Protein AF-A0A378JGL3-F1 (afdb_monomer_lite)

Foldseek 3Di:
DACQVLLLVLLVCLLVDPVDDLVLNLLLLLLLQQQAPPDDCSLQSNLVSNVVSCVSSVVRPPLNDDDPPDDCCSSDVNHPNQDCPDPPGDHSQRSQLSSLLSSLLSLLLPDDLVLLLCLLPDDQLRNLVSQQVRGDRVPHGSCPGHPDDSVDPSRHHPVSSLLSLLSSLQSNLLVLLPDPVLCLDLLNLALQLLCLCLVQDLVSVLVSSLSSVVSSVDDSVPDHSNSSSVSDPGNVSRDPSSNVSSVVSLLVSLVLLLQLLLVLLPDVVNCVPPPLNLDLVLLCLCLVQDLVSVLVSSLSSNVSRDCVSSSSHDSNSSSNSRPGSVSHDPSSNVSSVVSSVVSVLVVLVVVVVVLLVVLVVPDDLVNLLVCLVLLLDQQLLVSLCCCQPPPNVRRPDPPPPPSSVSLNVDDPVVSRVVSLVSSQVSLQSNLLSCCLPVNFPDLVLLQQCLPDDFQVSNLVSVCVRDDPCNSSSVSHTDRVCSLVSNLSNLLSVLLCQQVPPGHDPVSLVLLLVLLPDPDPVVNQCSSCVVSVHPTRVSDDPVSSVVSSLSSLLNSLQNLCQLLDLLHSLLCPVVSVLLSPADSVLSNVCSVDSVLSNQQLQDLDPVSVCVNRPPDDCVVSSVSNVQLVLLLLALFSLSSNLLSNAPPHDGDDPQLSVQLNVLLLVCLPPQLVDLQSVLVSQVSNCVSVVDDDCSSCVSCQHDPSGGPPPDNPSSVSRSQLSQLLSVLSVQLPDPDHLADNLLSSLLSSDDAPHHQDPVLVNQLSVLLLPDPFPVSSLVPDFSDPDDDDPRSVVSSVSSPVSCDRLNSLVRLLVVVQVCLLPDALVVLVVLLVVVVVVLVVLVVVCVVLVVVCVVCVVVLPVDPDCLVVCPPDDPVVLVVVLVVLVVLLVVLVVLLVVLVVSLSVLSSSQHDQDPDDDPPPVSNVSNVVSNVSSVVSNVSSVVSNVSSVSSSVVSVVVSVSSVCVVPQPLDDPDDPAKDKDKDFPQVLLDPPDPPPDPPDDDDDDDGDDFAKKWQAFDACVNVCSRRNDHPPRIWMKIKGWDWDWFWDQPDDDPVDTPIDTDTDIFIWMKIWAADPDDDAWDDDPNDTGDDTGTMIGTDQTDDPPPTDDPLRSLVRLLVRLLVNVLVRQSNCLVVVHGQDLVAATEMERAHQVSSLSNLLSCVLLVHQNSSYHYPHPPHDSVVQDDPRHGDCPHPNNVRPVVVSVVCVVVSVVSVVSVCVVVCVVVCVVCVVVVVVVVVVVVVVVVCVVVVVVVVVVVVVVVVVVVVVVVVVPPPPDDDD

Structure (mmCIF, N/CA/C/O backbone):
data_AF-A0A378JGL3-F1
#
_entry.id   AF-A0A378JGL3-F1
#
loop_
_atom_site.group_PDB
_atom_site.id
_atom_site.type_symbol
_atom_site.label_atom_id
_atom_site.label_alt_id
_atom_site.label_comp_id
_atom_site.label_asym_id
_atom_site.label_entity_id
_atom_site.label_seq_id
_atom_site.pdbx_PDB_ins_code
_atom_site.Cartn_x
_atom_site.Cartn_y
_atom_site.Cartn_z
_atom_site.occupancy
_atom_site.B_iso_or_equiv
_atom_site.auth_seq_id
_atom_site.auth_comp_id
_atom_site.auth_asym_id
_atom_site.auth_atom_id
_atom_site.pdbx_PDB_model_num
ATOM 1 N N . MET A 1 1 ? -80.691 3.631 70.188 1.00 72.06 1 MET A N 1
ATOM 2 C CA . MET A 1 1 ? -80.209 2.293 69.802 1.00 72.06 1 MET A CA 1
ATOM 3 C C . MET A 1 1 ? -79.025 2.011 70.699 1.00 72.06 1 MET A C 1
ATOM 5 O O . MET A 1 1 ? -78.270 2.959 70.906 1.00 72.06 1 MET A O 1
ATOM 9 N N . PRO A 1 2 ? -78.926 0.799 71.261 1.00 85.00 2 PRO A N 1
ATOM 10 C CA . PRO A 1 2 ? -77.784 0.412 72.081 1.00 85.00 2 PRO A CA 1
ATOM 11 C C . PRO A 1 2 ? -76.480 0.475 71.275 1.00 85.00 2 PRO A C 1
ATOM 13 O O . PRO A 1 2 ? -76.494 0.478 70.044 1.00 85.00 2 PRO A O 1
ATOM 16 N N . LYS A 1 3 ? -75.361 0.571 71.989 1.00 89.75 3 LYS A N 1
ATOM 17 C CA . LYS A 1 3 ? -74.005 0.804 71.477 1.00 89.75 3 LYS A CA 1
ATOM 18 C C . LYS A 1 3 ? -73.190 -0.477 71.299 1.00 89.75 3 LYS A C 1
ATOM 20 O O . LYS A 1 3 ? -71.973 -0.414 71.183 1.00 89.75 3 LYS A O 1
ATOM 25 N N . ASN A 1 4 ? -73.841 -1.637 71.273 1.00 91.06 4 ASN A N 1
ATOM 26 C CA . ASN A 1 4 ? -73.172 -2.934 71.207 1.00 91.06 4 ASN A CA 1
ATOM 27 C C . ASN A 1 4 ? -72.336 -3.088 69.923 1.00 91.06 4 ASN A C 1
ATOM 29 O O . ASN A 1 4 ? -71.170 -3.455 70.003 1.00 91.06 4 ASN A O 1
ATOM 33 N N . THR A 1 5 ? -72.889 -2.746 68.756 1.00 89.50 5 THR A N 1
ATOM 34 C CA . THR A 1 5 ? -72.138 -2.738 67.482 1.00 89.50 5 THR A CA 1
ATOM 35 C C . THR A 1 5 ? -70.975 -1.739 67.486 1.00 89.50 5 THR A C 1
ATOM 37 O O . THR A 1 5 ? -69.864 -2.108 67.120 1.00 89.50 5 THR A O 1
ATOM 40 N N . ASP A 1 6 ? -71.197 -0.515 67.975 1.00 89.88 6 ASP A N 1
ATOM 41 C CA . ASP A 1 6 ? -70.139 0.503 68.076 1.00 89.88 6 ASP A CA 1
ATOM 42 C C . ASP A 1 6 ? -68.992 0.021 68.987 1.00 89.88 6 ASP A C 1
ATOM 44 O O . ASP A 1 6 ? -67.820 0.248 68.699 1.00 89.88 6 ASP A O 1
ATOM 48 N N . LEU A 1 7 ? -69.318 -0.690 70.074 1.00 92.12 7 LEU A N 1
ATOM 49 C CA . LEU A 1 7 ? -68.333 -1.287 70.971 1.00 92.12 7 LEU A CA 1
ATOM 50 C C . LEU A 1 7 ? -67.582 -2.453 70.309 1.00 92.12 7 LEU A C 1
ATOM 52 O O . LEU A 1 7 ? -66.370 -2.555 70.475 1.00 92.12 7 LEU A O 1
ATOM 56 N N . TYR A 1 8 ? -68.271 -3.315 69.557 1.00 91.81 8 TYR A N 1
ATOM 57 C CA . TYR A 1 8 ? -67.641 -4.392 68.785 1.00 91.81 8 TYR A CA 1
ATOM 58 C C . TYR A 1 8 ? -66.602 -3.840 67.799 1.00 91.81 8 TYR A C 1
ATOM 60 O O . TYR A 1 8 ? -65.446 -4.272 67.806 1.00 91.81 8 TYR A O 1
ATOM 68 N N . ASP A 1 9 ? -66.992 -2.846 66.998 1.00 90.56 9 ASP A N 1
ATOM 69 C CA . ASP A 1 9 ? -66.101 -2.202 66.031 1.00 90.56 9 ASP A CA 1
ATOM 70 C C . ASP A 1 9 ? -64.932 -1.511 66.752 1.00 90.56 9 ASP A C 1
ATOM 72 O O . ASP A 1 9 ? -63.772 -1.697 66.372 1.00 90.56 9 ASP A O 1
ATOM 76 N N . ALA A 1 10 ? -65.207 -0.815 67.863 1.00 92.06 10 ALA A N 1
ATOM 77 C CA . ALA A 1 10 ? -64.179 -0.197 68.693 1.00 92.06 10 ALA A CA 1
ATOM 78 C C . ALA A 1 10 ? -63.172 -1.217 69.244 1.00 92.06 10 ALA A C 1
ATOM 80 O O . ALA A 1 10 ? -61.977 -0.943 69.220 1.00 92.06 10 ALA A O 1
ATOM 81 N N . MET A 1 11 ? -63.598 -2.406 69.694 1.00 92.62 11 MET A N 1
ATOM 82 C CA . MET A 1 11 ? -62.677 -3.454 70.165 1.00 92.62 11 MET A CA 1
ATOM 83 C C . MET A 1 11 ? -61.724 -3.927 69.059 1.00 92.62 11 MET A C 1
ATOM 85 O O . MET A 1 11 ? -60.536 -4.133 69.315 1.00 92.62 11 MET A O 1
ATOM 89 N N . ILE A 1 12 ? -62.217 -4.063 67.826 1.00 89.25 12 ILE A N 1
ATOM 90 C CA . ILE A 1 12 ? -61.400 -4.458 66.669 1.00 89.25 12 ILE A CA 1
ATOM 91 C C . ILE A 1 12 ? -60.425 -3.338 66.276 1.00 89.25 12 ILE A C 1
ATOM 93 O O . ILE A 1 12 ? -59.258 -3.594 65.954 1.00 89.25 12 ILE A O 1
ATOM 97 N N . GLU A 1 13 ? -60.878 -2.085 66.304 1.00 89.38 13 GLU A N 1
ATOM 98 C CA . GLU A 1 13 ? -60.049 -0.919 65.991 1.00 89.38 13 GLU A CA 1
ATOM 99 C C . GLU A 1 13 ? -59.036 -0.590 67.098 1.00 89.38 13 GLU A C 1
ATOM 101 O O . GLU A 1 13 ? -57.944 -0.088 66.805 1.00 89.38 13 GLU A O 1
ATOM 106 N N . LEU A 1 14 ? -59.334 -0.953 68.351 1.00 89.94 14 LEU A N 1
ATOM 107 C CA . LEU A 1 14 ? -58.521 -0.682 69.539 1.00 89.94 14 LEU A CA 1
ATOM 108 C C . LEU A 1 14 ? -57.069 -1.109 69.372 1.00 89.94 14 LEU A C 1
ATOM 110 O O . LEU A 1 14 ? -56.143 -0.371 69.712 1.00 89.94 14 LEU A O 1
ATOM 114 N N . ARG A 1 15 ? -56.851 -2.281 68.777 1.00 84.19 15 ARG A N 1
ATOM 115 C CA . ARG A 1 15 ? -55.511 -2.805 68.508 1.00 84.19 15 ARG A CA 1
ATOM 116 C C . ARG A 1 15 ? -54.694 -1.880 67.603 1.00 84.19 15 ARG A C 1
ATOM 118 O O . ARG A 1 15 ? -53.497 -1.703 67.829 1.00 84.19 15 ARG A O 1
ATOM 125 N N . LYS A 1 16 ? -55.330 -1.290 66.586 1.00 80.50 16 LYS A N 1
ATOM 126 C CA . LYS A 1 16 ? -54.684 -0.454 65.559 1.00 80.50 16 LYS A CA 1
ATOM 127 C C . LYS A 1 16 ? -54.487 0.998 66.000 1.00 80.50 16 LYS A C 1
ATOM 129 O O . LYS A 1 16 ? -53.633 1.679 65.434 1.00 80.50 16 LYS A O 1
ATOM 134 N N . ASN A 1 17 ? -55.241 1.462 66.996 1.00 83.31 17 ASN A N 1
ATOM 135 C CA . ASN A 1 17 ? -55.166 2.834 67.485 1.00 83.31 17 ASN A CA 1
ATOM 136 C C . ASN A 1 17 ? -53.801 3.099 68.160 1.00 83.31 17 ASN A C 1
ATOM 138 O O . ASN A 1 17 ? -53.429 2.421 69.116 1.00 83.31 17 ASN A O 1
ATOM 142 N N . LYS A 1 18 ? -53.018 4.050 67.634 1.00 82.44 18 LYS A N 1
ATOM 143 C CA . LYS A 1 18 ? -51.669 4.377 68.139 1.00 82.44 18 LYS A CA 1
ATOM 144 C C . LYS A 1 18 ? -51.685 5.406 69.274 1.00 82.44 18 LYS A C 1
ATOM 146 O O . LYS A 1 18 ? -50.668 5.543 69.952 1.00 82.44 18 LYS A O 1
ATOM 151 N N . ASP A 1 19 ? -52.802 6.101 69.467 1.00 85.31 19 ASP A N 1
ATOM 152 C CA . ASP A 1 19 ? -52.947 7.181 70.444 1.00 85.31 19 ASP A CA 1
ATOM 153 C C . ASP A 1 19 ? -53.250 6.641 71.852 1.00 85.31 19 ASP A C 1
ATOM 155 O O . ASP A 1 19 ? -52.886 7.256 72.853 1.00 85.31 19 ASP A O 1
ATOM 159 N N . ILE A 1 20 ? -53.803 5.427 71.934 1.00 89.38 20 ILE A N 1
ATOM 160 C CA . ILE A 1 20 ? -54.009 4.693 73.186 1.00 89.38 20 ILE A CA 1
ATOM 161 C C . ILE A 1 20 ? -52.768 3.841 73.469 1.00 89.38 20 ILE A C 1
ATOM 163 O O . ILE A 1 20 ? -52.310 3.075 72.614 1.00 89.38 20 ILE A O 1
ATOM 167 N N . ASN A 1 21 ? -52.210 3.939 74.677 1.00 89.75 21 ASN A N 1
ATOM 168 C CA . ASN A 1 21 ? -51.061 3.113 75.034 1.00 89.75 21 ASN A CA 1
ATOM 169 C C . ASN A 1 21 ? -51.464 1.637 75.219 1.00 89.75 21 ASN A C 1
ATOM 171 O O . ASN A 1 21 ? -52.589 1.308 75.584 1.00 89.75 21 ASN A O 1
ATOM 175 N N . GLU A 1 22 ? -50.518 0.731 74.979 1.00 87.00 22 GLU A N 1
ATOM 176 C CA . GLU A 1 22 ? -50.771 -0.715 74.976 1.00 87.00 22 GLU A CA 1
ATOM 177 C C . GLU A 1 22 ? -51.324 -1.247 76.306 1.00 87.00 22 GLU A C 1
ATOM 179 O O . GLU A 1 22 ? -52.120 -2.185 76.323 1.00 87.00 22 GLU A O 1
ATOM 184 N N . LYS A 1 23 ? -50.910 -0.645 77.428 1.00 89.50 23 LYS A N 1
ATOM 185 C CA . LYS A 1 23 ? -51.352 -1.060 78.758 1.00 89.50 23 LYS A CA 1
ATOM 186 C C . LYS A 1 23 ? -52.833 -0.754 78.961 1.00 89.50 23 LYS A C 1
ATOM 188 O O . LYS A 1 23 ? -53.545 -1.623 79.446 1.00 89.50 23 LYS A O 1
ATOM 193 N N . ASP A 1 24 ? -53.294 0.417 78.543 1.00 91.50 24 ASP A N 1
ATOM 194 C CA . ASP A 1 24 ? -54.691 0.817 78.714 1.00 91.50 24 ASP A CA 1
ATOM 195 C C . ASP A 1 24 ? -55.624 -0.010 77.819 1.00 91.50 24 ASP A C 1
ATOM 197 O O . ASP A 1 24 ? -56.702 -0.408 78.257 1.00 91.50 24 ASP A O 1
ATOM 201 N N . LYS A 1 25 ? -55.176 -0.372 76.605 1.00 92.12 25 LYS A N 1
ATOM 202 C CA . LYS A 1 25 ? -55.893 -1.329 75.741 1.00 92.12 25 LYS A CA 1
ATOM 203 C C . LYS A 1 25 ? -56.053 -2.690 76.414 1.00 92.12 25 LYS A C 1
ATOM 205 O O . LYS A 1 25 ? -57.136 -3.267 76.401 1.00 92.12 25 LYS A O 1
ATOM 210 N N . ILE A 1 26 ? -54.957 -3.209 76.979 1.00 91.94 26 ILE A N 1
ATOM 211 C CA . ILE A 1 26 ? -54.941 -4.489 77.694 1.00 91.94 26 ILE A CA 1
ATOM 212 C C . ILE A 1 26 ? -55.878 -4.429 78.897 1.00 91.94 26 ILE A C 1
ATOM 214 O O . ILE A 1 26 ? -56.721 -5.309 79.034 1.00 91.94 26 ILE A O 1
ATOM 218 N N . ASP A 1 27 ? -55.753 -3.396 79.731 1.00 92.69 27 ASP A N 1
ATOM 219 C CA . ASP A 1 27 ? -56.528 -3.265 80.962 1.00 92.69 27 ASP A CA 1
ATOM 220 C C . ASP A 1 27 ? -58.038 -3.148 80.647 1.00 92.69 27 ASP A C 1
ATOM 222 O O . ASP A 1 27 ? -58.847 -3.784 81.320 1.00 92.69 27 ASP A O 1
ATOM 226 N N . ALA A 1 28 ? -58.423 -2.427 79.584 1.00 94.25 28 ALA A N 1
ATOM 227 C CA . ALA A 1 28 ? -59.821 -2.301 79.156 1.00 94.25 28 ALA A CA 1
ATOM 228 C C . ALA A 1 28 ? -60.428 -3.624 78.656 1.00 94.25 28 ALA A C 1
ATOM 230 O O . ALA A 1 28 ? -61.564 -3.954 79.000 1.00 94.25 28 ALA A O 1
ATOM 231 N N . LEU A 1 29 ? -59.676 -4.407 77.875 1.00 94.81 29 LEU A N 1
ATOM 232 C CA . LEU A 1 29 ? -60.115 -5.733 77.427 1.00 94.81 29 LEU A CA 1
ATOM 233 C C . LEU A 1 29 ? -60.146 -6.740 78.587 1.00 94.81 29 LEU A C 1
ATOM 235 O O . LEU A 1 29 ? -61.085 -7.526 78.699 1.00 94.81 29 LEU A O 1
ATOM 239 N N . ASP A 1 30 ? -59.157 -6.695 79.482 1.00 94.62 30 ASP A N 1
ATOM 240 C CA . ASP A 1 30 ? -59.085 -7.562 80.661 1.00 94.62 30 ASP A CA 1
ATOM 241 C C . ASP A 1 30 ? -60.254 -7.309 81.629 1.00 94.62 30 ASP A C 1
ATOM 243 O O . ASP A 1 30 ? -60.751 -8.252 82.252 1.00 94.62 30 ASP A O 1
ATOM 247 N N . ALA A 1 31 ? -60.728 -6.062 81.734 1.00 94.81 31 ALA A N 1
ATOM 248 C CA . ALA A 1 31 ? -61.905 -5.712 82.525 1.00 94.81 31 ALA A CA 1
ATOM 249 C C . ALA A 1 31 ? -63.179 -6.381 81.987 1.00 94.81 31 ALA A C 1
ATOM 251 O O . ALA A 1 31 ? -63.913 -6.983 82.767 1.00 94.81 31 ALA A O 1
ATOM 252 N N . ILE A 1 32 ? -63.397 -6.358 80.666 1.00 94.94 32 ILE A N 1
ATOM 253 C CA . ILE A 1 32 ? -64.533 -7.035 80.010 1.00 94.94 32 ILE A CA 1
ATOM 254 C C . ILE A 1 32 ? -64.471 -8.549 80.234 1.00 94.94 32 ILE A C 1
ATOM 256 O O . ILE A 1 32 ? -65.474 -9.196 80.542 1.00 94.94 32 ILE A O 1
ATOM 260 N N . LEU A 1 33 ? -63.276 -9.125 80.103 1.00 93.94 33 LEU A N 1
ATOM 261 C CA . LEU A 1 33 ? -63.066 -10.555 80.311 1.00 93.94 33 LEU A CA 1
ATOM 262 C C . LEU A 1 33 ? -63.257 -10.973 81.766 1.00 93.94 33 LEU A C 1
ATOM 264 O O . LEU A 1 33 ? -63.601 -12.115 82.027 1.00 93.94 33 LEU A O 1
ATOM 268 N N . SER A 1 34 ? -63.065 -10.079 82.731 1.00 92.38 34 SER A N 1
ATOM 269 C CA . SER A 1 34 ? -63.181 -10.427 84.151 1.00 92.38 34 SER A CA 1
ATOM 270 C C . SER A 1 34 ? -64.627 -10.585 84.644 1.00 92.38 34 SER A C 1
ATOM 272 O O . SER A 1 34 ? -64.815 -11.041 85.772 1.00 92.38 34 SER A O 1
ATOM 274 N N . VAL A 1 35 ? -65.626 -10.225 83.831 1.00 92.69 35 VAL A N 1
ATOM 275 C CA . VAL A 1 35 ? -67.057 -10.283 84.175 1.00 92.69 35 VAL A CA 1
ATOM 276 C C . VAL A 1 35 ? -67.605 -11.705 84.005 1.00 92.69 35 VAL A C 1
ATOM 278 O O . VAL A 1 35 ? -67.460 -12.300 82.939 1.00 92.69 35 VAL A O 1
ATOM 281 N N . ASP A 1 36 ? -68.268 -12.255 85.028 1.00 90.25 36 ASP A N 1
ATOM 282 C CA . ASP A 1 36 ? -68.989 -13.532 84.912 1.00 90.25 36 ASP A CA 1
ATOM 283 C C . ASP A 1 36 ? -70.431 -13.294 84.459 1.00 90.25 36 ASP A C 1
ATOM 285 O O . ASP A 1 36 ? -71.271 -12.821 85.223 1.00 90.25 36 ASP A O 1
ATOM 289 N N . LEU A 1 37 ? -70.730 -13.641 83.206 1.00 89.25 37 LEU A N 1
ATOM 290 C CA . LEU A 1 37 ? -72.056 -13.439 82.621 1.00 89.25 37 LEU A CA 1
ATOM 291 C C . LEU A 1 37 ? -73.150 -14.327 83.247 1.00 89.25 37 LEU A C 1
ATOM 293 O O . LEU A 1 37 ? -74.331 -14.051 83.038 1.00 89.25 37 LEU A O 1
ATOM 297 N N . ASN A 1 38 ? -72.795 -15.348 84.038 1.00 85.75 38 ASN A N 1
ATOM 298 C CA . ASN A 1 38 ? -73.751 -16.279 84.651 1.00 85.75 38 ASN A CA 1
ATOM 299 C C . ASN A 1 38 ? -74.197 -15.889 86.072 1.00 85.75 38 ASN A C 1
ATOM 301 O O . ASN A 1 38 ? -75.055 -16.573 86.639 1.00 85.75 38 ASN A O 1
ATOM 305 N N . GLU A 1 39 ? -73.615 -14.846 86.669 1.00 85.88 39 GLU A N 1
ATOM 306 C CA . GLU A 1 39 ? -73.981 -14.380 88.011 1.00 85.88 39 GLU A CA 1
ATOM 307 C C . GLU A 1 39 ? -75.171 -13.401 87.989 1.00 85.88 39 GLU A C 1
ATOM 309 O O . GLU A 1 39 ? -75.372 -12.634 87.046 1.00 85.88 39 GLU A O 1
ATOM 314 N N . ASP A 1 40 ? -75.978 -13.410 89.056 1.00 77.25 40 ASP A N 1
ATOM 315 C CA . ASP A 1 40 ? -77.084 -12.461 89.219 1.00 77.25 40 ASP A CA 1
ATOM 316 C C . ASP A 1 40 ? -76.536 -11.023 89.305 1.00 77.25 40 ASP A C 1
ATOM 318 O O . ASP A 1 40 ? -75.867 -10.669 90.274 1.00 77.25 40 ASP A O 1
ATOM 322 N N . GLY A 1 41 ? -76.871 -10.177 88.325 1.00 82.88 41 GLY A N 1
ATOM 323 C CA . GLY A 1 41 ? -76.391 -8.789 88.242 1.00 82.88 41 GLY A CA 1
ATOM 324 C C . GLY A 1 41 ? -75.313 -8.542 87.181 1.00 82.88 41 GLY A C 1
ATOM 325 O O . GLY A 1 41 ? -74.958 -7.385 86.960 1.00 82.88 41 GLY A O 1
ATOM 326 N N . SER A 1 42 ? -74.878 -9.584 86.466 1.00 84.38 42 SER A N 1
ATOM 327 C CA . SER A 1 42 ? -73.825 -9.530 85.440 1.00 84.38 42 SER A CA 1
ATOM 328 C C . SER A 1 42 ? -74.043 -8.478 84.344 1.00 84.38 42 SER A C 1
ATOM 330 O O . SER A 1 42 ? -73.085 -7.875 83.863 1.00 84.38 42 SER A O 1
ATOM 332 N N . ASP A 1 43 ? -75.298 -8.182 83.988 1.00 87.94 43 ASP A N 1
ATOM 333 C CA . ASP A 1 43 ? -75.631 -7.120 83.035 1.00 87.94 43 ASP A CA 1
ATOM 334 C C . ASP A 1 43 ? -75.119 -5.738 83.484 1.00 87.94 43 ASP A C 1
ATOM 336 O O . ASP A 1 43 ? -74.761 -4.897 82.657 1.00 87.94 43 ASP A O 1
ATOM 340 N N . VAL A 1 44 ? -75.163 -5.459 84.790 1.00 88.94 44 VAL A N 1
ATOM 341 C CA . VAL A 1 44 ? -74.695 -4.191 85.370 1.00 88.94 44 VAL A CA 1
ATOM 342 C C . VAL A 1 44 ? -73.172 -4.183 85.395 1.00 88.94 44 VAL A C 1
ATOM 344 O O . VAL A 1 44 ? -72.573 -3.230 84.900 1.00 88.94 44 VAL A O 1
ATOM 347 N N . ASP A 1 45 ? -72.563 -5.276 85.854 1.00 91.94 45 ASP A N 1
ATOM 348 C CA . ASP A 1 45 ? -71.108 -5.427 85.949 1.00 91.94 45 ASP A CA 1
ATOM 349 C C . ASP A 1 45 ? -70.425 -5.330 84.573 1.00 91.94 45 ASP A C 1
ATOM 351 O O . ASP A 1 45 ? -69.373 -4.705 84.441 1.00 91.94 45 ASP A O 1
ATOM 355 N N . PHE A 1 46 ? -71.046 -5.870 83.516 1.00 93.88 46 PHE A N 1
ATOM 356 C CA . PHE A 1 46 ? -70.536 -5.761 82.145 1.00 93.88 46 PHE A CA 1
ATOM 357 C C . PHE A 1 46 ? -70.509 -4.312 81.648 1.00 93.88 46 PHE A C 1
ATOM 359 O O . PHE A 1 46 ? -69.517 -3.858 81.075 1.00 93.88 46 PHE A O 1
ATOM 366 N N . ARG A 1 47 ? -71.582 -3.550 81.898 1.00 93.81 47 ARG A N 1
ATOM 367 C CA . ARG A 1 47 ? -71.618 -2.118 81.563 1.00 93.81 47 ARG A CA 1
ATOM 368 C C . ARG A 1 47 ? -70.602 -1.337 82.383 1.00 93.81 47 ARG A C 1
ATOM 370 O O . ARG A 1 47 ? -69.925 -0.470 81.836 1.00 93.81 47 ARG A O 1
ATOM 377 N N . GLU A 1 48 ? -70.478 -1.657 83.668 1.00 93.69 48 GLU A N 1
ATOM 378 C CA . GLU A 1 48 ? -69.526 -1.011 84.565 1.00 93.69 48 GLU A CA 1
ATOM 379 C C . GLU A 1 48 ? -68.077 -1.250 84.113 1.00 93.69 48 GLU A C 1
ATOM 381 O O . GLU A 1 48 ? -67.286 -0.308 84.099 1.00 93.69 48 GLU A O 1
ATOM 386 N N . ALA A 1 49 ? -67.737 -2.455 83.642 1.00 94.00 49 ALA A N 1
ATOM 387 C CA . ALA A 1 49 ? -66.416 -2.764 83.092 1.00 94.00 49 ALA A CA 1
ATOM 388 C C . ALA A 1 49 ? -66.042 -1.864 81.898 1.00 94.00 49 ALA A C 1
ATOM 390 O O . ALA A 1 49 ? -64.907 -1.401 81.809 1.00 94.00 49 ALA A O 1
ATOM 391 N N . ILE A 1 50 ? -66.995 -1.544 81.017 1.00 94.44 50 ILE A N 1
ATOM 392 C CA . ILE A 1 50 ? -66.781 -0.587 79.917 1.00 94.44 50 ILE A CA 1
ATOM 393 C C . ILE A 1 50 ? -66.650 0.842 80.452 1.00 94.44 50 ILE A C 1
ATOM 395 O O . ILE A 1 50 ? -65.714 1.563 80.105 1.00 94.44 50 ILE A O 1
ATOM 399 N N . VAL A 1 51 ? -67.563 1.260 81.330 1.00 92.62 51 VAL A N 1
ATOM 400 C CA . VAL A 1 51 ? -67.612 2.631 81.867 1.00 92.62 51 VAL A CA 1
ATOM 401 C C . VAL A 1 51 ? -66.366 2.970 82.689 1.00 92.62 51 VAL A C 1
ATOM 403 O O . VAL A 1 51 ? -65.853 4.084 82.582 1.00 92.62 51 VAL A O 1
ATOM 406 N N . ASN A 1 52 ? -65.832 2.017 83.453 1.00 94.31 52 ASN A N 1
ATOM 407 C CA . ASN A 1 52 ? -64.610 2.187 84.243 1.00 94.31 52 ASN A CA 1
ATOM 408 C C . ASN A 1 52 ? -63.366 2.438 83.378 1.00 94.31 52 ASN A C 1
ATOM 410 O O . ASN A 1 52 ? -62.392 3.011 83.860 1.00 94.31 52 ASN A O 1
ATOM 414 N N . HIS A 1 53 ? -63.422 2.077 82.095 1.00 94.50 53 HIS A N 1
ATOM 415 C CA . HIS A 1 53 ? -62.377 2.327 81.106 1.00 94.50 53 HIS A CA 1
ATOM 416 C C . HIS A 1 53 ? -62.791 3.391 80.078 1.00 94.50 53 HIS A C 1
ATOM 418 O O . HIS A 1 53 ? -62.337 3.371 78.936 1.00 94.50 53 HIS A O 1
ATOM 424 N N . LYS A 1 54 ? -63.642 4.351 80.471 1.00 90.19 54 LYS A N 1
ATOM 425 C CA . LYS A 1 54 ? -64.151 5.411 79.586 1.00 90.19 54 LYS A CA 1
ATOM 426 C C . LYS A 1 54 ? -63.066 6.156 78.807 1.00 90.19 54 LYS A C 1
ATOM 428 O O . LYS A 1 54 ? -63.290 6.440 77.639 1.00 90.19 54 LYS A O 1
ATOM 433 N N . GLU A 1 55 ? -61.921 6.433 79.429 1.00 88.88 55 GLU A N 1
ATOM 434 C CA . GLU A 1 55 ? -60.788 7.134 78.796 1.00 88.88 55 GLU A CA 1
ATOM 435 C C . GLU A 1 55 ? -60.241 6.387 77.564 1.00 88.88 55 GLU A C 1
ATOM 437 O O . GLU A 1 55 ? -59.720 7.006 76.648 1.00 88.88 55 GLU A O 1
ATOM 442 N N . VAL A 1 56 ? -60.394 5.059 77.502 1.00 92.62 56 VAL A N 1
ATOM 443 C CA . VAL A 1 56 ? -60.019 4.245 76.332 1.00 92.62 56 VAL A CA 1
ATOM 444 C C . VAL A 1 56 ? -61.109 4.297 75.267 1.00 92.62 56 VAL A C 1
ATOM 446 O O . VAL A 1 56 ? -60.832 4.445 74.080 1.00 92.62 56 VAL A O 1
ATOM 449 N N . TRP A 1 57 ? -62.365 4.160 75.690 1.00 92.69 57 TRP A N 1
ATOM 450 C CA . TRP A 1 57 ? -63.500 4.023 74.781 1.00 92.69 57 TRP A CA 1
ATOM 451 C C . TRP A 1 57 ? -63.990 5.358 74.202 1.00 92.69 57 TRP A C 1
ATOM 453 O O . TRP A 1 57 ? -64.672 5.356 73.182 1.00 92.69 57 TRP A O 1
ATOM 463 N N . GLU A 1 58 ? -63.660 6.501 74.813 1.00 90.44 58 GLU A N 1
ATOM 464 C CA . GLU A 1 58 ? -64.037 7.829 74.302 1.00 90.44 58 GLU A CA 1
ATOM 465 C C . GLU A 1 58 ? -63.255 8.269 73.058 1.00 90.44 58 GLU A C 1
ATOM 467 O O . GLU A 1 58 ? -63.720 9.148 72.332 1.00 90.44 58 GLU A O 1
ATOM 472 N N . GLU A 1 59 ? -62.129 7.609 72.776 1.00 89.12 59 GLU A N 1
ATOM 473 C CA . GLU A 1 59 ? -61.350 7.768 71.542 1.00 89.12 59 GLU A CA 1
ATOM 474 C C . GLU A 1 59 ? -62.072 7.197 70.306 1.00 89.12 59 GLU A C 1
ATOM 476 O O . GLU A 1 59 ? -61.718 7.523 69.172 1.00 89.12 59 GLU A O 1
ATOM 481 N N . PHE A 1 60 ? -63.108 6.371 70.503 1.00 90.56 60 PHE A N 1
ATOM 482 C CA . PHE A 1 60 ? -63.954 5.847 69.430 1.00 90.56 60 PHE A CA 1
ATOM 483 C C . PHE A 1 60 ? -65.229 6.684 69.342 1.00 90.56 60 PHE A C 1
ATOM 485 O O . PHE A 1 60 ? -66.008 6.794 70.297 1.00 90.56 60 PHE A O 1
ATOM 492 N N . GLU A 1 61 ? -65.412 7.334 68.190 1.00 78.25 61 GLU A N 1
ATOM 493 C CA . GLU A 1 61 ? -66.457 8.333 67.993 1.00 78.25 61 GLU A CA 1
ATOM 494 C C . GLU A 1 61 ? -67.849 7.771 68.342 1.00 78.25 61 GLU A C 1
ATOM 496 O O . GLU A 1 61 ? -68.215 6.665 67.966 1.00 78.25 61 GLU A O 1
ATOM 501 N N . ASP A 1 62 ? -68.632 8.552 69.093 1.00 81.06 62 ASP A N 1
ATOM 502 C CA . ASP A 1 62 ? -70.009 8.249 69.514 1.00 81.06 62 ASP A CA 1
ATOM 503 C C . ASP A 1 62 ? -70.213 7.116 70.540 1.00 81.06 62 ASP A C 1
ATOM 505 O O . ASP A 1 62 ? -71.349 6.965 71.004 1.00 81.06 62 ASP A O 1
ATOM 509 N N . LEU A 1 63 ? -69.178 6.376 70.959 1.00 87.44 63 LEU A N 1
ATOM 510 C CA . LEU A 1 63 ? -69.333 5.254 71.899 1.00 87.44 63 LEU A CA 1
ATOM 511 C C . LEU A 1 63 ? -69.664 5.718 73.331 1.00 87.44 63 LEU A C 1
ATOM 513 O O . LEU A 1 63 ? -70.653 5.279 73.917 1.00 87.44 63 LEU A O 1
ATOM 517 N N . MET A 1 64 ? -68.893 6.669 73.872 1.00 89.56 64 MET A N 1
ATOM 518 C CA . MET A 1 64 ? -69.033 7.155 75.260 1.00 89.56 64 MET A CA 1
ATOM 519 C C . MET A 1 64 ? -69.788 8.494 75.404 1.00 89.56 64 MET A C 1
ATOM 521 O O . MET A 1 64 ? -69.716 9.145 76.455 1.00 89.56 64 MET A O 1
ATOM 525 N N . LYS A 1 65 ? -70.517 8.937 74.367 1.00 83.94 65 LYS A N 1
ATOM 526 C CA . LYS A 1 65 ? -71.300 10.190 74.398 1.00 83.94 65 LYS A CA 1
ATOM 527 C C . LYS A 1 65 ? -72.608 10.005 75.183 1.00 83.94 65 LYS A C 1
ATOM 529 O O . LYS A 1 65 ? -73.469 9.227 74.783 1.00 83.94 65 LYS A O 1
ATOM 534 N N . ASP A 1 66 ? -72.767 10.763 76.271 1.00 77.44 66 ASP A N 1
ATOM 535 C CA . ASP A 1 66 ? -73.961 10.733 77.132 1.00 77.44 66 ASP A CA 1
ATOM 536 C C . ASP A 1 66 ? -75.112 11.584 76.547 1.00 77.44 66 ASP A C 1
ATOM 538 O O . ASP A 1 66 ? -74.917 12.778 76.270 1.00 77.44 66 ASP A O 1
ATOM 542 N N . PRO A 1 67 ? -76.320 11.027 76.352 1.00 78.31 67 PRO A N 1
ATOM 543 C CA . PRO A 1 67 ? -77.489 11.804 75.975 1.00 78.31 67 PRO A CA 1
ATOM 544 C C . PRO A 1 67 ? -77.917 12.779 77.084 1.00 78.31 67 PRO A C 1
ATOM 546 O O . PRO A 1 67 ? -78.272 12.390 78.193 1.00 78.31 67 PRO A O 1
ATOM 549 N N . TRP A 1 68 ? -78.013 14.072 76.757 1.00 70.19 68 TRP A N 1
ATOM 550 C CA . TRP A 1 68 ? -78.375 15.140 77.710 1.00 70.19 68 TRP A CA 1
ATOM 551 C C . TRP A 1 68 ? -79.769 15.001 78.362 1.00 70.19 68 TRP A C 1
ATOM 553 O O . TRP A 1 68 ? -80.108 15.785 79.250 1.00 70.19 68 TRP A O 1
ATOM 563 N N . TRP A 1 69 ? -80.594 14.045 77.919 1.00 68.88 69 TRP A N 1
ATOM 564 C CA . TRP A 1 69 ? -81.966 13.825 78.385 1.00 68.88 69 TRP A CA 1
ATOM 565 C C . TRP A 1 69 ? -82.139 12.616 79.325 1.00 68.88 69 TRP A C 1
ATOM 567 O O . TRP A 1 69 ? -83.269 12.357 79.743 1.00 68.88 69 TRP A O 1
ATOM 577 N N . THR A 1 70 ? -81.073 11.892 79.691 1.00 69.19 70 THR A N 1
ATOM 578 C CA . THR A 1 70 ? -81.167 10.656 80.498 1.00 69.19 70 THR A CA 1
ATOM 579 C C . THR A 1 70 ? -80.187 10.623 81.673 1.00 69.19 70 THR A C 1
ATOM 581 O O . THR A 1 70 ? -78.982 10.566 81.470 1.00 69.19 70 THR A O 1
ATOM 584 N N . SER A 1 71 ? -80.681 10.581 82.917 1.00 71.56 71 SER A N 1
ATOM 585 C CA . SER A 1 71 ? -79.853 10.242 84.088 1.00 71.56 71 SER A CA 1
ATOM 586 C C . SER A 1 71 ? -79.763 8.722 84.248 1.00 71.56 71 SER A C 1
ATOM 588 O O . SER A 1 71 ? -80.808 8.074 84.290 1.00 71.56 71 SER A O 1
ATOM 590 N N . GLY A 1 72 ? -78.554 8.167 84.375 1.00 80.06 72 GLY A N 1
ATOM 591 C CA . GLY A 1 72 ? -78.338 6.714 84.487 1.00 80.06 72 GLY A CA 1
ATOM 592 C C . GLY A 1 72 ? -78.256 5.979 83.142 1.00 80.06 72 GLY A C 1
ATOM 593 O O . GLY A 1 72 ? -78.469 4.772 83.096 1.00 80.06 72 GLY A O 1
ATOM 594 N N . TYR A 1 73 ? -77.956 6.687 82.041 1.00 86.81 73 TYR A N 1
ATOM 595 C CA . TYR A 1 73 ? -77.851 6.104 80.695 1.00 86.81 73 TYR A CA 1
ATOM 596 C C . TYR A 1 73 ? -76.905 4.898 80.641 1.00 86.81 73 TYR A C 1
ATOM 598 O O . TYR A 1 73 ? -77.298 3.837 80.159 1.00 86.81 73 TYR A O 1
ATOM 606 N N . PHE A 1 74 ? -75.705 5.039 81.210 1.00 87.50 74 PHE A N 1
ATOM 607 C CA . PHE A 1 74 ? -74.664 4.008 81.214 1.00 87.50 74 PHE A CA 1
ATOM 608 C C . PHE A 1 74 ? -75.018 2.740 82.014 1.00 87.50 74 PHE A C 1
ATOM 610 O O . PHE A 1 74 ? -74.412 1.699 81.795 1.00 87.50 74 PHE A O 1
ATOM 617 N N . GLU A 1 75 ? -76.020 2.789 82.893 1.00 85.31 75 GLU A N 1
ATOM 618 C CA . GLU A 1 75 ? -76.519 1.617 83.634 1.00 85.31 75 GLU A CA 1
ATOM 619 C C . GLU A 1 75 ? -77.673 0.915 82.892 1.00 85.31 75 GLU A C 1
ATOM 621 O O . GLU A 1 75 ? -78.134 -0.155 83.291 1.00 85.31 75 GLU A O 1
ATOM 626 N N . SER A 1 76 ? -78.170 1.516 81.806 1.00 86.62 76 SER A N 1
ATOM 627 C CA . SER A 1 76 ? -79.400 1.100 81.133 1.00 86.62 76 SER A CA 1
ATOM 628 C C . SER A 1 76 ? -79.158 0.229 79.895 1.00 86.62 76 SER A C 1
ATOM 630 O O . SER A 1 76 ? -78.097 0.261 79.265 1.00 86.62 76 SER A O 1
ATOM 632 N N . LYS A 1 77 ? -80.206 -0.498 79.480 1.00 86.00 77 LYS A N 1
ATOM 633 C CA . LYS A 1 77 ? -80.233 -1.240 78.205 1.00 86.00 77 LYS A CA 1
ATOM 634 C C . LYS A 1 77 ? -80.153 -0.326 76.970 1.00 86.00 77 LYS A C 1
ATOM 636 O O . LYS A 1 77 ? -79.852 -0.820 75.890 1.00 86.00 77 LYS A O 1
ATOM 641 N N . ASP A 1 78 ? -80.389 0.983 77.122 1.00 85.44 78 ASP A N 1
ATOM 642 C CA . ASP A 1 78 ? -80.253 1.957 76.032 1.00 85.44 78 ASP A CA 1
ATOM 643 C C . ASP A 1 78 ? -78.783 2.281 75.715 1.00 85.44 78 ASP A C 1
ATOM 645 O O . ASP A 1 78 ? -78.503 2.691 74.589 1.00 85.44 78 ASP A O 1
ATOM 649 N N . PHE A 1 79 ? -77.862 2.082 76.673 1.00 88.94 79 PHE A N 1
ATOM 650 C CA . PHE A 1 79 ? -76.417 2.173 76.445 1.00 88.94 79 PHE A CA 1
ATOM 651 C C . PHE A 1 79 ? -75.872 0.869 75.868 1.00 88.94 79 PHE A C 1
ATOM 653 O O . PHE A 1 79 ? -75.404 0.863 74.738 1.00 88.94 79 PHE A O 1
ATOM 660 N N . LEU A 1 80 ? -75.978 -0.238 76.602 1.00 89.88 80 LEU A N 1
ATOM 661 C CA . LEU A 1 80 ? -75.582 -1.566 76.128 1.00 89.88 80 LEU A CA 1
ATOM 662 C C . LEU A 1 80 ? -76.670 -2.578 76.493 1.00 89.88 80 LEU A C 1
ATOM 664 O O . LEU A 1 80 ? -77.096 -2.649 77.652 1.00 89.88 80 LEU A O 1
ATOM 668 N N . ASN A 1 81 ? -77.143 -3.349 75.519 1.00 88.00 81 ASN A N 1
ATOM 669 C CA . ASN A 1 81 ? -78.231 -4.307 75.705 1.00 88.00 81 ASN A CA 1
ATOM 670 C C . ASN A 1 81 ? -77.679 -5.736 75.874 1.00 88.00 81 ASN A C 1
ATOM 672 O O . ASN A 1 81 ? -76.951 -6.185 74.994 1.00 88.00 81 ASN A O 1
ATOM 676 N N . PRO A 1 82 ? -78.008 -6.465 76.956 1.00 85.19 82 PRO A N 1
ATOM 677 C CA . PRO A 1 82 ? -77.534 -7.834 77.172 1.00 85.19 82 PRO A CA 1
ATOM 678 C C . PRO A 1 82 ? -78.128 -8.844 76.185 1.00 85.19 82 PRO A C 1
ATOM 680 O O . PRO A 1 82 ? -77.529 -9.886 75.933 1.00 85.19 82 PRO A O 1
ATOM 683 N N . GLU A 1 83 ? -79.300 -8.543 75.616 1.00 79.12 83 GLU A N 1
ATOM 684 C CA . GLU A 1 83 ? -80.051 -9.445 74.743 1.00 79.12 83 GLU A CA 1
ATOM 685 C C . GLU A 1 83 ? -79.955 -9.033 73.264 1.00 79.12 83 GLU A C 1
ATOM 687 O O . GLU A 1 83 ? -79.996 -7.847 72.925 1.00 79.12 83 GLU A O 1
ATOM 692 N N . VAL A 1 84 ? -79.916 -10.027 72.368 1.00 69.88 84 VAL A N 1
ATOM 693 C CA . VAL A 1 84 ? -79.983 -9.832 70.909 1.00 69.88 84 VAL A CA 1
ATOM 694 C C . VAL A 1 84 ? -81.433 -9.566 70.498 1.00 69.88 84 VAL A C 1
ATOM 696 O O . VAL A 1 84 ? -82.182 -10.492 70.190 1.00 69.88 84 VAL A O 1
ATOM 699 N N . ASP A 1 85 ? -81.858 -8.303 70.496 1.00 58.28 85 ASP A N 1
ATOM 700 C CA . ASP A 1 85 ? -83.246 -7.956 70.133 1.00 58.28 85 ASP A CA 1
ATOM 701 C C . ASP A 1 85 ? -83.446 -7.850 68.600 1.00 58.28 85 ASP A C 1
ATOM 703 O O . ASP A 1 85 ? -84.564 -7.877 68.082 1.00 58.28 85 ASP A O 1
ATOM 707 N N . THR A 1 86 ? -82.356 -7.788 67.817 1.00 57.72 86 THR A N 1
ATOM 708 C CA . THR A 1 86 ? -82.404 -7.824 66.345 1.00 57.72 86 THR A CA 1
ATOM 709 C C . THR A 1 86 ? -81.241 -8.620 65.753 1.00 57.72 86 THR A C 1
ATOM 711 O O . THR A 1 86 ? -80.170 -8.692 66.334 1.00 57.72 86 THR A O 1
ATOM 714 N N . LYS A 1 87 ? -81.417 -9.165 64.540 1.00 57.75 87 LYS A N 1
ATOM 715 C CA . LYS A 1 87 ? -80.388 -9.898 63.763 1.00 57.75 87 LYS A CA 1
ATOM 716 C C . LYS A 1 87 ? -79.099 -9.086 63.474 1.00 57.75 87 LYS A C 1
ATOM 718 O O . LYS A 1 87 ? -78.197 -9.601 62.823 1.00 57.75 87 LYS A O 1
ATOM 723 N N . TYR A 1 88 ? -79.038 -7.819 63.870 1.00 57.59 88 TYR A N 1
ATOM 724 C CA . TYR A 1 88 ? -77.998 -6.868 63.482 1.00 57.59 88 TYR A CA 1
ATOM 725 C C . TYR A 1 88 ? -77.223 -6.300 64.674 1.00 57.59 88 TYR A C 1
ATOM 727 O O . TYR A 1 88 ? -76.597 -5.261 64.510 1.00 57.59 88 TYR A O 1
ATOM 735 N N . ASP A 1 89 ? -77.289 -6.930 65.849 1.00 77.94 89 ASP A N 1
ATOM 736 C CA . ASP A 1 89 ? -76.601 -6.435 67.043 1.00 77.94 89 ASP A CA 1
ATOM 737 C C . ASP A 1 89 ? -75.968 -7.576 67.850 1.00 77.94 89 ASP A C 1
ATOM 739 O O . ASP A 1 89 ? -76.429 -8.715 67.752 1.00 77.94 89 ASP A O 1
ATOM 743 N N . TYR A 1 90 ? -74.922 -7.267 68.620 1.00 87.88 90 TYR A N 1
ATOM 744 C CA . TYR A 1 90 ? -74.104 -8.254 69.340 1.00 87.88 90 TYR A CA 1
ATOM 745 C C . TYR A 1 90 ? -74.553 -8.433 70.793 1.00 87.88 90 TYR A C 1
ATOM 747 O O . TYR A 1 90 ? -74.834 -7.449 71.476 1.00 87.88 90 TYR A O 1
ATOM 755 N N . SER A 1 91 ? -74.579 -9.666 71.299 1.00 90.38 91 SER A N 1
ATOM 756 C CA . SER A 1 91 ? -74.837 -9.953 72.719 1.00 90.38 91 SER A CA 1
ATOM 757 C C . SER A 1 91 ? -73.630 -9.633 73.612 1.00 90.38 91 SER A C 1
ATOM 759 O O . SER A 1 91 ? -72.510 -9.460 73.129 1.00 90.38 91 SER A O 1
ATOM 761 N N . PHE A 1 92 ? -73.820 -9.604 74.937 1.00 92.44 92 PHE A N 1
ATOM 762 C CA . PHE A 1 92 ? -72.688 -9.482 75.872 1.00 92.44 92 PHE A CA 1
ATOM 763 C C . PHE A 1 92 ? -71.725 -10.670 75.775 1.00 92.44 92 PHE A C 1
ATOM 765 O O . PHE A 1 92 ? -70.520 -10.480 75.908 1.00 92.44 92 PHE A O 1
ATOM 772 N N . GLU A 1 93 ? -72.232 -11.865 75.468 1.00 90.56 93 GLU A N 1
ATOM 773 C CA . GLU A 1 93 ? -71.408 -13.050 75.214 1.00 90.56 93 GLU A CA 1
ATOM 774 C C . GLU A 1 93 ? -70.537 -12.858 73.962 1.00 90.56 93 GLU A C 1
ATOM 776 O O . GLU A 1 93 ? -69.326 -13.055 74.015 1.00 90.56 93 GLU A O 1
ATOM 781 N N . GLU A 1 94 ? -71.112 -12.386 72.852 1.00 91.19 94 GLU A N 1
ATOM 782 C CA . GLU A 1 94 ? -70.373 -12.135 71.604 1.00 91.19 94 GLU A CA 1
ATOM 783 C C . GLU A 1 94 ? -69.342 -11.005 71.762 1.00 91.19 94 GLU A C 1
ATOM 785 O O . GLU A 1 94 ? -68.234 -11.077 71.221 1.00 91.19 94 GLU A O 1
ATOM 790 N N . LEU A 1 95 ? -69.664 -9.974 72.548 1.00 93.00 95 LEU A N 1
ATOM 791 C CA . LEU A 1 95 ? -68.729 -8.902 72.895 1.00 93.00 95 LEU A CA 1
ATOM 792 C C . LEU A 1 95 ? -67.604 -9.401 73.812 1.00 93.00 95 LEU A C 1
ATOM 794 O O . LEU A 1 95 ? -66.449 -9.033 73.605 1.00 93.00 95 LEU A O 1
ATOM 798 N N . GLN A 1 96 ? -67.899 -10.278 74.777 1.00 92.94 96 GLN A N 1
ATOM 799 C CA . GLN A 1 96 ? -66.880 -10.910 75.618 1.00 92.94 96 GLN A CA 1
ATOM 800 C C . GLN A 1 96 ? -65.959 -11.829 74.799 1.00 92.94 96 GLN A C 1
ATOM 802 O O . GLN A 1 96 ? -64.740 -11.795 74.974 1.00 92.94 96 GLN A O 1
ATOM 807 N N . GLN A 1 97 ? -66.511 -12.591 73.851 1.00 93.69 97 GLN A N 1
ATOM 808 C CA . GLN A 1 97 ? -65.739 -13.412 72.910 1.00 93.69 97 GLN A CA 1
ATOM 809 C C . GLN A 1 97 ? -64.838 -12.558 72.009 1.00 93.69 97 GLN A C 1
ATOM 811 O O . GLN A 1 97 ? -63.675 -12.900 71.780 1.00 93.69 97 GLN A O 1
ATOM 816 N N . THR A 1 98 ? -65.344 -11.418 71.537 1.00 94.50 98 THR A N 1
ATOM 817 C CA . THR A 1 98 ? -64.570 -10.457 70.735 1.00 94.50 98 THR A CA 1
ATOM 818 C C . THR A 1 98 ? -63.438 -9.845 71.558 1.00 94.50 98 THR A C 1
ATOM 820 O O . THR A 1 98 ? -62.293 -9.805 71.103 1.00 94.50 98 THR A O 1
ATOM 823 N N . ALA A 1 99 ? -63.718 -9.449 72.803 1.00 93.50 99 ALA A N 1
ATOM 824 C CA . ALA A 1 99 ? -62.698 -8.958 73.721 1.00 93.50 99 ALA A CA 1
ATOM 825 C C . ALA A 1 99 ? -61.605 -10.010 73.962 1.00 93.50 99 ALA A C 1
ATOM 827 O O . ALA A 1 99 ? -60.422 -9.671 73.991 1.00 93.50 99 ALA A O 1
ATOM 828 N N . ALA A 1 100 ? -61.976 -11.291 74.070 1.00 93.75 100 ALA A N 1
ATOM 829 C CA . ALA A 1 100 ? -61.026 -12.386 74.250 1.00 93.75 100 ALA A CA 1
ATOM 830 C C . ALA A 1 100 ? -60.133 -12.547 73.019 1.00 93.75 100 ALA A C 1
ATOM 832 O O . ALA A 1 100 ? -58.910 -12.630 73.144 1.00 93.75 100 ALA A O 1
ATOM 833 N N . GLU A 1 101 ? -60.730 -12.558 71.827 1.00 94.69 101 GLU A N 1
ATOM 834 C CA . GLU A 1 101 ? -60.010 -12.647 70.560 1.00 94.69 101 GLU A CA 1
ATOM 835 C C . GLU A 1 101 ? -58.985 -11.515 70.410 1.00 94.69 101 GLU A C 1
ATOM 837 O O . GLU A 1 101 ? -57.797 -11.774 70.178 1.00 94.69 101 GLU A O 1
ATOM 842 N N . GLU A 1 102 ? -59.422 -10.266 70.587 1.00 93.19 102 GLU A N 1
ATOM 843 C CA . GLU A 1 102 ? -58.559 -9.093 70.448 1.00 93.19 102 GLU A CA 1
ATOM 844 C C . GLU A 1 102 ? -57.499 -9.025 71.548 1.00 93.19 102 GLU A C 1
ATOM 846 O O . GLU A 1 102 ? -56.340 -8.704 71.270 1.00 93.19 102 GLU A O 1
ATOM 851 N N . ARG A 1 103 ? -57.822 -9.452 72.773 1.00 92.19 103 ARG A N 1
ATOM 852 C CA . ARG A 1 103 ? -56.848 -9.529 73.864 1.00 92.19 103 ARG A CA 1
ATOM 853 C C . ARG A 1 103 ? -55.735 -10.530 73.582 1.00 92.19 103 ARG A C 1
ATOM 855 O O . ARG A 1 103 ? -54.567 -10.249 73.888 1.00 92.19 103 ARG A O 1
ATOM 862 N N . VAL A 1 104 ? -56.073 -11.688 73.008 1.00 93.38 104 VAL A N 1
ATOM 863 C CA . VAL A 1 104 ? -55.071 -12.667 72.574 1.00 93.38 104 VAL A CA 1
ATOM 864 C C . VAL A 1 104 ? -54.213 -12.073 71.465 1.00 93.38 104 VAL A C 1
ATOM 866 O O . VAL A 1 104 ? -52.990 -12.088 71.600 1.00 93.38 104 VAL A O 1
ATOM 869 N N . LYS A 1 105 ? -54.825 -11.517 70.410 1.00 92.00 105 LYS A N 1
ATOM 870 C CA . LYS A 1 105 ? -54.117 -10.903 69.272 1.00 92.00 105 LYS A CA 1
ATOM 871 C C . LYS A 1 105 ? -53.139 -9.812 69.716 1.00 92.00 105 LYS A C 1
ATOM 873 O O . LYS A 1 105 ? -51.984 -9.841 69.298 1.00 92.00 105 LYS A O 1
ATOM 878 N N . LEU A 1 106 ? -53.568 -8.910 70.599 1.00 89.12 106 LEU A N 1
ATOM 879 C CA . LEU A 1 106 ? -52.732 -7.857 71.185 1.00 89.12 106 LEU A CA 1
ATOM 880 C C . LEU A 1 106 ? -51.535 -8.457 71.946 1.00 89.12 106 LEU A C 1
ATOM 882 O O . LEU A 1 106 ? -50.387 -8.054 71.767 1.00 89.12 106 LEU A O 1
ATOM 886 N N . GLY A 1 107 ? -51.778 -9.522 72.717 1.00 87.75 107 GLY A N 1
ATOM 887 C CA . GLY A 1 107 ? -50.739 -10.248 73.447 1.00 87.75 107 GLY A CA 1
ATOM 888 C C . GLY A 1 107 ? -49.688 -10.937 72.566 1.00 87.75 107 GLY A C 1
ATOM 889 O O . GLY A 1 107 ? -48.570 -11.159 73.033 1.00 87.75 107 GLY A O 1
ATOM 890 N N . LEU A 1 108 ? -49.994 -11.256 71.301 1.00 90.19 108 LEU A N 1
ATOM 891 C CA . LEU A 1 108 ? -49.062 -11.956 70.406 1.00 90.19 108 LEU A CA 1
ATOM 892 C C . LEU A 1 108 ? -47.847 -11.108 70.012 1.00 90.19 108 LEU A C 1
ATOM 894 O O . LEU A 1 108 ? -46.781 -11.663 69.749 1.00 90.19 108 LEU A O 1
ATOM 898 N N . ALA A 1 109 ? -47.953 -9.778 69.990 1.00 83.31 109 ALA A N 1
ATOM 899 C CA . ALA A 1 109 ? -46.837 -8.915 69.595 1.00 83.31 109 ALA A CA 1
ATOM 900 C C . ALA A 1 109 ? -45.586 -9.139 70.476 1.00 83.31 109 ALA A C 1
ATOM 902 O O . ALA A 1 109 ? -44.449 -9.168 69.983 1.00 83.31 109 ALA A O 1
ATOM 903 N N . GLY A 1 110 ? -45.801 -9.374 71.775 1.00 81.12 110 GLY A N 1
ATOM 904 C CA . GLY A 1 110 ? -44.752 -9.554 72.779 1.00 81.12 110 GLY A CA 1
ATOM 905 C C . GLY A 1 110 ? -44.172 -10.966 72.895 1.00 81.12 110 GLY A C 1
ATOM 906 O O . GLY A 1 110 ? -43.208 -11.142 73.636 1.00 81.12 110 GLY A O 1
ATOM 907 N N . VAL A 1 111 ? -44.711 -11.973 72.195 1.00 88.75 111 VAL A N 1
ATOM 908 C CA . VAL A 1 111 ? -44.253 -13.365 72.368 1.00 88.75 111 VAL A CA 1
ATOM 909 C C . VAL A 1 111 ? -43.108 -13.743 71.422 1.00 88.75 111 VAL A C 1
ATOM 911 O O . VAL A 1 111 ? -42.897 -13.132 70.368 1.00 88.75 111 VAL A O 1
ATOM 914 N N . GLU A 1 112 ? -42.347 -14.766 71.812 1.00 90.31 112 GLU A N 1
ATOM 915 C CA . GLU A 1 112 ? -41.254 -15.325 71.009 1.00 90.31 112 GLU A CA 1
ATOM 916 C C . GLU A 1 112 ? -41.778 -16.120 69.794 1.00 90.31 112 GLU A C 1
ATOM 918 O O . GLU A 1 112 ? -42.858 -16.716 69.879 1.00 90.31 112 GLU A O 1
ATOM 923 N N . PRO A 1 113 ? -41.020 -16.200 68.679 1.00 91.06 113 PRO A N 1
ATOM 924 C CA . PRO A 1 113 ? -41.419 -16.939 67.475 1.00 91.06 113 PRO A CA 1
ATOM 925 C C . PRO A 1 113 ? -41.868 -18.387 67.729 1.00 91.06 113 PRO A C 1
ATOM 927 O O . PRO A 1 113 ? -42.850 -18.830 67.137 1.00 91.06 113 PRO A O 1
ATOM 930 N N . ASP A 1 114 ? -41.225 -19.100 68.659 1.00 89.50 114 ASP A N 1
ATOM 931 C CA . ASP A 1 114 ? -41.588 -20.480 69.017 1.00 89.50 114 ASP A CA 1
ATOM 932 C C . ASP A 1 114 ? -43.015 -20.588 69.582 1.00 89.50 114 ASP A C 1
ATOM 934 O O . ASP A 1 114 ? -43.704 -21.589 69.367 1.00 89.50 114 ASP A O 1
ATOM 938 N N . VAL A 1 115 ? -43.486 -19.553 70.286 1.00 91.19 115 VAL A N 1
ATOM 939 C CA . VAL A 1 115 ? -44.854 -19.486 70.823 1.00 91.19 115 VAL A CA 1
ATOM 940 C C . VAL A 1 115 ? -45.854 -19.291 69.685 1.00 91.19 115 VAL A C 1
ATOM 942 O O . VAL A 1 115 ? -46.863 -19.993 69.645 1.00 91.19 115 VAL A O 1
ATOM 945 N N . LEU A 1 116 ? -45.550 -18.412 68.723 1.00 93.94 116 LEU A N 1
ATOM 946 C CA . LEU A 1 116 ? -46.381 -18.191 67.530 1.00 93.94 116 LEU A CA 1
ATOM 947 C C . LEU A 1 116 ? -46.510 -19.476 66.701 1.00 93.94 116 LEU A C 1
ATOM 949 O O . LEU A 1 116 ? -47.610 -19.858 66.310 1.00 93.94 116 LEU A O 1
ATOM 953 N N . ILE A 1 117 ? -45.402 -20.193 66.499 1.00 92.50 117 ILE A N 1
ATOM 954 C CA . ILE A 1 117 ? -45.378 -21.475 65.779 1.00 92.50 117 ILE A CA 1
ATOM 955 C C . ILE A 1 117 ? -46.195 -22.541 66.525 1.00 92.50 117 ILE A C 1
ATOM 957 O O . ILE A 1 117 ? -46.951 -23.288 65.903 1.00 92.50 117 ILE A O 1
ATOM 961 N N . THR A 1 118 ? -46.114 -22.580 67.860 1.00 92.75 118 THR A N 1
ATOM 962 C CA . THR A 1 118 ? -46.914 -23.513 68.673 1.00 92.75 118 THR A CA 1
ATOM 963 C C . THR A 1 118 ? -48.419 -23.234 68.543 1.00 92.75 118 THR A C 1
ATOM 965 O O . THR A 1 118 ? -49.206 -24.172 68.420 1.00 92.75 118 THR A O 1
ATOM 968 N N . ILE A 1 119 ? -48.830 -21.958 68.505 1.00 93.62 119 ILE A N 1
ATOM 969 C CA . ILE A 1 119 ? -50.232 -21.552 68.277 1.00 93.62 119 ILE A CA 1
ATOM 970 C C . ILE A 1 119 ? -50.731 -22.052 66.915 1.00 93.62 119 ILE A C 1
ATOM 972 O O . ILE A 1 119 ? -51.835 -22.584 66.814 1.00 93.62 119 ILE A O 1
ATOM 976 N N . LEU A 1 120 ? -49.907 -21.930 65.872 1.00 92.38 120 LEU A N 1
ATOM 977 C CA . LEU A 1 120 ? -50.246 -22.387 64.520 1.00 92.38 120 LEU A CA 1
ATOM 978 C C . LEU A 1 120 ? -50.392 -23.912 64.432 1.00 92.38 120 LEU A C 1
ATOM 980 O O . LEU A 1 120 ? -51.209 -24.406 63.656 1.00 92.38 120 LEU A O 1
ATOM 984 N N . LYS A 1 121 ? -49.625 -24.651 65.241 1.00 92.81 121 LYS A N 1
ATOM 985 C CA . LYS A 1 121 ? -49.578 -26.118 65.236 1.00 92.81 121 LYS A CA 1
ATOM 986 C C . LYS A 1 121 ? -50.800 -26.774 65.866 1.00 92.81 121 LYS A C 1
ATOM 988 O O . LYS A 1 121 ? -51.257 -27.810 65.387 1.00 92.81 121 LYS A O 1
ATOM 993 N N . ASN A 1 122 ? -51.283 -26.206 66.960 1.00 92.38 122 ASN A N 1
ATOM 994 C CA . ASN A 1 122 ? -52.315 -26.826 67.778 1.00 92.38 122 ASN A CA 1
ATOM 995 C C . ASN A 1 122 ? -53.676 -26.843 67.061 1.00 92.38 122 ASN A C 1
ATOM 997 O O . ASN A 1 122 ? -54.067 -25.865 66.415 1.00 92.38 122 ASN A O 1
ATOM 1001 N N . ASN A 1 123 ? -54.439 -27.934 67.202 1.00 90.38 123 ASN A N 1
ATOM 1002 C CA . ASN A 1 123 ? -55.861 -27.930 66.823 1.00 90.38 123 ASN A CA 1
ATOM 1003 C C . ASN A 1 123 ? -56.671 -27.007 67.756 1.00 90.38 123 ASN A C 1
ATOM 1005 O O . ASN A 1 123 ? -56.133 -26.509 68.738 1.00 90.38 123 ASN A O 1
ATOM 1009 N N . ASP A 1 124 ? -57.947 -26.748 67.470 1.00 91.75 124 ASP A N 1
ATOM 1010 C CA . ASP A 1 124 ? -58.720 -25.723 68.193 1.00 91.75 124 ASP A CA 1
ATOM 1011 C C . ASP A 1 124 ? -58.738 -25.935 69.719 1.00 91.75 124 ASP A C 1
ATOM 1013 O O . ASP A 1 124 ? -58.448 -25.014 70.483 1.00 91.75 124 ASP A O 1
ATOM 1017 N N . LYS A 1 125 ? -58.963 -27.175 70.166 1.00 91.00 125 LYS A N 1
ATOM 1018 C CA . LYS A 1 125 ? -58.956 -27.555 71.587 1.00 91.00 125 LYS A CA 1
ATOM 1019 C C . LYS A 1 125 ? -57.580 -27.377 72.232 1.00 91.00 125 LYS A C 1
ATOM 1021 O O . LYS A 1 125 ? -57.455 -26.775 73.298 1.00 91.00 125 LYS A O 1
ATOM 1026 N N . GLU A 1 126 ? -56.535 -27.886 71.584 1.00 92.88 126 GLU A N 1
ATOM 1027 C CA . GLU A 1 126 ? -55.150 -27.728 72.046 1.00 92.88 126 GLU A CA 1
ATOM 1028 C C . GLU A 1 126 ? -54.730 -26.255 72.065 1.00 92.88 126 GLU A C 1
ATOM 1030 O O . GLU A 1 126 ? -53.983 -25.832 72.944 1.00 92.88 126 GLU A O 1
ATOM 1035 N N . CYS A 1 127 ? -55.224 -25.460 71.114 1.00 92.62 127 CYS A N 1
ATOM 1036 C CA . CYS A 1 127 ? -54.910 -24.048 70.978 1.00 92.62 127 CYS A CA 1
ATOM 1037 C C . CYS A 1 127 ? -55.546 -23.246 72.111 1.00 92.62 127 CYS A C 1
ATOM 1039 O O . CYS A 1 127 ? -54.837 -22.466 72.740 1.00 92.62 127 CYS A O 1
ATOM 1041 N N . ARG A 1 128 ? -56.824 -23.490 72.444 1.00 93.88 128 ARG A N 1
ATOM 1042 C CA . ARG A 1 128 ? -57.458 -22.912 73.643 1.00 93.88 128 ARG A CA 1
ATOM 1043 C C . ARG A 1 128 ? -56.649 -23.263 74.888 1.00 93.88 128 ARG A C 1
ATOM 1045 O O . ARG A 1 128 ? -56.171 -22.367 75.576 1.00 93.88 128 ARG A O 1
ATOM 1052 N N . ALA A 1 129 ? -56.397 -24.552 75.129 1.00 92.38 129 ALA A N 1
ATOM 1053 C CA . ALA A 1 129 ? -55.633 -25.004 76.295 1.00 92.38 129 ALA A CA 1
ATOM 1054 C C . ALA A 1 129 ? -54.223 -24.385 76.370 1.00 92.38 129 ALA A C 1
ATOM 1056 O O . ALA A 1 129 ? -53.734 -24.072 77.454 1.00 92.38 129 ALA A O 1
ATOM 1057 N N . TYR A 1 130 ? -53.568 -24.178 75.228 1.00 93.75 130 TYR A N 1
ATOM 1058 C CA . TYR A 1 130 ? -52.263 -23.530 75.172 1.00 93.75 130 TYR A CA 1
ATOM 1059 C C . TYR A 1 130 ? -52.351 -22.033 75.484 1.00 93.75 130 TYR A C 1
ATOM 1061 O O . TYR A 1 130 ? -51.617 -21.553 76.351 1.00 93.75 130 TYR A O 1
ATOM 1069 N N . LEU A 1 131 ? -53.270 -21.309 74.833 1.00 92.25 131 LEU A N 1
ATOM 1070 C CA . LEU A 1 131 ? -53.490 -19.874 75.033 1.00 92.25 131 LEU A CA 1
ATOM 1071 C C . LEU A 1 131 ? -53.861 -19.550 76.483 1.00 92.25 131 LEU A C 1
ATOM 1073 O O . LEU A 1 131 ? -53.327 -18.581 77.025 1.00 92.25 131 LEU A O 1
ATOM 1077 N N . ALA A 1 132 ? -54.648 -20.414 77.137 1.00 90.00 132 ALA A N 1
ATOM 1078 C CA . ALA A 1 132 ? -54.964 -20.322 78.564 1.00 90.00 132 ALA A CA 1
ATOM 1079 C C . ALA A 1 132 ? -53.720 -20.134 79.438 1.00 90.00 132 ALA A C 1
ATOM 1081 O O . ALA A 1 132 ? -53.758 -19.381 80.398 1.00 90.00 132 ALA A O 1
ATOM 1082 N N . THR A 1 133 ? -52.606 -20.791 79.099 1.00 88.62 133 THR A N 1
ATOM 1083 C CA . THR A 1 133 ? -51.361 -20.725 79.886 1.00 88.62 133 THR A CA 1
ATOM 1084 C C . THR A 1 133 ? -50.415 -19.600 79.465 1.00 88.62 133 THR A C 1
ATOM 1086 O O . THR A 1 133 ? -49.430 -19.335 80.157 1.00 88.62 133 THR A O 1
ATOM 1089 N N . LYS A 1 134 ? -50.649 -18.979 78.303 1.00 88.31 134 LYS A N 1
ATOM 1090 C CA . LYS A 1 134 ? -49.716 -18.028 77.676 1.00 88.31 134 LYS A CA 1
ATOM 1091 C C . LYS A 1 134 ? -50.176 -16.584 77.756 1.00 88.31 134 LYS A C 1
ATOM 1093 O O . LYS A 1 134 ? -49.324 -15.702 77.819 1.00 88.31 134 LYS A O 1
ATOM 1098 N N . ILE A 1 135 ? -51.483 -16.348 77.776 1.00 87.25 135 ILE A N 1
ATOM 1099 C CA . ILE A 1 135 ? -52.058 -15.008 77.846 1.00 87.25 135 ILE A CA 1
ATOM 1100 C C . ILE A 1 135 ? -52.432 -14.707 79.298 1.00 87.25 135 ILE A C 1
ATOM 1102 O O . ILE A 1 135 ? -53.128 -15.486 79.948 1.00 87.25 135 ILE A O 1
ATOM 1106 N N . GLN A 1 136 ? -51.921 -13.591 79.814 1.00 86.88 136 GLN A N 1
ATOM 1107 C CA . GLN A 1 136 ? -52.296 -13.054 81.123 1.00 86.88 136 GLN A CA 1
ATOM 1108 C C . GLN A 1 136 ? -53.518 -12.149 80.961 1.00 86.88 136 GLN A C 1
ATOM 1110 O O . GLN A 1 136 ? -53.587 -11.427 79.973 1.00 86.88 136 GLN A O 1
ATOM 1115 N N . VAL A 1 137 ? -54.433 -12.178 81.923 1.00 85.00 137 VAL A N 1
ATOM 1116 C CA . VAL A 1 137 ? -55.605 -11.299 82.023 1.00 85.00 137 VAL A CA 1
ATOM 1117 C C . VAL A 1 137 ? -55.576 -10.701 83.431 1.00 85.00 137 VAL A C 1
ATOM 1119 O O . VAL A 1 137 ? -55.857 -11.381 84.421 1.00 85.00 137 VAL A O 1
ATOM 1122 N N . GLY A 1 138 ? -55.106 -9.459 83.554 1.00 82.69 138 GLY A N 1
ATOM 1123 C CA . GLY A 1 138 ? -54.771 -8.842 84.838 1.00 82.69 138 GLY A CA 1
ATOM 1124 C C . GLY A 1 138 ? -53.713 -9.635 85.622 1.00 82.69 138 GLY A C 1
ATOM 1125 O O . GLY A 1 138 ? -52.581 -9.817 85.174 1.00 82.69 138 GLY A O 1
ATOM 1126 N N . THR A 1 139 ? -54.068 -10.099 86.826 1.00 81.94 139 THR A N 1
ATOM 1127 C CA . THR A 1 139 ? -53.218 -10.959 87.680 1.00 81.94 139 THR A CA 1
ATOM 1128 C C . THR A 1 139 ? -53.473 -12.457 87.491 1.00 81.94 139 THR A C 1
ATOM 1130 O O . THR A 1 139 ? -52.857 -13.277 88.176 1.00 81.94 139 THR A O 1
ATOM 1133 N N . LYS A 1 140 ? -54.393 -12.811 86.591 1.00 85.81 140 LYS A N 1
ATOM 1134 C CA . LYS A 1 140 ? -54.833 -14.173 86.294 1.00 85.81 140 LYS A CA 1
ATOM 1135 C C . LYS A 1 140 ? -54.351 -14.611 84.911 1.00 85.81 140 LYS A C 1
ATOM 1137 O O . LYS A 1 140 ? -53.844 -13.811 84.128 1.00 85.81 140 LYS A O 1
ATOM 1142 N N . THR A 1 141 ? -54.524 -15.889 84.589 1.00 88.00 141 THR A N 1
ATOM 1143 C CA . THR A 1 141 ? -54.343 -16.379 83.219 1.00 88.00 141 THR A CA 1
ATOM 1144 C C . THR A 1 141 ? -55.668 -16.372 82.464 1.00 88.00 141 THR A C 1
ATOM 1146 O O . THR A 1 141 ? -56.732 -16.376 83.079 1.00 88.00 141 THR A O 1
ATOM 1149 N N . LEU A 1 142 ? -55.625 -16.410 81.129 1.00 88.19 142 LEU A N 1
ATOM 1150 C CA . LEU A 1 142 ? -56.833 -16.570 80.312 1.00 88.19 142 LEU A CA 1
ATOM 1151 C C . LEU A 1 142 ? -57.623 -17.838 80.704 1.00 88.19 142 LEU A C 1
ATOM 1153 O O . LEU A 1 142 ? -58.838 -17.869 80.568 1.00 88.19 142 LEU A O 1
ATOM 1157 N N . GLY A 1 143 ? -56.949 -18.857 81.252 1.00 88.12 143 GLY A N 1
ATOM 1158 C CA . GLY A 1 143 ? -57.595 -20.064 81.770 1.00 88.12 143 GLY A CA 1
ATOM 1159 C C . GLY A 1 143 ? -58.436 -19.881 83.038 1.00 88.12 143 GLY A C 1
ATOM 1160 O O . GLY A 1 143 ? -59.214 -20.773 83.367 1.00 88.12 143 GLY A O 1
ATOM 1161 N N . ASP A 1 144 ? -58.277 -18.757 83.740 1.00 89.19 144 ASP A N 1
ATOM 1162 C CA . ASP A 1 144 ? -58.984 -18.429 84.985 1.00 89.19 144 ASP A CA 1
ATOM 1163 C C . ASP A 1 144 ? -60.104 -17.387 84.769 1.00 89.19 144 ASP A C 1
ATOM 1165 O O . ASP A 1 144 ? -60.658 -16.850 85.737 1.00 89.19 144 ASP A O 1
ATOM 1169 N N . VAL A 1 145 ? -60.386 -17.055 83.506 1.00 90.62 145 VAL A N 1
ATOM 1170 C CA . VAL A 1 145 ? -61.463 -16.148 83.092 1.00 90.62 145 VAL A CA 1
ATOM 1171 C C . VAL A 1 145 ? -62.823 -16.842 83.273 1.00 90.62 145 VAL A C 1
ATOM 1173 O O . VAL A 1 145 ? -62.930 -18.038 82.982 1.00 90.62 145 VAL A O 1
ATOM 1176 N N . PRO A 1 146 ? -63.864 -16.144 83.767 1.00 87.81 146 PRO A N 1
ATOM 1177 C CA . PRO A 1 146 ? -65.210 -16.706 83.867 1.00 87.81 146 PRO A CA 1
ATOM 1178 C C . PRO A 1 146 ? -65.701 -17.322 82.549 1.00 87.81 146 PRO A C 1
ATOM 1180 O O . PRO A 1 146 ? -65.427 -16.809 81.470 1.00 87.81 146 PRO A O 1
ATOM 1183 N N . GLY A 1 147 ? -66.384 -18.467 82.628 1.00 84.62 147 GLY A N 1
ATOM 1184 C CA . GLY A 1 147 ? -66.845 -19.208 81.444 1.00 84.62 147 GLY A CA 1
ATOM 1185 C C . GLY A 1 147 ? -65.758 -19.984 80.681 1.00 84.62 147 GLY A C 1
ATOM 1186 O O . GLY A 1 147 ? -66.081 -20.732 79.759 1.00 84.62 147 GLY A O 1
ATOM 1187 N N . TRP A 1 148 ? -64.477 -19.883 81.062 1.00 89.81 148 TRP A N 1
ATOM 1188 C CA . TRP A 1 148 ? -63.397 -20.552 80.337 1.00 89.81 148 TRP A CA 1
ATOM 1189 C C . TRP A 1 148 ? -63.448 -22.083 80.442 1.00 89.81 148 TRP A C 1
ATOM 1191 O O . TRP A 1 148 ? -63.288 -22.674 81.514 1.00 89.81 148 TRP A O 1
ATOM 1201 N N . ASN A 1 149 ? -63.551 -22.750 79.292 1.00 86.81 149 ASN A N 1
ATOM 1202 C CA . ASN A 1 149 ? -63.352 -24.188 79.168 1.00 86.81 149 ASN A CA 1
ATOM 1203 C C . ASN A 1 149 ? -62.744 -24.517 77.787 1.00 86.81 149 ASN A C 1
ATOM 1205 O O . ASN A 1 149 ? -63.286 -24.132 76.757 1.00 86.81 149 ASN A O 1
ATOM 1209 N N . PRO A 1 150 ? -61.619 -25.255 77.709 1.00 86.94 150 PRO A N 1
ATOM 1210 C CA . PRO A 1 150 ? -60.996 -25.577 76.423 1.00 86.94 150 PRO A CA 1
ATOM 1211 C C . PRO A 1 150 ? -61.855 -26.483 75.516 1.00 86.94 150 PRO A C 1
ATOM 1213 O O . PRO A 1 150 ? -61.530 -26.632 74.336 1.00 86.94 150 PRO A O 1
ATOM 1216 N N . GLU A 1 151 ? -62.912 -27.106 76.051 1.00 87.81 151 GLU A N 1
ATOM 1217 C CA . GLU A 1 151 ? -63.832 -27.982 75.313 1.00 87.81 151 GLU A CA 1
ATOM 1218 C C . GLU A 1 151 ? -65.026 -27.256 74.667 1.00 87.81 151 GLU A C 1
ATOM 1220 O O . GLU A 1 151 ? -65.682 -27.861 73.819 1.00 87.81 151 GLU A O 1
ATOM 1225 N N . ASN A 1 152 ? -65.336 -26.012 75.055 1.00 87.06 152 ASN A N 1
ATOM 1226 C CA . ASN A 1 152 ? -66.458 -25.234 74.509 1.00 87.06 152 ASN A CA 1
ATOM 1227 C C . ASN A 1 152 ? -65.969 -23.959 73.791 1.00 87.06 152 ASN A C 1
ATOM 1229 O O . ASN A 1 152 ? -64.767 -23.754 73.606 1.00 87.06 152 ASN A O 1
ATOM 1233 N N . GLU A 1 153 ? -66.912 -23.154 73.300 1.00 90.56 153 GLU A N 1
ATOM 1234 C CA . GLU A 1 153 ? -66.641 -21.952 72.497 1.00 90.56 153 GLU A CA 1
ATOM 1235 C C . GLU A 1 153 ? -67.041 -20.655 73.211 1.00 90.56 153 GLU A C 1
ATOM 1237 O O . GLU A 1 153 ? -66.996 -19.594 72.601 1.00 90.56 153 GLU A O 1
ATOM 1242 N N . ASP A 1 154 ? -67.366 -20.742 74.502 1.00 88.56 154 ASP A N 1
ATOM 1243 C CA . ASP A 1 154 ? -68.002 -19.676 75.282 1.00 88.56 154 ASP A CA 1
ATOM 1244 C C . ASP A 1 154 ? -67.124 -18.412 75.369 1.00 88.56 154 ASP A C 1
ATOM 1246 O O . ASP A 1 154 ? -67.650 -17.305 75.359 1.00 88.56 154 ASP A O 1
ATOM 1250 N N . VAL A 1 155 ? -65.788 -18.563 75.387 1.00 90.81 155 VAL A N 1
ATOM 1251 C CA . VAL A 1 155 ? -64.826 -17.437 75.453 1.00 90.81 155 VAL A CA 1
ATOM 1252 C C . VAL A 1 155 ? -64.024 -17.254 74.159 1.00 90.81 155 VAL A C 1
ATOM 1254 O O . VAL A 1 155 ? -63.802 -16.133 73.721 1.00 90.81 155 VAL A O 1
ATOM 1257 N N . LEU A 1 156 ? -63.565 -18.336 73.522 1.00 94.00 156 LEU A N 1
ATOM 1258 C CA . LEU A 1 156 ? -62.856 -18.271 72.237 1.00 94.00 156 LEU A CA 1
ATOM 1259 C C . LEU A 1 156 ? -63.503 -19.215 71.229 1.00 94.00 156 LEU A C 1
ATOM 1261 O O . LEU A 1 156 ? -63.325 -20.436 71.291 1.00 94.00 156 LEU A O 1
ATOM 1265 N N . THR A 1 157 ? -64.192 -18.649 70.247 1.00 94.62 157 THR A N 1
ATOM 1266 C CA . THR A 1 157 ? -64.832 -19.417 69.175 1.00 94.62 157 THR A CA 1
ATOM 1267 C C . THR A 1 157 ? -63.809 -20.020 68.215 1.00 94.62 157 THR A C 1
ATOM 1269 O O . THR A 1 157 ? -62.646 -19.606 68.145 1.00 94.62 157 THR A O 1
ATOM 1272 N N . SER A 1 158 ? -64.215 -21.027 67.445 1.00 91.62 158 SER A N 1
ATOM 1273 C CA . SER A 1 158 ? -63.336 -21.594 66.415 1.00 91.62 158 SER A CA 1
ATOM 1274 C C . SER A 1 158 ? -63.012 -20.595 65.296 1.00 91.62 158 SER A C 1
ATOM 1276 O O . SER A 1 158 ? -61.964 -20.713 64.661 1.00 91.62 158 SER A O 1
ATOM 1278 N N . GLU A 1 159 ? -63.859 -19.589 65.060 1.00 91.25 159 GLU A N 1
ATOM 1279 C CA . GLU A 1 159 ? -63.543 -18.490 64.138 1.00 91.25 159 GLU A CA 1
ATOM 1280 C C . GLU A 1 159 ? -62.484 -17.549 64.730 1.00 91.25 159 GLU A C 1
ATOM 1282 O O . GLU A 1 159 ? -61.491 -17.259 64.058 1.00 91.25 159 GLU A O 1
ATOM 1287 N N . ALA A 1 160 ? -62.606 -17.197 66.015 1.00 92.62 160 ALA A N 1
ATOM 1288 C CA . ALA A 1 160 ? -61.603 -16.407 66.725 1.00 92.62 160 ALA A CA 1
ATOM 1289 C C . ALA A 1 160 ? -60.216 -17.064 66.673 1.00 92.62 160 ALA A C 1
ATOM 1291 O O . ALA A 1 160 ? -59.212 -16.406 66.405 1.00 92.62 160 ALA A O 1
ATOM 1292 N N . LEU A 1 161 ? -60.136 -18.390 66.832 1.00 93.69 161 LEU A N 1
ATOM 1293 C CA . LEU A 1 161 ? -58.870 -19.122 66.719 1.00 93.69 161 LEU A CA 1
ATOM 1294 C C . LEU A 1 161 ? -58.252 -19.055 65.314 1.00 93.69 161 LEU A C 1
ATOM 1296 O O . LEU A 1 161 ? -57.025 -19.002 65.198 1.00 93.69 161 LEU A O 1
ATOM 1300 N N . LYS A 1 162 ? -59.053 -19.031 64.240 1.00 92.31 162 LYS A N 1
ATOM 1301 C CA . LYS A 1 162 ? -58.533 -18.834 62.872 1.00 92.31 162 LYS A CA 1
ATOM 1302 C C . LYS A 1 162 ? -57.960 -17.431 62.700 1.00 92.31 162 LYS A C 1
ATOM 1304 O O . LYS A 1 162 ? -56.882 -17.283 62.119 1.00 92.31 162 LYS A O 1
ATOM 1309 N N . ASN A 1 163 ? -58.640 -16.421 63.233 1.00 91.81 163 ASN A N 1
ATOM 1310 C CA . ASN A 1 163 ? -58.180 -15.037 63.191 1.00 91.81 163 ASN A CA 1
ATOM 1311 C C . ASN A 1 163 ? -56.912 -14.838 64.037 1.00 91.81 163 ASN A C 1
ATOM 1313 O O . ASN A 1 163 ? -55.964 -14.202 63.583 1.00 91.81 163 ASN A O 1
ATOM 1317 N N . ILE A 1 164 ? -56.840 -15.453 65.222 1.00 93.81 164 ILE A N 1
ATOM 1318 C CA . ILE A 1 164 ? -55.644 -15.485 66.080 1.00 93.81 164 ILE A CA 1
ATOM 1319 C C . ILE A 1 164 ? -54.476 -16.163 65.357 1.00 93.81 164 ILE A C 1
ATOM 1321 O O . ILE A 1 164 ? -53.361 -15.647 65.373 1.00 93.81 164 ILE A O 1
ATOM 1325 N N . LYS A 1 165 ? -54.706 -17.300 64.687 1.00 94.12 165 LYS A N 1
ATOM 1326 C CA . LYS A 1 165 ? -53.672 -17.974 63.885 1.00 94.12 165 LYS A CA 1
ATOM 1327 C C . LYS A 1 165 ? -53.195 -17.094 62.732 1.00 94.12 165 LYS A C 1
ATOM 1329 O O . LYS A 1 165 ? -51.997 -16.999 62.502 1.00 94.12 165 LYS A O 1
ATOM 1334 N N . THR A 1 166 ? -54.107 -16.415 62.046 1.00 94.06 166 THR A N 1
ATOM 1335 C CA . THR A 1 166 ? -53.769 -15.459 60.981 1.00 94.06 166 THR A CA 1
ATOM 1336 C C . THR A 1 166 ? -52.895 -14.321 61.510 1.00 94.06 166 THR A C 1
ATOM 1338 O O . THR A 1 166 ? -51.840 -14.034 60.943 1.00 94.06 166 THR A O 1
ATOM 1341 N N . GLU A 1 167 ? -53.265 -13.741 62.652 1.00 92.88 167 GLU A N 1
ATOM 1342 C CA . GLU A 1 167 ? -52.463 -12.715 63.321 1.00 92.88 167 GLU A CA 1
ATOM 1343 C C . GLU A 1 167 ? -51.091 -13.252 63.756 1.00 92.88 167 GLU A C 1
ATOM 1345 O O . GLU A 1 167 ? -50.079 -12.585 63.559 1.00 92.88 167 GLU A O 1
ATOM 1350 N N . ALA A 1 168 ? -51.014 -14.487 64.262 1.00 93.44 168 ALA A N 1
ATOM 1351 C CA . ALA A 1 168 ? -49.747 -15.113 64.631 1.00 93.44 168 ALA A CA 1
ATOM 1352 C C . ALA A 1 168 ? -48.780 -15.220 63.438 1.00 93.44 168 ALA A C 1
ATOM 1354 O O . ALA A 1 168 ? -47.577 -15.009 63.612 1.00 93.44 168 ALA A O 1
ATOM 1355 N N . VAL A 1 169 ? -49.285 -15.488 62.224 1.00 94.56 169 VAL A N 1
ATOM 1356 C CA . VAL A 1 169 ? -48.466 -15.456 60.999 1.00 94.56 169 VAL A CA 1
ATOM 1357 C C . VAL A 1 169 ? -47.993 -14.037 60.686 1.00 94.56 169 VAL A C 1
ATOM 1359 O O . VAL A 1 169 ? -46.813 -13.854 60.390 1.00 94.56 169 VAL A O 1
ATOM 1362 N N . ASN A 1 170 ? -48.865 -13.029 60.785 1.00 93.75 170 ASN A N 1
ATOM 1363 C CA . ASN A 1 170 ? -48.488 -11.629 60.551 1.00 93.75 170 ASN A CA 1
ATOM 1364 C C . ASN A 1 170 ? -47.401 -11.151 61.520 1.00 93.75 170 ASN A C 1
ATOM 1366 O O . ASN A 1 170 ? -46.398 -10.577 61.091 1.00 93.75 170 ASN A O 1
ATOM 1370 N N . VAL A 1 171 ? -47.549 -11.444 62.814 1.00 92.75 171 VAL A N 1
ATOM 1371 C CA . VAL A 1 171 ? -46.548 -11.103 63.833 1.00 92.75 171 VAL A CA 1
ATOM 1372 C C . VAL A 1 171 ? -45.232 -11.840 63.573 1.00 92.75 171 VAL A C 1
ATOM 1374 O O . VAL A 1 171 ? -44.160 -11.241 63.682 1.00 92.75 171 VAL A O 1
ATOM 1377 N N . LEU A 1 172 ? -45.284 -13.119 63.181 1.00 94.06 172 LEU A N 1
ATOM 1378 C CA . LEU A 1 172 ? -44.089 -13.890 62.832 1.00 94.06 172 LEU A CA 1
ATOM 1379 C C . LEU A 1 172 ? -43.357 -13.274 61.632 1.00 94.06 172 LEU A C 1
ATOM 1381 O O . LEU A 1 172 ? -42.148 -13.055 61.704 1.00 94.06 172 LEU A O 1
ATOM 1385 N N . LEU A 1 173 ? -44.078 -12.960 60.551 1.00 94.38 173 LEU A N 1
ATOM 1386 C CA . LEU A 1 173 ? -43.508 -12.316 59.366 1.00 94.38 173 LEU A CA 1
ATOM 1387 C C . LEU A 1 173 ? -42.907 -10.952 59.702 1.00 94.38 173 LEU A C 1
ATOM 1389 O O . LEU A 1 173 ? -41.768 -10.692 59.322 1.00 94.38 173 LEU A O 1
ATOM 1393 N N . SER A 1 174 ? -43.612 -10.118 60.469 1.00 93.19 174 SER A N 1
ATOM 1394 C CA . SER A 1 174 ? -43.106 -8.802 60.868 1.00 93.19 174 SER A CA 1
ATOM 1395 C C . SER A 1 174 ? -41.820 -8.901 61.700 1.00 93.19 174 SER A C 1
ATOM 1397 O O . SER A 1 174 ? -40.854 -8.169 61.462 1.00 93.19 174 SER A O 1
ATOM 1399 N N . LYS A 1 175 ? -41.742 -9.872 62.626 1.00 92.12 175 LYS A N 1
ATOM 1400 C CA . LYS A 1 175 ? -40.514 -10.149 63.395 1.00 92.12 175 LYS A CA 1
ATOM 1401 C C . LYS A 1 175 ? -39.358 -10.591 62.496 1.00 92.12 175 LYS A C 1
ATOM 1403 O O . LYS A 1 175 ? -38.221 -10.181 62.732 1.00 92.12 175 LYS A O 1
ATOM 1408 N N . ILE A 1 176 ? -39.629 -11.395 61.465 1.00 93.19 176 ILE A N 1
ATOM 1409 C CA . ILE A 1 176 ? -38.607 -11.814 60.496 1.00 93.19 176 ILE A CA 1
ATOM 1410 C C . ILE A 1 176 ? -38.120 -10.616 59.675 1.00 93.19 176 ILE A C 1
ATOM 1412 O O . ILE A 1 176 ? -36.911 -10.404 59.592 1.00 93.19 176 ILE A O 1
ATOM 1416 N N . LEU A 1 177 ? -39.034 -9.824 59.107 1.00 92.94 177 LEU A N 1
ATOM 1417 C CA . LEU A 1 177 ? -38.709 -8.662 58.271 1.00 92.94 177 LEU A CA 1
ATOM 1418 C C . LEU A 1 177 ? -37.943 -7.579 59.043 1.00 92.94 177 LEU A C 1
ATOM 1420 O O . LEU A 1 177 ? -37.046 -6.942 58.498 1.00 92.94 177 LEU A O 1
ATOM 1424 N N . SER A 1 178 ? -38.211 -7.436 60.341 1.00 90.44 178 SER A N 1
ATOM 1425 C CA . SER A 1 178 ? -37.481 -6.509 61.219 1.00 90.44 178 SER A CA 1
ATOM 1426 C C . SER A 1 178 ? -36.065 -6.990 61.585 1.00 90.44 178 SER A C 1
ATOM 1428 O O . SER A 1 178 ? -35.262 -6.231 62.136 1.00 90.44 178 SER A O 1
ATOM 1430 N N . ASN A 1 179 ? -35.721 -8.253 61.312 1.00 90.06 179 ASN A N 1
ATOM 1431 C CA . ASN A 1 179 ? -34.437 -8.829 61.695 1.00 90.06 179 ASN A CA 1
ATOM 1432 C C . ASN A 1 179 ? -33.363 -8.584 60.625 1.00 90.06 179 ASN A C 1
ATOM 1434 O O . ASN A 1 179 ? -33.239 -9.325 59.648 1.00 90.06 179 ASN A O 1
ATOM 1438 N N . LYS A 1 180 ? -32.498 -7.594 60.871 1.00 87.50 180 LYS A N 1
ATOM 1439 C CA . LYS A 1 180 ? -31.402 -7.211 59.961 1.00 87.50 180 LYS A CA 1
ATOM 1440 C C . LYS A 1 180 ? -30.462 -8.362 59.588 1.00 87.50 180 LYS A C 1
ATOM 1442 O O . LYS A 1 180 ? -29.951 -8.389 58.472 1.00 87.50 180 LYS A O 1
ATOM 1447 N N . THR A 1 181 ? -30.220 -9.314 60.490 1.00 87.06 181 THR A N 1
ATOM 1448 C CA . THR A 1 181 ? -29.342 -10.461 60.210 1.00 87.06 181 THR A CA 1
ATOM 1449 C C . THR A 1 181 ? -29.986 -11.436 59.229 1.00 87.06 181 THR A C 1
ATOM 1451 O O . THR A 1 181 ? -29.293 -11.968 58.365 1.00 87.06 181 THR A O 1
ATOM 1454 N N . ILE A 1 182 ? -31.301 -11.653 59.329 1.00 89.00 182 ILE A N 1
ATOM 1455 C CA . ILE A 1 182 ? -32.039 -12.472 58.359 1.00 89.00 182 ILE A CA 1
ATOM 1456 C C . ILE A 1 182 ? -32.139 -11.724 57.029 1.00 89.00 182 ILE A C 1
ATOM 1458 O O . ILE A 1 182 ? -31.849 -12.311 55.990 1.00 89.00 182 ILE A O 1
ATOM 1462 N N . MET A 1 183 ? -32.461 -10.427 57.059 1.00 88.94 183 MET A N 1
ATOM 1463 C CA . MET A 1 183 ? -32.574 -9.618 55.841 1.00 88.94 183 MET A CA 1
ATOM 1464 C C . MET A 1 183 ? -31.254 -9.531 55.070 1.00 88.94 183 MET A C 1
ATOM 1466 O O . MET A 1 183 ? -31.276 -9.478 53.849 1.00 88.94 183 MET A O 1
ATOM 1470 N N . ALA A 1 184 ? -30.099 -9.608 55.736 1.00 84.31 184 ALA A N 1
ATOM 1471 C CA . ALA A 1 184 ? -28.793 -9.635 55.076 1.00 84.31 184 ALA A CA 1
ATOM 1472 C C . ALA A 1 184 ? -28.470 -10.950 54.330 1.00 84.31 184 ALA A C 1
ATOM 1474 O O . ALA A 1 184 ? -27.456 -11.013 53.629 1.00 84.31 184 ALA A O 1
ATOM 1475 N N . LYS A 1 185 ? -29.275 -12.015 54.475 1.00 85.25 185 LYS A N 1
ATOM 1476 C CA . LYS A 1 185 ? -29.044 -13.282 53.761 1.00 85.25 185 LYS A CA 1
ATOM 1477 C C . LYS A 1 185 ? -29.241 -13.094 52.248 1.00 85.25 185 LYS A C 1
ATOM 1479 O O . LYS A 1 185 ? -30.168 -12.391 51.857 1.00 85.25 185 LYS A O 1
ATOM 1484 N N . PRO A 1 186 ? -28.450 -13.762 51.381 1.00 82.00 186 PRO A N 1
ATOM 1485 C CA . PRO A 1 186 ? -28.557 -13.606 49.924 1.00 82.00 186 PRO A CA 1
ATOM 1486 C C . PRO A 1 186 ? -29.957 -13.887 49.365 1.00 82.00 186 PRO A C 1
ATOM 1488 O O . PRO A 1 186 ? -30.415 -13.187 48.468 1.00 82.00 186 PRO A O 1
ATOM 1491 N N . GLU A 1 187 ? -30.649 -14.881 49.926 1.00 82.94 187 GLU A N 1
ATOM 1492 C CA . GLU A 1 187 ? -32.024 -15.244 49.558 1.00 82.94 187 GLU A CA 1
ATOM 1493 C C . GLU A 1 187 ? -33.027 -14.113 49.837 1.00 82.94 187 GLU A C 1
ATOM 1495 O O . GLU A 1 187 ? -34.022 -14.002 49.136 1.00 82.94 187 GLU A O 1
ATOM 1500 N N . MET A 1 188 ? -32.746 -13.259 50.828 1.00 88.88 188 MET A N 1
ATOM 1501 C CA . MET A 1 188 ? -33.575 -12.116 51.233 1.00 88.88 188 MET A CA 1
ATOM 1502 C C . MET A 1 188 ? -33.208 -10.818 50.506 1.00 88.88 188 MET A C 1
ATOM 1504 O O . MET A 1 188 ? -33.816 -9.782 50.751 1.00 88.88 188 MET A O 1
ATOM 1508 N N . GLN A 1 189 ? -32.218 -10.857 49.611 1.00 88.38 189 GLN A N 1
ATOM 1509 C CA . GLN A 1 189 ? -31.843 -9.725 48.762 1.00 88.38 189 GLN A CA 1
ATOM 1510 C C . GLN A 1 189 ? -32.576 -9.737 47.410 1.00 88.38 189 GLN A C 1
ATOM 1512 O O . GLN A 1 189 ? -32.252 -8.924 46.544 1.00 88.38 189 GLN A O 1
ATOM 1517 N N . ASP A 1 190 ? -33.500 -10.679 47.190 1.00 88.81 190 ASP A N 1
ATOM 1518 C CA . ASP A 1 190 ? -34.335 -10.740 45.989 1.00 88.81 190 ASP A CA 1
ATOM 1519 C C . ASP A 1 190 ? -35.533 -9.779 46.132 1.00 88.81 190 ASP A C 1
ATOM 1521 O O . ASP A 1 190 ? -36.440 -10.052 46.928 1.00 88.81 190 ASP A O 1
ATOM 1525 N N . PRO A 1 191 ? -35.573 -8.667 45.372 1.00 88.06 191 PRO A N 1
ATOM 1526 C CA . PRO A 1 191 ? -36.656 -7.690 45.467 1.00 88.06 191 PRO A CA 1
ATOM 1527 C C . PRO A 1 191 ? -38.024 -8.290 45.107 1.00 88.06 191 PRO A C 1
ATOM 1529 O O . PRO A 1 191 ? -39.049 -7.839 45.620 1.00 88.06 191 PRO A O 1
ATOM 1532 N N . GLN A 1 192 ? -38.058 -9.360 44.298 1.00 88.19 192 GLN A N 1
ATOM 1533 C CA . GLN A 1 192 ? -39.304 -10.011 43.893 1.00 88.19 192 GLN A CA 1
ATOM 1534 C C . GLN A 1 192 ? -40.083 -10.568 45.092 1.00 88.19 192 GLN A C 1
ATOM 1536 O O . GLN A 1 192 ? -41.310 -10.595 45.053 1.00 88.19 192 GLN A O 1
ATOM 1541 N N . ILE A 1 193 ? -39.400 -10.977 46.168 1.00 90.62 193 ILE A N 1
ATOM 1542 C CA . ILE A 1 193 ? -40.046 -11.485 47.388 1.00 90.62 193 ILE A CA 1
ATOM 1543 C C . ILE A 1 193 ? -40.936 -10.401 48.009 1.00 90.62 193 ILE A C 1
ATOM 1545 O O . ILE A 1 193 ? -42.089 -10.660 48.348 1.00 90.62 193 ILE A O 1
ATOM 1549 N N . PHE A 1 194 ? -40.424 -9.178 48.123 1.00 92.88 194 PHE A N 1
ATOM 1550 C CA . PHE A 1 194 ? -41.147 -8.064 48.739 1.00 92.88 194 PHE A CA 1
ATOM 1551 C C . PHE A 1 194 ? -42.241 -7.519 47.815 1.00 92.88 194 PHE A C 1
ATOM 1553 O O . PHE A 1 194 ? -43.351 -7.240 48.264 1.00 92.88 194 PHE A O 1
ATOM 1560 N N . GLN A 1 195 ? -41.974 -7.476 46.509 1.00 88.94 195 GLN A N 1
ATOM 1561 C CA . GLN A 1 195 ? -42.976 -7.122 45.500 1.00 88.94 195 GLN A CA 1
ATOM 1562 C C . GLN A 1 195 ? -44.137 -8.127 45.465 1.00 88.94 195 GLN A C 1
ATOM 1564 O O . GLN A 1 195 ? -45.297 -7.744 45.334 1.00 88.94 195 GLN A O 1
ATOM 1569 N N . ASP A 1 196 ? -43.854 -9.426 45.602 1.00 91.19 196 ASP A N 1
ATOM 1570 C CA . ASP A 1 196 ? -44.887 -10.463 45.625 1.00 91.19 196 ASP A CA 1
ATOM 1571 C C . ASP A 1 196 ? -45.742 -10.393 46.905 1.00 91.19 196 ASP A C 1
ATOM 1573 O O . ASP A 1 196 ? -46.953 -10.617 46.814 1.00 91.19 196 ASP A O 1
ATOM 1577 N N . LEU A 1 197 ? -45.173 -9.992 48.053 1.00 91.75 197 LEU A N 1
ATOM 1578 C CA . LEU A 1 197 ? -45.947 -9.660 49.261 1.00 91.75 197 LEU A CA 1
ATOM 1579 C C . LEU A 1 197 ? -46.890 -8.464 49.050 1.00 91.75 197 LEU A C 1
ATOM 1581 O O . LEU A 1 197 ? -48.017 -8.481 49.536 1.00 91.75 197 LEU A O 1
ATOM 1585 N N . GLN A 1 198 ? -46.463 -7.449 48.299 1.00 89.75 198 GLN A N 1
ATOM 1586 C CA . GLN A 1 198 ? -47.264 -6.249 48.004 1.00 89.75 198 GLN A CA 1
ATOM 1587 C C . GLN A 1 198 ? -48.263 -6.441 46.860 1.00 89.75 198 GLN A C 1
ATOM 1589 O O . GLN A 1 198 ? -49.149 -5.618 46.651 1.00 89.75 198 GLN A O 1
ATOM 1594 N N . SER A 1 199 ? -48.140 -7.528 46.098 1.00 87.38 199 SER A N 1
ATOM 1595 C CA . SER A 1 199 ? -48.825 -7.693 44.810 1.00 87.38 199 SER A CA 1
ATOM 1596 C C . SER A 1 199 ? -50.357 -7.756 44.875 1.00 87.38 199 SER A C 1
ATOM 1598 O O . SER A 1 199 ? -51.015 -7.772 43.833 1.00 87.38 199 SER A O 1
ATOM 1600 N N . GLY A 1 200 ? -50.942 -7.895 46.070 1.00 85.94 200 GLY A N 1
ATOM 1601 C CA . GLY A 1 200 ? -52.375 -8.143 46.262 1.00 85.94 200 GLY A CA 1
ATOM 1602 C C . GLY A 1 200 ? -52.853 -9.500 45.720 1.00 85.94 200 GLY A C 1
ATOM 1603 O O . GLY A 1 200 ? -54.054 -9.774 45.710 1.00 85.94 200 GLY A O 1
ATOM 1604 N N . ASN A 1 201 ? -51.934 -10.358 45.263 1.00 91.44 201 ASN A N 1
ATOM 1605 C CA . ASN A 1 201 ? -52.212 -11.674 44.702 1.00 91.44 201 ASN A CA 1
ATOM 1606 C C . ASN A 1 201 ? -51.919 -12.754 45.753 1.00 91.44 201 ASN A C 1
ATOM 1608 O O . ASN A 1 201 ? -50.763 -13.038 46.054 1.00 91.44 201 ASN A O 1
ATOM 1612 N N . LEU A 1 202 ? -52.968 -13.378 46.294 1.00 91.31 202 LEU A N 1
ATOM 1613 C CA . LEU A 1 202 ? -52.851 -14.330 47.403 1.00 91.31 202 LEU A CA 1
ATOM 1614 C C . LEU A 1 202 ? -51.850 -15.483 47.146 1.00 91.31 202 LEU A C 1
ATOM 1616 O O . LEU A 1 202 ? -51.020 -15.724 48.020 1.00 91.31 202 LEU A O 1
ATOM 1620 N N . PRO A 1 203 ? -51.859 -16.184 45.991 1.00 92.69 203 PRO A N 1
ATOM 1621 C CA . PRO A 1 203 ? -50.812 -17.156 45.663 1.00 92.69 203 PRO A CA 1
ATOM 1622 C C . PRO A 1 203 ? -49.383 -16.608 45.765 1.00 92.69 203 PRO A C 1
ATOM 1624 O O . PRO A 1 203 ? -48.522 -17.260 46.349 1.00 92.69 203 PRO A O 1
ATOM 1627 N N . LYS A 1 204 ? -49.134 -15.403 45.240 1.00 93.12 204 LYS A N 1
ATOM 1628 C CA . LYS A 1 204 ? -47.813 -14.761 45.306 1.00 93.12 204 LYS A CA 1
ATOM 1629 C C . LYS A 1 204 ? -47.425 -14.382 46.732 1.00 93.12 204 LYS A C 1
ATOM 1631 O O . LYS A 1 204 ? -46.304 -14.657 47.144 1.00 93.12 204 LYS A O 1
ATOM 1636 N N . ILE A 1 205 ? -48.371 -13.836 47.496 1.00 93.56 205 ILE A N 1
ATOM 1637 C CA . ILE A 1 205 ? -48.187 -13.503 48.914 1.00 93.56 205 ILE A CA 1
ATOM 1638 C C . ILE A 1 205 ? -47.789 -14.751 49.703 1.00 93.56 205 ILE A C 1
ATOM 1640 O O . ILE A 1 205 ? -46.823 -14.717 50.462 1.00 93.56 205 ILE A O 1
ATOM 1644 N N . LYS A 1 206 ? -48.490 -15.874 49.495 1.00 93.94 206 LYS A N 1
ATOM 1645 C CA . LYS A 1 206 ? -48.174 -17.144 50.163 1.00 93.94 206 LYS A CA 1
ATOM 1646 C C . LYS A 1 206 ? -46.780 -17.645 49.815 1.00 93.94 206 LYS A C 1
ATOM 1648 O O . LYS A 1 206 ? -46.039 -18.014 50.718 1.00 93.94 206 LYS A O 1
ATOM 1653 N N . GLU A 1 207 ? -46.405 -17.628 48.539 1.00 94.00 207 GLU A N 1
ATOM 1654 C CA . GLU A 1 207 ? -45.065 -18.044 48.111 1.00 94.00 207 GLU A CA 1
ATOM 1655 C C . GLU A 1 207 ? -43.964 -17.131 48.667 1.00 94.00 207 GLU A C 1
ATOM 1657 O O . GLU A 1 207 ? -42.922 -17.611 49.115 1.00 94.00 207 GLU A O 1
ATOM 1662 N N . ALA A 1 208 ? -44.192 -15.819 48.707 1.00 93.25 208 ALA A N 1
ATOM 1663 C CA . ALA A 1 208 ? -43.250 -14.878 49.299 1.00 93.25 208 ALA A CA 1
ATOM 1664 C C . ALA A 1 208 ? -43.114 -15.083 50.817 1.00 93.25 208 ALA A C 1
ATOM 1666 O O . ALA A 1 208 ? -42.001 -15.238 51.321 1.00 93.25 208 ALA A O 1
ATOM 1667 N N . ALA A 1 209 ? -44.232 -15.191 51.541 1.00 93.69 209 ALA A N 1
ATOM 1668 C CA . ALA A 1 209 ? -44.248 -15.498 52.971 1.00 93.69 209 ALA A CA 1
ATOM 1669 C C . ALA A 1 209 ? -43.553 -16.837 53.273 1.00 93.69 209 ALA A C 1
ATOM 1671 O O . ALA A 1 209 ? -42.758 -16.932 54.209 1.00 93.69 209 ALA A O 1
ATOM 1672 N N . LYS A 1 210 ? -43.772 -17.856 52.435 1.00 93.88 210 LYS A N 1
ATOM 1673 C CA . LYS A 1 210 ? -43.116 -19.166 52.527 1.00 93.88 210 LYS A CA 1
A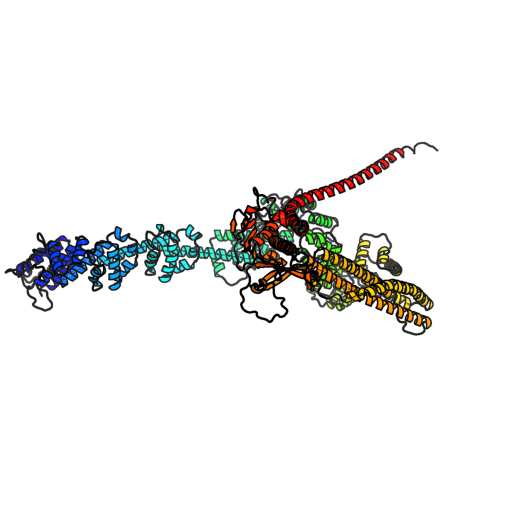TOM 1674 C C . LYS A 1 210 ? -41.596 -19.039 52.448 1.00 93.88 210 LYS A C 1
ATOM 1676 O O . LYS A 1 210 ? -40.893 -19.596 53.296 1.00 93.88 210 LYS A O 1
ATOM 1681 N N . LYS A 1 211 ? -41.094 -18.288 51.460 1.00 92.75 211 LYS A N 1
ATOM 1682 C CA . LYS A 1 211 ? -39.659 -18.007 51.295 1.00 92.75 211 LYS A CA 1
ATOM 1683 C C . LYS A 1 211 ? -39.089 -17.272 52.506 1.00 92.75 211 LYS A C 1
ATOM 1685 O O . LYS A 1 211 ? -38.050 -17.686 53.008 1.00 92.75 211 LYS A O 1
ATOM 1690 N N . ILE A 1 212 ? -39.790 -16.260 53.017 1.00 93.75 212 ILE A N 1
ATOM 1691 C CA . ILE A 1 212 ? -39.369 -15.478 54.191 1.00 93.75 212 ILE A CA 1
ATOM 1692 C C . ILE A 1 212 ? -39.257 -16.367 55.436 1.00 93.75 212 ILE A C 1
ATOM 1694 O O . ILE A 1 212 ? -38.248 -16.327 56.140 1.00 93.75 212 ILE A O 1
ATOM 1698 N N . ILE A 1 213 ? -40.256 -17.220 55.683 1.00 92.50 213 ILE A N 1
ATOM 1699 C CA . ILE A 1 213 ? -40.257 -18.150 56.822 1.00 92.50 213 ILE A CA 1
ATOM 1700 C C . ILE A 1 213 ? -39.167 -19.213 56.661 1.00 92.50 213 ILE A C 1
ATOM 1702 O O . ILE A 1 213 ? -38.484 -19.546 57.622 1.00 92.50 213 ILE A O 1
ATOM 1706 N N . THR A 1 214 ? -38.947 -19.735 55.453 1.00 91.44 214 THR A N 1
ATOM 1707 C CA . THR A 1 214 ? -37.848 -20.688 55.215 1.00 91.44 214 THR A CA 1
ATOM 1708 C C . THR A 1 214 ? -36.485 -20.034 55.444 1.00 91.44 214 THR A C 1
ATOM 1710 O O . THR A 1 214 ? -35.624 -20.616 56.102 1.00 91.44 214 THR A O 1
ATOM 1713 N N . ALA A 1 215 ? -36.298 -18.804 54.959 1.00 88.88 215 ALA A N 1
ATOM 1714 C CA . ALA A 1 215 ? -35.050 -18.064 55.097 1.00 88.88 215 ALA A CA 1
ATOM 1715 C C . ALA A 1 215 ? -34.748 -17.665 56.549 1.00 88.88 215 ALA A C 1
ATOM 1717 O O . ALA A 1 215 ? -33.579 -17.479 56.900 1.00 88.88 215 ALA A O 1
ATOM 1718 N N . SER A 1 216 ? -35.754 -17.556 57.426 1.00 89.38 216 SER A N 1
ATOM 1719 C CA . SER A 1 216 ? -35.514 -17.285 58.848 1.00 89.38 216 SER A CA 1
ATOM 1720 C C . SER A 1 216 ? -34.766 -18.435 59.530 1.00 89.38 216 SER A C 1
ATOM 1722 O O . SER A 1 216 ? -33.872 -18.185 60.340 1.00 89.38 216 SER A O 1
ATOM 1724 N N . GLY A 1 217 ? -35.054 -19.680 59.133 1.00 86.94 217 GLY A N 1
ATOM 1725 C CA . GLY A 1 217 ? -34.492 -20.888 59.734 1.00 86.94 217 GLY A CA 1
ATOM 1726 C C . GLY A 1 217 ? -35.084 -21.235 61.103 1.00 86.94 217 GLY A C 1
ATOM 1727 O O . GLY A 1 217 ? -34.435 -21.947 61.867 1.00 86.94 217 GLY A O 1
ATOM 1728 N N . TYR A 1 218 ? -36.274 -20.721 61.435 1.00 89.56 218 TYR A N 1
ATOM 1729 C CA . TYR A 1 218 ? -36.974 -21.101 62.665 1.00 89.56 218 TYR A CA 1
ATOM 1730 C C . TYR A 1 218 ? -37.360 -22.588 62.675 1.00 89.56 218 TYR A C 1
ATOM 1732 O O . TYR A 1 218 ? -37.677 -23.166 61.634 1.00 89.56 218 TYR A O 1
ATOM 1740 N N . ASP A 1 219 ? -37.363 -23.204 63.862 1.00 89.12 219 ASP A N 1
ATOM 1741 C CA . ASP A 1 219 ? -37.878 -24.562 64.049 1.00 89.12 219 ASP A CA 1
ATOM 1742 C C . ASP A 1 219 ? -39.408 -24.546 63.967 1.00 89.12 219 ASP A C 1
ATOM 1744 O O . ASP A 1 219 ? -40.092 -24.027 64.846 1.00 89.12 219 ASP A O 1
ATOM 1748 N N . LEU A 1 220 ? -39.952 -25.131 62.899 1.00 90.00 220 LEU A N 1
ATOM 1749 C CA . LEU A 1 220 ? -41.393 -25.164 62.647 1.00 90.00 220 LEU A CA 1
ATOM 1750 C C . LEU A 1 220 ? -42.128 -26.239 63.471 1.00 90.00 220 LEU A C 1
ATOM 1752 O O . LEU A 1 220 ? -43.325 -26.445 63.286 1.00 90.00 220 LEU A O 1
ATOM 1756 N N . GLN A 1 221 ? -41.438 -26.953 64.369 1.00 89.62 221 GLN A N 1
ATOM 1757 C CA . GLN A 1 221 ? -42.018 -27.916 65.316 1.00 89.62 221 GLN A CA 1
ATOM 1758 C C . GLN A 1 221 ? -42.885 -29.017 64.672 1.00 89.62 221 GLN A C 1
ATOM 1760 O O . GLN A 1 221 ? -43.833 -29.527 65.286 1.00 89.62 221 GLN A O 1
ATOM 1765 N N . GLY A 1 222 ? -42.550 -29.406 63.439 1.00 84.19 222 GLY A N 1
ATOM 1766 C CA . GLY A 1 222 ? -43.270 -30.407 62.646 1.00 84.19 222 GLY A CA 1
ATOM 1767 C C . GLY A 1 222 ? -44.300 -29.842 61.662 1.00 84.19 222 GLY A C 1
ATOM 1768 O O . GLY A 1 222 ? -44.856 -30.626 60.898 1.00 84.19 222 GLY A O 1
ATOM 1769 N N . LEU A 1 223 ? -44.532 -28.525 61.643 1.00 89.50 223 LEU A N 1
ATOM 1770 C CA . LEU A 1 223 ? -45.285 -27.854 60.580 1.00 89.50 223 LEU A CA 1
ATOM 1771 C C . LEU A 1 223 ? -44.437 -27.683 59.320 1.00 89.50 223 LEU A C 1
ATOM 1773 O O . LEU A 1 223 ? -43.217 -27.512 59.379 1.00 89.50 223 LEU A O 1
ATOM 1777 N N . THR A 1 224 ? -45.099 -27.661 58.168 1.00 91.19 224 THR A N 1
ATOM 1778 C CA . THR A 1 224 ? -44.515 -27.153 56.928 1.00 91.19 224 THR A CA 1
ATOM 1779 C C . THR A 1 224 ? -44.764 -25.650 56.801 1.00 91.19 224 THR A C 1
ATOM 1781 O O . THR A 1 224 ? -45.672 -25.087 57.412 1.00 91.19 224 THR A O 1
ATOM 1784 N N . THR A 1 225 ? -43.978 -24.969 55.969 1.00 89.81 225 THR A N 1
ATOM 1785 C CA . THR A 1 225 ? -44.246 -23.560 55.653 1.00 89.81 225 THR A CA 1
ATOM 1786 C C . THR A 1 225 ? -45.575 -23.364 54.924 1.00 89.81 225 THR A C 1
ATOM 1788 O O . THR A 1 225 ? -46.201 -22.322 55.101 1.00 89.81 225 THR A O 1
ATOM 1791 N N . ASP A 1 226 ? -46.043 -24.373 54.179 1.00 90.56 226 ASP A N 1
ATOM 1792 C CA . ASP A 1 226 ? -47.373 -24.380 53.564 1.00 90.56 226 ASP A CA 1
ATOM 1793 C C . ASP A 1 226 ? -48.484 -24.394 54.620 1.00 90.56 226 ASP A C 1
ATOM 1795 O O . ASP A 1 226 ? -49.460 -23.658 54.487 1.00 90.56 226 ASP A O 1
ATOM 1799 N N . ASP A 1 227 ? -48.320 -25.165 55.699 1.00 90.12 227 ASP A N 1
ATOM 1800 C CA . ASP A 1 227 ? -49.281 -25.190 56.810 1.00 90.12 227 ASP A CA 1
ATOM 1801 C C . ASP A 1 227 ? -49.427 -23.804 57.453 1.00 90.12 227 ASP A C 1
ATOM 1803 O O . ASP A 1 227 ? -50.539 -23.385 57.772 1.00 90.12 227 ASP A O 1
ATOM 1807 N N . ILE A 1 228 ? -48.321 -23.060 57.564 1.00 91.31 228 ILE A N 1
ATOM 1808 C CA . ILE A 1 228 ? -48.296 -21.707 58.133 1.00 91.31 228 ILE A CA 1
ATOM 1809 C C . ILE A 1 228 ? -48.990 -20.703 57.206 1.00 91.31 228 ILE A C 1
ATOM 1811 O O . ILE A 1 228 ? -49.941 -20.037 57.610 1.00 91.31 228 ILE A O 1
ATOM 1815 N N . VAL A 1 229 ? -48.569 -20.600 55.941 1.00 92.44 229 VAL A N 1
ATOM 1816 C CA . VAL A 1 229 ? -49.129 -19.592 55.016 1.00 92.44 229 VAL A CA 1
ATOM 1817 C C . VAL A 1 229 ? -50.572 -19.899 54.607 1.00 92.44 229 VAL A C 1
ATOM 1819 O O . VAL A 1 229 ? -51.276 -19.028 54.098 1.00 92.44 229 VAL A O 1
ATOM 1822 N N . ASN A 1 230 ? -51.055 -21.122 54.848 1.00 91.75 230 ASN A N 1
ATOM 1823 C CA . ASN A 1 230 ? -52.455 -21.484 54.656 1.00 91.75 230 ASN A CA 1
ATOM 1824 C C . ASN A 1 230 ? -53.418 -20.854 55.667 1.00 91.75 230 ASN A C 1
ATOM 1826 O O . ASN A 1 230 ? -54.632 -20.955 55.442 1.00 91.75 230 ASN A O 1
ATOM 1830 N N . ALA A 1 231 ? -52.909 -20.177 56.702 1.00 89.50 231 ALA A N 1
ATOM 1831 C CA . ALA A 1 231 ? -53.699 -19.268 57.526 1.00 89.50 231 ALA A CA 1
ATOM 1832 C C . ALA A 1 231 ? -54.299 -18.131 56.682 1.00 89.50 231 ALA A C 1
ATOM 1834 O O . ALA A 1 231 ? -55.477 -17.828 56.833 1.00 89.50 231 ALA A O 1
ATOM 1835 N N . PHE A 1 232 ? -53.557 -17.606 55.699 1.00 92.25 232 PHE A N 1
ATOM 1836 C CA . PHE A 1 232 ? -54.081 -16.620 54.756 1.00 92.25 232 PHE A CA 1
ATOM 1837 C C . PHE A 1 232 ? -55.102 -17.266 53.801 1.00 92.25 232 PHE A C 1
ATOM 1839 O O . PHE A 1 232 ? -54.788 -18.182 53.027 1.00 92.25 232 PHE A O 1
ATOM 1846 N N . LYS A 1 233 ? -56.348 -16.799 53.843 1.00 90.38 233 LYS A N 1
ATOM 1847 C CA . LYS A 1 233 ? -57.468 -17.208 52.980 1.00 90.38 233 LYS A CA 1
ATOM 1848 C C . LYS A 1 233 ? -57.821 -16.152 51.938 1.00 90.38 233 LYS A C 1
ATOM 1850 O O . LYS A 1 233 ? -58.308 -16.514 50.868 1.00 90.38 233 LYS A O 1
ATOM 1855 N N . LYS A 1 234 ? -57.547 -14.884 52.224 1.00 91.00 234 LYS A N 1
ATOM 1856 C CA . LYS A 1 234 ? -57.761 -13.724 51.352 1.00 91.00 234 LYS A CA 1
ATOM 1857 C C . LYS A 1 234 ? -56.565 -12.771 51.455 1.00 91.00 234 LYS A C 1
ATOM 1859 O O . LYS A 1 234 ? -55.706 -12.934 52.316 1.00 91.00 234 LYS A O 1
ATOM 1864 N N . LYS A 1 235 ? -56.456 -11.812 50.534 1.00 86.62 235 LYS A N 1
ATOM 1865 C CA . LYS A 1 235 ? -55.300 -10.895 50.492 1.00 86.62 235 LYS A CA 1
ATOM 1866 C C . LYS A 1 235 ? -55.277 -9.941 51.694 1.00 86.62 235 LYS A C 1
ATOM 1868 O O . LYS A 1 235 ? -54.204 -9.554 52.129 1.00 86.62 235 LYS A O 1
ATOM 1873 N N . GLU A 1 236 ? -56.451 -9.616 52.234 1.00 88.06 236 GLU A N 1
ATOM 1874 C CA . GLU A 1 236 ? -56.647 -8.733 53.388 1.00 88.06 236 GLU A CA 1
ATOM 1875 C C . GLU A 1 236 ? -56.167 -9.363 54.704 1.00 88.06 236 GLU A C 1
ATOM 1877 O O . GLU A 1 236 ? -56.080 -8.673 55.712 1.00 88.06 236 GLU A O 1
ATOM 1882 N N . ASP A 1 237 ? -55.855 -10.663 54.703 1.00 89.94 237 ASP A N 1
ATOM 1883 C CA . ASP A 1 237 ? -55.313 -11.344 55.877 1.00 89.94 237 ASP A CA 1
ATOM 1884 C C . ASP A 1 237 ? -53.841 -10.979 56.135 1.00 89.94 237 ASP A C 1
ATOM 1886 O O . ASP A 1 237 ? -53.345 -11.212 57.236 1.00 89.94 237 ASP A O 1
ATOM 1890 N N . LEU A 1 238 ? -53.135 -10.420 55.142 1.00 92.06 238 LEU A N 1
ATOM 1891 C CA . LEU A 1 238 ? -51.777 -9.908 55.312 1.00 92.06 238 LEU A CA 1
ATOM 1892 C C . LEU A 1 238 ? -51.826 -8.539 56.003 1.00 92.06 238 LEU A C 1
ATOM 1894 O O . LEU A 1 238 ? -52.438 -7.602 55.496 1.00 92.06 238 LEU A O 1
ATOM 1898 N N . GLY A 1 239 ? -51.167 -8.417 57.153 1.00 87.50 239 GLY A N 1
ATOM 1899 C CA . GLY A 1 239 ? -51.188 -7.190 57.949 1.00 87.50 239 GLY A CA 1
ATOM 1900 C C . GLY A 1 239 ? -50.470 -6.014 57.274 1.00 87.50 239 GLY A C 1
ATOM 1901 O O . GLY A 1 239 ? -49.388 -6.182 56.715 1.00 87.50 239 GLY A O 1
ATOM 1902 N N . GLU A 1 240 ? -51.026 -4.806 57.404 1.00 86.44 240 GLU A N 1
ATOM 1903 C CA . GLU A 1 240 ? -50.473 -3.560 56.834 1.00 86.44 240 GLU A CA 1
ATOM 1904 C C . GLU A 1 240 ? -49.013 -3.310 57.241 1.00 86.44 240 GLU A C 1
ATOM 1906 O O . GLU A 1 240 ? -48.191 -2.982 56.395 1.00 86.44 240 GLU A O 1
ATOM 1911 N N . ASN A 1 241 ? -48.645 -3.580 58.499 1.00 86.06 241 ASN A N 1
ATOM 1912 C CA . ASN A 1 241 ? -47.260 -3.459 58.976 1.00 86.06 241 ASN A CA 1
ATOM 1913 C C . ASN A 1 241 ? -46.282 -4.350 58.176 1.00 86.06 241 ASN A C 1
ATOM 1915 O O . ASN A 1 241 ? -45.175 -3.936 57.843 1.00 86.06 241 ASN A O 1
ATOM 1919 N N . VAL A 1 242 ? -46.696 -5.568 57.805 1.00 92.06 242 VAL A N 1
ATOM 1920 C CA . VAL A 1 242 ? -45.870 -6.469 56.981 1.00 92.06 242 VAL A CA 1
ATOM 1921 C C . VAL A 1 242 ? -45.677 -5.889 55.574 1.00 92.06 242 VAL A C 1
ATOM 1923 O O . VAL A 1 242 ? -44.590 -6.007 55.008 1.00 92.06 242 VAL A O 1
ATOM 1926 N N . ILE A 1 243 ? -46.708 -5.238 55.024 1.00 91.00 243 ILE A N 1
ATOM 1927 C CA . ILE A 1 243 ? -46.660 -4.572 53.715 1.00 91.00 243 ILE A CA 1
ATOM 1928 C C . ILE A 1 243 ? -45.719 -3.360 53.768 1.00 91.00 243 ILE A C 1
ATOM 1930 O O . ILE A 1 243 ? -44.801 -3.284 52.952 1.00 91.00 243 ILE A O 1
ATOM 1934 N N . GLU A 1 244 ? -45.880 -2.473 54.755 1.00 90.00 244 GLU A N 1
ATOM 1935 C CA . GLU A 1 244 ? -45.029 -1.287 54.954 1.00 90.00 244 GLU A CA 1
ATOM 1936 C C . GLU A 1 244 ? -43.546 -1.668 55.106 1.00 90.00 244 GLU A C 1
ATOM 1938 O O . GLU A 1 244 ? -42.677 -1.103 54.440 1.00 90.00 244 GLU A O 1
ATOM 1943 N N . GLN A 1 245 ? -43.244 -2.689 55.917 1.00 91.62 245 GLN A N 1
ATOM 1944 C CA . GLN A 1 245 ? -41.876 -3.193 56.085 1.00 91.62 245 GLN A CA 1
ATOM 1945 C C . GLN A 1 245 ? -41.305 -3.762 54.783 1.00 91.62 245 GLN A C 1
ATOM 1947 O O . GLN A 1 245 ? -40.142 -3.523 54.450 1.00 91.62 245 GLN A O 1
ATOM 1952 N N . ALA A 1 246 ? -42.112 -4.505 54.022 1.00 91.06 246 ALA A N 1
ATOM 1953 C CA . ALA A 1 246 ? -41.697 -5.005 52.717 1.00 91.06 246 ALA A CA 1
ATOM 1954 C C . ALA A 1 246 ? -41.413 -3.852 51.735 1.00 91.06 246 ALA A C 1
ATOM 1956 O O . ALA A 1 246 ? -40.498 -3.957 50.918 1.00 91.06 246 ALA A O 1
ATOM 1957 N N . GLU A 1 247 ? -42.167 -2.747 51.798 1.00 89.88 247 GLU A N 1
ATOM 1958 C CA . GLU A 1 247 ? -41.963 -1.583 50.921 1.00 89.88 247 GLU A CA 1
ATOM 1959 C C . GLU A 1 247 ? -40.643 -0.886 51.222 1.00 89.88 247 GLU A C 1
ATOM 1961 O O . GLU A 1 247 ? -39.883 -0.567 50.304 1.00 89.88 247 GLU A O 1
ATOM 1966 N N . GLU A 1 248 ? -40.346 -0.689 52.503 1.00 90.31 248 GLU A N 1
ATOM 1967 C CA . GLU A 1 248 ? -39.101 -0.070 52.945 1.00 90.31 248 GLU A CA 1
ATOM 1968 C C . GLU A 1 248 ? -37.879 -0.914 52.544 1.00 90.31 248 GLU A C 1
ATOM 1970 O O . GLU A 1 248 ? -36.907 -0.388 51.993 1.00 90.31 248 GLU A O 1
ATOM 1975 N N . LEU A 1 249 ? -37.963 -2.240 52.704 1.00 90.12 249 LEU A N 1
ATOM 1976 C CA . LEU A 1 249 ? -36.909 -3.172 52.290 1.00 90.12 249 LEU A CA 1
ATOM 1977 C C . LEU A 1 249 ? -36.708 -3.200 50.769 1.00 90.12 249 LEU A C 1
ATOM 1979 O O . LEU A 1 249 ? -35.567 -3.184 50.298 1.00 90.12 249 LEU A O 1
ATOM 1983 N N . ASN A 1 250 ? -37.790 -3.194 49.984 1.00 90.06 250 ASN A N 1
ATOM 1984 C CA . ASN A 1 250 ? -37.699 -3.147 48.522 1.00 90.06 250 ASN A CA 1
ATOM 1985 C C . ASN A 1 250 ? -37.031 -1.842 48.045 1.00 90.06 250 ASN A C 1
ATOM 1987 O O . ASN A 1 250 ? -36.146 -1.877 47.187 1.00 90.06 250 ASN A O 1
ATOM 1991 N N . LYS A 1 251 ? -37.374 -0.697 48.658 1.00 89.44 251 LYS A N 1
ATOM 1992 C CA . LYS A 1 251 ? -36.725 0.600 48.385 1.00 89.44 251 LYS A CA 1
ATOM 1993 C C . LYS A 1 251 ? -35.233 0.583 48.725 1.00 89.44 251 LYS A C 1
ATOM 1995 O O . LYS A 1 251 ? -34.429 1.141 47.977 1.00 89.44 251 LYS A O 1
ATOM 2000 N N . GLU A 1 252 ? -34.835 -0.073 49.816 1.00 89.62 252 GLU A N 1
ATOM 2001 C CA . GLU A 1 252 ? -33.419 -0.220 50.172 1.00 89.62 252 GLU A CA 1
ATOM 2002 C C . GLU A 1 252 ? -32.647 -1.032 49.116 1.00 89.62 252 GLU A C 1
ATOM 2004 O O . GLU A 1 252 ? -31.544 -0.644 48.723 1.00 89.62 252 GLU A O 1
ATOM 2009 N N . ILE A 1 253 ? -33.227 -2.129 48.613 1.00 90.19 253 ILE A N 1
ATOM 2010 C CA . ILE A 1 253 ? -32.619 -2.946 47.550 1.00 90.19 253 ILE A CA 1
ATOM 2011 C C . ILE A 1 253 ? -32.503 -2.148 46.249 1.00 90.19 253 ILE A C 1
ATOM 2013 O O . ILE A 1 253 ? -31.438 -2.156 45.625 1.00 90.19 253 ILE A O 1
ATOM 2017 N N . LEU A 1 254 ? -33.550 -1.412 45.867 1.00 90.75 254 LEU A N 1
ATOM 2018 C CA . LEU A 1 254 ? -33.533 -0.561 44.677 1.00 90.75 254 LEU A CA 1
ATOM 2019 C C . LEU A 1 254 ? -32.452 0.524 44.759 1.00 90.75 254 LEU A C 1
ATOM 2021 O O . LEU A 1 254 ? -31.740 0.779 43.784 1.00 90.75 254 LEU A O 1
ATOM 2025 N N . LYS A 1 255 ? -32.268 1.130 45.936 1.00 92.00 255 LYS A N 1
ATOM 2026 C CA . LYS A 1 255 ? -31.186 2.092 46.163 1.00 92.00 255 LYS A CA 1
ATOM 2027 C C . LYS A 1 255 ? -29.812 1.451 45.953 1.00 92.00 255 LYS A C 1
ATOM 2029 O O . LYS A 1 255 ? -29.002 1.983 45.199 1.00 92.00 255 LYS A O 1
ATOM 2034 N N . LYS A 1 256 ? -29.566 0.278 46.548 1.00 90.69 256 LYS A N 1
ATOM 2035 C CA . LYS A 1 256 ? -28.306 -0.464 46.360 1.00 90.69 256 LYS A CA 1
ATOM 2036 C C . LYS A 1 256 ? -28.070 -0.822 44.891 1.00 90.69 256 LYS A C 1
ATOM 2038 O O . LYS A 1 256 ? -26.944 -0.717 44.413 1.00 90.69 256 LYS A O 1
ATOM 2043 N N . ALA A 1 257 ? -29.114 -1.223 44.163 1.00 91.56 257 ALA A N 1
ATOM 2044 C CA . ALA A 1 257 ? -29.028 -1.525 42.735 1.00 91.56 257 ALA A CA 1
ATOM 2045 C C . ALA A 1 257 ? -28.591 -0.296 41.915 1.00 91.56 257 ALA A C 1
ATOM 2047 O O . ALA A 1 257 ? -27.659 -0.398 41.113 1.00 91.56 257 ALA A O 1
ATOM 2048 N N . ASN A 1 258 ? -29.197 0.870 42.166 1.00 93.50 258 ASN A N 1
ATOM 2049 C CA . ASN A 1 258 ? -28.810 2.139 41.541 1.00 93.50 258 ASN A CA 1
ATOM 2050 C C . ASN A 1 258 ? -27.359 2.538 41.871 1.00 93.50 258 ASN A C 1
ATOM 2052 O O . ASN A 1 258 ? -26.597 2.864 40.959 1.00 93.50 258 ASN A O 1
ATOM 2056 N N . ASP A 1 259 ? -26.936 2.425 43.136 1.00 92.56 259 ASP A N 1
ATOM 2057 C CA . ASP A 1 259 ? -25.561 2.730 43.564 1.00 92.56 259 ASP A CA 1
ATOM 2058 C C . ASP A 1 259 ? -24.520 1.872 42.822 1.00 92.56 259 ASP A C 1
ATOM 2060 O O . ASP A 1 259 ? -23.446 2.354 42.445 1.00 92.56 259 ASP A O 1
ATOM 2064 N N . VAL A 1 260 ? -24.827 0.589 42.585 1.00 92.25 260 VAL A N 1
ATOM 2065 C CA . VAL A 1 260 ? -23.947 -0.317 41.830 1.00 92.25 260 VAL A CA 1
ATOM 2066 C C . VAL A 1 260 ? -23.809 0.140 40.378 1.00 92.25 260 VAL A C 1
ATOM 2068 O O . VAL A 1 260 ? -22.684 0.207 39.873 1.00 92.25 260 VAL A O 1
ATOM 2071 N N . LEU A 1 261 ? -24.917 0.478 39.707 1.00 92.38 261 LEU A N 1
ATOM 2072 C CA . LEU A 1 261 ? -24.877 0.974 38.327 1.00 92.38 261 LEU A CA 1
ATOM 2073 C C . LEU A 1 261 ? -24.093 2.288 38.231 1.00 92.38 261 LEU A C 1
ATOM 2075 O O . LEU A 1 261 ? -23.199 2.406 37.389 1.00 92.38 261 LEU A O 1
ATOM 2079 N N . LEU A 1 262 ? -24.358 3.237 39.132 1.00 92.19 262 LEU A N 1
ATOM 2080 C CA . LEU A 1 262 ? -23.677 4.531 39.169 1.00 92.19 262 LEU A CA 1
ATOM 2081 C C . LEU A 1 262 ? -22.166 4.374 39.366 1.00 92.19 262 LEU A C 1
ATOM 2083 O O . LEU A 1 262 ? -21.373 5.039 38.691 1.00 92.19 262 LEU A O 1
ATOM 2087 N N . LYS A 1 263 ? -21.751 3.458 40.249 1.00 90.31 263 LYS A N 1
ATOM 2088 C CA . LYS A 1 263 ? -20.337 3.166 40.503 1.00 90.31 263 LYS A CA 1
ATOM 2089 C C . LYS A 1 263 ? -19.628 2.650 39.253 1.00 90.31 263 LYS A C 1
ATOM 2091 O O . LYS A 1 263 ? -18.526 3.105 38.959 1.00 90.31 263 LYS A O 1
ATOM 2096 N N . VAL A 1 264 ? -20.250 1.735 38.505 1.00 89.25 264 VAL A N 1
ATOM 2097 C CA . VAL A 1 264 ? -19.672 1.211 37.255 1.00 89.25 264 VAL A CA 1
ATOM 2098 C C . VAL A 1 264 ? -19.602 2.301 36.182 1.00 89.25 264 VAL A C 1
ATOM 2100 O O . VAL A 1 264 ? -18.566 2.449 35.539 1.00 89.25 264 VAL A O 1
ATOM 2103 N N . LEU A 1 265 ? -20.660 3.103 36.017 1.00 88.94 265 LEU A N 1
ATOM 2104 C CA . LEU A 1 265 ? -20.697 4.209 35.048 1.00 88.94 265 LEU A CA 1
ATOM 2105 C C . LEU A 1 265 ? -19.692 5.329 35.370 1.00 88.94 265 LEU A C 1
ATOM 2107 O O . LEU A 1 265 ? -19.251 6.060 34.474 1.00 88.94 265 LEU A O 1
ATOM 2111 N N . SER A 1 266 ? -19.306 5.459 36.639 1.00 88.56 266 SER A N 1
ATOM 2112 C CA . SER A 1 266 ? -18.343 6.454 37.119 1.00 88.56 266 SER A CA 1
ATOM 2113 C C . SER A 1 266 ? -16.885 5.974 37.102 1.00 88.56 266 SER A C 1
ATOM 2115 O O . SER A 1 266 ? -15.987 6.788 37.292 1.00 88.56 266 SER A O 1
ATOM 2117 N N . ASP A 1 267 ? -16.614 4.692 36.840 1.00 86.19 267 ASP A N 1
ATOM 2118 C CA . ASP A 1 267 ? -15.249 4.151 36.778 1.00 86.19 267 ASP A CA 1
ATOM 2119 C C . ASP A 1 267 ? -14.640 4.320 35.374 1.00 86.19 267 ASP A C 1
ATOM 2121 O O . ASP A 1 267 ? -14.836 3.498 34.475 1.00 86.19 267 ASP A O 1
ATOM 2125 N N . ASP A 1 268 ? -13.851 5.380 35.183 1.00 78.88 268 ASP A N 1
ATOM 2126 C CA . ASP A 1 268 ? -13.207 5.698 33.898 1.00 78.88 268 ASP A CA 1
ATOM 2127 C C . ASP A 1 268 ? -12.309 4.571 33.352 1.00 78.88 268 ASP A C 1
ATOM 2129 O O . ASP A 1 268 ? -12.168 4.410 32.136 1.00 78.88 268 ASP A O 1
ATOM 2133 N N . ASN A 1 269 ? -11.717 3.747 34.221 1.00 80.31 269 ASN A N 1
ATOM 2134 C CA . ASN A 1 269 ? -10.815 2.676 33.802 1.00 80.31 269 ASN A CA 1
ATOM 2135 C C . ASN A 1 269 ? -11.592 1.466 33.257 1.00 80.31 269 ASN A C 1
ATOM 2137 O O . ASN A 1 269 ? -11.232 0.889 32.222 1.00 80.31 269 ASN A O 1
ATOM 2141 N N . LEU A 1 270 ? -12.702 1.099 33.906 1.00 80.62 270 LEU A N 1
ATOM 2142 C CA . LEU A 1 270 ? -13.640 0.114 33.355 1.00 80.62 270 LEU A CA 1
ATOM 2143 C C . LEU A 1 270 ? -14.194 0.590 32.008 1.00 80.62 270 LEU A C 1
ATOM 2145 O O . LEU A 1 270 ? -14.231 -0.189 31.049 1.00 80.62 270 LEU A O 1
ATOM 2149 N N . MET A 1 271 ? -14.523 1.879 31.906 1.00 73.94 271 MET A N 1
ATOM 2150 C CA . MET A 1 271 ? -15.029 2.491 30.679 1.00 73.94 271 MET A CA 1
ATOM 2151 C C . MET A 1 271 ? -14.012 2.443 29.533 1.00 73.94 271 MET A C 1
ATOM 2153 O O . MET A 1 271 ? -14.378 2.147 28.395 1.00 73.94 271 MET A O 1
ATOM 2157 N N . ALA A 1 272 ? -12.726 2.680 29.788 1.00 69.50 272 ALA A N 1
ATOM 2158 C CA . ALA A 1 272 ? -11.701 2.622 28.744 1.00 69.50 272 ALA A CA 1
ATOM 2159 C C . ALA A 1 272 ? -11.453 1.191 28.215 1.00 69.50 272 ALA A C 1
ATOM 2161 O O . ALA A 1 272 ? -11.139 0.992 27.034 1.00 69.50 272 ALA A O 1
ATOM 2162 N N . THR A 1 273 ? -11.599 0.178 29.075 1.00 71.62 273 THR A N 1
ATOM 2163 C CA . THR A 1 273 ? -11.083 -1.177 28.815 1.00 71.62 273 THR A CA 1
ATOM 2164 C C . THR A 1 273 ? -12.138 -2.208 28.413 1.00 71.62 273 THR A C 1
ATOM 2166 O O . THR A 1 273 ? -11.785 -3.223 27.806 1.00 71.62 273 THR A O 1
ATOM 2169 N N . LYS A 1 274 ? -13.426 -1.993 28.711 1.00 78.31 274 LYS A N 1
ATOM 2170 C CA . LYS A 1 274 ? -14.479 -2.998 28.482 1.00 78.31 274 LYS A CA 1
ATOM 2171 C C . LYS A 1 274 ? -15.264 -2.749 27.184 1.00 78.31 274 LYS A C 1
ATOM 2173 O O . LYS A 1 274 ? -15.933 -1.727 27.074 1.00 78.31 274 LYS A O 1
ATOM 2178 N N . PRO A 1 275 ? -15.262 -3.693 26.215 1.00 71.69 275 PRO A N 1
ATOM 2179 C CA . PRO A 1 275 ? -15.963 -3.528 24.935 1.00 71.69 275 PRO A CA 1
ATOM 2180 C C . PRO A 1 275 ? -17.472 -3.308 25.081 1.00 71.69 275 PRO A C 1
ATOM 2182 O O . PRO A 1 275 ? -18.043 -2.522 24.336 1.00 71.69 275 PRO A O 1
ATOM 2185 N N . GLY A 1 276 ? -18.101 -3.961 26.066 1.00 66.88 276 GLY A N 1
ATOM 2186 C CA . GLY A 1 276 ? -19.540 -3.849 26.320 1.00 66.88 276 GLY A CA 1
ATOM 2187 C C . GLY A 1 276 ? -20.006 -2.445 26.720 1.00 66.88 276 GLY A C 1
ATOM 2188 O O . GLY A 1 276 ? -21.182 -2.162 26.574 1.00 66.88 276 GLY A O 1
ATOM 2189 N N . LEU A 1 277 ? -19.096 -1.564 27.160 1.00 78.81 277 LEU A N 1
ATOM 2190 C CA . LEU A 1 277 ? -19.379 -0.172 27.544 1.00 78.81 277 LEU A CA 1
ATOM 2191 C C . LEU A 1 277 ? -19.037 0.836 26.428 1.00 78.81 277 LEU A C 1
ATOM 2193 O O . LEU A 1 277 ? -19.065 2.049 26.641 1.00 78.81 277 LEU A O 1
ATOM 2197 N N . LYS A 1 278 ? -18.668 0.366 25.232 1.00 78.19 278 LYS A N 1
ATOM 2198 C CA . LYS A 1 278 ? -18.321 1.247 24.103 1.00 78.19 278 LYS A CA 1
ATOM 2199 C C . LYS A 1 278 ? -19.503 1.565 23.189 1.00 78.19 278 LYS A C 1
ATOM 2201 O O . LYS A 1 278 ? -19.387 2.482 22.387 1.00 78.19 278 LYS A O 1
ATOM 2206 N N . ASP A 1 279 ? -20.611 0.836 23.307 1.00 81.94 279 ASP A N 1
ATOM 2207 C CA . ASP A 1 279 ? -21.803 1.032 22.478 1.00 81.94 279 ASP A CA 1
ATOM 2208 C C . ASP A 1 279 ? -22.671 2.186 23.026 1.00 81.94 279 ASP A C 1
ATOM 2210 O O . ASP A 1 279 ? -23.196 2.061 24.136 1.00 81.94 279 ASP A O 1
ATOM 2214 N N . PRO A 1 280 ? -22.870 3.294 22.279 1.00 84.06 280 PRO A N 1
ATOM 2215 C CA . PRO A 1 280 ? -23.757 4.384 22.686 1.00 84.06 280 PRO A CA 1
ATOM 2216 C C . PRO A 1 280 ? -25.197 3.929 22.956 1.00 84.06 280 PRO A C 1
ATOM 2218 O O . PRO A 1 280 ? -25.889 4.530 23.780 1.00 84.06 280 PRO A O 1
ATOM 2221 N N . LYS A 1 281 ? -25.644 2.857 22.286 1.00 85.62 281 LYS A N 1
ATOM 2222 C CA . LYS A 1 281 ? -26.995 2.311 22.424 1.00 85.62 281 LYS A CA 1
ATOM 2223 C C . LYS A 1 281 ? -27.258 1.732 23.809 1.00 85.62 281 LYS A C 1
ATOM 2225 O O . LYS A 1 281 ? -28.394 1.761 24.261 1.00 85.62 281 LYS A O 1
ATOM 2230 N N . LEU A 1 282 ? -26.221 1.266 24.507 1.00 89.06 282 LEU A N 1
ATOM 2231 C CA . LEU A 1 282 ? -26.345 0.800 25.889 1.00 89.06 282 LEU A CA 1
ATOM 2232 C C . LEU A 1 282 ? -26.902 1.901 26.802 1.00 89.06 282 LEU A C 1
ATOM 2234 O O . LEU A 1 282 ? -27.800 1.648 27.600 1.00 89.06 282 LEU A O 1
ATOM 2238 N N . TYR A 1 283 ? -26.366 3.115 26.676 1.00 90.31 283 TYR A N 1
ATOM 2239 C CA . TYR A 1 283 ? -26.762 4.262 27.495 1.00 90.31 283 TYR A CA 1
ATOM 2240 C C . TYR A 1 283 ? -28.134 4.798 27.089 1.00 90.31 283 TYR A C 1
ATOM 2242 O O . TYR A 1 283 ? -28.913 5.218 27.934 1.00 90.31 283 TYR A O 1
ATOM 2250 N N . GLU A 1 284 ? -28.458 4.725 25.797 1.00 87.81 284 GLU A N 1
ATOM 2251 C CA . GLU A 1 284 ? -29.799 5.038 25.305 1.00 87.81 284 GLU A CA 1
ATOM 2252 C C . GLU A 1 284 ? -30.855 4.060 25.825 1.00 87.81 284 GLU A C 1
ATOM 2254 O O . GLU A 1 284 ? -31.919 4.490 26.255 1.00 87.81 284 GLU A O 1
ATOM 2259 N N . ASP A 1 285 ? -30.556 2.759 25.827 1.00 89.81 285 ASP A N 1
ATOM 2260 C CA . ASP A 1 285 ? -31.445 1.732 26.371 1.00 89.81 285 ASP A CA 1
ATOM 2261 C C . ASP A 1 285 ? -31.657 1.940 27.883 1.00 89.81 285 ASP A C 1
ATOM 2263 O O . ASP A 1 285 ? -32.783 1.781 28.363 1.00 89.81 285 ASP A O 1
ATOM 2267 N N . LEU A 1 286 ? -30.619 2.370 28.614 1.00 89.31 286 LEU A N 1
ATOM 2268 C CA . LEU A 1 286 ? -30.711 2.717 30.037 1.00 89.31 286 LEU A CA 1
ATOM 2269 C C . LEU A 1 286 ? -31.576 3.970 30.289 1.00 89.31 286 LEU A C 1
ATOM 2271 O O . LEU A 1 286 ? -32.324 3.991 31.256 1.00 89.31 286 LEU A O 1
ATOM 2275 N N . ASN A 1 287 ? -31.556 4.961 29.391 1.00 86.19 287 ASN A N 1
ATOM 2276 C CA . ASN A 1 287 ? -32.357 6.195 29.496 1.00 86.19 287 ASN A CA 1
ATOM 2277 C C . ASN A 1 287 ? -33.700 6.136 28.751 1.00 86.19 287 ASN A C 1
ATOM 2279 O O . ASN A 1 287 ? -34.379 7.146 28.581 1.00 86.19 287 ASN A O 1
ATOM 2283 N N . SER A 1 288 ? -34.102 4.961 28.271 1.00 85.31 288 SER A N 1
ATOM 2284 C CA . SER A 1 288 ? -35.245 4.840 27.360 1.00 85.31 288 SER A CA 1
ATOM 2285 C C . SER A 1 288 ? -36.620 4.959 28.027 1.00 85.31 288 SER A C 1
ATOM 2287 O O . SER A 1 288 ? -37.621 5.058 27.317 1.00 85.31 288 SER A O 1
ATOM 2289 N N . GLY A 1 289 ? -36.692 4.864 29.360 1.00 82.00 289 GLY A N 1
ATOM 2290 C CA . GLY A 1 289 ? -37.946 4.709 30.111 1.00 82.00 289 GLY A CA 1
ATOM 2291 C C . GLY A 1 289 ? -38.645 3.354 29.902 1.00 82.00 289 GLY A C 1
ATOM 2292 O O . GLY A 1 289 ? -39.652 3.068 30.544 1.00 82.00 289 GLY A O 1
ATOM 2293 N N . ASP A 1 290 ? -38.118 2.493 29.025 1.00 88.50 290 ASP A N 1
ATOM 2294 C CA . ASP A 1 290 ? -38.637 1.154 28.759 1.00 88.50 290 ASP A CA 1
ATOM 2295 C C . ASP A 1 290 ? -37.971 0.151 29.702 1.00 88.50 290 ASP A C 1
ATOM 2297 O O . ASP A 1 290 ? -36.770 -0.118 29.611 1.00 88.50 290 ASP A O 1
ATOM 2301 N N . LYS A 1 291 ? -38.776 -0.452 30.580 1.00 87.94 291 LYS A N 1
ATOM 2302 C CA . LYS A 1 291 ? -38.342 -1.467 31.546 1.00 87.94 291 LYS A CA 1
ATOM 2303 C C . LYS A 1 291 ? -37.443 -2.543 30.932 1.00 87.94 291 LYS A C 1
ATOM 2305 O O . LYS A 1 291 ? -36.421 -2.889 31.515 1.00 87.94 291 LYS A O 1
ATOM 2310 N N . VAL A 1 292 ? -37.806 -3.105 29.777 1.00 87.25 292 VAL A N 1
ATOM 2311 C CA . VAL A 1 292 ? -37.071 -4.233 29.179 1.00 87.25 292 VAL A CA 1
ATOM 2312 C C . VAL A 1 292 ? -35.694 -3.777 28.707 1.00 87.25 292 VAL A C 1
ATOM 2314 O O . VAL A 1 292 ? -34.702 -4.494 28.876 1.00 87.25 292 VAL A O 1
ATOM 2317 N N . LYS A 1 293 ? -35.618 -2.573 28.136 1.00 90.69 293 LYS A N 1
ATOM 2318 C CA . LYS A 1 293 ? -34.354 -1.969 27.701 1.00 90.69 293 LYS A CA 1
ATOM 2319 C C . LYS A 1 293 ? -33.475 -1.596 28.892 1.00 90.69 293 LYS A C 1
ATOM 2321 O O . LYS A 1 293 ? -32.298 -1.960 28.889 1.00 90.69 293 LYS A O 1
ATOM 2326 N N . ILE A 1 294 ? -34.057 -1.001 29.933 1.00 90.12 294 ILE A N 1
ATOM 2327 C CA . ILE A 1 294 ? -33.370 -0.679 31.190 1.00 90.12 294 ILE A CA 1
ATOM 2328 C C . ILE A 1 294 ? -32.793 -1.948 31.810 1.00 90.12 294 ILE A C 1
ATOM 2330 O O . ILE A 1 294 ? -31.597 -2.010 32.069 1.00 90.12 294 ILE A O 1
ATOM 2334 N N . GLN A 1 295 ? -33.595 -3.002 31.967 1.00 90.38 295 GLN A N 1
ATOM 2335 C CA . GLN A 1 295 ? -33.149 -4.274 32.539 1.00 90.38 295 GLN A CA 1
ATOM 2336 C C . GLN A 1 295 ? -32.017 -4.917 31.729 1.00 90.38 295 GLN A C 1
ATOM 2338 O O . GLN A 1 295 ? -31.053 -5.442 32.294 1.00 90.38 295 GLN A O 1
ATOM 2343 N N . ARG A 1 296 ? -32.095 -4.856 30.395 1.00 90.69 296 ARG A N 1
ATOM 2344 C CA . ARG A 1 296 ? -31.035 -5.359 29.516 1.00 90.69 296 ARG A CA 1
ATOM 2345 C C . ARG A 1 296 ? -29.739 -4.565 29.685 1.00 90.69 296 ARG A C 1
ATOM 2347 O O . ARG A 1 296 ? -28.676 -5.177 29.798 1.00 90.69 296 ARG A O 1
ATOM 2354 N N . ALA A 1 297 ? -29.821 -3.237 29.701 1.00 90.38 297 ALA A N 1
ATOM 2355 C CA . ALA A 1 297 ? -28.666 -2.365 29.874 1.00 90.38 297 ALA A CA 1
ATOM 2356 C C . ALA A 1 297 ? -28.054 -2.510 31.277 1.00 90.38 297 ALA A C 1
ATOM 2358 O O . ALA A 1 297 ? -26.847 -2.723 31.411 1.00 90.38 297 ALA A O 1
ATOM 2359 N N . ALA A 1 298 ? -28.893 -2.513 32.314 1.00 91.69 298 ALA A N 1
ATOM 2360 C CA . ALA A 1 298 ? -28.508 -2.729 33.703 1.00 91.69 298 ALA A CA 1
ATOM 2361 C C . ALA A 1 298 ? -27.798 -4.073 33.895 1.00 91.69 298 ALA A C 1
ATOM 2363 O O . ALA A 1 298 ? -26.786 -4.117 34.588 1.00 91.69 298 ALA A O 1
ATOM 2364 N N . ARG A 1 299 ? -28.246 -5.152 33.233 1.00 93.75 299 ARG A N 1
ATOM 2365 C CA . ARG A 1 299 ? -27.556 -6.454 33.282 1.00 93.75 299 ARG A CA 1
ATOM 2366 C C . ARG A 1 299 ? -26.125 -6.358 32.756 1.00 93.75 299 ARG A C 1
ATOM 2368 O O . ARG A 1 299 ? -25.201 -6.792 33.436 1.00 93.75 299 ARG A O 1
ATOM 2375 N N . ILE A 1 300 ? -25.941 -5.757 31.577 1.00 90.38 300 ILE A N 1
ATOM 2376 C CA . ILE A 1 300 ? -24.616 -5.594 30.953 1.00 90.38 300 ILE A CA 1
ATOM 2377 C C . ILE A 1 300 ? -23.682 -4.793 31.870 1.00 90.38 300 ILE A C 1
ATOM 2379 O O . ILE A 1 300 ? -22.512 -5.143 32.016 1.00 90.38 300 ILE A O 1
ATOM 2383 N N . ILE A 1 301 ? -24.194 -3.739 32.508 1.00 90.00 301 ILE A N 1
ATOM 2384 C CA . ILE A 1 301 ? -23.424 -2.889 33.424 1.00 90.00 301 ILE A CA 1
ATOM 2385 C C . ILE A 1 301 ? -23.111 -3.640 34.732 1.00 90.00 301 ILE A C 1
ATOM 2387 O O . ILE A 1 301 ? -21.962 -3.663 35.176 1.00 90.00 301 ILE A O 1
ATOM 2391 N N . ALA A 1 302 ? -24.096 -4.312 35.330 1.00 90.25 302 ALA A N 1
ATOM 2392 C CA . ALA A 1 302 ? -23.955 -5.044 36.589 1.00 90.25 302 ALA A CA 1
ATOM 2393 C C . ALA A 1 302 ? -23.009 -6.256 36.483 1.00 90.25 302 ALA A C 1
ATOM 2395 O O . ALA A 1 302 ? -22.268 -6.548 37.427 1.00 90.25 302 ALA A O 1
ATOM 2396 N N . ASP A 1 303 ? -22.963 -6.929 35.328 1.00 89.81 303 ASP A N 1
ATOM 2397 C CA . ASP A 1 303 ? -22.018 -8.024 35.062 1.00 89.81 303 ASP A CA 1
ATOM 2398 C C . ASP A 1 303 ? -20.552 -7.577 35.172 1.00 89.81 303 ASP A C 1
ATOM 2400 O O . ASP A 1 303 ? -19.677 -8.374 35.525 1.00 89.81 303 ASP A O 1
ATOM 2404 N N . LEU A 1 304 ? -20.276 -6.293 34.927 1.00 87.62 304 LEU A N 1
ATOM 2405 C CA . LEU A 1 304 ? -18.934 -5.717 34.987 1.00 87.62 304 LEU A CA 1
ATOM 2406 C C . LEU A 1 304 ? -18.523 -5.289 36.401 1.00 87.62 304 LEU A C 1
ATOM 2408 O O . LEU A 1 304 ? -17.324 -5.146 36.661 1.00 87.62 304 LEU A O 1
ATOM 2412 N N . ALA A 1 305 ? -19.477 -5.143 37.324 1.00 85.81 305 ALA A N 1
ATOM 2413 C CA . ALA A 1 305 ? -19.182 -4.912 38.733 1.00 85.81 305 ALA A CA 1
ATOM 2414 C C . ALA A 1 305 ? -18.527 -6.159 39.343 1.00 85.81 305 ALA A C 1
ATOM 2416 O O . ALA A 1 305 ? -19.011 -7.282 39.166 1.00 85.81 305 ALA A O 1
ATOM 2417 N N . LYS A 1 306 ? -17.441 -5.984 40.107 1.00 83.44 306 LYS A N 1
ATOM 2418 C CA . LYS A 1 306 ? -16.823 -7.096 40.846 1.00 83.44 306 LYS A CA 1
ATOM 2419 C C . LYS A 1 306 ? -17.787 -7.591 41.932 1.00 83.44 306 LYS A C 1
ATOM 2421 O O . LYS A 1 306 ? -18.531 -6.777 42.472 1.00 83.44 306 LYS A O 1
ATOM 2426 N N . PRO A 1 307 ? -17.736 -8.872 42.345 1.00 78.94 307 PRO A N 1
ATOM 2427 C CA . PRO A 1 307 ? -18.630 -9.398 43.381 1.00 78.94 307 PRO A CA 1
ATOM 2428 C C . PRO A 1 307 ? -18.669 -8.564 44.673 1.00 78.94 307 PRO A C 1
ATOM 2430 O O . PRO A 1 307 ? -19.739 -8.366 45.234 1.00 78.94 307 PRO A O 1
ATOM 2433 N N . GLY A 1 308 ? -17.528 -8.014 45.111 1.00 78.38 308 GLY A N 1
ATOM 2434 C CA . GLY A 1 308 ? -17.462 -7.141 46.292 1.00 78.38 308 GLY A CA 1
ATOM 2435 C C . GLY A 1 308 ? -18.082 -5.750 46.099 1.00 78.38 308 GLY A C 1
ATOM 2436 O O . GLY A 1 308 ? -18.486 -5.127 47.073 1.00 78.38 308 GLY A O 1
ATOM 2437 N N . ASP A 1 309 ? -18.200 -5.275 44.858 1.00 82.06 309 ASP A N 1
ATOM 2438 C CA . ASP A 1 309 ? -18.776 -3.967 44.531 1.00 82.06 309 ASP A CA 1
ATOM 2439 C C . ASP A 1 309 ? -20.304 -4.007 44.400 1.00 82.06 309 ASP A C 1
ATOM 2441 O O . ASP A 1 309 ? -20.932 -2.955 44.417 1.00 82.06 309 ASP A O 1
ATOM 2445 N N . ARG A 1 310 ? -20.906 -5.203 44.321 1.00 85.62 310 ARG A N 1
ATOM 2446 C CA . ARG A 1 310 ? -22.359 -5.406 44.162 1.00 85.62 310 ARG A CA 1
ATOM 2447 C C . ARG A 1 310 ? -23.153 -5.270 45.465 1.00 85.62 310 ARG A C 1
ATOM 2449 O O . ARG A 1 310 ? -24.341 -5.558 45.486 1.00 85.62 310 ARG A O 1
ATOM 2456 N N . GLN A 1 311 ? -22.498 -4.890 46.563 1.00 84.62 311 GLN A N 1
ATOM 2457 C CA . GLN A 1 311 ? -23.120 -4.697 47.881 1.00 84.62 311 GLN A CA 1
ATOM 2458 C C . GLN A 1 311 ? -23.947 -5.905 48.377 1.00 84.62 311 GLN A C 1
ATOM 2460 O O . GLN A 1 311 ? -24.949 -5.745 49.067 1.00 84.62 311 GLN A O 1
ATOM 2465 N N . GLY A 1 312 ? -23.530 -7.128 48.025 1.00 80.19 312 GLY A N 1
ATOM 2466 C CA . GLY A 1 312 ? -24.238 -8.364 48.385 1.00 80.19 312 GLY A CA 1
ATOM 2467 C C . GLY A 1 312 ? -25.378 -8.757 47.438 1.00 80.19 312 GLY A C 1
ATOM 2468 O O . GLY A 1 312 ? -25.931 -9.843 47.595 1.00 80.19 312 GLY A O 1
ATOM 2469 N N . LEU A 1 313 ? -25.689 -7.936 46.430 1.00 86.44 313 LEU A N 1
ATOM 2470 C CA . LEU A 1 313 ? -26.671 -8.254 45.398 1.00 86.44 313 LEU A CA 1
ATOM 2471 C C . LEU A 1 313 ? -26.081 -9.173 44.320 1.00 86.44 313 LEU A C 1
ATOM 2473 O O . LEU A 1 313 ? -24.916 -9.064 43.919 1.00 86.44 313 LEU A O 1
ATOM 2477 N N . THR A 1 314 ? -26.918 -10.066 43.798 1.00 89.12 314 THR A N 1
ATOM 2478 C CA . THR A 1 314 ? -26.628 -10.754 42.536 1.00 89.12 314 THR A CA 1
ATOM 2479 C C . THR A 1 314 ? -26.962 -9.838 41.351 1.00 89.12 314 THR A C 1
ATOM 2481 O O . THR A 1 314 ? -27.649 -8.830 41.506 1.00 89.12 314 THR A O 1
ATOM 2484 N N . VAL A 1 315 ? -26.492 -10.183 40.149 1.00 88.75 315 VAL A N 1
ATOM 2485 C CA . VAL A 1 315 ? -26.849 -9.435 38.927 1.00 88.75 315 VAL A CA 1
ATOM 2486 C C . VAL A 1 315 ? -28.355 -9.486 38.684 1.00 88.75 315 VAL A C 1
ATOM 2488 O O . VAL A 1 315 ? -28.946 -8.471 38.335 1.00 88.75 315 VAL A O 1
ATOM 2491 N N . ASP A 1 316 ? -28.986 -10.633 38.927 1.00 88.44 316 ASP A N 1
ATOM 2492 C CA . ASP A 1 316 ? -30.431 -10.776 38.766 1.00 88.44 316 ASP A CA 1
ATOM 2493 C C . ASP A 1 316 ? -31.198 -9.938 39.791 1.00 88.44 316 ASP A C 1
ATOM 2495 O O . ASP A 1 316 ? -32.182 -9.306 39.424 1.00 88.44 316 ASP A O 1
ATOM 2499 N N . ASN A 1 317 ? -30.707 -9.825 41.031 1.00 88.50 317 ASN A N 1
ATOM 2500 C CA . ASN A 1 317 ? -31.321 -8.954 42.038 1.00 88.50 317 ASN A CA 1
ATOM 2501 C C . ASN A 1 317 ? -31.249 -7.478 41.616 1.00 88.50 317 ASN A C 1
ATOM 2503 O O . ASN A 1 317 ? -32.223 -6.751 41.777 1.00 88.50 317 ASN A O 1
ATOM 2507 N N . ILE A 1 318 ? -30.118 -7.043 41.046 1.00 89.50 318 ILE A N 1
ATOM 2508 C CA . ILE A 1 318 ? -29.956 -5.675 40.527 1.00 89.50 318 ILE A CA 1
ATOM 2509 C C . ILE A 1 318 ? -30.943 -5.427 39.384 1.00 89.50 318 ILE A C 1
ATOM 2511 O O . ILE A 1 318 ? -31.631 -4.416 39.376 1.00 89.50 318 ILE A O 1
ATOM 2515 N N . VAL A 1 319 ? -31.041 -6.353 38.429 1.00 89.75 319 VAL A N 1
ATOM 2516 C CA . VAL A 1 319 ? -31.923 -6.213 37.260 1.00 89.75 319 VAL A CA 1
ATOM 2517 C C . VAL A 1 319 ? -33.399 -6.224 37.665 1.00 89.75 319 VAL A C 1
ATOM 2519 O O . VAL A 1 319 ? -34.176 -5.406 37.176 1.00 89.75 319 VAL A O 1
ATOM 2522 N N . ASN A 1 320 ? -33.787 -7.122 38.570 1.00 87.25 320 ASN A N 1
ATOM 2523 C CA . ASN A 1 320 ? -35.174 -7.289 39.003 1.00 87.25 320 ASN A CA 1
ATOM 2524 C C . ASN A 1 320 ? -35.651 -6.180 39.952 1.00 87.25 320 ASN A C 1
ATOM 2526 O O . ASN A 1 320 ? -36.855 -6.052 40.164 1.00 87.25 320 ASN A O 1
ATOM 2530 N N . ALA A 1 321 ? -34.739 -5.369 40.498 1.00 86.88 321 ALA A N 1
ATOM 2531 C CA . ALA A 1 321 ? -35.110 -4.193 41.278 1.00 86.88 321 ALA A CA 1
ATOM 2532 C C . ALA A 1 321 ? -35.834 -3.139 40.420 1.00 86.88 321 ALA A C 1
ATOM 2534 O O . ALA A 1 321 ? -36.703 -2.447 40.933 1.00 86.88 321 ALA A O 1
ATOM 2535 N N . PHE A 1 322 ? -35.524 -3.054 39.119 1.00 88.19 322 PHE A N 1
ATOM 2536 C CA . PHE A 1 322 ? -36.147 -2.113 38.184 1.00 88.19 322 PHE A CA 1
ATOM 2537 C C . PHE A 1 322 ? -37.440 -2.701 37.608 1.00 88.19 322 PHE A C 1
ATOM 2539 O O . PHE A 1 322 ? -37.443 -3.454 36.624 1.00 88.19 322 PHE A O 1
ATOM 2546 N N . THR A 1 323 ? -38.553 -2.391 38.257 1.00 79.69 323 THR A N 1
ATOM 2547 C CA . THR A 1 323 ? -39.898 -2.844 37.902 1.00 79.69 323 THR A CA 1
ATOM 2548 C C . THR A 1 323 ? -40.634 -1.908 36.962 1.00 79.69 323 THR A C 1
ATOM 2550 O O . THR A 1 323 ? -41.431 -2.395 36.152 1.00 79.69 323 THR A O 1
ATOM 2553 N N . GLU A 1 324 ? -40.316 -0.623 37.026 1.00 77.75 324 GLU A N 1
ATOM 2554 C CA . GLU A 1 324 ? -40.861 0.471 36.237 1.00 77.75 324 GLU A CA 1
ATOM 2555 C C . GLU A 1 324 ? -39.716 1.322 35.671 1.00 77.75 324 GLU A C 1
ATOM 2557 O O . GLU A 1 324 ? -38.562 1.204 36.084 1.00 77.75 324 GLU A O 1
ATOM 2562 N N . GLY A 1 325 ? -40.014 2.168 34.682 1.00 69.00 325 GLY A N 1
ATOM 2563 C CA . GLY A 1 325 ? -39.002 3.050 34.094 1.00 69.00 325 GLY A CA 1
ATOM 2564 C C . GLY A 1 325 ? -38.469 4.101 35.076 1.00 69.00 325 GLY A C 1
ATOM 2565 O O . GLY A 1 325 ? -37.317 4.507 34.962 1.00 69.00 325 GLY A O 1
ATOM 2566 N N . GLU A 1 326 ? -39.288 4.503 36.052 1.00 81.38 326 GLU A N 1
ATOM 2567 C CA . GLU A 1 326 ? -38.984 5.547 37.044 1.00 81.38 326 GLU A CA 1
ATOM 2568 C C . GLU A 1 326 ? -38.117 5.048 38.215 1.00 81.38 326 GLU A C 1
ATOM 2570 O O . GLU A 1 326 ? -37.609 5.851 38.993 1.00 81.38 326 GLU A O 1
ATOM 2575 N N . ASP A 1 327 ? -37.887 3.734 38.317 1.00 85.56 327 ASP A N 1
ATOM 2576 C CA . ASP A 1 327 ? -37.048 3.127 39.362 1.00 85.56 327 ASP A CA 1
ATOM 2577 C C . ASP A 1 327 ? -35.553 3.484 39.213 1.00 85.56 327 ASP A C 1
ATOM 2579 O O . ASP A 1 327 ? -34.748 3.302 40.136 1.00 85.56 327 ASP A O 1
ATOM 2583 N N . LEU A 1 328 ? -35.154 3.970 38.034 1.00 87.88 328 LEU A N 1
ATOM 2584 C CA . LEU A 1 328 ? -33.789 4.390 37.753 1.00 87.88 328 LEU A CA 1
ATOM 2585 C C . LEU A 1 328 ? -33.536 5.798 38.312 1.00 87.88 328 LEU A C 1
ATOM 2587 O O . LEU A 1 328 ? -34.229 6.755 37.974 1.00 87.88 328 LEU A O 1
ATOM 2591 N N . ALA A 1 329 ? -32.514 5.940 39.154 1.00 89.69 329 ALA A N 1
ATOM 2592 C CA . ALA A 1 329 ? -32.185 7.220 39.772 1.00 89.69 329 ALA A CA 1
ATOM 2593 C C . ALA A 1 329 ? -31.700 8.250 38.736 1.00 89.69 329 ALA A C 1
ATOM 2595 O O . ALA A 1 329 ? -30.920 7.920 37.841 1.00 89.69 329 ALA A O 1
ATOM 2596 N N . VAL A 1 330 ? -32.072 9.522 38.928 1.00 87.25 330 VAL A N 1
ATOM 2597 C CA . VAL A 1 330 ? -31.668 10.645 38.054 1.00 87.25 330 VAL A CA 1
ATOM 2598 C C . VAL A 1 330 ? -30.143 10.732 37.890 1.00 87.25 330 VAL A C 1
ATOM 2600 O O . VAL A 1 330 ? -29.635 10.977 36.803 1.00 87.25 330 VAL A O 1
ATOM 2603 N N . GLU A 1 331 ? -29.381 10.445 38.947 1.00 89.38 331 GLU A N 1
ATOM 2604 C CA . GLU A 1 331 ? -27.913 10.438 38.884 1.00 89.38 331 GLU A CA 1
ATOM 2605 C C . GLU A 1 331 ? -27.368 9.379 37.909 1.00 89.38 331 GLU A C 1
ATOM 2607 O O . GLU A 1 331 ? -26.364 9.607 37.230 1.00 89.38 331 GLU A O 1
ATOM 2612 N N . VAL A 1 332 ? -28.032 8.221 37.812 1.00 90.19 332 VAL A N 1
ATOM 2613 C CA . VAL A 1 332 ? -27.670 7.158 36.864 1.00 90.19 332 VAL A CA 1
ATOM 2614 C C . VAL A 1 332 ? -27.996 7.600 35.440 1.00 90.19 332 VAL A C 1
ATOM 2616 O O . VAL A 1 332 ? -27.167 7.397 34.549 1.00 90.19 332 VAL A O 1
ATOM 2619 N N . THR A 1 333 ? -29.151 8.240 35.225 1.00 88.19 333 THR A N 1
ATOM 2620 C CA . THR A 1 333 ? -29.556 8.718 33.896 1.00 88.19 333 THR A CA 1
ATOM 2621 C C . THR A 1 333 ? -28.672 9.855 33.392 1.00 88.19 333 THR A C 1
ATOM 2623 O O . THR A 1 333 ? -28.199 9.800 32.255 1.00 88.19 333 THR A O 1
ATOM 2626 N N . ASP A 1 334 ? -28.355 10.828 34.250 1.00 88.19 334 ASP A N 1
ATOM 2627 C CA . ASP A 1 334 ? -27.461 11.945 33.928 1.00 88.19 334 ASP A CA 1
ATOM 2628 C C . ASP A 1 334 ? -26.068 11.430 33.557 1.00 88.19 334 ASP A C 1
ATOM 2630 O O . ASP A 1 334 ? -25.464 11.848 32.562 1.00 88.19 334 ASP A O 1
ATOM 2634 N N . LYS A 1 335 ? -25.562 10.458 34.329 1.00 88.50 335 LYS A N 1
ATOM 2635 C CA . LYS A 1 335 ? -24.264 9.854 34.038 1.00 88.50 335 LYS A CA 1
ATOM 2636 C C . LYS A 1 335 ? -24.295 9.061 32.735 1.00 88.50 335 LYS A C 1
ATOM 2638 O O . LYS A 1 335 ? -23.326 9.111 31.979 1.00 88.50 335 LYS A O 1
ATOM 2643 N N . ALA A 1 336 ? -25.380 8.349 32.440 1.00 87.38 336 ALA A N 1
ATOM 2644 C CA . ALA A 1 336 ? -25.535 7.634 31.178 1.00 87.38 336 ALA A CA 1
ATOM 2645 C C . ALA A 1 336 ? -25.535 8.586 29.967 1.00 87.38 336 ALA A C 1
ATOM 2647 O O . ALA A 1 336 ? -24.849 8.301 28.983 1.00 87.38 336 ALA A O 1
ATOM 2648 N N . ASP A 1 337 ? -26.196 9.744 30.054 1.00 85.81 337 ASP A N 1
ATOM 2649 C CA . ASP A 1 337 ? -26.191 10.760 28.991 1.00 85.81 337 ASP A CA 1
ATOM 2650 C C . ASP A 1 337 ? -24.809 11.389 28.785 1.00 85.81 337 ASP A C 1
ATOM 2652 O O . ASP A 1 337 ? -24.349 11.527 27.645 1.00 85.81 337 ASP A O 1
ATOM 2656 N N . GLU A 1 338 ? -24.096 11.703 29.872 1.00 85.62 338 GLU A N 1
ATOM 2657 C CA . GLU A 1 338 ? -22.710 12.181 29.804 1.00 85.62 338 GLU A CA 1
ATOM 2658 C C . GLU A 1 338 ? -21.828 11.178 29.041 1.00 85.62 338 GLU A C 1
ATOM 2660 O O . GLU A 1 338 ? -21.068 11.548 28.139 1.00 85.62 338 GLU A O 1
ATOM 2665 N N . ARG A 1 339 ? -21.964 9.884 29.358 1.00 84.62 339 ARG A N 1
ATOM 2666 C CA . ARG A 1 339 ? -21.201 8.810 28.708 1.00 84.62 339 ARG A CA 1
ATOM 2667 C C . ARG A 1 339 ? -21.620 8.591 27.261 1.00 84.62 339 ARG A C 1
ATOM 2669 O O . ARG A 1 339 ? -20.746 8.401 26.413 1.00 84.62 339 ARG A O 1
ATOM 2676 N N . LYS A 1 340 ? -22.916 8.672 26.946 1.00 85.69 340 LYS A N 1
ATOM 2677 C CA . LYS A 1 340 ? -23.422 8.622 25.568 1.00 85.69 340 LYS A CA 1
ATOM 2678 C C . LYS A 1 340 ? -22.770 9.710 24.720 1.00 85.69 340 LYS A C 1
ATOM 2680 O O . LYS A 1 340 ? -22.242 9.410 23.649 1.00 85.69 340 LYS A O 1
ATOM 2685 N N . LYS A 1 341 ? -22.753 10.950 25.219 1.00 81.12 3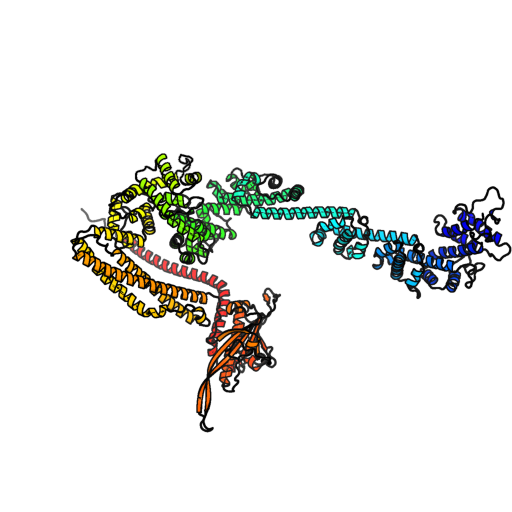41 LYS A N 1
ATOM 2686 C CA . LYS A 1 341 ? -22.132 12.089 24.535 1.00 81.12 341 LYS A CA 1
ATOM 2687 C C . LYS A 1 341 ? -20.636 11.861 24.307 1.00 81.12 341 LYS A C 1
ATOM 2689 O O . LYS A 1 341 ? -20.186 11.948 23.170 1.00 81.12 341 LYS A O 1
ATOM 2694 N N . GLN A 1 342 ? -19.895 11.458 25.345 1.00 80.38 342 GLN A N 1
ATOM 2695 C CA . GLN A 1 342 ? -18.463 11.145 25.230 1.00 80.38 342 GLN A CA 1
ATOM 2696 C C . GLN A 1 342 ? -18.175 10.092 24.145 1.00 80.38 342 GLN A C 1
ATOM 2698 O O . GLN A 1 342 ? -17.246 10.261 23.357 1.00 80.38 342 GLN A O 1
ATOM 2703 N N . ARG A 1 343 ? -18.976 9.020 24.059 1.00 82.50 343 ARG A N 1
ATOM 2704 C CA . ARG A 1 343 ? -18.788 7.968 23.041 1.00 82.50 343 ARG A CA 1
ATOM 2705 C C . ARG A 1 343 ? -19.139 8.413 21.635 1.00 82.50 343 ARG A C 1
ATOM 2707 O O . ARG A 1 343 ? -18.452 8.029 20.693 1.00 82.50 343 ARG A O 1
ATOM 2714 N N . LEU A 1 344 ? -20.194 9.206 21.483 1.00 76.12 344 LEU A N 1
ATOM 2715 C CA . LEU A 1 344 ? -20.540 9.778 20.188 1.00 76.12 344 LEU A CA 1
ATOM 2716 C C . LEU A 1 344 ? -19.438 10.719 19.685 1.00 76.12 344 LEU A C 1
ATOM 2718 O O . LEU A 1 344 ? -19.107 10.657 18.502 1.00 76.12 344 LEU A O 1
ATOM 2722 N N . ASP A 1 345 ? -18.826 11.509 20.571 1.00 73.00 345 ASP A N 1
ATOM 2723 C CA . ASP A 1 345 ? -17.689 12.371 20.231 1.00 73.00 345 ASP A CA 1
ATOM 2724 C C . ASP A 1 345 ? -16.460 11.543 19.804 1.00 73.00 345 ASP A C 1
ATOM 2726 O O . ASP A 1 345 ? -15.831 11.848 18.792 1.00 73.00 345 ASP A O 1
ATOM 2730 N N . GLU A 1 346 ? -16.134 10.461 20.524 1.00 75.75 346 GLU A N 1
ATOM 2731 C CA . GLU A 1 346 ? -15.036 9.544 20.166 1.00 75.75 346 GLU A CA 1
ATOM 2732 C C . GLU A 1 346 ? -15.257 8.850 18.813 1.00 75.75 346 GLU A C 1
ATOM 2734 O O . GLU A 1 346 ? -14.327 8.741 18.011 1.00 75.75 346 GLU A O 1
ATOM 2739 N N . LEU A 1 347 ? -16.479 8.377 18.544 1.00 74.44 347 LEU A N 1
ATOM 2740 C CA . LEU A 1 347 ? -16.834 7.750 17.267 1.00 74.44 347 LEU A CA 1
ATOM 2741 C C . LEU A 1 347 ? -16.769 8.755 16.115 1.00 74.44 347 LEU A C 1
ATOM 2743 O O . LEU A 1 347 ? -16.259 8.420 15.048 1.00 74.44 347 LEU A O 1
ATOM 2747 N N . CYS A 1 348 ? -17.241 9.982 16.342 1.00 71.19 348 CYS A N 1
ATOM 2748 C CA . CYS A 1 348 ? -17.150 11.063 15.368 1.00 71.19 348 CYS A CA 1
ATOM 2749 C C . CYS A 1 348 ? -15.687 11.407 15.053 1.00 71.19 348 CYS A C 1
ATOM 2751 O O . CYS A 1 348 ? -15.331 11.546 13.886 1.00 71.19 348 CYS A O 1
ATOM 2753 N N . GLU A 1 349 ? -14.818 11.495 16.068 1.00 73.12 349 GLU A N 1
ATOM 2754 C CA . GLU A 1 349 ? -13.383 11.727 15.866 1.00 73.12 349 GLU A CA 1
ATOM 2755 C C . GLU A 1 349 ? -12.730 10.578 15.079 1.00 73.12 349 GLU A C 1
ATOM 2757 O O . GLU A 1 349 ? -11.954 10.820 14.153 1.00 73.12 349 GLU A O 1
ATOM 2762 N N . ALA A 1 350 ? -13.044 9.325 15.422 1.00 74.88 350 ALA A N 1
ATOM 2763 C CA . ALA A 1 350 ? -12.493 8.155 14.743 1.00 74.88 350 ALA A CA 1
ATOM 2764 C C . ALA A 1 350 ? -12.917 8.086 13.268 1.00 74.88 350 ALA A C 1
ATOM 2766 O O . ALA A 1 350 ? -12.077 7.846 12.397 1.00 74.88 350 ALA A O 1
ATOM 2767 N N . GLU A 1 351 ? -14.197 8.329 12.983 1.00 69.38 351 GLU A N 1
ATOM 2768 C CA . GLU A 1 351 ? -14.721 8.346 11.618 1.00 69.38 351 GLU A CA 1
ATOM 2769 C C . GLU A 1 351 ? -14.138 9.512 10.813 1.00 69.38 351 GLU A C 1
ATOM 2771 O O . GLU A 1 351 ? -13.692 9.317 9.683 1.00 69.38 351 GLU A O 1
ATOM 2776 N N . PHE A 1 352 ? -14.005 10.695 11.417 1.00 70.06 352 PHE A N 1
ATOM 2777 C CA . PHE A 1 352 ? -13.341 11.826 10.775 1.00 70.06 352 PHE A CA 1
ATOM 2778 C C . PHE A 1 352 ? -11.882 11.518 10.417 1.00 70.06 352 PHE A C 1
ATOM 2780 O O . PHE A 1 352 ? -11.452 11.748 9.288 1.00 70.06 352 PHE A O 1
ATOM 2787 N N . ARG A 1 353 ? -11.112 10.930 11.344 1.00 74.19 353 ARG A N 1
ATOM 2788 C CA . ARG A 1 353 ? -9.727 10.508 11.073 1.00 74.19 353 ARG A CA 1
ATOM 2789 C C . ARG A 1 353 ? -9.657 9.471 9.950 1.00 74.19 353 ARG A C 1
ATOM 2791 O O . ARG A 1 353 ? -8.723 9.515 9.152 1.00 74.19 353 ARG A O 1
ATOM 2798 N N . ARG A 1 354 ? -10.638 8.566 9.857 1.00 74.88 354 ARG A N 1
ATOM 2799 C CA . ARG A 1 354 ? -10.752 7.594 8.758 1.00 74.88 354 ARG A CA 1
ATOM 2800 C C . ARG A 1 354 ? -11.001 8.290 7.419 1.00 74.88 354 ARG A C 1
ATOM 2802 O O . ARG A 1 354 ? -10.330 7.967 6.441 1.00 74.88 354 ARG A O 1
ATOM 2809 N N . GLN A 1 355 ? -11.934 9.240 7.373 1.00 69.44 355 GLN A N 1
ATOM 2810 C CA . GLN A 1 355 ? -12.240 10.008 6.163 1.00 69.44 355 GLN A CA 1
ATOM 2811 C C . GLN A 1 355 ? -11.052 10.869 5.722 1.00 69.44 355 GLN A C 1
ATOM 2813 O O . GLN A 1 355 ? -10.709 10.869 4.543 1.00 69.44 355 GLN A O 1
ATOM 2818 N N . LEU A 1 356 ? -10.353 11.510 6.662 1.00 70.00 356 LEU A N 1
ATOM 2819 C CA . LEU A 1 356 ? -9.111 12.232 6.385 1.00 70.00 356 LEU A CA 1
ATOM 2820 C C . LEU A 1 356 ? -8.019 11.327 5.817 1.00 70.00 356 LEU A C 1
ATOM 2822 O O . LEU A 1 356 ? -7.368 11.700 4.849 1.00 70.00 356 LEU A O 1
ATOM 2826 N N . GLN A 1 357 ? -7.818 10.132 6.379 1.00 74.69 357 GLN A N 1
ATOM 2827 C CA . GLN A 1 357 ? -6.844 9.179 5.840 1.00 74.69 357 GLN A CA 1
ATOM 2828 C C . GLN A 1 357 ? -7.203 8.733 4.420 1.00 74.69 357 GLN A C 1
ATOM 2830 O O . GLN A 1 357 ? -6.322 8.632 3.565 1.00 74.69 357 GLN A O 1
ATOM 2835 N N . LEU A 1 358 ? -8.488 8.480 4.156 1.00 69.94 358 LEU A N 1
ATOM 2836 C CA . LEU A 1 358 ? -8.958 8.146 2.815 1.00 69.94 358 LEU A CA 1
ATOM 2837 C C . LEU A 1 358 ? -8.681 9.303 1.850 1.00 69.94 358 LEU A C 1
ATOM 2839 O O . LEU A 1 358 ? -8.082 9.089 0.797 1.00 69.94 358 LEU A O 1
ATOM 2843 N N . PHE A 1 359 ? -9.023 10.526 2.251 1.00 71.56 359 PHE A N 1
ATOM 2844 C CA . PHE A 1 359 ? -8.729 11.735 1.496 1.00 71.56 359 PHE A CA 1
ATOM 2845 C C . PHE A 1 359 ? -7.226 11.870 1.192 1.00 71.56 359 PHE A C 1
ATOM 2847 O O . PHE A 1 359 ? -6.847 11.910 0.020 1.00 71.56 359 PHE A O 1
ATOM 2854 N N . GLU A 1 360 ? -6.366 11.836 2.217 1.00 73.62 360 GLU A N 1
ATOM 2855 C CA . GLU A 1 360 ? -4.904 11.924 2.083 1.00 73.62 360 GLU A CA 1
ATOM 2856 C C . GLU A 1 360 ? -4.360 10.869 1.101 1.00 73.62 360 GLU A C 1
ATOM 2858 O O . GLU A 1 360 ? -3.467 11.167 0.306 1.00 73.62 360 GLU A O 1
ATOM 2863 N N . SER A 1 361 ? -4.924 9.654 1.100 1.00 74.69 361 SER A N 1
ATOM 2864 C CA . SER A 1 361 ? -4.507 8.568 0.200 1.00 74.69 361 SER A CA 1
ATOM 2865 C C . SER A 1 361 ? -4.890 8.778 -1.271 1.00 74.69 361 SER A C 1
ATOM 2867 O O . SER A 1 361 ? -4.227 8.242 -2.157 1.00 74.69 361 SER A O 1
ATOM 2869 N N . THR A 1 362 ? -5.941 9.558 -1.538 1.00 71.00 362 THR A N 1
ATOM 2870 C CA . THR A 1 362 ? -6.429 9.847 -2.900 1.00 71.00 362 THR A CA 1
ATOM 2871 C C . THR A 1 362 ? -5.891 11.151 -3.480 1.00 71.00 362 THR A C 1
ATOM 2873 O O . THR A 1 362 ? -5.954 11.353 -4.693 1.00 71.00 362 THR A O 1
ATOM 2876 N N . LEU A 1 363 ? -5.353 12.027 -2.630 1.00 76.50 363 LEU A N 1
ATOM 2877 C CA . LEU A 1 363 ? -4.824 13.320 -3.032 1.00 76.50 363 LEU A CA 1
ATOM 2878 C C . LEU A 1 363 ? -3.581 13.145 -3.912 1.00 76.50 363 LEU A C 1
ATOM 2880 O O . LEU A 1 363 ? -2.661 12.418 -3.532 1.00 76.50 363 LEU A O 1
ATOM 2884 N N . LYS A 1 364 ? -3.530 13.819 -5.065 1.00 82.75 364 LYS A N 1
ATOM 2885 C CA . LYS A 1 364 ? -2.327 13.889 -5.906 1.00 82.75 364 LYS A CA 1
ATOM 2886 C C . LYS A 1 364 ? -1.467 15.083 -5.514 1.00 82.75 364 LYS A C 1
ATOM 2888 O O . LYS A 1 364 ? -1.975 16.096 -5.034 1.00 82.75 364 LYS A O 1
ATOM 2893 N N . ASP A 1 365 ? -0.165 14.974 -5.749 1.00 83.25 365 ASP A N 1
ATOM 2894 C CA . ASP A 1 365 ? 0.773 16.039 -5.398 1.00 83.25 365 ASP A CA 1
ATOM 2895 C C . ASP A 1 365 ? 0.517 17.309 -6.232 1.00 83.25 365 ASP A C 1
ATOM 2897 O O . ASP A 1 365 ? 0.650 18.410 -5.702 1.00 83.25 365 ASP A O 1
ATOM 2901 N N . GLU A 1 366 ? 0.058 17.197 -7.489 1.00 80.50 366 GLU A N 1
ATOM 2902 C CA . GLU A 1 366 ? -0.303 18.373 -8.299 1.00 80.50 366 GLU A CA 1
ATOM 2903 C C . GLU A 1 366 ? -1.496 19.150 -7.728 1.00 80.50 366 GLU A C 1
ATOM 2905 O O . GLU A 1 366 ? -1.489 20.382 -7.744 1.00 80.50 366 GLU A O 1
ATOM 2910 N N . ASP A 1 367 ? -2.497 18.441 -7.198 1.00 80.31 367 ASP A N 1
ATOM 2911 C CA . ASP A 1 367 ? -3.684 19.056 -6.599 1.00 80.31 367 ASP A CA 1
ATOM 2912 C C . ASP A 1 367 ? -3.320 19.792 -5.305 1.00 80.31 367 ASP A C 1
ATOM 2914 O O . ASP A 1 367 ? -3.817 20.890 -5.051 1.00 80.31 367 ASP A O 1
ATOM 2918 N N . LEU A 1 368 ? -2.423 19.203 -4.505 1.00 83.69 368 LEU A N 1
ATOM 2919 C CA . LEU A 1 368 ? -1.918 19.782 -3.262 1.00 83.69 368 LEU A CA 1
ATOM 2920 C C . LEU A 1 368 ? -1.073 21.038 -3.525 1.00 83.69 368 LEU A C 1
ATOM 2922 O O . LEU A 1 368 ? -1.232 22.035 -2.821 1.00 83.69 368 LEU A O 1
ATOM 2926 N N . LEU A 1 369 ? -0.233 21.030 -4.567 1.00 85.25 369 LEU A N 1
ATOM 2927 C CA . LEU A 1 369 ? 0.581 22.188 -4.959 1.00 85.25 369 LEU A CA 1
ATOM 2928 C C . LEU A 1 369 ? -0.255 23.423 -5.343 1.00 85.25 369 LEU A C 1
ATOM 2930 O O . LEU A 1 369 ? 0.249 24.538 -5.272 1.00 85.25 369 LEU A O 1
ATOM 2934 N N . GLY A 1 370 ? -1.532 23.251 -5.701 1.00 83.12 370 GLY A N 1
ATOM 2935 C CA . GLY A 1 370 ? -2.477 24.346 -5.951 1.00 83.12 370 GLY A CA 1
ATOM 2936 C C . GLY A 1 370 ? -3.229 24.860 -4.712 1.00 83.12 370 GLY A C 1
ATOM 2937 O O . GLY A 1 370 ? -4.241 25.544 -4.874 1.00 83.12 370 GLY A O 1
ATOM 2938 N N . LYS A 1 371 ? -2.820 24.485 -3.488 1.00 84.12 371 LYS A N 1
ATOM 2939 C CA . LYS A 1 371 ? -3.528 24.790 -2.221 1.00 84.12 371 LYS A CA 1
ATOM 2940 C C . LYS A 1 371 ? -2.706 25.596 -1.215 1.00 84.12 371 LYS A C 1
ATOM 2942 O O . LYS A 1 371 ? -2.949 25.499 -0.015 1.00 84.12 371 LYS A O 1
ATOM 2947 N N . THR A 1 372 ? -1.768 26.405 -1.696 1.00 85.38 372 THR A N 1
ATOM 2948 C CA . THR A 1 372 ? -0.870 27.219 -0.863 1.00 85.38 372 THR A CA 1
ATOM 2949 C C . THR A 1 372 ? -1.626 28.057 0.172 1.00 85.38 372 THR A C 1
ATOM 2951 O O . THR A 1 372 ? -1.319 27.948 1.353 1.00 85.38 372 THR A O 1
ATOM 2954 N N . ASP A 1 373 ? -2.675 28.784 -0.230 1.00 85.00 373 ASP A N 1
ATOM 2955 C CA . ASP A 1 373 ? -3.440 29.674 0.663 1.00 85.00 373 ASP A CA 1
ATOM 2956 C C . ASP A 1 373 ? -4.105 28.941 1.841 1.00 85.00 373 ASP A C 1
ATOM 2958 O O . ASP A 1 373 ? -4.162 29.464 2.950 1.00 85.00 373 ASP A O 1
ATOM 2962 N N . LEU A 1 374 ? -4.595 27.715 1.615 1.00 85.38 374 LEU A N 1
ATOM 2963 C CA . LEU A 1 374 ? -5.209 26.895 2.664 1.00 85.38 374 LEU A CA 1
ATOM 2964 C C . LEU A 1 374 ? -4.150 26.379 3.646 1.00 85.38 374 LEU A C 1
ATOM 2966 O O . LEU A 1 374 ? -4.373 26.358 4.850 1.00 85.38 374 LEU A O 1
ATOM 2970 N N . LEU A 1 375 ? -3.001 25.937 3.134 1.00 87.38 375 LEU A N 1
ATOM 2971 C CA . LEU A 1 375 ? -1.943 25.320 3.938 1.00 87.38 375 LEU A CA 1
ATOM 2972 C C . LEU A 1 375 ? -1.108 26.344 4.715 1.00 87.38 375 LEU A C 1
ATOM 2974 O O . LEU A 1 375 ? -0.609 26.027 5.793 1.00 87.38 375 LEU A O 1
ATOM 2978 N N . ASN A 1 376 ? -0.978 27.560 4.187 1.00 87.56 376 ASN A N 1
ATOM 2979 C CA . ASN A 1 376 ? -0.195 28.648 4.770 1.00 87.56 376 ASN A CA 1
ATOM 2980 C C . ASN A 1 376 ? -0.969 29.446 5.840 1.00 87.56 376 ASN A C 1
ATOM 2982 O O . ASN A 1 376 ? -0.580 30.557 6.177 1.00 87.56 376 ASN A O 1
ATOM 2986 N N . GLN A 1 377 ? -2.083 28.924 6.361 1.00 87.81 377 GLN A N 1
ATOM 2987 C CA . GLN A 1 377 ? -2.811 29.575 7.451 1.00 87.81 377 GLN A CA 1
ATOM 2988 C C . GLN A 1 377 ? -2.054 29.451 8.784 1.00 87.81 377 GLN A C 1
ATOM 2990 O O . GLN A 1 377 ? -1.657 28.352 9.166 1.00 87.81 377 GLN A O 1
ATOM 2995 N N . GLU A 1 378 ? -1.916 30.562 9.514 1.00 85.25 378 GLU A N 1
ATOM 2996 C CA . GLU A 1 378 ? -1.227 30.624 10.818 1.00 85.25 378 GLU A CA 1
ATOM 2997 C C . GLU A 1 378 ? -1.944 29.813 11.916 1.00 85.25 378 GLU A C 1
ATOM 2999 O O . GLU A 1 378 ? -1.301 29.172 12.742 1.00 85.25 378 GLU A O 1
ATOM 3004 N N . ASP A 1 379 ? -3.283 29.818 11.930 1.00 82.50 379 ASP A N 1
ATOM 3005 C CA . ASP A 1 379 ? -4.077 29.147 12.965 1.00 82.50 379 ASP A CA 1
ATOM 3006 C C . ASP A 1 379 ? -4.697 27.844 12.443 1.00 82.50 379 ASP A C 1
ATOM 3008 O O . ASP A 1 379 ? -5.644 27.849 11.647 1.00 82.50 379 ASP A O 1
ATOM 3012 N N . SER A 1 380 ? -4.214 26.712 12.959 1.00 82.81 380 SER A N 1
ATOM 3013 C CA . SER A 1 380 ? -4.668 25.379 12.562 1.00 82.81 380 SER A CA 1
ATOM 3014 C C . SER A 1 380 ? -6.156 25.110 12.807 1.00 82.81 380 SER A C 1
ATOM 3016 O O . SER A 1 380 ? -6.731 24.211 12.183 1.00 82.81 380 SER A O 1
ATOM 3018 N N . LYS A 1 381 ? -6.823 25.881 13.679 1.00 78.25 381 LYS A N 1
ATOM 3019 C CA . LYS A 1 381 ? -8.277 25.763 13.866 1.00 78.25 381 LYS A CA 1
ATOM 3020 C C . LYS A 1 381 ? -9.053 26.382 12.705 1.00 78.25 381 LYS A C 1
ATOM 3022 O O . LYS A 1 381 ? -10.103 25.855 12.337 1.00 78.25 381 LYS A O 1
ATOM 3027 N N . ASN A 1 382 ? -8.527 27.457 12.114 1.00 80.44 382 ASN A N 1
ATOM 3028 C CA . ASN A 1 382 ? -9.081 28.060 10.906 1.00 80.44 382 ASN A CA 1
ATOM 3029 C C . ASN A 1 382 ? -8.821 27.142 9.713 1.00 80.44 382 ASN A C 1
ATOM 3031 O O . ASN A 1 382 ? -9.757 26.882 8.966 1.00 80.44 382 ASN A O 1
ATOM 3035 N N . PHE A 1 383 ? -7.639 26.518 9.642 1.00 86.44 383 PHE A N 1
ATOM 3036 C CA . PHE A 1 383 ? -7.337 25.513 8.619 1.00 86.44 383 PHE A CA 1
ATOM 3037 C C . PHE A 1 383 ? -8.350 24.366 8.657 1.00 86.44 383 PHE A C 1
ATOM 3039 O O . PHE A 1 383 ? -8.955 24.035 7.639 1.00 86.44 383 PHE A O 1
ATOM 3046 N N . LEU A 1 384 ? -8.586 23.780 9.838 1.00 81.44 384 LEU A N 1
ATOM 3047 C CA . LEU A 1 384 ? -9.538 22.679 9.984 1.00 81.44 384 LEU A CA 1
ATOM 3048 C C . LEU A 1 384 ? -10.967 23.122 9.657 1.00 81.44 384 LEU A C 1
ATOM 3050 O O . LEU A 1 384 ? -11.726 22.365 9.056 1.00 81.44 384 LEU A O 1
ATOM 3054 N N . ARG A 1 385 ? -11.340 24.344 10.050 1.00 78.62 385 ARG A N 1
ATOM 3055 C CA . ARG A 1 385 ? -12.645 24.918 9.732 1.00 78.62 385 ARG A CA 1
ATOM 3056 C C . ARG A 1 385 ? -12.809 25.079 8.225 1.00 78.62 385 ARG A C 1
ATOM 3058 O O . ARG A 1 385 ? -13.815 24.627 7.698 1.00 78.62 385 ARG A O 1
ATOM 3065 N N . ASP A 1 386 ? -11.848 25.681 7.542 1.00 78.38 386 ASP A N 1
ATOM 3066 C CA . ASP A 1 386 ? -11.923 26.009 6.118 1.00 78.38 386 ASP A CA 1
ATOM 3067 C C . ASP A 1 386 ? -11.772 24.748 5.244 1.00 78.38 386 ASP A C 1
ATOM 3069 O O . ASP A 1 386 ? -12.413 24.635 4.201 1.00 78.38 386 ASP A O 1
ATOM 3073 N N . LEU A 1 387 ? -11.042 23.731 5.725 1.00 76.88 387 LEU A N 1
ATOM 3074 C CA . LEU A 1 387 ? -11.019 22.376 5.157 1.00 76.88 387 LEU A CA 1
ATOM 3075 C C . LEU A 1 387 ? -12.406 21.702 5.169 1.00 76.88 387 LEU A C 1
ATOM 3077 O O . LEU A 1 387 ? -12.644 20.796 4.374 1.00 76.88 387 LEU A O 1
ATOM 3081 N N . VAL A 1 388 ? -13.305 22.118 6.070 1.00 72.06 388 VAL A N 1
ATOM 3082 C CA . VAL A 1 388 ? -14.596 21.458 6.336 1.00 72.06 388 VAL A CA 1
ATOM 3083 C C . VAL A 1 388 ? -15.815 22.295 5.905 1.00 72.06 388 VAL A C 1
ATOM 3085 O O . VAL A 1 388 ? -16.822 21.706 5.501 1.00 72.06 388 VAL A O 1
ATOM 3088 N N . ASN A 1 389 ? -15.761 23.633 5.998 1.00 65.62 389 ASN A N 1
ATOM 3089 C CA . ASN A 1 389 ? -16.939 24.519 5.960 1.00 65.62 389 ASN A CA 1
ATOM 3090 C C . ASN A 1 389 ? -17.242 25.243 4.651 1.00 65.62 389 ASN A C 1
ATOM 3092 O O . ASN A 1 389 ? -18.385 25.652 4.470 1.00 65.62 389 ASN A O 1
ATOM 3096 N N . GLU A 1 390 ? -16.291 25.431 3.747 1.00 49.94 390 GLU A N 1
ATOM 3097 C CA . GLU A 1 390 ? -16.536 26.244 2.552 1.00 49.94 390 GLU A CA 1
ATOM 3098 C C . GLU A 1 390 ? -15.930 25.567 1.346 1.00 49.94 390 GLU A C 1
ATOM 3100 O O . GLU A 1 390 ? -14.714 25.622 1.209 1.00 49.94 390 GLU A O 1
ATOM 3105 N N . ASP A 1 391 ? -16.764 24.939 0.504 1.00 52.44 391 ASP A N 1
ATOM 3106 C CA . ASP A 1 391 ? -16.447 24.537 -0.877 1.00 52.44 391 ASP A CA 1
ATOM 3107 C C . ASP A 1 391 ? -15.004 24.057 -1.098 1.00 52.44 391 ASP A C 1
ATOM 3109 O O . ASP A 1 391 ? -14.393 24.298 -2.144 1.00 52.44 391 ASP A O 1
ATOM 3113 N N . THR A 1 392 ? -14.421 23.380 -0.106 1.00 52.59 392 THR A N 1
ATOM 3114 C CA . THR A 1 392 ? -13.013 23.050 -0.161 1.00 52.59 392 THR A CA 1
ATOM 3115 C C . THR A 1 392 ? -12.942 21.879 -1.122 1.00 52.59 392 THR A C 1
ATOM 3117 O O . THR A 1 392 ? -13.542 20.833 -0.862 1.00 52.59 392 THR A O 1
ATOM 3120 N N . PRO A 1 393 ? -12.233 21.998 -2.260 1.00 51.44 393 PRO A N 1
ATOM 3121 C CA . PRO A 1 393 ? -12.337 21.044 -3.372 1.00 51.44 393 PRO A CA 1
ATOM 3122 C C . PRO A 1 393 ? -11.785 19.637 -3.067 1.00 51.44 393 PRO A C 1
ATOM 3124 O O . PRO A 1 393 ? -11.663 18.809 -3.971 1.00 51.44 393 PRO A O 1
ATOM 3127 N N . LEU A 1 394 ? -11.447 19.383 -1.804 1.00 53.81 394 LEU A N 1
ATOM 3128 C CA . LEU A 1 394 ? -10.758 18.227 -1.260 1.00 53.81 394 LEU A CA 1
ATOM 3129 C C . LEU A 1 394 ? -11.724 17.213 -0.607 1.00 53.81 394 LEU A C 1
ATOM 3131 O O . LEU A 1 394 ? -11.468 16.017 -0.696 1.00 53.81 394 LEU A O 1
ATOM 3135 N N . LEU A 1 395 ? -12.864 17.644 -0.043 1.00 58.34 395 LEU A N 1
ATOM 3136 C CA . LEU A 1 395 ? -13.868 16.764 0.587 1.00 58.34 395 LEU A CA 1
ATOM 3137 C C . LEU A 1 395 ? -15.214 16.858 -0.159 1.00 58.34 395 LEU A C 1
ATOM 3139 O O . LEU A 1 395 ? -16.079 17.656 0.188 1.00 58.34 395 LEU A O 1
ATOM 3143 N N . LYS A 1 396 ? -15.374 16.058 -1.223 1.00 54.56 396 LYS A N 1
ATOM 3144 C CA . LYS A 1 396 ? -16.488 16.155 -2.194 1.00 54.56 396 LYS A CA 1
ATOM 3145 C C . LYS A 1 396 ? -17.782 15.396 -1.846 1.00 54.56 396 LYS A C 1
ATOM 3147 O O . LYS A 1 396 ? -18.667 15.358 -2.694 1.00 54.56 396 LYS A O 1
ATOM 3152 N N . GLU A 1 397 ? -17.932 14.785 -0.670 1.00 54.78 397 GLU A N 1
ATOM 3153 C CA . GLU A 1 397 ? -19.154 14.012 -0.368 1.00 54.78 397 GLU A CA 1
ATOM 3154 C C . GLU A 1 397 ? -20.232 14.842 0.357 1.00 54.78 397 GLU A C 1
ATOM 3156 O O . GLU A 1 397 ? -19.966 15.524 1.350 1.00 54.78 397 GLU A O 1
ATOM 3161 N N . GLU A 1 398 ? -21.457 14.783 -0.184 1.00 50.12 398 GLU A N 1
ATOM 3162 C CA . GLU A 1 398 ? -22.666 15.490 0.274 1.00 50.12 398 GLU A CA 1
ATOM 3163 C C . GLU A 1 398 ? -23.445 14.767 1.393 1.00 50.12 398 GLU A C 1
ATOM 3165 O O . GLU A 1 398 ? -24.375 15.348 1.945 1.00 50.12 398 GLU A O 1
ATOM 3170 N N . ASP A 1 399 ? -23.062 13.562 1.816 1.00 45.28 399 ASP A N 1
ATOM 3171 C CA . ASP A 1 399 ? -23.945 12.707 2.626 1.00 45.28 399 ASP A CA 1
ATOM 3172 C C . ASP A 1 399 ? -23.617 12.623 4.126 1.00 45.28 399 ASP A C 1
ATOM 3174 O O . ASP A 1 399 ? -23.771 11.554 4.685 1.00 45.28 399 ASP A O 1
ATOM 3178 N N . ASP A 1 400 ? -23.226 13.710 4.811 1.00 55.16 400 ASP A N 1
ATOM 3179 C CA . ASP A 1 400 ? -23.462 13.812 6.272 1.00 55.16 400 ASP A CA 1
ATOM 3180 C C . ASP A 1 400 ? -23.173 15.210 6.846 1.00 55.16 400 ASP A C 1
ATOM 3182 O O . ASP A 1 400 ? -22.135 15.508 7.452 1.00 55.16 400 ASP A O 1
ATOM 3186 N N . LYS A 1 401 ? -24.167 16.090 6.721 1.00 58.78 401 LYS A N 1
ATOM 3187 C CA . LYS A 1 401 ? -24.226 17.371 7.441 1.00 58.78 401 LYS A CA 1
ATOM 3188 C C . LYS A 1 401 ? -24.018 17.196 8.958 1.00 58.78 401 LYS A C 1
ATOM 3190 O O . LYS A 1 401 ? -23.403 18.049 9.594 1.00 58.78 401 LYS A O 1
ATOM 3195 N N . GLU A 1 402 ? -24.455 16.064 9.513 1.00 54.00 402 GLU A N 1
ATOM 3196 C CA . GLU A 1 402 ? -24.340 15.736 10.937 1.00 54.00 402 GLU A CA 1
ATOM 3197 C C . GLU A 1 402 ? -22.881 15.542 11.393 1.00 54.00 402 GLU A C 1
ATOM 3199 O O . GLU A 1 402 ? -22.512 16.014 12.470 1.00 54.00 402 GLU A O 1
ATOM 3204 N N . TYR A 1 403 ? -22.014 14.928 10.574 1.00 56.91 403 TYR A N 1
ATOM 3205 C CA . TYR A 1 403 ? -20.595 14.767 10.919 1.00 56.91 403 TYR A CA 1
ATOM 3206 C C . TYR A 1 403 ? -19.829 16.092 10.853 1.00 56.91 403 TYR A C 1
ATOM 3208 O O . TYR A 1 403 ? -19.008 16.358 11.732 1.00 56.91 403 TYR A O 1
ATOM 3216 N N . LYS A 1 404 ? -20.127 16.958 9.873 1.00 65.19 404 LYS A N 1
ATOM 3217 C CA . LYS A 1 404 ? -19.523 18.302 9.781 1.00 65.19 404 LYS A CA 1
ATOM 3218 C C . LYS A 1 404 ? -19.926 19.181 10.969 1.00 65.19 404 LYS A C 1
ATOM 3220 O O . LYS A 1 404 ? -19.065 19.789 11.604 1.00 65.19 404 LYS A O 1
ATOM 3225 N N . GLU A 1 405 ? -21.214 19.199 11.316 1.00 66.38 405 GLU A N 1
ATOM 3226 C CA . GLU A 1 405 ? -21.725 19.956 12.465 1.00 66.38 405 GLU A CA 1
ATOM 3227 C C . GLU A 1 405 ? -21.149 19.446 13.794 1.00 66.38 405 GLU A C 1
ATOM 3229 O O . GLU A 1 405 ? -20.724 20.250 14.625 1.00 66.38 405 GLU A O 1
ATOM 3234 N N . ARG A 1 406 ? -21.046 18.123 13.989 1.00 66.50 406 ARG A N 1
ATOM 3235 C CA . ARG A 1 406 ? -20.433 17.545 15.198 1.00 66.50 406 ARG A CA 1
ATOM 3236 C C . ARG A 1 406 ? -18.929 17.784 15.282 1.00 66.50 406 ARG A C 1
ATOM 3238 O O . ARG A 1 406 ? -18.440 18.075 16.370 1.00 66.50 406 ARG A O 1
ATOM 3245 N N . LEU A 1 407 ? -18.201 17.732 14.164 1.00 67.00 407 LEU A N 1
ATOM 3246 C CA . LEU A 1 407 ? -16.770 18.051 14.123 1.00 67.00 407 LEU A CA 1
ATOM 3247 C C . LEU A 1 407 ? -16.510 19.499 14.554 1.00 67.00 407 LEU A C 1
ATOM 3249 O O . LEU A 1 407 ? -15.629 19.769 15.369 1.00 67.00 407 LEU A O 1
ATOM 3253 N N . LEU A 1 408 ? -17.304 20.435 14.036 1.00 68.50 408 LEU A N 1
ATOM 3254 C CA . LEU A 1 408 ? -17.229 21.842 14.424 1.00 68.50 408 LEU A CA 1
ATOM 3255 C C . LEU A 1 408 ? -17.751 22.072 15.841 1.00 68.50 408 LEU A C 1
ATOM 3257 O O . LEU A 1 408 ? -17.338 23.038 16.475 1.00 68.50 408 LEU A O 1
ATOM 3261 N N . GLY A 1 409 ? -18.606 21.186 16.348 1.00 68.38 409 GLY A N 1
ATOM 3262 C CA . GLY A 1 409 ? -19.071 21.160 17.732 1.00 68.38 409 GLY A CA 1
ATOM 3263 C C . GLY A 1 409 ? -18.076 20.568 18.740 1.00 68.38 409 GLY A C 1
ATOM 3264 O O . GLY A 1 409 ? -18.339 20.647 19.941 1.00 68.38 409 GLY A O 1
ATOM 3265 N N . LEU A 1 410 ? -16.942 20.000 18.300 1.00 70.06 410 LEU A N 1
ATOM 3266 C CA . LEU A 1 410 ? -15.900 19.508 19.207 1.00 70.06 410 LEU A CA 1
ATOM 3267 C C . LEU A 1 410 ? -15.282 20.659 20.032 1.00 70.06 410 LEU A C 1
ATOM 3269 O O . LEU A 1 410 ? -15.189 21.792 19.547 1.00 70.06 410 LEU A O 1
ATOM 3273 N N . PRO A 1 411 ? -14.781 20.380 21.253 1.00 74.44 411 PRO A N 1
ATOM 3274 C CA . PRO A 1 411 ? -14.034 21.356 22.047 1.00 74.44 411 PRO A CA 1
ATOM 3275 C C . PRO A 1 411 ? -12.889 22.003 21.253 1.00 74.44 411 PRO A C 1
ATOM 3277 O O . PRO A 1 411 ? -12.215 21.328 20.471 1.00 74.44 411 PRO A O 1
ATOM 3280 N N . GLU A 1 412 ? -12.643 23.300 21.467 1.00 75.38 412 GLU A N 1
ATOM 3281 C CA . GLU A 1 412 ? -11.631 24.074 20.725 1.00 75.38 412 GLU A CA 1
ATOM 3282 C C . GLU A 1 412 ? -10.240 23.433 20.787 1.00 75.38 412 GLU A C 1
ATOM 3284 O O . GLU A 1 412 ? -9.623 23.246 19.742 1.00 75.38 412 GLU A O 1
ATOM 3289 N N . GLU A 1 413 ? -9.813 22.967 21.963 1.00 79.94 413 GLU A N 1
ATOM 3290 C CA . GLU A 1 413 ? -8.530 22.273 22.151 1.00 79.94 413 GLU A CA 1
ATOM 3291 C C . GLU A 1 413 ? -8.391 21.018 21.273 1.00 79.94 413 GLU A C 1
ATOM 3293 O O . GLU A 1 413 ? -7.325 20.746 20.718 1.00 79.94 413 GLU A O 1
ATOM 3298 N N . LYS A 1 414 ? -9.475 20.244 21.110 1.00 76.81 414 LYS A N 1
ATOM 3299 C CA . LYS A 1 414 ? -9.464 19.042 20.265 1.00 76.81 414 LYS A CA 1
ATOM 3300 C C . LYS A 1 414 ? -9.400 19.406 18.786 1.00 76.81 414 LYS A C 1
ATOM 3302 O O . LYS A 1 414 ? -8.641 18.784 18.048 1.00 76.81 414 LYS A O 1
ATOM 3307 N N . ARG A 1 415 ? -10.171 20.412 18.357 1.00 77.81 415 ARG A N 1
ATOM 3308 C CA . ARG A 1 415 ? -10.156 20.900 16.968 1.00 77.81 415 ARG A CA 1
ATOM 3309 C C . ARG A 1 415 ? -8.785 21.448 16.595 1.00 77.81 415 ARG A C 1
ATOM 3311 O O . ARG A 1 415 ? -8.274 21.095 15.541 1.00 77.81 415 ARG A O 1
ATOM 3318 N N . GLN A 1 416 ? -8.172 22.229 17.480 1.00 83.38 416 GLN A N 1
ATOM 3319 C CA . GLN A 1 416 ? -6.823 22.744 17.283 1.00 83.38 416 GLN A CA 1
ATOM 3320 C C . GLN A 1 416 ? -5.817 21.603 17.104 1.00 83.38 416 GLN A C 1
ATOM 3322 O O . GLN A 1 416 ? -5.132 21.557 16.090 1.00 83.38 416 GLN A O 1
ATOM 3327 N N . LYS A 1 417 ? -5.800 20.622 18.014 1.00 85.12 417 LYS A N 1
ATOM 3328 C CA . LYS A 1 417 ? -4.874 19.484 17.929 1.00 85.12 417 LYS A CA 1
ATOM 3329 C C . LYS A 1 417 ? -5.045 18.661 16.645 1.00 85.12 417 LYS A C 1
ATOM 3331 O O . LYS A 1 417 ? -4.065 18.246 16.034 1.00 85.12 417 LYS A O 1
ATOM 3336 N N . ILE A 1 418 ? -6.289 18.402 16.238 1.00 81.50 418 ILE A N 1
ATOM 3337 C CA . ILE A 1 418 ? -6.582 17.685 14.989 1.00 81.50 418 ILE A CA 1
ATOM 3338 C C . ILE A 1 418 ? -6.133 18.514 13.779 1.00 81.50 418 ILE A C 1
ATOM 3340 O O . ILE A 1 418 ? -5.516 17.965 12.866 1.00 81.50 418 ILE A O 1
ATOM 3344 N N . GLY A 1 419 ? -6.414 19.819 13.786 1.00 84.94 419 GLY A N 1
ATOM 3345 C CA . GLY A 1 419 ? -5.967 20.759 12.762 1.00 84.94 419 GLY A CA 1
ATOM 3346 C C . GLY A 1 419 ? -4.449 20.760 12.620 1.00 84.94 419 GLY A C 1
ATOM 3347 O O . GLY A 1 419 ? -3.960 20.536 11.519 1.00 84.94 419 GLY A O 1
ATOM 3348 N N . GLU A 1 420 ? -3.715 20.905 13.727 1.00 87.88 420 GLU A N 1
ATOM 3349 C CA . GLU A 1 420 ? -2.246 20.900 13.764 1.00 87.88 420 GLU A CA 1
ATOM 3350 C C . GLU A 1 420 ? -1.682 19.603 13.164 1.00 87.88 420 GLU A C 1
ATOM 3352 O O . GLU A 1 420 ? -0.834 19.640 12.274 1.00 87.88 420 GLU A O 1
ATOM 3357 N N . GLU A 1 421 ? -2.193 18.440 13.589 1.00 87.25 421 GLU A N 1
ATOM 3358 C CA . GLU A 1 421 ? -1.737 17.135 13.095 1.00 87.25 421 GLU A CA 1
ATOM 3359 C C . GLU A 1 421 ? -1.949 16.964 11.579 1.00 87.25 421 GLU A C 1
ATOM 3361 O O . GLU A 1 421 ? -1.111 16.362 10.901 1.00 87.25 421 GLU A O 1
ATOM 3366 N N . VAL A 1 422 ? -3.086 17.424 11.049 1.00 85.88 422 VAL A N 1
ATOM 3367 C CA . VAL A 1 422 ? -3.449 17.281 9.627 1.00 85.88 422 VAL A CA 1
ATOM 3368 C C . VAL A 1 422 ? -2.711 18.303 8.773 1.00 85.88 422 VAL A C 1
ATOM 3370 O O . VAL A 1 422 ? -2.114 17.931 7.761 1.00 85.88 422 VAL A O 1
ATOM 3373 N N . GLN A 1 423 ? -2.707 19.567 9.198 1.00 89.94 423 GLN A N 1
ATOM 3374 C CA . GLN A 1 423 ? -2.007 20.648 8.516 1.00 89.94 423 GLN A CA 1
ATOM 3375 C C . GLN A 1 423 ? -0.517 20.326 8.417 1.00 89.94 423 GLN A C 1
ATOM 3377 O O . GLN A 1 423 ? 0.039 20.392 7.328 1.00 89.94 423 GLN A O 1
ATOM 3382 N N . GLN A 1 424 ? 0.107 19.844 9.498 1.00 91.88 424 GLN A N 1
ATOM 3383 C CA . GLN A 1 424 ? 1.505 19.410 9.490 1.00 91.88 424 GLN A CA 1
ATOM 3384 C C . GLN A 1 424 ? 1.780 18.353 8.404 1.00 91.88 424 GLN A C 1
ATOM 3386 O O . GLN A 1 424 ? 2.724 18.501 7.628 1.00 91.88 424 GLN A O 1
ATOM 3391 N N . ARG A 1 425 ? 0.962 17.289 8.311 1.00 89.25 425 ARG A N 1
ATOM 3392 C CA . ARG A 1 425 ? 1.159 16.216 7.312 1.00 89.25 425 ARG A CA 1
ATOM 3393 C C . ARG A 1 425 ? 0.999 16.716 5.879 1.00 89.25 425 ARG A C 1
ATOM 3395 O O . ARG A 1 425 ? 1.781 16.335 5.007 1.00 89.25 425 ARG A O 1
ATOM 3402 N N . LEU A 1 426 ? -0.007 17.552 5.631 1.00 89.00 426 LEU A N 1
ATOM 3403 C CA . LEU A 1 426 ? -0.258 18.102 4.301 1.00 89.00 426 LEU A CA 1
ATOM 3404 C C . LEU A 1 426 ? 0.804 19.133 3.905 1.00 89.00 426 LEU A C 1
ATOM 3406 O O . LEU A 1 426 ? 1.285 19.074 2.777 1.00 89.00 426 LEU A O 1
ATOM 3410 N N . CYS A 1 427 ? 1.236 20.003 4.820 1.00 92.19 427 CYS A N 1
ATOM 3411 C CA . CYS A 1 427 ? 2.341 20.939 4.599 1.00 92.19 427 CYS A CA 1
ATOM 3412 C C . CYS A 1 427 ? 3.665 20.200 4.359 1.00 92.19 427 CYS A C 1
ATOM 3414 O O . CYS A 1 427 ? 4.408 20.564 3.450 1.00 92.19 427 CYS A O 1
ATOM 3416 N N . GLU A 1 428 ? 3.949 19.121 5.100 1.00 93.62 428 GLU A N 1
ATOM 3417 C CA . GLU A 1 428 ? 5.118 18.264 4.857 1.00 93.62 428 GLU A CA 1
ATOM 3418 C C . GLU A 1 428 ? 5.091 17.676 3.441 1.00 93.62 428 GLU A C 1
ATOM 3420 O O . GLU A 1 428 ? 6.076 17.780 2.706 1.00 93.62 428 GLU A O 1
ATOM 3425 N N . ARG A 1 429 ? 3.962 17.080 3.038 1.00 92.00 429 ARG A N 1
ATOM 3426 C CA . ARG A 1 429 ? 3.800 16.499 1.700 1.00 92.00 429 ARG A CA 1
ATOM 3427 C C . ARG A 1 429 ? 3.899 17.560 0.604 1.00 92.00 429 ARG A C 1
ATOM 3429 O O . ARG A 1 429 ? 4.585 17.334 -0.390 1.00 92.00 429 ARG A O 1
ATOM 3436 N N . TYR A 1 430 ? 3.268 18.715 0.810 1.00 92.75 430 TYR A N 1
ATOM 3437 C CA . TYR A 1 430 ? 3.339 19.859 -0.096 1.00 92.75 430 TYR A CA 1
ATOM 3438 C C . TYR A 1 430 ? 4.787 20.299 -0.286 1.00 92.75 430 TYR A C 1
ATOM 3440 O O . TYR A 1 430 ? 5.254 20.417 -1.415 1.00 92.75 430 TYR A O 1
ATOM 3448 N N . LEU A 1 431 ? 5.515 20.512 0.812 1.00 93.75 431 LEU A N 1
ATOM 3449 C CA . LEU A 1 431 ? 6.873 21.032 0.760 1.00 93.75 431 LEU A CA 1
ATOM 3450 C C . LEU A 1 431 ? 7.823 20.021 0.108 1.00 93.75 431 LEU A C 1
ATOM 3452 O O . LEU A 1 431 ? 8.634 20.414 -0.724 1.00 93.75 431 LEU A O 1
ATOM 3456 N N . LYS A 1 432 ? 7.675 18.719 0.389 1.00 93.38 432 LYS A N 1
ATOM 3457 C CA . LYS A 1 432 ? 8.415 17.658 -0.318 1.00 93.38 432 LYS A CA 1
ATOM 3458 C C . LYS A 1 432 ? 8.156 17.692 -1.826 1.00 93.38 432 LYS A C 1
ATOM 3460 O O . LYS A 1 432 ? 9.109 17.725 -2.600 1.00 93.38 432 LYS A O 1
ATOM 3465 N N . ALA A 1 433 ? 6.889 17.748 -2.243 1.00 91.19 433 ALA A N 1
ATOM 3466 C CA . ALA A 1 433 ? 6.515 17.827 -3.655 1.00 91.19 433 ALA A CA 1
ATOM 3467 C C . ALA A 1 433 ? 7.043 19.106 -4.327 1.00 91.19 433 ALA A C 1
ATOM 3469 O O . ALA A 1 433 ? 7.561 19.051 -5.443 1.00 91.19 433 ALA A O 1
ATOM 3470 N N . LYS A 1 434 ? 6.967 20.251 -3.637 1.00 91.75 434 LYS A N 1
ATOM 3471 C CA . LYS A 1 434 ? 7.455 21.541 -4.134 1.00 91.75 434 LYS A CA 1
ATOM 3472 C C . LYS A 1 434 ? 8.967 21.531 -4.321 1.00 91.75 434 LYS A C 1
ATOM 3474 O O . LYS A 1 434 ? 9.446 21.924 -5.378 1.00 91.75 434 LYS A O 1
ATOM 3479 N N . LEU A 1 435 ? 9.714 21.034 -3.337 1.00 92.94 435 LEU A N 1
ATOM 3480 C CA . LEU A 1 435 ? 11.171 20.925 -3.422 1.00 92.94 435 LEU A CA 1
ATOM 3481 C C . LEU A 1 435 ? 11.611 19.947 -4.512 1.00 92.94 435 LEU A C 1
ATOM 3483 O O . LEU A 1 435 ? 12.566 20.234 -5.228 1.00 92.94 435 LEU A O 1
ATOM 3487 N N . LEU A 1 436 ? 10.904 18.828 -4.674 1.00 90.62 436 LEU A N 1
ATOM 3488 C CA . LEU A 1 436 ? 11.190 17.862 -5.731 1.00 90.62 436 LEU A CA 1
ATOM 3489 C C . LEU A 1 436 ? 10.941 18.452 -7.129 1.00 90.62 436 LEU A C 1
ATOM 3491 O O . LEU A 1 436 ? 11.738 18.226 -8.038 1.00 90.62 436 LEU A O 1
ATOM 3495 N N . LYS A 1 437 ? 9.858 19.222 -7.300 1.00 87.69 437 LYS A N 1
ATOM 3496 C CA . LYS A 1 437 ? 9.449 19.805 -8.585 1.00 87.69 437 LYS A CA 1
ATOM 3497 C C . LYS A 1 437 ? 10.232 21.068 -8.952 1.00 87.69 437 LYS A C 1
ATOM 3499 O O . LYS A 1 437 ? 10.810 21.131 -10.034 1.00 87.69 437 LYS A O 1
ATOM 3504 N N . ASP A 1 438 ? 10.235 22.056 -8.062 1.00 88.00 438 ASP A N 1
ATOM 3505 C CA . ASP A 1 438 ? 10.733 23.409 -8.329 1.00 88.00 438 ASP A CA 1
ATOM 3506 C C . ASP A 1 438 ? 12.200 23.575 -7.891 1.00 88.00 438 ASP A C 1
ATOM 3508 O O . ASP A 1 438 ? 12.940 24.361 -8.481 1.00 88.00 438 ASP A O 1
ATOM 3512 N N . GLY A 1 439 ? 12.644 22.821 -6.879 1.00 88.56 439 GLY A N 1
ATOM 3513 C CA . GLY A 1 439 ? 13.977 22.971 -6.294 1.00 88.56 439 GLY A CA 1
ATOM 3514 C C . GLY A 1 439 ? 14.191 24.333 -5.627 1.00 88.56 439 GLY A C 1
ATOM 3515 O O . GLY A 1 439 ? 13.255 24.964 -5.139 1.00 88.56 439 GLY A O 1
ATOM 3516 N N . ILE A 1 440 ? 15.449 24.783 -5.594 1.00 90.25 440 ILE A N 1
ATOM 3517 C CA . ILE A 1 440 ? 15.844 26.128 -5.146 1.00 90.25 440 ILE A CA 1
ATOM 3518 C C . ILE A 1 440 ? 16.720 26.735 -6.236 1.00 90.25 440 ILE A C 1
ATOM 3520 O O . ILE A 1 440 ? 17.837 26.274 -6.463 1.00 90.25 440 ILE A O 1
ATOM 3524 N N . ALA A 1 441 ? 16.206 27.767 -6.907 1.00 82.44 441 ALA A N 1
ATOM 3525 C CA . ALA A 1 441 ? 16.854 28.354 -8.079 1.00 82.44 441 ALA A CA 1
ATOM 3526 C C . ALA A 1 441 ? 18.190 29.050 -7.758 1.00 82.44 441 ALA A C 1
ATOM 3528 O O . ALA A 1 441 ? 19.096 29.040 -8.586 1.00 82.44 441 ALA A O 1
ATOM 3529 N N . ASP A 1 442 ? 18.330 29.648 -6.568 1.00 86.12 442 ASP A N 1
ATOM 3530 C CA . ASP A 1 442 ? 19.572 30.294 -6.127 1.00 86.12 442 ASP A CA 1
ATOM 3531 C C . ASP A 1 442 ? 20.577 29.239 -5.612 1.00 86.12 442 ASP A C 1
ATOM 3533 O O . ASP A 1 442 ? 20.349 28.645 -4.549 1.00 86.12 442 ASP A O 1
ATOM 3537 N N . PRO A 1 443 ? 21.725 29.028 -6.292 1.00 84.00 443 PRO A N 1
ATOM 3538 C CA . PRO A 1 443 ? 22.699 28.007 -5.904 1.00 84.00 443 PRO A CA 1
ATOM 3539 C C . PRO A 1 443 ? 23.324 28.238 -4.522 1.00 84.00 443 PRO A C 1
ATOM 3541 O O . PRO A 1 443 ? 23.779 27.289 -3.878 1.00 84.00 443 PRO A O 1
ATOM 3544 N N . THR A 1 444 ? 23.371 29.490 -4.058 1.00 87.00 444 THR A N 1
ATOM 3545 C CA . THR A 1 444 ? 23.890 29.847 -2.732 1.00 87.00 444 THR A CA 1
ATOM 3546 C C . THR A 1 444 ? 22.897 29.424 -1.662 1.00 87.00 444 THR A C 1
ATOM 3548 O O . THR A 1 444 ? 23.271 28.718 -0.725 1.00 87.00 444 THR A O 1
ATOM 3551 N N . LYS A 1 445 ? 21.616 29.776 -1.837 1.00 90.06 445 LYS A N 1
ATOM 3552 C CA . LYS A 1 445 ? 20.544 29.386 -0.909 1.00 90.06 445 LYS A CA 1
ATOM 3553 C C . LYS A 1 445 ? 20.366 27.868 -0.866 1.00 90.06 445 LYS A C 1
ATOM 3555 O O . LYS A 1 445 ? 20.265 27.301 0.217 1.00 90.06 445 LYS A O 1
ATOM 3560 N N . PHE A 1 446 ? 20.429 27.199 -2.020 1.00 90.12 446 PHE A N 1
ATOM 3561 C CA . PHE A 1 446 ? 20.417 25.737 -2.114 1.00 90.12 446 PHE A CA 1
ATOM 3562 C C . PHE A 1 446 ? 21.511 25.103 -1.240 1.00 90.12 446 PHE A C 1
ATOM 3564 O O . PHE A 1 446 ? 21.225 24.268 -0.380 1.00 90.12 446 PHE A O 1
ATOM 3571 N N . LYS A 1 447 ? 22.769 25.543 -1.392 1.00 88.88 447 LYS A N 1
ATOM 3572 C CA . LYS A 1 447 ? 23.899 25.024 -0.602 1.00 88.88 447 LYS A CA 1
ATOM 3573 C C . LYS A 1 447 ? 23.773 25.332 0.886 1.00 88.88 447 LYS A C 1
ATOM 3575 O O . LYS A 1 447 ? 24.183 24.508 1.702 1.00 88.88 447 LYS A O 1
ATOM 3580 N N . ASP A 1 448 ? 23.236 26.493 1.242 1.00 90.19 448 ASP A N 1
ATOM 3581 C CA . ASP A 1 448 ? 23.003 26.869 2.635 1.00 90.19 448 ASP A CA 1
ATOM 3582 C C . ASP A 1 448 ? 21.998 25.932 3.318 1.00 90.19 448 ASP A C 1
ATOM 3584 O O . ASP A 1 448 ? 22.249 25.496 4.442 1.00 90.19 448 ASP A O 1
ATOM 3588 N N . ILE A 1 449 ? 20.915 25.555 2.628 1.00 92.12 449 ILE A N 1
ATOM 3589 C CA . ILE A 1 449 ? 19.922 24.601 3.148 1.00 92.12 449 ILE A CA 1
ATOM 3590 C C . ILE A 1 449 ? 20.561 23.224 3.368 1.00 92.12 449 ILE A C 1
ATOM 3592 O O . ILE A 1 449 ? 20.345 22.600 4.405 1.00 92.12 449 ILE A O 1
ATOM 3596 N N . LEU A 1 450 ? 21.405 22.754 2.444 1.00 92.44 450 LEU A N 1
ATOM 3597 C CA . LEU A 1 450 ? 22.097 21.463 2.584 1.00 92.44 450 LEU A CA 1
ATOM 3598 C C . LEU A 1 450 ? 23.123 21.431 3.732 1.00 92.44 450 LEU A C 1
ATOM 3600 O O . LEU A 1 450 ? 23.453 20.356 4.229 1.00 92.44 450 LEU A O 1
ATOM 3604 N N . LYS A 1 451 ? 23.646 22.591 4.149 1.00 90.00 451 LYS A N 1
ATOM 3605 C CA . LYS A 1 451 ? 24.612 22.718 5.257 1.00 90.00 451 LYS A CA 1
ATOM 3606 C C . LYS A 1 451 ? 23.956 22.872 6.630 1.00 90.00 451 LYS A C 1
ATOM 3608 O O . LYS A 1 451 ? 24.661 22.763 7.636 1.00 90.00 451 LYS A O 1
ATOM 3613 N N . ALA A 1 452 ? 22.652 23.139 6.675 1.00 91.38 452 ALA A N 1
ATOM 3614 C CA . ALA A 1 452 ? 21.903 23.305 7.913 1.00 91.38 452 ALA A CA 1
ATOM 3615 C C . ALA A 1 452 ? 21.940 22.026 8.768 1.00 91.38 452 ALA A C 1
ATOM 3617 O O . ALA A 1 452 ? 21.806 20.910 8.257 1.00 91.38 452 ALA A O 1
ATOM 3618 N N . LYS A 1 453 ? 22.146 22.187 10.081 1.00 87.94 453 LYS A N 1
ATOM 3619 C CA . LYS A 1 453 ? 22.435 21.079 11.014 1.00 87.94 453 LYS A CA 1
ATOM 3620 C C . LYS A 1 453 ? 21.251 20.641 11.867 1.00 87.94 453 LYS A C 1
ATOM 3622 O O . LYS A 1 453 ? 21.306 19.575 12.477 1.00 87.94 453 LYS A O 1
ATOM 3627 N N . ASN A 1 454 ? 20.227 21.475 11.972 1.00 89.56 454 ASN A N 1
ATOM 3628 C CA . ASN A 1 454 ? 19.076 21.269 12.846 1.00 89.56 454 ASN A CA 1
ATOM 3629 C C . ASN A 1 454 ? 17.806 21.851 12.212 1.00 89.56 454 ASN A C 1
ATOM 3631 O O . ASN A 1 454 ? 17.874 22.559 11.205 1.00 89.56 454 ASN A O 1
ATOM 3635 N N . LYS A 1 455 ? 16.654 21.558 12.828 1.00 92.62 455 LYS A N 1
ATOM 3636 C CA . LYS A 1 455 ? 15.339 22.050 12.403 1.00 92.62 455 LYS A CA 1
ATOM 3637 C C . LYS A 1 455 ? 15.329 23.570 12.195 1.00 92.62 455 LYS A C 1
ATOM 3639 O O . LYS A 1 455 ? 14.881 24.021 11.146 1.00 92.62 455 LYS A O 1
ATOM 3644 N N . THR A 1 456 ? 15.800 24.342 13.176 1.00 92.94 456 THR A N 1
ATOM 3645 C CA . THR A 1 456 ? 15.731 25.813 13.156 1.00 92.94 456 THR A CA 1
ATOM 3646 C C . THR A 1 456 ? 16.491 26.394 11.970 1.00 92.94 456 THR A C 1
ATOM 3648 O O . THR A 1 456 ? 15.939 27.190 11.219 1.00 92.94 456 THR A O 1
ATOM 3651 N N . GLU A 1 457 ? 17.722 25.930 11.744 1.00 93.56 457 GLU A N 1
ATOM 3652 C CA . GLU A 1 457 ? 18.526 26.351 10.595 1.00 93.56 457 GLU A CA 1
ATOM 3653 C C . GLU A 1 457 ? 17.858 25.968 9.265 1.00 93.56 457 GLU A C 1
ATOM 3655 O O . GLU A 1 457 ? 17.851 26.769 8.335 1.00 93.56 457 GLU A O 1
ATOM 3660 N N . VAL A 1 458 ? 17.267 24.769 9.157 1.00 92.44 458 VAL A N 1
ATOM 3661 C CA . VAL A 1 458 ? 16.559 24.351 7.934 1.00 92.44 458 VAL A CA 1
ATOM 3662 C C . VAL A 1 458 ? 15.349 25.242 7.660 1.00 92.44 458 VAL A C 1
ATOM 3664 O O . VAL A 1 458 ? 15.178 25.662 6.520 1.00 92.44 458 VAL A O 1
ATOM 3667 N N . ILE A 1 459 ? 14.550 25.576 8.678 1.00 93.44 459 ILE A N 1
ATOM 3668 C CA . ILE A 1 459 ? 13.405 26.489 8.535 1.00 93.44 459 ILE A CA 1
ATOM 3669 C C . ILE A 1 459 ? 13.867 27.861 8.045 1.00 93.44 459 ILE A C 1
ATOM 3671 O O . ILE A 1 459 ? 13.381 28.330 7.019 1.00 93.44 459 ILE A O 1
ATOM 3675 N N . GLU A 1 460 ? 14.827 28.489 8.731 1.00 93.94 460 GLU A N 1
ATOM 3676 C CA . GLU A 1 460 ? 15.321 29.825 8.365 1.00 93.94 460 GLU A CA 1
ATOM 3677 C C . GLU A 1 460 ? 15.841 29.860 6.922 1.00 93.94 460 GLU A C 1
ATOM 3679 O O . GLU A 1 460 ? 15.555 30.789 6.164 1.00 93.94 460 GLU A O 1
ATOM 3684 N N . LYS A 1 461 ? 16.587 28.825 6.516 1.00 93.75 461 LYS A N 1
ATOM 3685 C CA . LYS A 1 461 ? 17.155 28.736 5.167 1.00 93.75 461 LYS A CA 1
ATOM 3686 C C . LYS A 1 461 ? 16.114 28.401 4.098 1.00 93.75 461 LYS A C 1
ATOM 3688 O O . LYS A 1 461 ? 16.227 28.924 2.992 1.00 93.75 461 LYS A O 1
ATOM 3693 N N . LEU A 1 462 ? 15.104 27.584 4.408 1.00 92.88 462 LEU A N 1
ATOM 3694 C CA . LEU A 1 462 ? 13.988 27.313 3.498 1.00 92.88 462 LEU A CA 1
ATOM 3695 C C . LEU A 1 462 ? 13.120 28.555 3.295 1.00 92.88 462 LEU A C 1
ATOM 3697 O O . LEU A 1 462 ? 12.819 28.868 2.149 1.00 92.88 462 LEU A O 1
ATOM 3701 N N . LYS A 1 463 ? 12.798 29.306 4.358 1.00 92.69 463 LYS A N 1
ATOM 3702 C CA . LYS A 1 463 ? 12.059 30.578 4.257 1.00 92.69 463 LYS A CA 1
ATOM 3703 C C . LYS A 1 463 ? 12.797 31.597 3.396 1.00 92.69 463 LYS A C 1
ATOM 3705 O O . LYS A 1 463 ? 12.202 32.250 2.554 1.00 92.69 463 LYS A O 1
ATOM 3710 N N . ALA A 1 464 ? 14.120 31.679 3.538 1.00 88.56 464 ALA A N 1
ATOM 3711 C CA . ALA A 1 464 ? 14.932 32.535 2.678 1.00 88.56 464 ALA A CA 1
ATOM 3712 C C . ALA A 1 464 ? 14.974 32.062 1.210 1.00 88.56 464 ALA A C 1
ATOM 3714 O O . ALA A 1 464 ? 15.299 32.858 0.326 1.00 88.56 464 ALA A O 1
ATOM 3715 N N . GLY A 1 465 ? 14.736 30.771 0.953 1.00 85.88 465 GLY A N 1
ATOM 3716 C CA . GLY A 1 465 ? 14.800 30.136 -0.366 1.00 85.88 465 GLY A CA 1
ATOM 3717 C C . GLY A 1 465 ? 13.464 30.014 -1.100 1.00 85.88 465 GLY A C 1
ATOM 3718 O O . GLY A 1 465 ? 13.486 29.848 -2.318 1.00 85.88 465 GLY A O 1
ATOM 3719 N N . ILE A 1 466 ? 12.339 30.091 -0.385 1.00 87.94 466 ILE A N 1
ATOM 3720 C CA . ILE A 1 466 ? 10.981 29.918 -0.905 1.00 87.94 466 ILE A CA 1
ATOM 3721 C C . ILE A 1 466 ? 10.113 31.065 -0.377 1.00 87.94 466 ILE A C 1
ATOM 3723 O O . ILE A 1 466 ? 9.674 31.039 0.773 1.00 87.94 466 ILE A O 1
ATOM 3727 N N . ASP A 1 467 ? 9.860 32.050 -1.234 1.00 82.06 467 ASP A N 1
ATOM 3728 C CA . ASP A 1 467 ? 9.045 33.219 -0.893 1.00 82.06 467 ASP A CA 1
ATOM 3729 C C . ASP A 1 467 ? 7.567 32.822 -0.677 1.00 82.06 467 ASP A C 1
ATOM 3731 O O . ASP A 1 467 ? 7.094 31.852 -1.272 1.00 82.06 467 ASP A O 1
ATOM 3735 N N . ASP A 1 468 ? 6.835 33.558 0.170 1.00 83.00 468 ASP A N 1
ATOM 3736 C CA . ASP A 1 468 ? 5.392 33.397 0.459 1.00 83.00 468 ASP A CA 1
ATOM 3737 C C . ASP A 1 468 ? 4.956 32.039 1.066 1.00 83.00 468 ASP A C 1
ATOM 3739 O O . ASP A 1 468 ? 3.808 31.623 0.919 1.00 83.00 468 ASP A O 1
ATOM 3743 N N . HIS A 1 469 ? 5.859 31.316 1.742 1.00 88.69 469 HIS A N 1
ATOM 3744 C CA . HIS A 1 469 ? 5.583 29.990 2.336 1.00 88.69 469 HIS A CA 1
ATOM 3745 C C . HIS A 1 469 ? 5.988 29.883 3.818 1.00 88.69 469 HIS A C 1
ATOM 3747 O O . HIS A 1 469 ? 6.258 28.789 4.314 1.00 88.69 469 HIS A O 1
ATOM 3753 N N . GLU A 1 470 ? 6.096 31.009 4.525 1.00 88.69 470 GLU A N 1
ATOM 3754 C CA . GLU A 1 470 ? 6.688 31.063 5.867 1.00 88.69 470 GLU A CA 1
ATOM 3755 C C . GLU A 1 470 ? 5.951 30.179 6.884 1.00 88.69 470 GLU A C 1
ATOM 3757 O O . GLU A 1 470 ? 6.577 29.302 7.486 1.00 88.69 470 GLU A O 1
ATOM 3762 N N . ASP A 1 471 ? 4.635 30.348 7.026 1.00 89.06 471 ASP A N 1
ATOM 3763 C CA . ASP A 1 471 ? 3.827 29.557 7.958 1.00 89.06 471 ASP A CA 1
ATOM 3764 C C . ASP A 1 471 ? 3.760 28.093 7.517 1.00 89.06 471 ASP A C 1
ATOM 3766 O O . ASP A 1 471 ? 3.896 27.178 8.328 1.00 89.06 471 ASP A O 1
ATOM 3770 N N . LEU A 1 472 ? 3.625 27.832 6.216 1.00 91.62 472 LEU A N 1
ATOM 3771 C CA . LEU A 1 472 ? 3.631 26.477 5.667 1.00 91.62 472 LEU A CA 1
ATOM 3772 C C . LEU A 1 472 ? 4.914 25.726 6.042 1.00 91.62 472 LEU A C 1
ATOM 3774 O O . LEU A 1 472 ? 4.850 24.557 6.428 1.00 91.62 472 LEU A O 1
ATOM 3778 N N . ILE A 1 473 ? 6.074 26.380 5.944 1.00 93.12 473 ILE A N 1
ATOM 3779 C CA . ILE A 1 473 ? 7.369 25.795 6.311 1.00 93.12 473 ILE A CA 1
ATOM 3780 C C . ILE A 1 473 ? 7.425 25.514 7.818 1.00 93.12 473 ILE A C 1
ATOM 3782 O O . ILE A 1 473 ? 7.891 24.440 8.211 1.00 93.12 473 ILE A O 1
ATOM 3786 N N . ASP A 1 474 ? 6.913 26.416 8.658 1.00 91.56 474 ASP A N 1
ATOM 3787 C CA . ASP A 1 474 ? 6.871 26.206 10.111 1.00 91.56 474 ASP A CA 1
ATOM 3788 C C . ASP A 1 474 ? 6.021 24.988 10.497 1.00 91.56 474 ASP A C 1
ATOM 3790 O O . ASP A 1 474 ? 6.424 24.202 11.362 1.00 91.56 474 ASP A O 1
ATOM 3794 N N . HIS A 1 475 ? 4.894 24.784 9.807 1.00 91.50 475 HIS A N 1
ATOM 3795 C CA . HIS A 1 475 ? 4.036 23.612 9.983 1.00 91.50 475 HIS A CA 1
ATOM 3796 C C . HIS A 1 475 ? 4.643 22.335 9.381 1.00 91.50 475 HIS A C 1
ATOM 3798 O O . HIS A 1 475 ? 4.467 21.254 9.934 1.00 91.50 475 HIS A O 1
ATOM 3804 N N . ALA A 1 476 ? 5.358 22.415 8.257 1.00 93.19 476 ALA A N 1
ATOM 3805 C CA . ALA A 1 476 ? 5.915 21.247 7.571 1.00 93.19 476 ALA A CA 1
ATOM 3806 C C . ALA A 1 476 ? 7.125 20.638 8.301 1.00 93.19 476 ALA A C 1
ATOM 3808 O O . ALA A 1 476 ? 7.296 19.412 8.339 1.00 93.19 476 ALA A O 1
ATOM 3809 N N . VAL A 1 477 ? 8.005 21.485 8.846 1.00 93.25 477 VAL A N 1
ATOM 3810 C CA . VAL A 1 477 ? 9.327 21.062 9.320 1.00 93.25 477 VAL A CA 1
ATOM 3811 C C . VAL A 1 477 ? 9.315 20.726 10.815 1.00 93.25 477 VAL A C 1
ATOM 3813 O O . VAL A 1 477 ? 9.036 21.539 11.697 1.00 93.25 477 VAL A O 1
ATOM 3816 N N . THR A 1 478 ? 9.711 19.498 11.133 1.00 91.81 478 THR A N 1
ATOM 3817 C CA . THR A 1 478 ? 9.792 18.952 12.490 1.00 91.81 478 THR A CA 1
ATOM 3818 C C . THR A 1 478 ? 11.175 18.388 12.796 1.00 91.81 478 THR A C 1
ATOM 3820 O O . THR A 1 478 ? 11.976 18.105 11.907 1.00 91.81 478 THR A O 1
ATOM 3823 N N . GLU A 1 479 ? 11.445 18.147 14.081 1.00 87.94 479 GLU A N 1
ATOM 3824 C CA . GLU A 1 479 ? 12.693 17.519 14.545 1.00 87.94 479 GLU A CA 1
ATOM 3825 C C . GLU A 1 479 ? 12.944 16.137 13.923 1.00 87.94 479 GLU A C 1
ATOM 3827 O O . GLU A 1 479 ? 14.079 15.673 13.853 1.00 87.94 479 GLU A O 1
ATOM 3832 N N . LYS A 1 480 ? 11.882 15.458 13.472 1.00 88.75 480 LYS A N 1
ATOM 3833 C CA . LYS A 1 480 ? 11.966 14.102 12.921 1.00 88.75 480 LYS A CA 1
ATOM 3834 C C . LYS A 1 480 ? 12.185 14.076 11.408 1.00 88.75 480 LYS A C 1
ATOM 3836 O O . LYS A 1 480 ? 12.727 13.087 10.923 1.00 88.75 480 LYS A O 1
ATOM 3841 N N . ASN A 1 481 ? 11.759 15.113 10.681 1.00 92.25 481 ASN A N 1
ATOM 3842 C CA . ASN A 1 481 ? 11.693 15.101 9.215 1.00 92.25 481 ASN A CA 1
ATOM 3843 C C . ASN A 1 481 ? 12.581 16.162 8.531 1.00 92.25 481 ASN A C 1
ATOM 3845 O O . ASN A 1 481 ? 12.686 16.129 7.311 1.00 92.25 481 ASN A O 1
ATOM 3849 N N . PHE A 1 482 ? 13.245 17.073 9.261 1.00 92.12 482 PHE A N 1
ATOM 3850 C CA . PHE A 1 482 ? 13.971 18.190 8.631 1.00 92.12 482 PHE A CA 1
ATOM 3851 C C . PHE A 1 482 ? 15.029 17.741 7.602 1.00 92.12 482 PHE A C 1
ATOM 3853 O O . PHE A 1 482 ? 15.182 18.364 6.553 1.00 92.12 482 PHE A O 1
ATOM 3860 N N . ALA A 1 483 ? 15.714 16.624 7.869 1.00 92.44 483 ALA A N 1
ATOM 3861 C CA . ALA A 1 483 ? 16.696 16.037 6.957 1.00 92.44 483 ALA A CA 1
ATOM 3862 C C . ALA A 1 483 ? 16.065 15.497 5.660 1.00 92.44 483 ALA A C 1
ATOM 3864 O O . ALA A 1 483 ? 16.731 15.421 4.632 1.00 92.44 483 ALA A O 1
ATOM 3865 N N . GLU A 1 484 ? 14.780 15.139 5.679 1.00 93.88 484 GLU A N 1
ATOM 3866 C CA . GLU A 1 484 ? 14.080 14.601 4.510 1.00 93.88 484 GLU A CA 1
ATOM 3867 C C . GLU A 1 484 ? 13.881 15.675 3.435 1.00 93.88 484 GLU A C 1
ATOM 3869 O O . GLU A 1 484 ? 14.012 15.375 2.254 1.00 93.88 484 GLU A O 1
ATOM 3874 N N . PHE A 1 485 ? 13.679 16.942 3.815 1.00 94.81 485 PHE A N 1
ATOM 3875 C CA . PHE A 1 485 ? 13.620 18.052 2.853 1.00 94.81 485 PHE A CA 1
ATOM 3876 C C . PHE A 1 485 ? 14.969 18.298 2.168 1.00 94.81 485 PHE A C 1
ATOM 3878 O O . PHE A 1 485 ? 15.015 18.578 0.972 1.00 94.81 485 PHE A O 1
ATOM 3885 N N . GLN A 1 486 ? 16.080 18.123 2.894 1.00 93.94 486 GLN A N 1
ATOM 3886 C CA . GLN A 1 486 ? 17.421 18.163 2.301 1.00 93.94 486 GLN A CA 1
ATOM 3887 C C . GLN A 1 486 ? 17.616 17.002 1.309 1.00 93.94 486 GLN A C 1
ATOM 3889 O O . GLN A 1 486 ? 18.219 17.189 0.256 1.00 93.94 486 GLN A O 1
ATOM 3894 N N . VAL A 1 487 ? 17.067 15.815 1.596 1.00 94.56 487 VAL A N 1
ATOM 3895 C CA . VAL A 1 487 ? 17.080 14.671 0.667 1.00 94.56 487 VAL A CA 1
ATOM 3896 C C . VAL A 1 487 ? 16.228 14.939 -0.581 1.00 94.56 487 VAL A C 1
ATOM 3898 O O . VAL A 1 487 ? 16.679 14.621 -1.680 1.00 94.56 487 VAL A O 1
ATOM 3901 N N . GLU A 1 488 ? 15.045 15.552 -0.459 1.00 94.75 488 GLU A N 1
ATOM 3902 C CA . GLU A 1 488 ? 14.226 15.932 -1.627 1.00 94.75 488 GLU A CA 1
ATOM 3903 C C . GLU A 1 488 ? 14.937 16.950 -2.529 1.00 94.75 488 GLU A C 1
ATOM 3905 O O . GLU A 1 488 ? 14.908 16.820 -3.752 1.00 94.75 488 GLU A O 1
ATOM 3910 N N . LEU A 1 489 ? 15.668 17.905 -1.946 1.00 93.19 489 LEU A N 1
ATOM 3911 C CA . LEU A 1 489 ? 16.527 18.822 -2.702 1.00 93.19 489 LEU A CA 1
ATOM 3912 C C . LEU A 1 489 ? 17.635 18.094 -3.467 1.00 93.19 489 LEU A C 1
ATOM 3914 O O . LEU A 1 489 ? 17.928 18.443 -4.609 1.00 93.19 489 LEU A O 1
ATOM 3918 N N . VAL A 1 490 ? 18.239 17.064 -2.868 1.00 93.94 490 VAL A N 1
ATOM 3919 C CA . VAL A 1 490 ? 19.229 16.225 -3.560 1.00 93.94 490 VAL A CA 1
ATOM 3920 C C . VAL A 1 490 ? 18.579 15.449 -4.710 1.00 93.94 490 VAL A C 1
ATOM 3922 O O . VAL A 1 490 ? 19.181 15.352 -5.776 1.00 93.94 490 VAL A O 1
ATOM 3925 N N . LYS A 1 491 ? 17.351 14.936 -4.548 1.00 94.31 491 LYS A N 1
ATOM 3926 C CA . LYS A 1 491 ? 16.616 14.288 -5.651 1.00 94.31 491 LYS A CA 1
ATOM 3927 C C . LYS A 1 491 ? 16.323 15.258 -6.792 1.00 94.31 491 LYS A C 1
ATOM 3929 O O . LYS A 1 491 ? 16.583 14.914 -7.940 1.00 94.31 491 LYS A O 1
ATOM 3934 N N . ASN A 1 492 ? 15.852 16.467 -6.482 1.00 92.81 492 ASN A N 1
ATOM 3935 C CA . ASN A 1 492 ? 15.659 17.509 -7.487 1.00 92.81 492 ASN A CA 1
ATOM 3936 C C . ASN A 1 492 ? 16.973 17.814 -8.218 1.00 92.81 492 ASN A C 1
ATOM 3938 O O . ASN A 1 492 ? 17.000 17.799 -9.443 1.00 92.81 492 ASN A O 1
ATOM 3942 N N . PHE A 1 493 ? 18.079 17.987 -7.488 1.00 90.25 493 PHE A N 1
ATOM 3943 C CA . PHE A 1 493 ? 19.395 18.184 -8.094 1.00 90.25 493 PHE A CA 1
ATOM 3944 C C . PHE A 1 493 ? 19.766 17.041 -9.050 1.00 90.25 493 PHE A C 1
ATOM 3946 O O . PHE A 1 493 ? 20.161 17.309 -10.182 1.00 90.25 493 PHE A O 1
ATOM 3953 N N . ILE A 1 494 ? 19.570 15.778 -8.644 1.00 91.19 494 ILE A N 1
ATOM 3954 C CA . ILE A 1 494 ? 19.785 14.605 -9.507 1.00 91.19 494 ILE A CA 1
ATOM 3955 C C . ILE A 1 494 ? 18.933 14.706 -10.780 1.00 91.19 494 ILE A C 1
ATOM 3957 O O . ILE A 1 494 ? 19.456 14.491 -11.868 1.00 91.19 494 ILE A O 1
ATOM 3961 N N . HIS A 1 495 ? 17.652 15.077 -10.680 1.00 88.44 495 HIS A N 1
ATOM 3962 C CA . HIS A 1 495 ? 16.770 15.241 -11.847 1.00 88.44 495 HIS A CA 1
ATOM 3963 C C . HIS A 1 495 ? 17.209 16.363 -12.792 1.00 88.44 495 HIS A C 1
ATOM 3965 O O . HIS A 1 495 ? 16.917 16.293 -13.987 1.00 88.44 495 HIS A O 1
ATOM 3971 N N . GLN A 1 496 ? 17.899 17.384 -12.282 1.00 84.00 496 GLN A N 1
ATOM 3972 C CA . GLN A 1 496 ? 18.424 18.493 -13.083 1.00 84.00 496 GLN A CA 1
ATOM 3973 C C . GLN A 1 496 ? 19.797 18.198 -13.707 1.00 84.00 496 GLN A C 1
ATOM 3975 O O . GLN A 1 496 ? 20.182 18.878 -14.659 1.00 84.00 496 GLN A O 1
ATOM 3980 N N . MET A 1 497 ? 20.527 17.179 -13.234 1.00 84.25 497 MET A N 1
ATOM 3981 C CA . MET A 1 497 ? 21.817 16.801 -13.820 1.00 84.25 497 MET A CA 1
ATOM 3982 C C . MET A 1 497 ? 21.657 16.469 -15.311 1.00 84.25 497 MET A C 1
ATOM 3984 O O . MET A 1 497 ? 20.850 15.613 -15.679 1.00 84.25 497 MET A O 1
ATOM 3988 N N . GLY A 1 498 ? 22.433 17.146 -16.164 1.00 71.50 498 GLY A N 1
ATOM 3989 C CA . GLY A 1 498 ? 22.475 16.904 -17.608 1.00 71.50 498 GLY A CA 1
ATOM 3990 C C . GLY A 1 498 ? 21.301 17.451 -18.439 1.00 71.50 498 GLY A C 1
ATOM 3991 O O . GLY A 1 498 ? 21.151 17.019 -19.579 1.00 71.50 498 GLY A O 1
ATOM 3992 N N . ARG A 1 499 ? 20.465 18.367 -17.913 1.00 66.25 499 ARG A N 1
ATOM 3993 C CA . ARG A 1 499 ? 19.260 18.890 -18.608 1.00 66.25 499 ARG A CA 1
ATOM 3994 C C . ARG A 1 499 ? 19.446 20.112 -19.538 1.00 66.25 499 ARG A C 1
ATOM 3996 O O . ARG A 1 499 ? 18.462 20.538 -20.135 1.00 66.25 499 ARG A O 1
ATOM 4003 N N . GLU A 1 500 ? 20.655 20.645 -19.744 1.00 55.28 500 GLU A N 1
ATOM 4004 C CA . GLU A 1 500 ? 20.920 21.729 -20.722 1.00 55.28 500 GLU A CA 1
ATOM 4005 C C . GLU A 1 500 ? 21.909 21.306 -21.820 1.00 55.28 500 GLU A C 1
ATOM 4007 O O . GLU A 1 500 ? 22.859 20.582 -21.538 1.00 55.28 500 GLU A O 1
ATOM 4012 N N . PRO A 1 501 ? 21.781 21.838 -23.052 1.00 52.28 501 PRO A N 1
ATOM 4013 C CA . PRO A 1 501 ? 21.114 21.208 -24.201 1.00 52.28 501 PRO A CA 1
ATOM 4014 C C . PRO A 1 501 ? 21.701 19.850 -24.652 1.00 52.28 501 PRO A C 1
ATOM 4016 O O . PRO A 1 501 ? 21.131 19.208 -25.529 1.00 52.28 501 PRO A O 1
ATOM 4019 N N . ARG A 1 502 ? 22.817 19.397 -24.068 1.00 51.62 502 ARG A N 1
ATOM 4020 C CA . ARG A 1 502 ? 23.332 18.022 -24.139 1.00 51.62 502 ARG A CA 1
ATOM 4021 C C . ARG A 1 502 ? 23.965 17.675 -22.787 1.00 51.62 502 ARG A C 1
ATOM 4023 O O . ARG A 1 502 ? 24.766 18.472 -22.297 1.00 51.62 502 ARG A O 1
ATOM 4030 N N . PRO A 1 503 ? 23.668 16.504 -22.196 1.00 58.31 503 PRO A N 1
ATOM 4031 C CA . PRO A 1 503 ? 24.280 16.109 -20.934 1.00 58.31 503 PRO A CA 1
ATOM 4032 C C . PRO A 1 503 ? 25.800 16.083 -21.084 1.00 58.31 503 PRO A C 1
ATOM 4034 O O . PRO A 1 503 ? 26.326 15.449 -22.002 1.00 58.31 503 PRO A O 1
ATOM 4037 N N . SER A 1 504 ? 26.507 16.784 -20.196 1.00 65.00 504 SER A N 1
ATOM 4038 C CA . SER A 1 504 ? 27.966 16.746 -20.197 1.00 65.00 504 SER A CA 1
ATOM 4039 C C . SER A 1 504 ? 28.434 15.309 -19.935 1.00 65.00 504 SER A C 1
ATOM 4041 O O . SER A 1 504 ? 27.825 14.591 -19.136 1.00 65.00 504 SER A O 1
ATOM 4043 N N . GLU A 1 505 ? 29.517 14.862 -20.584 1.00 66.00 505 GLU A N 1
ATOM 4044 C CA . GLU A 1 505 ? 30.087 13.528 -20.314 1.00 66.00 505 GLU A CA 1
ATOM 4045 C C . GLU A 1 505 ? 30.393 13.339 -18.819 1.00 66.00 505 GLU A C 1
ATOM 4047 O O . GLU A 1 505 ? 30.192 12.254 -18.274 1.00 66.00 505 GLU A O 1
ATOM 4052 N N . GLY A 1 506 ? 30.773 14.424 -18.134 1.00 74.75 506 GLY A N 1
ATOM 4053 C CA . GLY A 1 506 ? 31.000 14.435 -16.692 1.00 74.75 506 GLY A CA 1
ATOM 4054 C C . GLY A 1 506 ? 29.745 14.149 -15.860 1.00 74.75 506 GLY A C 1
ATOM 4055 O O . GLY A 1 506 ? 29.842 13.463 -14.845 1.00 74.75 506 GLY A O 1
ATOM 4056 N N . ASP A 1 507 ? 28.560 14.613 -16.269 1.00 78.62 507 ASP A N 1
ATOM 4057 C CA . ASP A 1 507 ? 27.308 14.331 -15.549 1.00 78.62 507 ASP A CA 1
ATOM 4058 C C . ASP A 1 507 ? 26.884 12.868 -15.697 1.00 78.62 507 ASP A C 1
ATOM 4060 O O . ASP A 1 507 ? 26.454 12.245 -14.724 1.00 78.62 507 ASP A O 1
ATOM 4064 N N . LEU A 1 508 ? 27.053 12.298 -16.893 1.00 79.62 508 LEU A N 1
ATOM 4065 C CA . LEU A 1 508 ? 26.797 10.879 -17.149 1.00 79.62 508 LEU A CA 1
ATOM 4066 C C . LEU A 1 508 ? 27.743 9.987 -16.344 1.00 79.62 508 LEU A C 1
ATOM 4068 O O . LEU A 1 508 ? 27.294 9.024 -15.722 1.00 79.62 508 LEU A O 1
ATOM 4072 N N . GLU A 1 509 ? 29.034 10.323 -16.306 1.00 83.69 509 GLU A N 1
ATOM 4073 C CA . GLU A 1 509 ? 30.019 9.589 -15.511 1.00 83.69 509 GLU A CA 1
ATOM 4074 C C . GLU A 1 509 ? 29.725 9.706 -14.008 1.00 83.69 509 GLU A C 1
ATOM 4076 O O . GLU A 1 509 ? 29.719 8.701 -13.298 1.00 83.69 509 GLU A O 1
ATOM 4081 N N . ASN A 1 510 ? 29.354 10.896 -13.524 1.00 87.81 510 ASN A N 1
ATOM 4082 C CA . ASN A 1 510 ? 28.967 11.099 -12.128 1.00 87.81 510 ASN A CA 1
ATOM 4083 C C . ASN A 1 510 ? 27.713 10.303 -11.734 1.00 87.81 510 ASN A C 1
ATOM 4085 O O . ASN A 1 510 ? 27.696 9.687 -10.665 1.00 87.81 510 ASN A O 1
ATOM 4089 N N . LEU A 1 511 ? 26.674 10.285 -12.575 1.00 89.69 511 LEU A N 1
ATOM 4090 C CA . LEU A 1 511 ? 25.465 9.492 -12.330 1.00 89.69 511 LEU A CA 1
ATOM 4091 C C . LEU A 1 511 ? 25.758 7.987 -12.387 1.00 89.69 511 LEU A C 1
ATOM 4093 O O . LEU A 1 511 ? 25.246 7.224 -11.564 1.00 89.69 511 LEU A O 1
ATOM 4097 N N . LYS A 1 512 ? 26.611 7.549 -13.319 1.00 86.50 512 LYS A N 1
ATOM 4098 C CA . LYS A 1 512 ? 27.055 6.156 -13.415 1.00 86.50 512 LYS A CA 1
ATOM 4099 C C . LYS A 1 512 ? 27.802 5.721 -12.154 1.00 86.50 512 LYS A C 1
ATOM 4101 O O . LYS A 1 512 ? 27.415 4.720 -11.552 1.00 86.50 512 LYS A O 1
ATOM 4106 N N . ASP A 1 513 ? 28.806 6.489 -11.735 1.00 87.44 513 ASP A N 1
ATOM 4107 C CA . ASP A 1 513 ? 29.590 6.238 -10.523 1.00 87.44 513 ASP A CA 1
ATOM 4108 C C . ASP A 1 513 ? 28.680 6.149 -9.294 1.00 87.44 513 ASP A C 1
ATOM 4110 O O . ASP A 1 513 ? 28.696 5.159 -8.562 1.00 87.44 513 ASP A O 1
ATOM 4114 N N . LEU A 1 514 ? 27.831 7.162 -9.084 1.00 89.88 514 LEU A N 1
ATOM 4115 C CA . LEU A 1 514 ? 26.909 7.211 -7.949 1.00 89.88 514 LEU A CA 1
ATOM 4116 C C . LEU A 1 514 ? 25.922 6.034 -7.941 1.00 89.88 514 LEU A C 1
ATOM 4118 O O . LEU A 1 514 ? 25.592 5.514 -6.875 1.00 89.88 514 LEU A O 1
ATOM 4122 N N . GLY A 1 515 ? 25.464 5.589 -9.114 1.00 85.62 515 GLY A N 1
ATOM 4123 C CA . GLY A 1 515 ? 24.556 4.451 -9.256 1.00 85.62 515 GLY A CA 1
ATOM 4124 C C . GLY A 1 515 ? 25.182 3.093 -8.907 1.00 85.62 515 GLY A C 1
ATOM 4125 O O 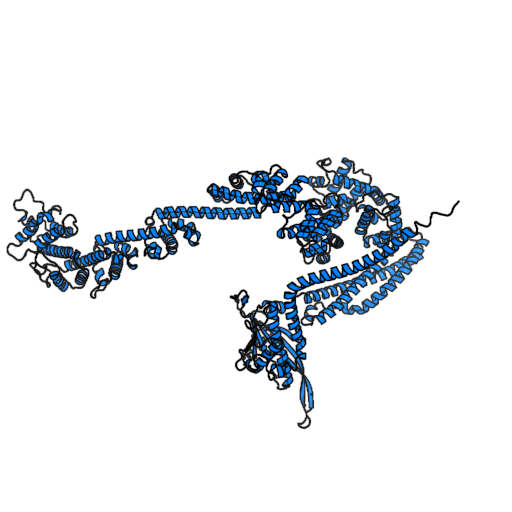. GLY A 1 515 ? 24.439 2.133 -8.659 1.00 85.62 515 GLY A O 1
ATOM 4126 N N . GLN A 1 516 ? 26.518 3.004 -8.874 1.00 83.50 516 GLN A N 1
ATOM 4127 C CA . GLN A 1 516 ? 27.281 1.789 -8.562 1.00 83.50 516 GLN A CA 1
ATOM 4128 C C . GLN A 1 516 ? 27.741 1.701 -7.101 1.00 83.50 516 GLN A C 1
ATOM 4130 O O . GLN A 1 516 ? 28.035 0.604 -6.624 1.00 83.50 516 GLN A O 1
ATOM 4135 N N . ILE A 1 517 ? 27.784 2.819 -6.374 1.00 88.44 517 ILE A N 1
ATOM 4136 C CA . ILE A 1 517 ? 28.248 2.850 -4.985 1.00 88.44 517 ILE A CA 1
ATOM 4137 C C . ILE A 1 517 ? 27.182 2.276 -4.047 1.00 88.44 517 ILE A C 1
ATOM 4139 O O . ILE A 1 517 ? 26.159 2.910 -3.806 1.00 88.44 517 ILE A O 1
ATOM 4143 N N . ASP A 1 518 ? 27.452 1.108 -3.458 1.00 82.75 518 ASP A N 1
ATOM 4144 C CA . ASP A 1 518 ? 26.555 0.444 -2.495 1.00 82.75 518 ASP A CA 1
ATOM 4145 C C . ASP A 1 518 ? 26.838 0.815 -1.022 1.00 82.75 518 ASP A C 1
ATOM 4147 O O . ASP A 1 518 ? 26.056 0.482 -0.133 1.00 82.75 518 ASP A O 1
ATOM 4151 N N . ASN A 1 519 ? 27.944 1.515 -0.742 1.00 90.12 519 ASN A N 1
ATOM 4152 C CA . ASN A 1 519 ? 28.324 1.952 0.603 1.00 90.12 519 ASN A CA 1
ATOM 4153 C C . ASN A 1 519 ? 27.880 3.399 0.880 1.00 90.12 519 ASN A C 1
ATOM 4155 O O . ASN A 1 519 ? 28.228 4.308 0.129 1.00 90.12 519 ASN A O 1
ATOM 4159 N N . LEU A 1 520 ? 27.195 3.639 2.006 1.00 91.75 520 LEU A N 1
ATOM 4160 C CA . LEU A 1 520 ? 26.711 4.975 2.376 1.00 91.75 520 LEU A CA 1
ATOM 4161 C C . LEU A 1 520 ? 27.821 6.032 2.479 1.00 91.75 520 LEU A C 1
ATOM 4163 O O . LEU A 1 520 ? 27.620 7.151 2.018 1.00 91.75 520 LEU A O 1
ATOM 4167 N N . LYS A 1 521 ? 28.979 5.718 3.075 1.00 92.12 521 LYS A N 1
ATOM 4168 C CA . LYS A 1 521 ? 30.055 6.710 3.258 1.00 92.12 521 LYS A CA 1
ATOM 4169 C C . LYS A 1 521 ? 30.655 7.126 1.926 1.00 92.12 521 LYS A C 1
ATOM 4171 O O . LYS A 1 521 ? 30.852 8.315 1.697 1.00 92.12 521 LYS A O 1
ATOM 4176 N N . ASP A 1 522 ? 30.910 6.160 1.053 1.00 92.12 522 ASP A N 1
ATOM 4177 C CA . ASP A 1 522 ? 31.449 6.436 -0.278 1.00 92.12 522 ASP A CA 1
ATOM 4178 C C . ASP A 1 522 ? 30.442 7.259 -1.096 1.00 92.12 522 ASP A C 1
ATOM 4180 O O . ASP A 1 522 ? 30.821 8.218 -1.772 1.00 92.12 522 ASP A O 1
ATOM 4184 N N . PHE A 1 523 ? 29.145 6.957 -0.948 1.00 94.62 523 PHE A N 1
ATOM 4185 C CA . PHE A 1 523 ? 28.070 7.713 -1.584 1.00 94.62 523 PHE A CA 1
ATOM 4186 C C . PHE A 1 523 ? 28.022 9.155 -1.070 1.00 94.62 523 PHE A C 1
ATOM 4188 O O . PHE A 1 523 ? 27.998 10.089 -1.866 1.00 94.62 523 PHE A O 1
ATOM 4195 N N . GLN A 1 524 ? 28.063 9.356 0.251 1.00 93.62 524 GLN A N 1
ATOM 4196 C CA . GLN A 1 524 ? 28.081 10.684 0.869 1.00 93.62 524 GLN A CA 1
ATOM 4197 C C . GLN A 1 524 ? 29.291 11.507 0.414 1.00 93.62 524 GLN A C 1
ATOM 4199 O O . GLN A 1 524 ? 29.145 12.687 0.111 1.00 93.62 524 GLN A O 1
ATOM 4204 N N . VAL A 1 525 ? 30.480 10.901 0.333 1.00 93.25 525 VAL A N 1
ATOM 4205 C CA . VAL A 1 525 ? 31.696 11.594 -0.116 1.00 93.25 525 VAL A CA 1
ATOM 4206 C C . VAL A 1 525 ? 31.560 12.046 -1.569 1.00 93.25 525 VAL A C 1
ATOM 4208 O O . VAL A 1 525 ? 31.775 13.224 -1.856 1.00 93.25 525 VAL A O 1
ATOM 4211 N N . LYS A 1 526 ? 31.168 11.147 -2.480 1.00 91.88 526 LYS A N 1
ATOM 4212 C CA . LYS A 1 526 ? 31.003 11.485 -3.902 1.00 91.88 526 LYS A CA 1
ATOM 4213 C C . LYS A 1 526 ? 29.874 12.505 -4.104 1.00 91.88 526 LYS A C 1
ATOM 4215 O O . LYS A 1 526 ? 30.043 13.462 -4.854 1.00 91.88 526 LYS A O 1
ATOM 4220 N N . MET A 1 527 ? 28.754 12.360 -3.395 1.00 92.69 527 MET A N 1
ATOM 4221 C CA . MET A 1 527 ? 27.624 13.289 -3.483 1.00 92.69 527 MET A CA 1
ATOM 4222 C C . MET A 1 527 ? 27.981 14.686 -2.946 1.00 92.69 527 MET A C 1
ATOM 4224 O O . MET A 1 527 ? 27.649 15.684 -3.579 1.00 92.69 527 MET A O 1
ATOM 4228 N N . ALA A 1 528 ? 28.717 14.782 -1.832 1.00 90.88 528 ALA A N 1
ATOM 4229 C CA . ALA A 1 528 ? 29.210 16.063 -1.316 1.00 90.88 528 ALA A CA 1
ATOM 4230 C C . ALA A 1 528 ? 30.146 16.764 -2.315 1.00 90.88 528 ALA A C 1
ATOM 4232 O O . ALA A 1 528 ? 30.024 17.970 -2.535 1.00 90.88 528 ALA A O 1
ATOM 4233 N N . GLN A 1 529 ? 31.030 16.003 -2.976 1.00 89.12 529 GLN A N 1
ATOM 4234 C CA . GLN A 1 529 ? 31.903 16.527 -4.032 1.00 89.12 529 GLN A CA 1
ATOM 4235 C C . GLN A 1 529 ? 31.100 17.114 -5.199 1.00 89.12 529 GLN A C 1
ATOM 4237 O O . GLN A 1 529 ? 31.391 18.229 -5.626 1.00 89.12 529 GLN A O 1
ATOM 4242 N N . ILE A 1 530 ? 30.075 16.401 -5.676 1.00 88.88 530 ILE A N 1
ATOM 4243 C CA . ILE A 1 530 ? 29.231 16.839 -6.799 1.00 88.88 530 ILE A CA 1
ATOM 4244 C C . ILE A 1 530 ? 28.406 18.081 -6.427 1.00 88.88 530 ILE A C 1
ATOM 4246 O O . ILE A 1 530 ? 28.330 19.030 -7.202 1.00 88.88 530 ILE A O 1
ATOM 4250 N N . LEU A 1 531 ? 27.841 18.122 -5.218 1.00 87.50 531 LEU A N 1
ATOM 4251 C CA . LEU A 1 531 ? 27.055 19.264 -4.728 1.00 87.50 531 LEU A CA 1
ATOM 4252 C C . LEU A 1 531 ? 27.926 20.478 -4.348 1.00 87.50 531 LEU A C 1
ATOM 4254 O O . LEU A 1 531 ? 27.409 21.573 -4.105 1.00 87.50 531 LEU A O 1
ATOM 4258 N N . GLY A 1 532 ? 29.250 20.307 -4.270 1.00 84.56 532 GLY A N 1
ATOM 4259 C CA . GLY A 1 532 ? 30.178 21.337 -3.807 1.00 84.56 532 GLY A CA 1
ATOM 4260 C C . GLY A 1 532 ? 29.976 21.695 -2.331 1.00 84.56 532 GLY A C 1
ATOM 4261 O O . GLY A 1 532 ? 30.040 22.874 -1.966 1.00 84.56 532 GLY A O 1
ATOM 4262 N N . THR A 1 533 ? 29.693 20.695 -1.493 1.00 85.31 533 THR A N 1
ATOM 4263 C CA . THR A 1 533 ? 29.560 20.811 -0.034 1.00 85.31 533 THR A CA 1
ATOM 4264 C C . THR A 1 533 ? 30.663 20.015 0.672 1.00 85.31 533 THR A C 1
ATOM 4266 O O . THR A 1 533 ? 31.283 19.131 0.089 1.00 85.31 533 THR A O 1
ATOM 4269 N N . GLU A 1 534 ? 30.962 20.338 1.936 1.00 83.38 534 GLU A N 1
ATOM 4270 C CA . GLU A 1 534 ? 31.994 19.604 2.689 1.00 83.38 534 GLU A CA 1
ATOM 4271 C C . GLU A 1 534 ? 31.534 18.188 3.061 1.00 83.38 534 GLU A C 1
ATOM 4273 O O . GLU A 1 534 ? 32.334 17.253 3.046 1.00 83.38 534 GLU A O 1
ATOM 4278 N N . LYS A 1 535 ? 30.255 18.042 3.434 1.00 88.00 535 LYS A N 1
ATOM 4279 C CA . LYS A 1 535 ? 29.628 16.791 3.879 1.00 88.00 535 LYS A CA 1
ATOM 4280 C C . LYS A 1 535 ? 28.127 16.808 3.598 1.00 88.00 535 LYS A C 1
ATOM 4282 O O . LYS A 1 535 ? 27.511 17.871 3.592 1.00 88.00 535 LYS A O 1
ATOM 4287 N N . VAL A 1 536 ? 27.545 15.618 3.467 1.00 90.62 536 VAL A N 1
ATOM 4288 C CA . VAL A 1 536 ? 26.091 15.381 3.374 1.00 90.62 536 VAL A CA 1
ATOM 4289 C C . VAL A 1 536 ? 25.651 14.328 4.397 1.00 90.62 536 VAL A C 1
ATOM 4291 O O . VAL A 1 536 ? 24.984 13.344 4.086 1.00 90.62 536 VAL A O 1
ATOM 4294 N N . ASP A 1 537 ? 26.046 14.535 5.658 1.00 89.38 537 ASP A N 1
ATOM 4295 C CA . ASP A 1 537 ? 25.816 13.592 6.765 1.00 89.38 537 ASP A CA 1
ATOM 4296 C C . ASP A 1 537 ? 24.320 13.364 7.073 1.00 89.38 537 ASP A C 1
ATOM 4298 O O . ASP A 1 537 ? 23.976 12.424 7.798 1.00 89.38 537 ASP A O 1
ATOM 4302 N N . PHE A 1 538 ? 23.426 14.213 6.550 1.00 91.25 538 PHE A N 1
ATOM 4303 C CA . PHE A 1 538 ? 21.973 14.078 6.680 1.00 91.25 538 PHE A CA 1
ATOM 4304 C C . PHE A 1 538 ? 21.412 12.891 5.881 1.00 91.25 538 PHE A C 1
ATOM 4306 O O . PHE A 1 538 ? 20.407 12.327 6.303 1.00 91.25 538 PHE A O 1
ATOM 4313 N N . ILE A 1 539 ? 22.085 12.452 4.807 1.00 93.62 539 ILE A N 1
ATOM 4314 C CA . ILE A 1 539 ? 21.713 11.252 4.040 1.00 93.62 539 ILE A CA 1
ATOM 4315 C C . ILE A 1 539 ? 22.016 10.012 4.885 1.00 93.62 539 ILE A C 1
ATOM 4317 O O . ILE A 1 539 ? 23.154 9.826 5.318 1.00 93.62 539 ILE A O 1
ATOM 4321 N N . LYS A 1 540 ? 21.027 9.150 5.127 1.00 93.44 540 LYS A N 1
ATOM 4322 C CA . LYS A 1 540 ? 21.173 7.920 5.925 1.00 93.44 540 LYS A CA 1
ATOM 4323 C C . LYS A 1 540 ? 20.997 6.665 5.066 1.00 93.44 540 LYS A C 1
ATOM 4325 O O . LYS A 1 540 ? 20.535 6.727 3.931 1.00 93.44 540 LYS A O 1
ATOM 4330 N N . ASP A 1 541 ? 21.297 5.497 5.642 1.00 90.06 541 ASP A N 1
ATOM 4331 C CA . ASP A 1 541 ? 21.140 4.192 4.970 1.00 90.06 541 ASP A CA 1
ATOM 4332 C C . ASP A 1 541 ? 19.713 3.964 4.443 1.00 90.06 541 ASP A C 1
ATOM 4334 O O . ASP A 1 541 ? 19.532 3.340 3.400 1.00 90.06 541 ASP A O 1
ATOM 4338 N N . LYS A 1 542 ? 18.693 4.499 5.135 1.00 92.25 542 LYS A N 1
ATOM 4339 C CA . LYS A 1 542 ? 17.287 4.408 4.704 1.00 92.25 542 LYS A CA 1
ATOM 4340 C C . LYS A 1 542 ? 17.010 5.151 3.387 1.00 92.25 542 LYS A C 1
ATOM 4342 O O . LYS A 1 542 ? 16.099 4.762 2.663 1.00 92.25 542 LYS A O 1
ATOM 4347 N N . ASP A 1 543 ? 17.785 6.192 3.083 1.00 92.31 543 ASP A N 1
ATOM 4348 C CA . ASP A 1 543 ? 17.567 7.087 1.940 1.00 92.31 543 ASP A CA 1
ATOM 4349 C C . ASP A 1 543 ? 18.308 6.593 0.686 1.00 92.31 543 ASP A C 1
ATOM 4351 O O . ASP A 1 543 ? 17.881 6.849 -0.444 1.00 92.31 543 ASP A O 1
ATOM 4355 N N . LEU A 1 544 ? 19.400 5.843 0.882 1.00 91.50 544 LEU A N 1
ATOM 4356 C CA . LEU A 1 544 ? 20.292 5.378 -0.180 1.00 91.50 544 LEU A CA 1
ATOM 4357 C C . LEU A 1 544 ? 19.563 4.605 -1.301 1.00 91.50 544 LEU A C 1
ATOM 4359 O O . LEU A 1 544 ? 19.780 4.948 -2.463 1.00 91.50 544 LEU A O 1
ATOM 4363 N N . PRO A 1 545 ? 18.659 3.636 -1.033 1.00 90.81 545 PRO A N 1
ATOM 4364 C CA . PRO A 1 545 ? 17.975 2.909 -2.105 1.00 90.81 545 PRO A CA 1
ATOM 4365 C C . PRO A 1 545 ? 17.103 3.805 -2.994 1.00 90.81 545 PRO A C 1
ATOM 4367 O O . PRO A 1 545 ? 17.037 3.586 -4.206 1.00 90.81 545 PRO A O 1
ATOM 4370 N N . ALA A 1 546 ? 16.440 4.807 -2.403 1.00 90.75 546 ALA A N 1
ATOM 4371 C CA . ALA A 1 546 ? 15.600 5.748 -3.138 1.00 90.75 546 ALA A CA 1
ATOM 4372 C C . ALA A 1 546 ? 16.461 6.682 -3.996 1.00 90.75 546 ALA A C 1
ATOM 4374 O O . ALA A 1 546 ? 16.221 6.796 -5.193 1.00 90.75 546 ALA A O 1
ATOM 4375 N N . LEU A 1 547 ? 17.520 7.262 -3.422 1.00 93.44 547 LEU A N 1
ATOM 4376 C CA . LEU A 1 547 ? 18.459 8.118 -4.153 1.00 93.44 547 LEU A CA 1
ATOM 4377 C C . LEU A 1 547 ? 19.146 7.371 -5.301 1.00 93.44 547 LEU A C 1
ATOM 4379 O O . LEU A 1 547 ? 19.182 7.863 -6.424 1.00 93.44 547 LEU A O 1
ATOM 4383 N N . GLN A 1 548 ? 19.631 6.151 -5.061 1.00 91.31 548 GLN A N 1
ATOM 4384 C CA . GLN A 1 548 ? 20.226 5.320 -6.108 1.00 91.31 548 GLN A CA 1
ATOM 4385 C C . GLN A 1 548 ? 19.229 4.977 -7.223 1.00 91.31 548 GLN A C 1
ATOM 4387 O O . GLN A 1 548 ? 19.627 4.837 -8.380 1.00 91.31 548 GLN A O 1
ATOM 4392 N N . LYS A 1 549 ? 17.940 4.800 -6.895 1.00 91.25 549 LYS A N 1
ATOM 4393 C CA . LYS A 1 549 ? 16.898 4.608 -7.908 1.00 91.25 549 LYS A CA 1
ATOM 4394 C C . LYS A 1 549 ? 16.750 5.866 -8.760 1.00 91.25 549 LYS A C 1
ATOM 4396 O O . LYS A 1 549 ? 16.807 5.734 -9.977 1.00 91.25 549 LYS A O 1
ATOM 4401 N N . GLU A 1 550 ? 16.631 7.046 -8.151 1.00 92.44 550 GLU A N 1
ATOM 4402 C CA . GLU A 1 550 ? 16.551 8.319 -8.886 1.00 92.44 550 GLU A CA 1
ATOM 4403 C C . GLU A 1 550 ? 17.780 8.545 -9.778 1.00 92.44 550 GLU A C 1
ATOM 4405 O O . GLU A 1 550 ? 17.639 8.910 -10.940 1.00 92.44 550 GLU A O 1
ATOM 4410 N N . ILE A 1 551 ? 18.980 8.220 -9.289 1.00 93.00 551 ILE A N 1
ATOM 4411 C CA . ILE A 1 551 ? 20.225 8.302 -10.068 1.00 93.00 551 ILE A CA 1
ATOM 4412 C C . ILE A 1 551 ? 20.192 7.372 -11.282 1.00 93.00 551 ILE A C 1
ATOM 4414 O O . ILE A 1 551 ? 20.492 7.801 -12.394 1.00 93.00 551 ILE A O 1
ATOM 4418 N N . ARG A 1 552 ? 19.816 6.097 -11.100 1.00 91.88 552 ARG A N 1
ATOM 4419 C CA . ARG A 1 552 ? 19.720 5.148 -12.223 1.00 91.88 552 ARG A CA 1
ATOM 4420 C C . ARG A 1 552 ? 18.638 5.555 -13.216 1.00 91.88 552 ARG A C 1
ATOM 4422 O O . ARG A 1 552 ? 18.846 5.385 -14.413 1.00 91.88 552 ARG A O 1
ATOM 4429 N N . MET A 1 553 ? 17.510 6.079 -12.732 1.00 92.69 553 MET A N 1
ATOM 4430 C CA . MET A 1 553 ? 16.445 6.617 -13.576 1.00 92.69 553 MET A CA 1
ATOM 4431 C C . MET A 1 553 ? 16.967 7.779 -14.414 1.00 92.69 553 MET A C 1
ATOM 4433 O O . MET A 1 553 ? 16.875 7.709 -15.633 1.00 92.69 553 MET A O 1
ATOM 4437 N N . GLN A 1 554 ? 17.584 8.786 -13.794 1.00 91.25 554 GLN A N 1
ATOM 4438 C CA . GLN A 1 554 ? 18.143 9.926 -14.516 1.00 91.25 554 GLN A CA 1
ATOM 4439 C C . GLN A 1 554 ? 19.224 9.493 -15.514 1.00 91.25 554 GLN A C 1
ATOM 4441 O O . GLN A 1 554 ? 19.208 9.921 -16.663 1.00 91.25 554 GLN A O 1
ATOM 4446 N N . HIS A 1 555 ? 20.139 8.604 -15.116 1.00 90.56 555 HIS A N 1
ATOM 4447 C CA . HIS A 1 555 ? 21.176 8.097 -16.015 1.00 90.56 555 HIS A CA 1
ATOM 4448 C C . HIS A 1 555 ? 20.566 7.411 -17.245 1.00 90.56 555 HIS A C 1
ATOM 4450 O O . HIS A 1 555 ? 20.956 7.695 -18.375 1.00 90.56 555 HIS A O 1
ATOM 4456 N N . PHE A 1 556 ? 19.563 6.554 -17.038 1.00 91.50 556 PHE A N 1
ATOM 4457 C CA . PHE A 1 556 ? 18.854 5.881 -18.123 1.00 91.50 556 PHE A CA 1
ATOM 4458 C C . PHE A 1 556 ? 18.115 6.869 -19.035 1.00 91.50 556 PHE A C 1
ATOM 4460 O O . PHE A 1 556 ? 18.197 6.764 -20.257 1.00 91.50 556 PHE A O 1
ATOM 4467 N N . GLN A 1 557 ? 17.446 7.859 -18.446 1.00 89.75 557 GLN A N 1
ATOM 4468 C CA . GLN A 1 557 ? 16.763 8.938 -19.151 1.00 89.75 557 GLN A CA 1
ATOM 4469 C C . GLN A 1 557 ? 17.718 9.736 -20.054 1.00 89.75 557 GLN A C 1
ATOM 4471 O O . GLN A 1 557 ? 17.422 9.935 -21.231 1.00 89.75 557 GLN A O 1
ATOM 4476 N N . LEU A 1 558 ? 18.898 10.111 -19.553 1.00 85.75 558 LEU A N 1
ATOM 4477 C CA . LEU A 1 558 ? 19.923 10.800 -20.346 1.00 85.75 558 LEU A CA 1
ATOM 4478 C C . LEU A 1 558 ? 20.548 9.899 -21.418 1.00 85.75 558 LEU A C 1
ATOM 4480 O O . LEU A 1 558 ? 20.856 10.361 -22.513 1.00 85.75 558 LEU A O 1
ATOM 4484 N N . MET A 1 559 ? 20.710 8.601 -21.147 1.00 84.31 559 MET A N 1
ATOM 4485 C CA . MET A 1 559 ? 21.150 7.646 -22.166 1.00 84.31 559 MET A CA 1
ATOM 4486 C C . MET A 1 559 ? 20.147 7.537 -23.320 1.00 84.31 559 MET A C 1
ATOM 4488 O O . MET A 1 559 ? 20.572 7.418 -24.471 1.00 84.31 559 MET A O 1
ATOM 4492 N N . ILE A 1 560 ? 18.840 7.586 -23.033 1.00 87.31 560 ILE A N 1
ATOM 4493 C CA . ILE A 1 560 ? 17.793 7.659 -24.060 1.00 87.31 560 ILE A CA 1
ATOM 4494 C C . ILE A 1 560 ? 17.900 8.978 -24.821 1.00 87.31 560 ILE A C 1
ATOM 4496 O O . ILE A 1 560 ? 17.935 8.936 -26.049 1.00 87.31 560 ILE A O 1
ATOM 4500 N N . GLU A 1 561 ? 17.995 10.113 -24.121 1.00 83.00 561 GLU A N 1
ATOM 4501 C CA . GLU A 1 561 ? 18.121 11.442 -24.739 1.00 83.00 561 GLU A CA 1
ATOM 4502 C C . GLU A 1 561 ? 19.308 11.493 -25.716 1.00 83.00 561 GLU A C 1
ATOM 4504 O O . GLU A 1 561 ? 19.152 11.905 -26.861 1.00 83.00 561 GLU A O 1
ATOM 4509 N N . ASN A 1 562 ? 20.462 10.945 -25.324 1.00 77.06 562 ASN A N 1
ATOM 4510 C CA . ASN A 1 562 ? 21.646 10.862 -26.184 1.00 77.06 562 ASN A CA 1
ATOM 4511 C C . ASN A 1 562 ? 21.509 9.860 -27.338 1.00 77.06 562 ASN A C 1
ATOM 4513 O O . ASN A 1 562 ? 22.116 10.027 -28.395 1.00 77.06 562 ASN A O 1
ATOM 4517 N N . SER A 1 563 ? 20.770 8.768 -27.141 1.00 76.81 563 SER A N 1
ATOM 4518 C CA . SER A 1 563 ? 20.728 7.662 -28.107 1.00 76.81 563 SER A CA 1
ATOM 4519 C C . SER A 1 563 ? 19.577 7.769 -29.111 1.00 76.81 563 SER A C 1
ATOM 4521 O O . SER A 1 563 ? 19.647 7.148 -30.181 1.00 76.81 563 SER A O 1
ATOM 4523 N N . SER A 1 564 ? 18.520 8.511 -28.773 1.00 83.50 564 SER A N 1
ATOM 4524 C CA . SER A 1 564 ? 17.292 8.667 -29.548 1.00 83.50 564 SER A CA 1
ATOM 4525 C C . SER A 1 564 ? 17.113 10.102 -30.034 1.00 83.50 564 SER A C 1
ATOM 4527 O O . SER A 1 564 ? 16.830 10.999 -29.251 1.00 83.50 564 SER A O 1
ATOM 4529 N N . ARG A 1 565 ? 17.068 10.290 -31.357 1.00 80.50 565 ARG A N 1
ATOM 4530 C CA . ARG A 1 565 ? 16.732 11.594 -31.961 1.00 80.50 565 ARG A CA 1
ATOM 4531 C C . ARG A 1 565 ? 15.309 12.103 -31.680 1.00 80.50 565 ARG A C 1
ATOM 4533 O O . ARG A 1 565 ? 14.981 13.217 -32.051 1.00 80.50 565 ARG A O 1
ATOM 4540 N N . LEU A 1 566 ? 14.424 11.261 -31.139 1.00 87.06 566 LEU A N 1
ATOM 4541 C CA . LEU A 1 566 ? 13.068 11.682 -30.763 1.00 87.06 566 LEU A CA 1
ATOM 4542 C C . LEU A 1 566 ? 13.029 12.281 -29.346 1.00 87.06 566 LEU A C 1
ATOM 4544 O O . LEU A 1 566 ? 12.001 12.816 -28.942 1.00 87.06 566 LEU A O 1
ATOM 4548 N N . GLY A 1 567 ? 14.134 12.206 -28.598 1.00 84.62 567 GLY A N 1
ATOM 4549 C CA . GLY A 1 567 ? 14.197 12.597 -27.194 1.00 84.62 567 GLY A CA 1
ATOM 4550 C C . GLY A 1 567 ? 13.471 11.624 -26.264 1.00 84.62 567 GLY A C 1
ATOM 4551 O O . GLY A 1 567 ? 12.790 10.690 -26.693 1.00 84.62 567 GLY A O 1
ATOM 4552 N N . ILE A 1 568 ? 13.629 11.851 -24.969 1.00 86.75 568 ILE A N 1
ATOM 4553 C CA . ILE A 1 568 ? 13.125 11.034 -23.865 1.00 86.75 568 ILE A CA 1
ATOM 4554 C C . ILE A 1 568 ? 11.600 10.909 -23.824 1.00 86.75 568 ILE A C 1
ATOM 4556 O O . ILE A 1 568 ? 11.082 9.840 -23.505 1.00 86.75 568 ILE A O 1
ATOM 4560 N N . LYS A 1 569 ? 10.866 11.979 -24.154 1.00 86.19 569 LYS A N 1
ATOM 4561 C CA . LYS A 1 569 ? 9.396 12.021 -24.045 1.00 86.19 569 LYS A CA 1
ATOM 4562 C C . LYS A 1 569 ? 8.710 11.023 -24.980 1.00 86.19 569 LYS A C 1
ATOM 4564 O O . LYS A 1 569 ? 7.661 10.495 -24.627 1.00 86.19 569 LYS A O 1
ATOM 4569 N N . ALA A 1 570 ? 9.325 10.712 -26.119 1.00 89.19 570 ALA A N 1
ATOM 4570 C CA . ALA A 1 570 ? 8.838 9.690 -27.035 1.00 89.19 570 ALA A CA 1
ATOM 4571 C C . ALA A 1 570 ? 8.975 8.261 -26.472 1.00 89.19 570 ALA A C 1
ATOM 4573 O O . ALA A 1 570 ? 8.340 7.354 -27.009 1.00 89.19 570 ALA A O 1
ATOM 4574 N N . HIS A 1 571 ? 9.787 8.067 -25.423 1.00 91.69 571 HIS A N 1
ATOM 4575 C CA . HIS A 1 571 ? 10.112 6.786 -24.776 1.00 91.69 571 HIS A CA 1
ATOM 4576 C C . HIS A 1 571 ? 9.592 6.717 -23.328 1.00 91.69 571 HIS A C 1
ATOM 4578 O O . HIS A 1 571 ? 10.293 6.280 -22.403 1.00 91.69 571 HIS A O 1
ATOM 4584 N N . SER A 1 572 ? 8.379 7.223 -23.099 1.00 91.44 572 SER A N 1
ATOM 4585 C CA . SER A 1 572 ? 7.748 7.261 -21.779 1.00 91.44 572 SER A CA 1
ATOM 4586 C C . SER A 1 572 ? 7.464 5.863 -21.227 1.00 91.44 572 SER A C 1
ATOM 4588 O O . SER A 1 572 ? 7.738 5.614 -20.051 1.00 91.44 572 SER A O 1
ATOM 4590 N N . GLU A 1 573 ? 6.992 4.935 -22.066 1.00 92.44 573 GLU A N 1
ATOM 4591 C CA . GLU A 1 573 ? 6.689 3.552 -21.673 1.00 92.44 573 GLU A CA 1
ATOM 4592 C C . GLU A 1 573 ? 7.971 2.797 -21.322 1.00 92.44 573 GLU A C 1
ATOM 4594 O O . GLU A 1 573 ? 8.035 2.105 -20.302 1.00 92.44 573 GLU A O 1
ATOM 4599 N N . LEU A 1 574 ? 9.036 2.979 -22.112 1.00 93.31 574 LEU A N 1
ATOM 4600 C CA . LEU A 1 574 ? 10.352 2.427 -21.798 1.00 93.31 574 LEU A CA 1
ATOM 4601 C C . LEU A 1 574 ? 10.878 2.930 -20.447 1.00 93.31 574 LEU A C 1
ATOM 4603 O O . LEU A 1 574 ? 11.357 2.143 -19.626 1.00 93.31 574 LEU A O 1
ATOM 4607 N N . THR A 1 575 ? 10.782 4.238 -20.209 1.00 92.62 575 THR A N 1
ATOM 4608 C CA . THR A 1 575 ? 11.248 4.871 -18.969 1.00 92.62 575 THR A CA 1
ATOM 4609 C C . THR A 1 575 ? 10.454 4.370 -17.763 1.00 92.62 575 THR A C 1
ATOM 4611 O O . THR A 1 575 ? 11.038 4.017 -16.734 1.00 92.62 575 THR A O 1
ATOM 4614 N N . GLN A 1 576 ? 9.130 4.269 -17.895 1.00 92.00 576 GLN A N 1
ATOM 4615 C CA . GLN A 1 576 ? 8.260 3.737 -16.851 1.00 92.00 576 GLN A CA 1
ATOM 4616 C C . GLN A 1 576 ? 8.579 2.268 -16.553 1.00 92.00 576 GLN A C 1
ATOM 4618 O O . GLN A 1 576 ? 8.761 1.904 -15.388 1.00 92.00 576 GLN A O 1
ATOM 4623 N N . LEU A 1 577 ? 8.709 1.432 -17.588 1.00 93.44 577 LEU A N 1
ATOM 4624 C CA . LEU A 1 577 ? 9.024 0.015 -17.437 1.00 93.44 577 LEU A CA 1
ATOM 4625 C C . LEU A 1 577 ? 10.380 -0.184 -16.753 1.00 93.44 577 LEU A C 1
ATOM 4627 O O . LEU A 1 577 ? 10.468 -0.963 -15.801 1.00 93.44 577 LEU A O 1
ATOM 4631 N N . PHE A 1 578 ? 11.412 0.566 -17.153 1.00 94.25 578 PHE A N 1
ATOM 4632 C CA . PHE A 1 578 ? 12.729 0.534 -16.513 1.00 94.25 578 PHE A CA 1
ATOM 4633 C C . PHE A 1 578 ? 12.651 0.824 -15.003 1.00 94.25 578 PHE A C 1
ATOM 4635 O O . PHE A 1 578 ? 13.257 0.109 -14.196 1.00 94.25 578 PHE A O 1
ATOM 4642 N N . GLY A 1 579 ? 11.828 1.796 -14.596 1.00 90.94 579 GLY A N 1
ATOM 4643 C CA . GLY A 1 579 ? 11.608 2.149 -13.190 1.00 90.94 579 GLY A CA 1
ATOM 4644 C C . GLY A 1 579 ? 10.964 1.053 -12.332 1.00 90.94 579 GLY A C 1
ATOM 4645 O O . GLY A 1 579 ? 11.084 1.102 -11.102 1.00 90.94 579 GLY A O 1
ATOM 4646 N N . THR A 1 580 ? 10.331 0.056 -12.959 1.00 91.94 580 THR A N 1
ATOM 4647 C CA . THR A 1 580 ? 9.735 -1.116 -12.288 1.00 91.94 580 THR A CA 1
ATOM 4648 C C . THR A 1 580 ? 10.675 -2.322 -12.191 1.00 91.94 580 THR A C 1
ATOM 4650 O O . THR A 1 580 ? 10.387 -3.263 -11.448 1.00 91.94 580 THR A O 1
ATOM 4653 N N . LEU A 1 581 ? 11.805 -2.313 -12.908 1.00 91.31 581 LEU A N 1
ATOM 4654 C CA . LEU A 1 581 ? 12.751 -3.429 -12.912 1.00 91.31 581 LEU A CA 1
ATOM 4655 C C . LEU A 1 581 ? 13.497 -3.568 -11.570 1.00 91.31 581 LEU A C 1
ATOM 4657 O O . LEU A 1 581 ? 13.756 -2.571 -10.891 1.00 91.31 581 LEU A O 1
ATOM 4661 N N . PRO A 1 582 ? 13.929 -4.789 -11.192 1.00 90.31 582 PRO A N 1
ATOM 4662 C CA . PRO A 1 582 ? 14.789 -4.985 -10.027 1.00 90.31 582 PRO A CA 1
ATOM 4663 C C . PRO A 1 582 ? 16.102 -4.180 -10.130 1.00 90.31 582 PRO A C 1
ATOM 4665 O O . PRO A 1 582 ? 16.667 -4.101 -11.225 1.00 90.31 582 PRO A O 1
ATOM 4668 N N . PRO A 1 583 ? 16.670 -3.672 -9.013 1.00 87.38 583 PRO A N 1
ATOM 4669 C CA . PRO A 1 583 ? 17.885 -2.847 -9.034 1.00 87.38 583 PRO A CA 1
ATOM 4670 C C . PRO A 1 583 ? 19.071 -3.479 -9.771 1.00 87.38 583 PRO A C 1
ATOM 4672 O O . PRO A 1 583 ? 19.772 -2.790 -10.504 1.00 87.38 583 PRO A O 1
ATOM 4675 N N . ALA A 1 584 ? 19.269 -4.795 -9.633 1.00 85.94 584 ALA A N 1
ATOM 4676 C CA . ALA A 1 584 ? 20.328 -5.518 -10.341 1.00 85.94 584 ALA A CA 1
ATOM 4677 C C . ALA A 1 584 ? 20.160 -5.450 -11.868 1.00 85.94 584 ALA A C 1
ATOM 4679 O O . ALA A 1 584 ? 21.138 -5.287 -12.591 1.00 85.94 584 ALA A O 1
ATOM 4680 N N . LYS A 1 585 ? 18.915 -5.518 -12.355 1.00 87.12 585 LYS A N 1
ATOM 4681 C CA . LYS A 1 585 ? 18.612 -5.439 -13.784 1.00 87.12 585 LYS A CA 1
ATOM 4682 C C . LYS A 1 585 ? 18.722 -4.010 -14.309 1.00 87.12 585 LYS A C 1
ATOM 4684 O O . LYS A 1 585 ? 19.236 -3.805 -15.401 1.00 87.12 585 LYS A O 1
ATOM 4689 N N . GLN A 1 586 ? 18.312 -3.023 -13.508 1.00 90.44 586 GLN A N 1
ATOM 4690 C CA . GLN A 1 586 ? 18.551 -1.612 -13.821 1.00 90.44 586 GLN A CA 1
ATOM 4691 C C . GLN A 1 586 ? 20.050 -1.330 -13.987 1.00 90.44 586 GLN A C 1
ATOM 4693 O O . GLN A 1 586 ? 20.422 -0.718 -14.982 1.00 90.44 586 GLN A O 1
ATOM 4698 N N . LYS A 1 587 ? 20.895 -1.818 -13.059 1.00 87.88 587 LYS A N 1
ATOM 4699 C CA . LYS A 1 587 ? 22.366 -1.704 -13.127 1.00 87.88 587 LYS A CA 1
ATOM 4700 C C . LYS A 1 587 ? 22.927 -2.329 -14.413 1.00 87.88 587 LYS A C 1
ATOM 4702 O O . LYS A 1 587 ? 23.634 -1.651 -15.144 1.00 87.88 587 LYS A O 1
ATOM 4707 N N . GLU A 1 588 ? 22.536 -3.564 -14.737 1.00 85.75 588 GLU A N 1
ATOM 4708 C CA . GLU A 1 588 ? 22.973 -4.257 -15.964 1.00 85.75 588 GLU A CA 1
ATOM 4709 C C . GLU A 1 588 ? 22.667 -3.456 -17.244 1.00 85.75 588 GLU A C 1
ATOM 4711 O O . GLU A 1 588 ? 23.495 -3.380 -18.150 1.00 85.75 588 GLU A O 1
ATOM 4716 N N . ILE A 1 589 ? 21.481 -2.843 -17.321 1.00 86.69 589 ILE A N 1
ATOM 4717 C CA . ILE A 1 589 ? 21.044 -2.083 -18.499 1.00 86.69 589 ILE A CA 1
ATOM 4718 C C . ILE A 1 589 ? 21.808 -0.756 -18.624 1.00 86.69 589 ILE A C 1
ATOM 4720 O O . ILE A 1 589 ? 22.251 -0.419 -19.721 1.00 86.69 589 ILE A O 1
ATOM 4724 N N . VAL A 1 590 ? 21.990 -0.007 -17.528 1.00 86.44 590 VAL A N 1
ATOM 4725 C CA . VAL A 1 590 ? 22.706 1.288 -17.567 1.00 86.44 590 VAL A CA 1
ATOM 4726 C C . VAL A 1 590 ? 24.221 1.138 -17.720 1.00 86.44 590 VAL A C 1
ATOM 4728 O O . VAL A 1 590 ? 24.897 2.083 -18.110 1.00 86.44 590 VAL A O 1
ATOM 4731 N N . GLU A 1 591 ? 24.776 -0.045 -17.454 1.00 82.56 591 GLU A N 1
ATOM 4732 C CA . GLU A 1 591 ? 26.193 -0.341 -17.695 1.00 82.56 591 GLU A CA 1
ATOM 4733 C C . GLU A 1 591 ? 26.528 -0.532 -19.178 1.00 82.56 591 GLU A C 1
ATOM 4735 O O . GLU A 1 591 ? 27.693 -0.399 -19.563 1.00 82.56 591 GLU A O 1
ATOM 4740 N N . ASN A 1 592 ? 25.532 -0.828 -20.021 1.00 78.19 592 ASN A N 1
ATOM 4741 C CA . ASN A 1 592 ? 25.752 -1.146 -21.425 1.00 78.19 592 ASN A CA 1
ATOM 4742 C C . ASN A 1 592 ? 24.824 -0.350 -22.364 1.00 78.19 592 ASN A C 1
ATOM 4744 O O . ASN A 1 592 ? 23.710 -0.793 -22.665 1.00 78.19 592 ASN A O 1
ATOM 4748 N N . PRO A 1 593 ? 25.311 0.764 -22.943 1.00 73.75 593 PRO A N 1
ATOM 4749 C CA . PRO A 1 593 ? 24.545 1.589 -23.882 1.00 73.75 593 PRO A CA 1
ATOM 4750 C C . PRO A 1 593 ? 23.973 0.820 -25.087 1.00 73.75 593 PRO A C 1
ATOM 4752 O O . PRO A 1 593 ? 22.910 1.167 -25.608 1.00 73.75 593 PRO A O 1
ATOM 4755 N N . LYS A 1 594 ? 24.623 -0.276 -25.516 1.00 74.56 594 LYS A N 1
ATOM 4756 C CA . LYS A 1 594 ? 24.140 -1.108 -26.634 1.00 74.56 594 LYS A CA 1
ATOM 4757 C C . LYS A 1 594 ? 22.825 -1.822 -26.306 1.00 74.56 594 LYS A C 1
ATOM 4759 O O . LYS A 1 594 ? 22.009 -2.032 -27.205 1.00 74.56 594 LYS A O 1
ATOM 4764 N N . ILE A 1 595 ? 22.600 -2.173 -25.037 1.00 80.81 595 ILE A N 1
ATOM 4765 C CA . ILE A 1 595 ? 21.351 -2.804 -24.587 1.00 80.81 595 ILE A CA 1
ATOM 4766 C C . ILE A 1 595 ? 20.194 -1.814 -24.733 1.00 80.81 595 ILE A C 1
ATOM 4768 O O . ILE A 1 595 ? 19.162 -2.163 -25.300 1.00 80.81 595 ILE A O 1
ATOM 4772 N N . VAL A 1 596 ? 20.385 -0.560 -24.316 1.00 83.69 596 VAL A N 1
ATOM 4773 C CA . VAL A 1 596 ? 19.350 0.483 -24.420 1.00 83.69 596 VAL A CA 1
ATOM 4774 C C . VAL A 1 596 ? 18.973 0.750 -25.870 1.00 83.69 596 VAL A C 1
ATOM 4776 O O . VAL A 1 596 ? 17.789 0.767 -26.200 1.00 83.69 596 VAL A O 1
ATOM 4779 N N . SER A 1 597 ? 19.959 0.836 -26.766 1.00 78.25 597 SER A N 1
ATOM 4780 C CA . SER A 1 597 ? 19.691 0.945 -28.204 1.00 78.25 597 SER A CA 1
ATOM 4781 C C . SER A 1 597 ? 18.905 -0.253 -28.758 1.00 78.25 597 SER A C 1
ATOM 4783 O O . SER A 1 597 ? 18.002 -0.068 -29.573 1.00 78.25 597 SER A O 1
ATOM 4785 N N . SER A 1 598 ? 19.194 -1.469 -28.287 1.00 78.06 598 SER A N 1
ATOM 4786 C CA . SER A 1 598 ? 18.491 -2.686 -28.716 1.00 78.06 598 SER A CA 1
ATOM 4787 C C . SER A 1 598 ? 17.037 -2.716 -28.227 1.00 78.06 598 SER A C 1
ATOM 4789 O O . SER A 1 598 ? 16.144 -3.115 -28.969 1.00 78.06 598 SER A O 1
ATOM 4791 N N . ILE A 1 599 ? 16.779 -2.246 -27.004 1.00 86.81 599 ILE A N 1
ATOM 4792 C CA . ILE A 1 599 ? 15.433 -2.199 -26.417 1.00 86.81 599 ILE A CA 1
ATOM 4793 C C . ILE A 1 599 ? 14.572 -1.111 -27.080 1.00 86.81 599 ILE A C 1
ATOM 4795 O O . ILE A 1 599 ? 13.418 -1.371 -27.403 1.00 86.81 599 ILE A O 1
ATOM 4799 N N . MET A 1 600 ? 15.126 0.078 -27.342 1.00 86.19 600 MET A N 1
ATOM 4800 C CA . MET A 1 600 ? 14.402 1.213 -27.951 1.00 86.19 600 MET A CA 1
ATOM 4801 C C . MET A 1 600 ? 13.952 0.990 -29.403 1.00 86.19 600 MET A C 1
ATOM 4803 O O . MET A 1 600 ? 13.126 1.741 -29.919 1.00 86.19 600 MET A O 1
ATOM 4807 N N . ASN A 1 601 ? 14.567 0.042 -30.112 1.00 78.69 601 ASN A N 1
ATOM 4808 C CA . ASN A 1 601 ? 14.338 -0.158 -31.546 1.00 78.69 601 ASN A CA 1
ATOM 4809 C C . ASN A 1 601 ? 13.742 -1.531 -31.875 1.00 78.69 601 ASN A C 1
ATOM 4811 O O . ASN A 1 601 ? 13.474 -1.803 -33.041 1.00 78.69 601 ASN A O 1
ATOM 4815 N N . SER A 1 602 ? 13.559 -2.416 -30.890 1.00 79.25 602 SER A N 1
ATOM 4816 C CA . SER A 1 602 ? 13.051 -3.762 -31.155 1.00 79.25 602 SER A CA 1
ATOM 4817 C C . SER A 1 602 ? 11.518 -3.787 -31.182 1.00 79.25 602 SER A C 1
ATOM 4819 O O . SER A 1 602 ? 10.891 -3.473 -30.166 1.00 79.25 602 SER A O 1
ATOM 4821 N N . PRO A 1 603 ? 10.891 -4.236 -32.284 1.00 76.19 603 PRO A N 1
ATOM 4822 C CA . PRO A 1 603 ? 9.457 -4.512 -32.320 1.00 76.19 603 PRO A CA 1
ATOM 4823 C C . PRO A 1 603 ? 9.110 -5.913 -31.777 1.00 76.19 603 PRO A C 1
ATOM 4825 O O . PRO A 1 603 ? 7.935 -6.255 -31.644 1.00 76.19 603 PRO A O 1
ATOM 4828 N N . GLU A 1 604 ? 10.109 -6.752 -31.480 1.00 78.75 604 GLU A N 1
ATOM 4829 C CA . GLU A 1 604 ? 9.913 -8.157 -31.123 1.00 78.75 604 GLU A CA 1
ATOM 4830 C C . GLU A 1 604 ? 9.829 -8.368 -29.608 1.00 78.75 604 GLU A C 1
ATOM 4832 O O . GLU A 1 604 ? 10.767 -8.070 -28.861 1.00 78.75 604 GLU A O 1
ATOM 4837 N N . LYS A 1 605 ? 8.716 -8.963 -29.153 1.00 83.25 605 LYS A N 1
ATOM 4838 C CA . LYS A 1 605 ? 8.467 -9.249 -27.729 1.00 83.25 605 LYS A CA 1
ATOM 4839 C C . LYS A 1 605 ? 9.556 -10.117 -27.101 1.00 83.25 605 LYS A C 1
ATOM 4841 O O . LYS A 1 605 ? 9.948 -9.856 -25.967 1.00 83.25 605 LYS A O 1
ATOM 4846 N N . ASP A 1 606 ? 10.040 -11.130 -27.813 1.00 75.75 606 ASP A N 1
ATOM 4847 C CA . ASP A 1 606 ? 11.021 -12.077 -27.272 1.00 75.75 606 ASP A CA 1
ATOM 4848 C C . ASP A 1 606 ? 12.400 -11.433 -27.097 1.00 75.75 606 ASP A C 1
ATOM 4850 O O . ASP A 1 606 ? 13.060 -11.656 -26.082 1.00 75.75 606 ASP A O 1
ATOM 4854 N N . VAL A 1 607 ? 12.792 -10.545 -28.016 1.00 75.19 607 VAL A N 1
ATOM 4855 C CA . VAL A 1 607 ? 14.018 -9.741 -27.900 1.00 75.19 607 VAL A CA 1
ATOM 4856 C C . VAL A 1 607 ? 13.921 -8.784 -26.711 1.00 75.19 607 VAL A C 1
ATOM 4858 O O . VAL A 1 607 ? 14.846 -8.703 -25.903 1.00 75.19 607 VAL A O 1
ATOM 4861 N N . LEU A 1 608 ? 12.783 -8.104 -26.539 1.00 81.44 608 LEU A N 1
ATOM 4862 C CA . LEU A 1 608 ? 12.566 -7.226 -25.386 1.00 81.44 608 LEU A CA 1
ATOM 4863 C C . LEU A 1 608 ? 12.602 -8.010 -24.067 1.00 81.44 608 LEU A C 1
ATOM 4865 O O . LEU A 1 608 ? 13.259 -7.581 -23.121 1.00 81.44 608 LEU A O 1
ATOM 4869 N N . LYS A 1 609 ? 11.975 -9.192 -24.007 1.00 83.31 609 LYS A N 1
ATOM 4870 C CA . LYS A 1 609 ? 12.007 -10.073 -22.827 1.00 83.31 609 LYS A CA 1
ATOM 4871 C C . LYS A 1 609 ? 13.389 -10.651 -22.538 1.00 83.31 609 LYS A C 1
ATOM 4873 O O . LYS A 1 609 ? 13.725 -10.854 -21.374 1.00 83.31 609 LYS A O 1
ATOM 4878 N N . HIS A 1 610 ? 14.207 -10.896 -23.559 1.00 82.00 610 HIS A N 1
ATOM 4879 C CA . HIS A 1 610 ? 15.591 -11.323 -23.369 1.00 82.00 610 HIS A CA 1
ATOM 4880 C C . HIS A 1 610 ? 16.387 -10.282 -22.567 1.00 82.00 610 HIS A C 1
ATOM 4882 O O . HIS A 1 610 ? 17.061 -10.629 -21.596 1.00 82.00 610 HIS A O 1
ATOM 4888 N N . TYR A 1 611 ? 16.256 -9.000 -22.924 1.00 80.94 611 TYR A N 1
ATOM 4889 C CA . TYR A 1 611 ? 16.986 -7.920 -22.261 1.00 80.94 611 TYR A CA 1
ATOM 4890 C C . TYR A 1 611 ? 16.328 -7.417 -20.975 1.00 80.94 611 TYR A C 1
ATOM 4892 O O . TYR A 1 611 ? 17.043 -7.095 -20.033 1.00 80.94 611 TYR A O 1
ATOM 4900 N N . LEU A 1 612 ? 14.998 -7.356 -20.900 1.00 83.56 612 LEU A N 1
ATOM 4901 C CA . LEU A 1 612 ? 14.257 -6.799 -19.757 1.00 83.56 612 LEU A CA 1
ATOM 4902 C C . LEU A 1 612 ? 13.846 -7.863 -18.724 1.00 83.56 612 LEU A C 1
ATOM 4904 O O . LEU A 1 612 ? 13.491 -7.531 -17.594 1.00 83.56 612 LEU A O 1
ATOM 4908 N N . GLY A 1 613 ? 13.930 -9.146 -19.082 1.00 81.75 613 GLY A N 1
ATOM 4909 C CA . GLY A 1 613 ? 13.430 -10.263 -18.287 1.00 81.75 613 GLY A CA 1
ATOM 4910 C C . GLY A 1 613 ? 11.947 -10.553 -18.537 1.00 81.75 613 GLY A C 1
ATOM 4911 O O . GLY A 1 613 ? 11.336 -10.069 -19.489 1.00 81.75 613 GLY A O 1
ATOM 4912 N N . ASN A 1 614 ? 11.345 -11.369 -17.668 1.00 82.69 614 ASN A N 1
ATOM 4913 C CA . ASN A 1 614 ? 9.949 -11.795 -17.804 1.00 82.69 614 ASN A CA 1
ATOM 4914 C C . ASN A 1 614 ? 8.959 -10.716 -17.314 1.00 82.69 614 ASN A C 1
ATOM 4916 O O . ASN A 1 614 ? 8.250 -10.917 -16.328 1.00 82.69 614 ASN A O 1
ATOM 4920 N N . VAL A 1 615 ? 8.953 -9.559 -17.979 1.00 87.19 615 VAL A N 1
ATOM 4921 C CA . VAL A 1 615 ? 8.051 -8.423 -17.724 1.00 87.19 615 VAL A CA 1
ATOM 4922 C C . VAL A 1 615 ? 7.050 -8.242 -18.869 1.00 87.19 615 VAL A C 1
ATOM 4924 O O . VAL A 1 615 ? 7.240 -8.774 -19.966 1.00 87.19 615 VAL A O 1
ATOM 4927 N N . ASN A 1 616 ? 5.956 -7.516 -18.617 1.00 90.12 616 ASN A N 1
ATOM 4928 C CA . ASN A 1 616 ? 5.016 -7.149 -19.676 1.00 90.12 616 ASN A CA 1
ATOM 4929 C C . ASN A 1 616 ? 5.636 -6.045 -20.549 1.00 90.12 616 ASN A C 1
ATOM 4931 O O . ASN A 1 616 ? 5.980 -4.985 -20.039 1.00 90.12 616 ASN A O 1
ATOM 4935 N N . VAL A 1 617 ? 5.772 -6.311 -21.850 1.00 91.81 617 VAL A N 1
ATOM 4936 C CA . VAL A 1 617 ? 6.423 -5.425 -22.832 1.00 91.81 617 VAL A CA 1
ATOM 4937 C C . VAL A 1 617 ? 5.448 -4.905 -23.894 1.00 91.81 617 VAL A C 1
ATOM 4939 O O . VAL A 1 617 ? 5.874 -4.331 -24.889 1.00 91.81 617 VAL A O 1
ATOM 4942 N N . ASP A 1 618 ? 4.141 -5.119 -23.725 1.00 91.62 618 ASP A N 1
ATOM 4943 C CA . ASP A 1 618 ? 3.155 -4.861 -24.781 1.00 91.62 618 ASP A CA 1
ATOM 4944 C C . ASP A 1 618 ? 3.027 -3.375 -25.147 1.00 91.62 618 ASP A C 1
ATOM 4946 O O . ASP A 1 618 ? 2.999 -3.050 -26.335 1.00 91.62 618 ASP A O 1
ATOM 4950 N N . GLU A 1 619 ? 2.996 -2.473 -24.161 1.00 91.56 619 GLU A N 1
ATOM 4951 C CA . GLU A 1 619 ? 2.957 -1.025 -24.423 1.00 91.56 619 GLU A CA 1
ATOM 4952 C C . GLU A 1 619 ? 4.285 -0.517 -25.002 1.00 91.56 619 GLU A C 1
ATOM 4954 O O . GLU A 1 619 ? 4.278 0.276 -25.940 1.00 91.56 619 GLU A O 1
ATOM 4959 N N . LEU A 1 620 ? 5.420 -1.079 -24.567 1.00 93.19 620 LEU A N 1
ATOM 4960 C CA . LEU A 1 620 ? 6.731 -0.772 -25.146 1.00 93.19 620 LEU A CA 1
ATOM 4961 C C . LEU A 1 620 ? 6.823 -1.176 -26.629 1.00 93.19 620 LEU A C 1
ATOM 4963 O O . LEU A 1 620 ? 7.374 -0.438 -27.439 1.00 93.19 620 LEU A O 1
ATOM 4967 N N . VAL A 1 621 ? 6.249 -2.318 -27.025 1.00 91.38 621 VAL A N 1
ATOM 4968 C CA . VAL A 1 621 ? 6.197 -2.713 -28.447 1.00 91.38 621 VAL A CA 1
ATOM 4969 C C . VAL A 1 621 ? 5.397 -1.705 -29.273 1.00 91.38 621 VAL A C 1
ATOM 4971 O O . VAL A 1 621 ? 5.803 -1.369 -30.387 1.00 91.38 621 VAL A O 1
ATOM 4974 N N . LYS A 1 622 ? 4.271 -1.209 -28.744 1.00 91.62 622 LYS A N 1
ATOM 4975 C CA . LYS A 1 622 ? 3.469 -0.181 -29.423 1.00 91.62 622 LYS A CA 1
ATOM 4976 C C . LYS A 1 622 ? 4.221 1.145 -29.513 1.00 91.62 622 LYS A C 1
ATOM 4978 O O . LYS A 1 622 ? 4.218 1.751 -30.581 1.00 91.62 622 LYS A O 1
ATOM 4983 N N . GLU A 1 623 ? 4.880 1.564 -28.433 1.00 93.31 623 GLU A N 1
ATOM 4984 C CA . GLU A 1 623 ? 5.735 2.754 -28.403 1.00 93.31 623 GLU A CA 1
ATOM 4985 C C . GLU A 1 623 ? 6.851 2.659 -29.451 1.00 93.31 623 GLU A C 1
ATOM 4987 O O . GLU A 1 623 ? 6.983 3.558 -30.279 1.00 93.31 623 GLU A O 1
ATOM 4992 N N . ASN A 1 624 ? 7.587 1.545 -29.500 1.00 91.69 624 ASN A N 1
ATOM 4993 C CA . ASN A 1 624 ? 8.653 1.328 -30.480 1.00 91.69 624 ASN A CA 1
ATOM 4994 C C . ASN A 1 624 ? 8.120 1.377 -31.921 1.00 91.69 624 ASN A C 1
ATOM 4996 O O . ASN A 1 624 ? 8.678 2.080 -32.766 1.00 91.69 624 ASN A O 1
ATOM 5000 N N . ALA A 1 625 ? 6.997 0.704 -32.201 1.00 89.25 625 ALA A N 1
ATOM 5001 C CA . ALA A 1 625 ? 6.372 0.712 -33.525 1.00 89.25 625 ALA A CA 1
ATOM 5002 C C . ALA A 1 625 ? 5.878 2.111 -33.945 1.00 89.25 625 ALA A C 1
ATOM 5004 O O . ALA A 1 625 ? 6.012 2.494 -35.112 1.00 89.25 625 ALA A O 1
ATOM 5005 N N . ARG A 1 626 ? 5.327 2.883 -33.001 1.00 92.12 626 ARG A N 1
ATOM 5006 C CA . ARG A 1 626 ? 4.933 4.286 -33.192 1.00 92.12 626 ARG A CA 1
ATOM 5007 C C . ARG A 1 626 ? 6.159 5.156 -33.482 1.00 92.12 626 ARG A C 1
ATOM 5009 O O . ARG A 1 626 ? 6.192 5.889 -34.469 1.00 92.12 626 ARG A O 1
ATOM 5016 N N . ASN A 1 627 ? 7.195 5.044 -32.661 1.00 91.81 627 ASN A N 1
ATOM 5017 C CA . ASN A 1 627 ? 8.422 5.826 -32.778 1.00 91.81 627 ASN A CA 1
ATOM 5018 C C . ASN A 1 627 ? 9.147 5.548 -34.106 1.00 91.81 627 ASN A C 1
ATOM 5020 O O . ASN A 1 627 ? 9.662 6.471 -34.738 1.00 91.81 627 ASN A O 1
ATOM 5024 N N . ASP A 1 628 ? 9.123 4.309 -34.598 1.00 88.12 628 ASP A N 1
ATOM 5025 C CA . ASP A 1 628 ? 9.682 3.942 -35.904 1.00 88.12 628 ASP A CA 1
ATOM 5026 C C . ASP A 1 628 ? 8.970 4.595 -37.095 1.00 88.12 628 ASP A C 1
ATOM 5028 O O . ASP A 1 628 ? 9.574 4.778 -38.157 1.00 88.12 628 ASP A O 1
ATOM 5032 N N . LYS A 1 629 ? 7.703 4.987 -36.941 1.00 91.12 629 LYS A N 1
ATOM 5033 C CA . LYS A 1 629 ? 6.975 5.759 -37.954 1.00 91.12 629 LYS A CA 1
ATOM 5034 C C . LYS A 1 629 ? 7.397 7.224 -37.949 1.00 91.12 629 LYS A C 1
ATOM 5036 O O . LYS A 1 629 ? 7.703 7.751 -39.014 1.00 91.12 629 LYS A O 1
ATOM 5041 N N . PHE A 1 630 ? 7.500 7.853 -36.777 1.00 92.50 630 PHE A N 1
ATOM 5042 C CA . PHE A 1 630 ? 7.996 9.232 -36.654 1.00 92.50 630 PHE A CA 1
ATOM 5043 C C . PHE A 1 630 ? 9.435 9.375 -37.159 1.00 92.50 630 PHE A C 1
ATOM 5045 O O . PHE A 1 630 ? 9.778 10.350 -37.820 1.00 92.50 630 PHE A O 1
ATOM 5052 N N . LYS A 1 631 ? 10.262 8.341 -36.971 1.00 88.88 631 LYS A N 1
ATOM 5053 C CA . LYS A 1 631 ? 11.610 8.244 -37.549 1.00 88.88 631 LYS A CA 1
ATOM 5054 C C . LYS A 1 631 ? 11.646 8.312 -39.100 1.00 88.88 631 LYS A C 1
ATOM 5056 O O . LYS A 1 631 ? 12.722 8.440 -39.679 1.00 88.88 631 LYS A O 1
ATOM 5061 N N . LYS A 1 632 ? 10.525 8.224 -39.815 1.00 89.00 632 LYS A N 1
ATOM 5062 C CA . LYS A 1 632 ? 10.509 8.306 -41.290 1.00 89.00 632 LYS A CA 1
ATOM 5063 C C . LYS A 1 632 ? 10.274 9.721 -41.828 1.00 89.00 632 LYS A C 1
ATOM 5065 O O . LYS A 1 632 ? 10.333 9.899 -43.042 1.00 89.00 632 LYS A O 1
ATOM 5070 N N . ILE A 1 633 ? 10.034 10.696 -40.950 1.00 93.12 633 ILE A N 1
ATOM 5071 C CA . ILE A 1 633 ? 9.842 12.099 -41.326 1.00 93.12 633 ILE A CA 1
ATOM 5072 C C . ILE A 1 633 ? 11.177 12.732 -41.739 1.00 93.12 633 ILE A C 1
ATOM 5074 O O . ILE A 1 633 ? 12.180 12.602 -41.035 1.00 93.12 633 ILE A O 1
ATOM 5078 N N . GLU A 1 634 ? 11.183 13.420 -42.879 1.00 91.69 634 GLU A N 1
ATOM 5079 C CA . GLU A 1 634 ? 12.363 13.998 -43.547 1.00 91.69 634 GLU A CA 1
ATOM 5080 C C . GLU A 1 634 ? 12.799 15.365 -42.987 1.00 91.69 634 GLU A C 1
ATOM 5082 O O . GLU A 1 634 ? 13.277 16.248 -43.686 1.00 91.69 634 GLU A O 1
ATOM 5087 N N . ASN A 1 635 ? 12.671 15.522 -41.671 1.00 92.62 635 ASN A N 1
ATOM 5088 C CA . ASN A 1 635 ? 13.274 16.594 -40.886 1.00 92.62 635 ASN A CA 1
ATOM 5089 C C . ASN A 1 635 ? 13.316 16.122 -39.423 1.00 92.62 635 ASN A C 1
ATOM 5091 O O . ASN A 1 635 ? 12.274 15.786 -38.851 1.00 92.62 635 ASN A O 1
ATOM 5095 N N . SER A 1 636 ? 14.506 16.055 -38.817 1.00 90.88 636 SER A N 1
ATOM 5096 C CA . SER A 1 636 ? 14.672 15.470 -37.477 1.00 90.88 636 SER A CA 1
ATOM 5097 C C . SER A 1 636 ? 13.941 16.257 -36.386 1.00 90.88 636 SER A C 1
ATOM 5099 O O . SER A 1 636 ? 13.352 15.645 -35.497 1.00 90.88 636 SER A O 1
ATOM 5101 N N . ALA A 1 637 ? 13.907 17.588 -36.484 1.00 91.00 637 ALA A N 1
ATOM 5102 C CA . ALA A 1 637 ? 13.235 18.446 -35.513 1.00 91.00 637 ALA A CA 1
ATOM 5103 C C . ALA A 1 637 ? 11.702 18.341 -35.621 1.00 91.00 637 ALA A C 1
ATOM 5105 O O . ALA A 1 637 ? 11.018 18.267 -34.601 1.00 91.00 637 ALA A O 1
ATOM 5106 N N . ILE A 1 638 ? 11.153 18.228 -36.839 1.00 92.81 638 ILE A N 1
ATOM 5107 C CA . ILE A 1 638 ? 9.718 17.947 -37.036 1.00 92.81 638 ILE A CA 1
ATOM 5108 C C . ILE A 1 638 ? 9.369 16.559 -36.485 1.00 92.81 638 ILE A C 1
ATOM 5110 O O . ILE A 1 638 ? 8.368 16.408 -35.786 1.00 92.81 638 ILE A O 1
ATOM 5114 N N . ALA A 1 639 ? 10.201 15.545 -36.751 1.00 93.00 639 ALA A N 1
ATOM 5115 C CA . ALA A 1 639 ? 10.004 14.194 -36.226 1.00 93.00 639 ALA A CA 1
ATOM 5116 C C . ALA A 1 639 ? 9.944 14.181 -34.690 1.00 93.00 639 ALA A C 1
ATOM 5118 O O . ALA A 1 639 ? 9.060 13.547 -34.112 1.00 93.00 639 ALA A O 1
ATOM 5119 N N . GLN A 1 640 ? 10.861 14.902 -34.039 1.00 90.88 640 GLN A N 1
ATOM 5120 C CA . GLN A 1 640 ? 10.920 15.043 -32.587 1.00 90.88 640 GLN A CA 1
ATOM 5121 C C . GLN A 1 640 ? 9.697 15.788 -32.033 1.00 90.88 640 GLN A C 1
ATOM 5123 O O . GLN A 1 640 ? 9.079 15.313 -31.082 1.00 90.88 640 GLN A O 1
ATOM 5128 N N . ALA A 1 641 ? 9.310 16.917 -32.636 1.00 89.38 641 ALA A N 1
ATOM 5129 C CA . ALA A 1 641 ? 8.151 17.699 -32.204 1.00 89.38 641 ALA A CA 1
ATOM 5130 C C . ALA A 1 641 ? 6.841 16.897 -32.303 1.00 89.38 641 ALA A C 1
ATOM 5132 O O . ALA A 1 641 ? 6.036 16.907 -31.373 1.00 89.38 641 ALA A O 1
ATOM 5133 N N . LEU A 1 642 ? 6.650 16.147 -33.396 1.00 91.25 642 LEU A N 1
ATOM 5134 C CA . LEU A 1 642 ? 5.469 15.300 -33.585 1.00 91.25 642 LEU A CA 1
ATOM 5135 C C . LEU A 1 642 ? 5.455 14.089 -32.641 1.00 91.25 642 LEU A C 1
ATOM 5137 O O . LEU A 1 642 ? 4.399 13.755 -32.110 1.00 91.25 642 LEU A O 1
ATOM 5141 N N . ALA A 1 643 ? 6.603 13.443 -32.408 1.00 90.75 643 ALA A N 1
ATOM 5142 C CA . ALA A 1 643 ? 6.694 12.295 -31.501 1.00 90.75 643 ALA A CA 1
ATOM 5143 C C . ALA A 1 643 ? 6.454 12.675 -30.028 1.00 90.75 643 ALA A C 1
ATOM 5145 O O . ALA A 1 643 ? 5.953 11.857 -29.259 1.00 90.75 643 ALA A O 1
ATOM 5146 N N . ASN A 1 644 ? 6.786 13.914 -29.653 1.00 88.62 644 ASN A N 1
ATOM 5147 C CA . ASN A 1 644 ? 6.637 14.454 -28.298 1.00 88.62 644 ASN A CA 1
ATOM 5148 C C . ASN A 1 644 ? 5.326 15.232 -28.087 1.00 88.62 644 ASN A C 1
ATOM 5150 O O . ASN A 1 644 ? 5.182 15.934 -27.083 1.00 88.62 644 ASN A O 1
ATOM 5154 N N . TYR A 1 645 ? 4.391 15.139 -29.034 1.00 87.00 645 TYR A N 1
ATOM 5155 C CA . TYR A 1 645 ? 3.092 15.796 -28.965 1.00 87.00 645 TYR A CA 1
ATOM 5156 C C . TYR A 1 645 ? 2.182 15.155 -27.906 1.00 87.00 645 TYR A C 1
ATOM 5158 O O . TYR A 1 645 ? 2.109 13.931 -27.794 1.00 87.00 645 TYR A O 1
ATOM 5166 N N . ASP A 1 646 ? 1.454 15.991 -27.166 1.00 81.69 646 ASP A N 1
ATOM 5167 C CA . ASP A 1 646 ? 0.511 15.587 -26.119 1.00 81.69 646 ASP A CA 1
ATOM 5168 C C . ASP A 1 646 ? -0.903 16.106 -26.467 1.00 81.69 646 ASP A C 1
ATOM 5170 O O . ASP A 1 646 ? -1.068 17.322 -26.636 1.00 81.69 646 ASP A O 1
ATOM 5174 N N . PRO A 1 647 ? -1.928 15.237 -26.618 1.00 80.75 647 PRO A N 1
ATOM 5175 C CA . PRO A 1 647 ? -1.925 13.788 -26.384 1.00 80.75 647 PRO A CA 1
ATOM 5176 C C . PRO A 1 647 ? -1.191 12.979 -27.469 1.00 80.75 647 PRO A C 1
ATOM 5178 O O . PRO A 1 647 ? -1.244 13.344 -28.646 1.00 80.75 647 PRO A O 1
ATOM 5181 N N . PRO A 1 648 ? -0.565 11.841 -27.112 1.00 84.06 648 PRO A N 1
ATOM 5182 C CA . PRO A 1 648 ? 0.171 11.015 -28.062 1.00 84.06 648 PRO A CA 1
ATOM 5183 C C . PRO A 1 648 ? -0.739 10.468 -29.170 1.00 84.06 648 PRO A C 1
ATOM 5185 O O . PRO A 1 648 ? -1.834 9.968 -28.908 1.00 84.06 648 PRO A O 1
ATOM 5188 N N . PHE A 1 649 ? -0.257 10.497 -30.414 1.00 88.00 649 PHE A N 1
ATOM 5189 C CA . PHE A 1 649 ? -0.943 9.944 -31.586 1.00 88.00 649 PHE A CA 1
ATOM 5190 C C . PHE A 1 649 ? 0.004 9.079 -32.427 1.00 88.00 649 PHE A C 1
ATOM 5192 O O . PHE A 1 649 ? 1.209 9.032 -32.186 1.00 88.00 649 PHE A O 1
ATOM 5199 N N . ASP A 1 650 ? -0.545 8.367 -33.410 1.00 89.50 650 ASP A N 1
ATOM 5200 C CA . ASP A 1 650 ? 0.210 7.486 -34.303 1.00 89.50 650 ASP A CA 1
ATOM 5201 C C . ASP A 1 650 ? 0.062 7.933 -35.767 1.00 89.50 650 ASP A C 1
ATOM 5203 O O . ASP A 1 650 ? -0.954 8.514 -36.153 1.00 89.50 650 ASP A O 1
ATOM 5207 N N . LEU A 1 651 ? 1.074 7.652 -36.589 1.00 91.00 651 LEU A N 1
ATOM 5208 C CA . LEU A 1 651 ? 1.099 8.003 -38.009 1.00 91.00 651 LEU A CA 1
ATOM 5209 C C . LEU A 1 651 ? 0.702 6.820 -38.896 1.00 91.00 651 LEU A C 1
ATOM 5211 O O . LEU A 1 651 ? 1.056 5.658 -38.663 1.00 91.00 651 LEU A O 1
ATOM 5215 N N . THR A 1 652 ? 0.021 7.123 -39.996 1.00 89.31 652 THR A N 1
ATOM 5216 C CA . THR A 1 652 ? -0.158 6.183 -41.109 1.00 89.31 652 THR A CA 1
ATOM 5217 C C . THR A 1 652 ? 0.955 6.345 -42.145 1.00 89.31 652 THR A C 1
ATOM 5219 O O . THR A 1 652 ? 1.534 7.420 -42.297 1.00 89.31 652 THR A O 1
ATOM 5222 N N . SER A 1 653 ? 1.228 5.298 -42.931 1.00 85.62 653 SER A N 1
ATOM 5223 C CA . SER A 1 653 ? 2.189 5.377 -44.046 1.00 85.62 653 SER A CA 1
ATOM 5224 C C . SER A 1 653 ? 1.840 6.476 -45.052 1.00 85.62 653 SER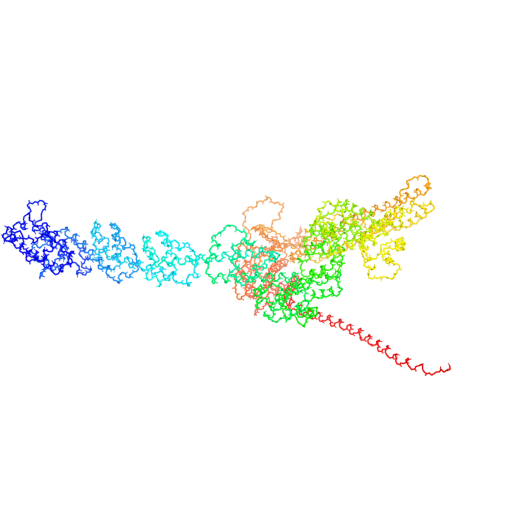 A C 1
ATOM 5226 O O . SER A 1 653 ? 2.737 7.090 -45.616 1.00 85.62 653 SER A O 1
ATOM 5228 N N . ARG A 1 654 ? 0.543 6.747 -45.247 1.00 85.81 654 ARG A N 1
ATOM 5229 C CA . ARG A 1 654 ? 0.063 7.826 -46.113 1.00 85.81 654 ARG A CA 1
ATOM 5230 C C . ARG A 1 654 ? 0.393 9.205 -45.544 1.00 85.81 654 ARG A C 1
ATOM 5232 O O . ARG A 1 654 ? 0.906 10.033 -46.280 1.00 85.81 654 ARG A O 1
ATOM 5239 N N . GLN A 1 655 ? 0.145 9.433 -44.255 1.00 90.81 655 GLN A N 1
ATOM 5240 C CA . GLN A 1 655 ? 0.471 10.709 -43.610 1.00 90.81 655 GLN A CA 1
ATOM 5241 C C . GLN A 1 655 ? 1.974 10.991 -43.637 1.00 90.81 655 GLN A C 1
ATOM 5243 O O . GLN A 1 655 ? 2.359 12.123 -43.882 1.00 90.81 655 GLN A O 1
ATOM 5248 N N . ILE A 1 656 ? 2.825 9.974 -43.461 1.00 91.62 656 ILE A N 1
ATOM 5249 C CA . ILE A 1 656 ? 4.285 10.135 -43.592 1.00 91.62 656 ILE A CA 1
ATOM 5250 C C . ILE A 1 656 ? 4.650 10.650 -44.990 1.00 91.62 656 ILE A C 1
ATOM 5252 O O . ILE A 1 656 ? 5.394 11.616 -45.101 1.00 91.62 656 ILE A O 1
ATOM 5256 N N . LEU A 1 657 ? 4.098 10.040 -46.046 1.00 88.62 657 LEU A N 1
ATOM 5257 C CA . LEU A 1 657 ? 4.332 10.482 -47.425 1.00 88.62 657 LEU A CA 1
ATOM 5258 C C . LEU A 1 657 ? 3.817 11.904 -47.666 1.00 88.62 657 LEU A C 1
ATOM 5260 O O . LEU A 1 657 ? 4.491 12.700 -48.305 1.00 88.62 657 LEU A O 1
ATOM 5264 N N . GLU A 1 658 ? 2.632 12.231 -47.151 1.00 90.88 658 GLU A N 1
ATOM 5265 C CA . GLU A 1 658 ? 2.043 13.562 -47.311 1.00 90.88 658 GLU A CA 1
ATOM 5266 C C . GLU A 1 658 ? 2.814 14.647 -46.540 1.00 90.88 658 GLU A C 1
ATOM 5268 O O . GLU A 1 658 ? 2.885 15.773 -47.019 1.00 90.88 658 GLU A O 1
ATOM 5273 N N . ILE A 1 659 ? 3.402 14.328 -45.380 1.00 93.56 659 ILE A N 1
ATOM 5274 C CA . ILE A 1 659 ? 4.266 15.250 -44.624 1.00 93.56 659 ILE A CA 1
ATOM 5275 C C . ILE A 1 659 ? 5.599 15.439 -45.342 1.00 93.56 659 ILE A C 1
ATOM 5277 O O . ILE A 1 659 ? 6.025 16.575 -45.517 1.00 93.56 659 ILE A O 1
ATOM 5281 N N . ASN A 1 660 ? 6.238 14.352 -45.781 1.00 92.56 660 ASN A N 1
ATOM 5282 C CA . ASN A 1 660 ? 7.500 14.438 -46.512 1.00 92.56 660 ASN A CA 1
ATOM 5283 C C . ASN A 1 660 ? 7.328 15.217 -47.822 1.00 92.56 660 ASN A C 1
ATOM 5285 O O . ASN A 1 660 ? 8.148 16.076 -48.104 1.00 92.56 660 ASN A O 1
ATOM 5289 N N . GLY A 1 661 ? 6.206 15.048 -48.530 1.00 90.19 661 GLY A N 1
ATOM 5290 C CA . GLY A 1 661 ? 5.886 15.879 -49.695 1.00 90.19 661 GLY A CA 1
ATOM 5291 C C . GLY A 1 661 ? 5.799 17.377 -49.372 1.00 90.19 661 GLY A C 1
ATOM 5292 O O . GLY A 1 661 ? 6.287 18.188 -50.143 1.00 90.19 661 GLY A O 1
ATOM 5293 N N . VAL A 1 662 ? 5.262 17.765 -48.206 1.00 92.62 662 VAL A N 1
ATOM 5294 C CA . VAL A 1 662 ? 5.269 19.178 -47.770 1.00 92.62 662 VAL A CA 1
ATOM 5295 C C . VAL A 1 662 ? 6.692 19.674 -47.474 1.00 92.62 662 VAL A C 1
ATOM 5297 O O . VAL A 1 662 ? 6.992 20.834 -47.737 1.00 92.62 662 VAL A O 1
ATOM 5300 N N . ILE A 1 663 ? 7.566 18.816 -46.937 1.00 92.62 663 ILE A N 1
ATOM 5301 C CA . ILE A 1 663 ? 8.983 19.142 -46.698 1.00 92.62 663 ILE A CA 1
ATOM 5302 C C . ILE A 1 663 ? 9.725 19.319 -48.031 1.00 92.62 663 ILE A C 1
ATOM 5304 O O . ILE A 1 663 ? 10.437 20.305 -48.198 1.00 92.62 663 ILE A O 1
ATOM 5308 N N . GLU A 1 664 ? 9.526 18.404 -48.979 1.00 89.25 664 GLU A N 1
ATOM 5309 C CA . GLU A 1 664 ? 10.103 18.459 -50.327 1.00 89.25 664 GLU A CA 1
ATOM 5310 C C . GLU A 1 664 ? 9.616 19.698 -51.103 1.00 89.25 664 GLU A C 1
ATOM 5312 O O . GLU A 1 664 ? 10.427 20.439 -51.659 1.00 89.25 664 GLU A O 1
ATOM 5317 N N . ASP A 1 665 ? 8.316 20.005 -51.074 1.00 87.81 665 ASP A N 1
ATOM 5318 C CA . ASP A 1 665 ? 7.748 21.188 -51.741 1.00 87.81 665 ASP A CA 1
ATOM 5319 C C . ASP A 1 665 ? 8.344 22.505 -51.199 1.00 87.81 665 ASP A C 1
ATOM 5321 O O . ASP A 1 665 ? 8.479 23.485 -51.936 1.00 87.81 665 ASP A O 1
ATOM 5325 N N . ALA A 1 666 ? 8.752 22.518 -49.926 1.00 87.88 666 ALA A N 1
ATOM 5326 C CA . ALA A 1 666 ? 9.342 23.669 -49.247 1.00 87.88 666 ALA A CA 1
ATOM 5327 C C . ALA A 1 666 ? 10.867 23.796 -49.445 1.00 87.88 666 ALA A C 1
ATOM 5329 O O . ALA A 1 666 ? 11.506 24.590 -48.755 1.00 87.88 666 ALA A O 1
ATOM 5330 N N . THR A 1 667 ? 11.490 23.041 -50.361 1.00 83.56 667 THR A N 1
ATOM 5331 C CA . THR A 1 667 ? 12.961 23.025 -50.560 1.00 83.56 667 THR A CA 1
ATOM 5332 C C . THR A 1 667 ? 13.575 24.421 -50.732 1.00 83.56 667 THR A C 1
ATOM 5334 O O . THR A 1 667 ? 14.686 24.663 -50.274 1.00 83.56 667 THR A O 1
ATOM 5337 N N . ARG A 1 668 ? 12.855 25.355 -51.369 1.00 79.12 668 ARG A N 1
ATOM 5338 C CA . ARG A 1 668 ? 13.326 26.730 -51.641 1.00 79.12 668 ARG A CA 1
ATOM 5339 C C . ARG A 1 668 ? 12.761 27.783 -50.683 1.00 79.12 668 ARG A C 1
ATOM 5341 O O . ARG A 1 668 ? 12.996 28.975 -50.888 1.00 79.12 668 ARG A O 1
ATOM 5348 N N . ASP A 1 669 ? 11.997 27.360 -49.683 1.00 85.38 669 ASP A N 1
ATOM 5349 C CA . ASP A 1 669 ? 11.358 28.259 -48.731 1.00 85.38 669 ASP A CA 1
ATOM 5350 C C . ASP A 1 669 ? 12.324 28.639 -47.603 1.00 85.38 669 ASP A C 1
ATOM 5352 O O . ASP A 1 669 ? 12.962 27.791 -46.979 1.00 85.38 669 ASP A O 1
ATOM 5356 N N . ASP A 1 670 ? 12.390 29.933 -47.282 1.00 84.88 670 ASP A N 1
ATOM 5357 C CA . ASP A 1 670 ? 13.116 30.410 -46.105 1.00 84.88 670 ASP A CA 1
ATOM 5358 C C . ASP A 1 670 ? 12.232 30.283 -44.855 1.00 84.88 670 ASP A C 1
ATOM 5360 O O . ASP A 1 670 ? 11.410 31.153 -44.548 1.00 84.88 670 ASP A O 1
ATOM 5364 N N . LEU A 1 671 ? 12.415 29.184 -44.118 1.00 88.69 671 LEU A N 1
ATOM 5365 C CA . LEU A 1 671 ? 11.678 28.899 -42.884 1.00 88.69 671 LEU A CA 1
ATOM 5366 C C . LEU A 1 671 ? 12.093 29.780 -41.691 1.00 88.69 671 LEU A C 1
ATOM 5368 O O . LEU A 1 671 ? 11.497 29.662 -40.622 1.00 88.69 671 LEU A O 1
ATOM 5372 N N . THR A 1 672 ? 13.074 30.681 -41.839 1.00 83.50 672 THR A N 1
ATOM 5373 C CA . THR A 1 672 ? 13.339 31.718 -40.822 1.00 83.50 672 THR A CA 1
ATOM 5374 C C . THR A 1 672 ? 12.314 32.856 -40.881 1.00 83.50 672 THR A C 1
ATOM 5376 O O . THR A 1 672 ? 12.136 33.599 -39.909 1.00 83.50 672 THR A O 1
ATOM 5379 N N . VAL A 1 673 ? 11.591 32.972 -42.001 1.00 85.56 673 VAL A N 1
ATOM 5380 C CA . VAL A 1 673 ? 10.516 33.943 -42.195 1.00 85.56 673 VAL A CA 1
ATOM 5381 C C . VAL A 1 673 ? 9.235 33.433 -41.537 1.00 85.56 673 VAL A C 1
ATOM 5383 O O . VAL A 1 673 ? 8.666 32.420 -41.933 1.00 85.56 673 VAL A O 1
ATOM 5386 N N . GLU A 1 674 ? 8.737 34.190 -40.559 1.00 84.94 674 GLU A N 1
ATOM 5387 C CA . GLU A 1 674 ? 7.585 33.833 -39.716 1.00 84.94 674 GLU A CA 1
ATOM 5388 C C . GLU A 1 674 ? 6.349 33.395 -40.501 1.00 84.94 674 GLU A C 1
ATOM 5390 O O . GLU A 1 674 ? 5.754 32.361 -40.206 1.00 84.94 674 GLU A O 1
ATOM 5395 N N . ARG A 1 675 ? 5.980 34.150 -41.541 1.00 86.31 675 ARG A N 1
ATOM 5396 C CA . ARG A 1 675 ? 4.806 33.826 -42.353 1.00 86.31 675 ARG A CA 1
ATOM 5397 C C . ARG A 1 675 ? 4.972 32.495 -43.088 1.00 86.31 675 ARG A C 1
ATOM 5399 O O . ARG A 1 675 ? 4.066 31.669 -43.046 1.00 86.31 675 ARG A O 1
ATOM 5406 N N . THR A 1 676 ? 6.127 32.303 -43.717 1.00 87.69 676 THR A N 1
ATOM 5407 C CA . THR A 1 676 ? 6.478 31.091 -44.463 1.00 87.69 676 THR A CA 1
ATOM 5408 C C . THR A 1 676 ? 6.499 29.873 -43.543 1.00 87.69 676 THR A C 1
ATOM 5410 O O . THR A 1 676 ? 5.904 28.851 -43.868 1.00 87.69 676 THR A O 1
ATOM 5413 N N . TYR A 1 677 ? 7.088 30.002 -42.350 1.00 89.88 677 TYR A N 1
ATOM 5414 C CA . TYR A 1 677 ? 7.096 28.946 -41.339 1.00 89.88 677 TYR A CA 1
ATOM 5415 C C . TYR A 1 677 ? 5.683 28.562 -40.882 1.00 89.88 677 TYR A C 1
ATOM 5417 O O . TYR A 1 677 ? 5.349 27.381 -40.826 1.00 89.88 677 TYR A O 1
ATOM 5425 N N . ILE A 1 678 ? 4.825 29.542 -40.578 1.00 88.88 678 ILE A N 1
ATOM 5426 C CA . ILE A 1 678 ? 3.450 29.268 -40.138 1.00 88.88 678 ILE A CA 1
ATOM 5427 C C . ILE A 1 678 ? 2.658 28.556 -41.241 1.00 88.88 678 ILE A C 1
ATOM 5429 O O . ILE A 1 678 ? 1.970 27.578 -40.950 1.00 88.88 678 ILE A O 1
ATOM 5433 N N . ASP A 1 679 ? 2.768 29.007 -42.494 1.00 89.38 679 ASP A N 1
ATOM 5434 C CA . ASP A 1 679 ? 2.081 28.377 -43.628 1.00 89.38 679 ASP A CA 1
ATOM 5435 C C . ASP A 1 679 ? 2.610 26.940 -43.867 1.00 89.38 679 ASP A C 1
ATOM 5437 O O . ASP A 1 679 ? 1.824 26.017 -44.101 1.00 89.38 679 ASP A O 1
ATOM 5441 N N . PHE A 1 680 ? 3.918 26.715 -43.703 1.00 92.31 680 PHE A N 1
ATOM 5442 C CA . PHE A 1 680 ? 4.549 25.392 -43.751 1.00 92.31 680 PHE A CA 1
ATOM 5443 C C . PHE A 1 680 ? 4.021 24.438 -42.660 1.00 92.31 680 PHE A C 1
ATOM 5445 O O . PHE A 1 680 ? 3.563 23.332 -42.963 1.00 92.31 680 PHE A O 1
ATOM 5452 N N . ILE A 1 681 ? 3.995 24.872 -41.395 1.00 92.94 681 ILE A N 1
ATOM 5453 C CA . ILE A 1 681 ? 3.472 24.071 -40.273 1.00 92.94 681 ILE A CA 1
ATOM 5454 C C . ILE A 1 681 ? 1.958 23.832 -40.403 1.00 92.94 681 ILE A C 1
ATOM 5456 O O . ILE A 1 681 ? 1.471 22.743 -40.084 1.00 92.94 681 ILE A O 1
ATOM 5460 N N . GLU A 1 682 ? 1.198 24.800 -40.921 1.00 91.19 682 GLU A N 1
ATOM 5461 C CA . GLU A 1 682 ? -0.236 24.642 -41.193 1.00 91.19 682 GLU A CA 1
ATOM 5462 C C . GLU A 1 682 ? -0.498 23.584 -42.274 1.00 91.19 682 GLU A C 1
ATOM 5464 O O . GLU A 1 682 ? -1.423 22.777 -42.139 1.00 91.19 682 GLU A O 1
ATOM 5469 N N . ASN A 1 683 ? 0.338 23.519 -43.314 1.00 92.44 683 ASN A N 1
ATOM 5470 C CA . ASN A 1 683 ? 0.250 22.470 -44.329 1.00 92.44 683 ASN A CA 1
ATOM 5471 C C . ASN A 1 683 ? 0.475 21.078 -43.724 1.00 92.44 683 ASN A C 1
ATOM 5473 O O . ASN A 1 683 ? -0.306 20.169 -44.013 1.00 92.44 683 ASN A O 1
ATOM 5477 N N . ILE A 1 684 ? 1.453 20.924 -42.824 1.00 93.50 684 ILE A N 1
ATOM 5478 C CA . ILE A 1 684 ? 1.684 19.674 -42.078 1.00 93.50 684 ILE A CA 1
ATOM 5479 C C . ILE A 1 684 ? 0.468 19.329 -41.204 1.00 93.50 684 ILE A C 1
ATOM 5481 O O . ILE A 1 684 ? -0.033 18.201 -41.257 1.00 93.50 684 ILE A O 1
ATOM 5485 N N . ARG A 1 685 ? -0.073 20.300 -40.452 1.00 92.94 685 ARG A N 1
ATOM 5486 C CA . ARG A 1 685 ? -1.281 20.111 -39.625 1.00 92.94 685 ARG A CA 1
ATOM 5487 C C . ARG A 1 685 ? -2.458 19.600 -40.452 1.00 92.94 685 ARG A C 1
ATOM 5489 O O . ARG A 1 685 ? -3.156 18.676 -40.032 1.00 92.94 685 ARG A O 1
ATOM 5496 N N . ASN A 1 686 ? -2.671 20.185 -41.630 1.00 90.62 686 ASN A N 1
ATOM 5497 C CA . ASN A 1 686 ? -3.770 19.826 -42.523 1.00 90.62 686 ASN A CA 1
ATOM 5498 C C . ASN A 1 686 ? -3.669 18.378 -43.028 1.00 90.62 686 ASN A C 1
ATOM 5500 O O . ASN A 1 686 ? -4.705 17.741 -43.213 1.00 90.62 686 ASN A O 1
ATOM 5504 N N . LYS A 1 687 ? -2.456 17.826 -43.199 1.00 90.75 687 LYS A N 1
ATOM 5505 C CA . LYS A 1 687 ? -2.261 16.395 -43.520 1.00 90.75 687 LYS A CA 1
ATOM 5506 C C . LYS A 1 687 ? -2.535 15.478 -42.326 1.00 90.75 687 LYS A C 1
ATOM 5508 O O . LYS A 1 687 ? -2.983 14.346 -42.493 1.00 90.75 687 LYS A O 1
ATOM 5513 N N . LEU A 1 688 ? -2.285 15.964 -41.111 1.00 88.44 688 LEU A N 1
ATOM 5514 C CA . LEU A 1 688 ? -2.490 15.206 -39.876 1.00 88.44 688 LEU A CA 1
ATOM 5515 C C . LEU A 1 688 ? -3.947 15.203 -39.394 1.00 88.44 688 LEU A C 1
ATOM 5517 O O . LEU A 1 688 ? -4.366 14.241 -38.756 1.00 88.44 688 LEU A O 1
ATOM 5521 N N . GLY A 1 689 ? -4.721 16.249 -39.699 1.00 85.19 689 GLY A N 1
ATOM 5522 C CA . GLY A 1 689 ? -6.107 16.387 -39.241 1.00 85.19 689 GLY A CA 1
ATOM 5523 C C . GLY A 1 689 ? -6.238 16.701 -37.744 1.00 85.19 689 GLY A C 1
ATOM 5524 O O . GLY A 1 689 ? -7.256 16.372 -37.140 1.00 85.19 689 GLY A O 1
ATOM 5525 N N . ILE A 1 690 ? -5.212 17.313 -37.141 1.00 86.31 690 ILE A N 1
ATOM 5526 C CA . ILE A 1 690 ? -5.143 17.621 -35.701 1.00 86.31 690 ILE A CA 1
ATOM 5527 C C . ILE A 1 690 ? -5.702 19.026 -35.407 1.00 86.31 690 ILE A C 1
ATOM 5529 O O . ILE A 1 690 ? -5.626 19.947 -36.232 1.00 86.31 690 ILE A O 1
ATOM 5533 N N . GLU A 1 691 ? -6.282 19.184 -34.216 1.00 83.62 691 GLU A N 1
ATOM 5534 C CA . GLU A 1 691 ? -6.813 20.448 -33.697 1.00 83.62 691 GLU A CA 1
ATOM 5535 C C . GLU A 1 691 ? -5.714 21.523 -33.591 1.00 83.62 691 GLU A C 1
ATOM 5537 O O . GLU A 1 691 ? -4.564 21.250 -33.244 1.00 83.62 691 GLU A O 1
ATOM 5542 N N . LYS A 1 692 ? -6.061 22.761 -33.957 1.00 83.19 692 LYS A N 1
ATOM 5543 C CA . LYS A 1 692 ? -5.098 23.842 -34.201 1.00 83.19 692 LYS A CA 1
ATOM 5544 C C . LYS A 1 692 ? -4.376 24.295 -32.931 1.00 83.19 692 LYS A C 1
ATOM 5546 O O . LYS A 1 692 ? -3.173 24.532 -32.980 1.00 83.19 692 LYS A O 1
ATOM 5551 N N . THR A 1 693 ? -5.088 24.406 -31.813 1.00 80.50 693 THR A N 1
ATOM 5552 C CA . THR A 1 693 ? -4.609 25.095 -30.606 1.00 80.50 693 THR A CA 1
ATOM 5553 C C . THR A 1 693 ? -3.406 24.396 -29.978 1.00 80.50 693 THR A C 1
ATOM 5555 O O . THR A 1 693 ? -2.350 25.008 -29.810 1.00 80.50 693 THR A O 1
ATOM 5558 N N . ASN A 1 694 ? -3.525 23.099 -29.687 1.00 80.19 694 ASN A N 1
ATOM 5559 C CA . ASN A 1 694 ? -2.431 22.344 -29.067 1.00 80.19 694 ASN A CA 1
ATOM 5560 C C . ASN A 1 694 ? -1.286 22.069 -30.052 1.00 80.19 694 ASN A C 1
ATOM 5562 O O . ASN A 1 694 ? -0.121 22.066 -29.659 1.00 80.19 694 ASN A O 1
ATOM 5566 N N . PHE A 1 695 ? -1.604 21.875 -31.338 1.00 87.38 695 PHE A N 1
ATOM 5567 C CA . PHE A 1 695 ? -0.602 21.674 -32.389 1.00 87.38 695 PHE A CA 1
ATOM 5568 C C . PHE A 1 695 ? 0.312 22.889 -32.538 1.00 87.38 695 PHE A C 1
ATOM 5570 O O . PHE A 1 695 ? 1.528 22.752 -32.509 1.00 87.38 695 PHE A O 1
ATOM 5577 N N . TYR A 1 696 ? -0.257 24.090 -32.609 1.00 87.56 696 TYR A N 1
ATOM 5578 C CA . TYR A 1 696 ? 0.509 25.324 -32.782 1.00 87.56 696 TYR A CA 1
ATOM 5579 C C . TYR A 1 696 ? 1.487 25.557 -31.629 1.00 87.56 696 TYR A C 1
ATOM 5581 O O . TYR A 1 696 ? 2.647 25.895 -31.860 1.00 87.56 696 TYR A O 1
ATOM 5589 N N . LYS A 1 697 ? 1.061 25.260 -30.397 1.00 82.75 697 LYS A N 1
ATOM 5590 C CA . LYS A 1 697 ? 1.919 25.348 -29.214 1.00 82.75 697 LYS A CA 1
ATOM 5591 C C . LYS A 1 697 ? 3.146 24.431 -29.302 1.00 82.75 697 LYS A C 1
ATOM 5593 O O . LYS A 1 697 ? 4.238 24.860 -28.945 1.00 82.75 697 LYS A O 1
ATOM 5598 N N . ALA A 1 698 ? 2.992 23.206 -29.812 1.00 83.56 698 ALA A N 1
ATOM 5599 C CA . ALA A 1 698 ? 4.100 22.258 -29.977 1.00 83.56 698 ALA A CA 1
ATOM 5600 C C . ALA A 1 698 ? 5.153 22.714 -31.010 1.00 83.56 698 ALA A C 1
ATOM 5602 O O . ALA A 1 698 ? 6.294 22.265 -30.958 1.00 83.56 698 ALA A O 1
ATOM 5603 N N . PHE A 1 699 ? 4.783 23.630 -31.910 1.00 88.06 699 PHE A N 1
ATOM 5604 C CA . PHE A 1 699 ? 5.646 24.200 -32.949 1.00 88.06 699 PHE A CA 1
ATOM 5605 C C . PHE A 1 699 ? 6.014 25.676 -32.696 1.00 88.06 699 PHE A C 1
ATOM 5607 O O . PHE A 1 699 ? 6.457 26.360 -33.620 1.00 88.06 699 PHE A O 1
ATOM 5614 N N . ASN A 1 700 ? 5.851 26.160 -31.455 1.00 85.88 700 ASN A N 1
ATOM 5615 C CA . ASN A 1 700 ? 6.135 27.536 -31.014 1.00 85.88 700 ASN A CA 1
ATOM 5616 C C . ASN A 1 700 ? 5.329 28.634 -31.745 1.00 85.88 700 ASN A C 1
ATOM 5618 O O . ASN A 1 700 ? 5.831 29.735 -31.981 1.00 85.88 700 ASN A O 1
ATOM 5622 N N . ILE A 1 701 ? 4.062 28.357 -32.068 1.00 82.81 701 ILE A N 1
ATOM 5623 C CA . ILE A 1 701 ? 3.121 29.311 -32.671 1.00 82.81 701 ILE A CA 1
ATOM 5624 C C . ILE A 1 701 ? 2.047 29.694 -31.637 1.00 82.81 701 ILE A C 1
ATOM 5626 O O . ILE A 1 701 ? 1.350 28.832 -31.100 1.00 82.81 701 ILE A O 1
ATOM 5630 N N . VAL A 1 702 ? 1.874 30.994 -31.376 1.00 78.88 702 VAL A N 1
ATOM 5631 C CA . VAL A 1 702 ? 0.831 31.550 -30.495 1.00 78.88 702 VAL A CA 1
ATOM 5632 C C . VAL A 1 702 ? -0.071 32.474 -31.312 1.00 78.88 702 VAL A C 1
ATOM 5634 O O . VAL A 1 702 ? 0.326 33.546 -31.769 1.00 78.88 702 VAL A O 1
ATOM 5637 N N . GLY A 1 703 ? -1.320 32.052 -31.525 1.00 72.69 703 GLY A N 1
ATOM 5638 C CA . GLY A 1 703 ? -2.230 32.740 -32.441 1.00 72.69 703 GLY A CA 1
ATOM 5639 C C . GLY A 1 703 ? -1.749 32.623 -33.891 1.00 72.69 703 GLY A C 1
ATOM 5640 O O . GLY A 1 703 ? -1.803 31.537 -34.461 1.00 72.69 703 GLY A O 1
ATOM 5641 N N . ASN A 1 704 ? -1.296 33.738 -34.472 1.00 69.62 704 ASN A N 1
ATOM 5642 C CA . ASN A 1 704 ? -0.696 33.811 -35.814 1.00 69.62 704 ASN A CA 1
ATOM 5643 C C . ASN A 1 704 ? 0.753 34.343 -35.779 1.00 69.62 704 ASN A C 1
ATOM 5645 O O . ASN A 1 704 ? 1.240 34.791 -36.813 1.00 69.62 704 ASN A O 1
ATOM 5649 N N . ASN A 1 705 ? 1.404 34.333 -34.611 1.00 73.19 705 ASN A N 1
ATOM 5650 C CA . ASN A 1 705 ? 2.773 34.816 -34.434 1.00 73.19 705 ASN A CA 1
ATOM 5651 C C . ASN A 1 705 ? 3.648 33.752 -33.744 1.00 73.19 705 ASN A C 1
ATOM 5653 O O . ASN A 1 705 ? 3.126 32.801 -33.156 1.00 73.19 705 ASN A O 1
ATOM 5657 N N . PHE A 1 706 ? 4.968 33.935 -33.756 1.00 72.81 706 PHE A N 1
ATOM 5658 C CA . PHE A 1 706 ? 5.893 33.168 -32.919 1.00 72.81 706 PHE A CA 1
ATOM 5659 C C . PHE A 1 706 ? 5.689 33.439 -31.422 1.00 72.81 706 PHE A C 1
ATOM 5661 O O . PHE A 1 706 ? 5.393 34.564 -31.013 1.00 72.81 706 PHE A O 1
ATOM 5668 N N . ASP A 1 707 ? 5.909 32.415 -30.593 1.00 64.25 707 ASP A N 1
ATOM 5669 C CA . ASP A 1 707 ? 6.002 32.578 -29.139 1.00 64.25 707 ASP A CA 1
ATOM 5670 C C . ASP A 1 707 ? 7.243 33.431 -28.772 1.00 64.25 707 ASP A C 1
ATOM 5672 O O . ASP A 1 707 ? 8.370 33.040 -29.095 1.00 64.25 707 ASP A O 1
ATOM 5676 N N . PRO A 1 708 ? 7.085 34.591 -28.103 1.00 48.78 708 PRO A N 1
ATOM 5677 C CA . PRO A 1 708 ? 8.199 35.467 -27.743 1.00 48.78 708 PRO A CA 1
ATOM 5678 C C . PRO A 1 708 ? 9.135 34.895 -26.663 1.00 48.78 708 PRO A C 1
ATOM 5680 O O . PRO A 1 708 ? 10.207 35.463 -26.456 1.00 48.78 708 PRO A O 1
ATOM 5683 N N . LEU A 1 709 ? 8.762 33.811 -25.969 1.00 48.56 709 LEU A N 1
ATOM 5684 C CA . LEU A 1 709 ? 9.530 33.268 -24.841 1.00 48.56 709 LEU A CA 1
ATOM 5685 C C . LEU A 1 709 ? 10.456 32.097 -25.206 1.00 48.56 709 LEU A C 1
ATOM 5687 O O . LEU A 1 709 ? 11.395 31.847 -24.459 1.00 48.56 709 LEU A O 1
ATOM 5691 N N . THR A 1 710 ? 10.265 31.409 -26.339 1.00 57.78 710 THR A N 1
ATOM 5692 C CA . THR A 1 710 ? 11.188 30.356 -26.823 1.00 57.78 710 THR A CA 1
ATOM 5693 C C . THR A 1 710 ? 11.011 30.097 -28.328 1.00 57.78 710 THR A C 1
ATOM 5695 O O . THR A 1 710 ? 9.961 29.629 -28.756 1.00 57.78 710 THR A O 1
ATOM 5698 N N . LYS A 1 711 ? 12.047 30.343 -29.146 1.00 59.81 711 LYS A N 1
ATOM 5699 C CA . LYS A 1 711 ? 12.085 29.951 -30.575 1.00 59.81 711 LYS A CA 1
ATOM 5700 C C . LYS A 1 711 ? 12.792 28.612 -30.841 1.00 59.81 711 LYS A C 1
ATOM 5702 O O . LYS A 1 711 ? 12.942 28.224 -31.992 1.00 59.81 711 LYS A O 1
ATOM 5707 N N . SER A 1 712 ? 13.189 27.868 -29.807 1.00 74.25 712 SER A N 1
ATOM 5708 C CA . SER A 1 712 ? 14.114 26.731 -29.950 1.00 74.25 712 SER A CA 1
ATOM 5709 C C . SER A 1 712 ? 13.656 25.643 -30.933 1.00 74.25 712 SER A C 1
ATOM 5711 O O . SER A 1 712 ? 14.483 25.160 -31.703 1.00 74.25 712 SER A O 1
ATOM 5713 N N . THR A 1 713 ? 12.367 25.277 -30.970 1.00 83.44 713 THR A N 1
ATOM 5714 C CA . THR A 1 713 ? 11.868 24.256 -31.917 1.00 83.44 713 THR A CA 1
ATOM 5715 C C . THR A 1 713 ? 11.782 24.796 -33.342 1.00 83.44 713 THR A C 1
ATOM 5717 O O . THR A 1 713 ? 12.197 24.116 -34.277 1.00 83.44 713 THR A O 1
ATOM 5720 N N . ALA A 1 714 ? 11.276 26.021 -33.520 1.00 83.88 714 ALA A N 1
ATOM 5721 C CA . ALA A 1 714 ? 11.180 26.660 -34.833 1.00 83.88 714 ALA A CA 1
ATOM 5722 C C . ALA A 1 714 ? 12.571 26.887 -35.449 1.00 83.88 714 ALA A C 1
ATOM 5724 O O . ALA A 1 714 ? 12.791 26.556 -36.614 1.00 83.88 714 ALA A O 1
ATOM 5725 N N . ASP A 1 715 ? 13.529 27.352 -34.642 1.00 85.88 715 ASP A N 1
ATOM 5726 C CA . ASP A 1 715 ? 14.925 27.530 -35.041 1.00 85.88 715 ASP A CA 1
ATOM 5727 C C . ASP A 1 715 ? 15.575 26.184 -35.401 1.00 85.88 715 ASP A C 1
ATOM 5729 O O . ASP A 1 715 ? 16.288 26.094 -36.400 1.00 85.88 715 ASP A O 1
ATOM 5733 N N . ALA A 1 716 ? 15.301 25.116 -34.640 1.00 88.06 716 ALA A N 1
ATOM 5734 C CA . ALA A 1 716 ? 15.793 23.774 -34.950 1.00 88.06 716 ALA A CA 1
ATOM 5735 C C . ALA A 1 716 ? 15.212 23.235 -36.268 1.00 88.06 716 ALA A C 1
ATOM 5737 O O . ALA A 1 716 ? 15.957 22.681 -37.077 1.00 88.06 716 ALA A O 1
ATOM 5738 N N . ILE A 1 717 ? 13.914 23.432 -36.522 1.00 91.50 717 ILE A N 1
ATOM 5739 C CA . ILE A 1 717 ? 13.263 23.031 -37.779 1.00 91.50 717 ILE A CA 1
ATOM 5740 C C . ILE A 1 717 ? 13.870 23.785 -38.960 1.00 91.50 717 ILE A C 1
ATOM 5742 O O . ILE A 1 717 ? 14.271 23.144 -39.932 1.00 91.50 717 ILE A O 1
ATOM 5746 N N . ALA A 1 718 ? 13.990 25.112 -38.861 1.00 89.44 718 ALA A N 1
ATOM 5747 C CA . ALA A 1 718 ? 14.578 25.938 -39.909 1.00 89.44 718 ALA A CA 1
ATOM 5748 C C . ALA A 1 718 ? 16.055 25.584 -40.154 1.00 89.44 718 ALA A C 1
ATOM 5750 O O . ALA A 1 718 ? 16.465 25.442 -41.306 1.00 89.44 718 ALA A O 1
ATOM 5751 N N . LYS A 1 719 ? 16.842 25.357 -39.090 1.00 90.88 719 LYS A N 1
ATOM 5752 C CA . LYS A 1 719 ? 18.245 24.917 -39.187 1.00 90.88 719 LYS A CA 1
ATOM 5753 C C . LYS A 1 719 ? 18.359 23.571 -39.899 1.00 90.88 719 LYS A C 1
ATOM 5755 O O . LYS A 1 719 ? 19.158 23.448 -40.820 1.00 90.88 719 LYS A O 1
ATOM 5760 N N . GLN A 1 720 ? 17.571 22.569 -39.504 1.00 91.69 720 GLN A N 1
ATOM 5761 C CA . GLN A 1 720 ? 17.620 21.249 -40.144 1.00 91.69 720 GLN A CA 1
ATOM 5762 C C . GLN A 1 720 ? 17.143 21.296 -41.596 1.00 91.69 720 GLN A C 1
ATOM 5764 O O . GLN A 1 720 ? 17.735 20.640 -42.447 1.00 91.69 720 GLN A O 1
ATOM 5769 N N . HIS A 1 721 ? 16.120 22.100 -41.897 1.00 92.31 721 HIS A N 1
ATOM 5770 C CA . HIS A 1 721 ? 15.636 22.293 -43.264 1.00 92.31 721 HIS A CA 1
ATOM 5771 C C . HIS A 1 721 ? 16.715 22.906 -44.159 1.00 92.31 721 HIS A C 1
ATOM 5773 O O . HIS A 1 721 ? 17.015 22.368 -45.219 1.00 92.31 721 HIS A O 1
ATOM 5779 N N . LYS A 1 722 ? 17.390 23.952 -43.670 1.00 90.31 722 LYS A N 1
ATOM 5780 C CA . LYS A 1 722 ? 18.523 24.579 -44.356 1.00 90.31 722 LYS A CA 1
ATOM 5781 C C . LYS A 1 722 ? 19.699 23.617 -44.538 1.00 90.31 722 LYS A C 1
ATOM 5783 O O . LYS A 1 722 ? 20.221 23.474 -45.636 1.00 90.31 722 LYS A O 1
ATOM 5788 N N . ASN A 1 723 ? 20.061 22.871 -43.491 1.00 90.62 723 ASN A N 1
ATOM 5789 C CA . ASN A 1 723 ? 21.120 21.859 -43.558 1.00 90.62 723 ASN A CA 1
ATOM 5790 C C . ASN A 1 723 ? 20.820 20.735 -44.568 1.00 90.62 723 ASN A C 1
ATOM 5792 O O . ASN A 1 723 ? 21.746 20.079 -45.056 1.00 90.62 723 ASN A O 1
ATOM 5796 N N . ASN A 1 724 ? 19.541 20.534 -44.890 1.00 91.62 724 ASN A N 1
ATOM 5797 C CA . ASN A 1 724 ? 19.049 19.586 -45.878 1.00 91.62 724 ASN A CA 1
ATOM 5798 C C . ASN A 1 724 ? 18.867 20.175 -47.285 1.00 91.62 724 ASN A C 1
ATOM 5800 O O . ASN A 1 724 ? 18.614 19.389 -48.190 1.00 91.62 724 ASN A O 1
ATOM 5804 N N . GLU A 1 725 ? 19.023 21.485 -47.510 1.00 89.62 725 GLU A N 1
ATOM 5805 C CA . GLU A 1 725 ? 18.673 22.161 -48.775 1.00 89.62 725 GLU A CA 1
ATOM 5806 C C . GLU A 1 725 ? 19.264 21.453 -50.007 1.00 89.62 725 GLU A C 1
ATOM 5808 O O . GLU A 1 725 ? 18.530 21.053 -50.907 1.00 89.62 725 GLU A O 1
ATOM 5813 N N . LYS A 1 726 ? 20.577 21.182 -50.012 1.00 88.88 726 LYS A N 1
ATOM 5814 C CA . LYS A 1 726 ? 21.243 20.481 -51.128 1.00 88.88 726 LYS A CA 1
ATOM 5815 C C . LYS A 1 726 ? 20.865 19.014 -51.270 1.00 88.88 726 LYS A C 1
ATOM 5817 O O . LYS A 1 726 ? 20.888 18.488 -52.375 1.00 88.88 726 LYS A O 1
ATOM 5822 N N . LEU A 1 727 ? 20.501 18.353 -50.176 1.00 90.19 727 LEU A N 1
ATOM 5823 C CA . LEU A 1 727 ? 20.006 16.978 -50.226 1.00 90.19 727 LEU A CA 1
ATOM 5824 C C . LEU A 1 727 ? 18.561 16.927 -50.741 1.00 90.19 727 LEU A C 1
ATOM 5826 O O . LEU A 1 727 ? 18.195 15.980 -51.424 1.00 90.19 727 LEU A O 1
ATOM 5830 N N . LEU A 1 728 ? 17.743 17.933 -50.430 1.00 89.62 728 LEU A N 1
ATOM 5831 C CA . LEU A 1 728 ? 16.378 18.060 -50.935 1.00 89.62 728 LEU A CA 1
ATOM 5832 C C . LEU A 1 728 ? 16.368 18.405 -52.433 1.00 89.62 728 LEU A C 1
ATOM 5834 O O . LEU A 1 728 ? 15.622 17.781 -53.182 1.00 89.62 728 LEU A O 1
ATOM 5838 N N . GLU A 1 729 ? 17.250 19.306 -52.886 1.00 88.19 729 GLU A N 1
ATOM 5839 C CA . GLU A 1 729 ? 17.480 19.561 -54.320 1.00 88.19 729 GLU A CA 1
ATOM 5840 C C . GLU A 1 729 ? 17.839 18.259 -55.059 1.00 88.19 729 GLU A C 1
ATOM 5842 O O . GLU A 1 729 ? 17.201 17.903 -56.047 1.00 88.19 729 GLU A O 1
ATOM 5847 N N . GLU A 1 730 ? 18.799 17.501 -54.524 1.00 87.50 730 GLU A N 1
ATOM 5848 C CA . GLU A 1 730 ? 19.230 16.203 -55.055 1.00 87.50 730 GLU A CA 1
ATOM 5849 C C . GLU A 1 730 ? 18.090 15.163 -55.103 1.00 87.50 730 GLU A C 1
ATOM 5851 O O . GLU A 1 730 ? 18.025 14.330 -56.009 1.00 87.50 730 GLU A O 1
ATOM 5856 N N . LEU A 1 731 ? 17.163 15.199 -54.137 1.00 85.88 731 LEU A N 1
ATOM 5857 C CA . LEU A 1 731 ? 16.010 14.297 -54.084 1.00 85.88 731 LEU A CA 1
ATOM 5858 C C . LEU A 1 731 ? 14.962 14.618 -55.166 1.00 85.88 731 LEU A C 1
ATOM 5860 O O . LEU A 1 731 ? 14.356 13.689 -55.721 1.00 85.88 731 LEU A O 1
ATOM 5864 N N . ASP A 1 732 ? 14.759 15.904 -55.470 1.00 81.44 732 ASP A N 1
ATOM 5865 C CA . ASP A 1 732 ? 13.825 16.393 -56.496 1.00 81.44 732 ASP A CA 1
ATOM 5866 C C . ASP A 1 732 ? 14.356 16.130 -57.922 1.00 81.44 732 ASP A C 1
ATOM 5868 O O . ASP A 1 732 ? 13.589 15.827 -58.843 1.00 81.44 732 ASP A O 1
ATOM 5872 N N . GLU A 1 733 ? 15.681 16.107 -58.113 1.00 81.25 733 GLU A N 1
ATOM 5873 C CA . GLU A 1 733 ? 16.292 15.866 -59.422 1.00 81.25 733 GLU A CA 1
ATOM 5874 C C . GLU A 1 733 ? 15.984 14.455 -59.998 1.00 81.25 733 GLU A C 1
ATOM 5876 O O . GLU A 1 733 ? 16.285 13.421 -59.389 1.00 81.25 733 GLU A O 1
ATOM 5881 N N . PRO A 1 734 ? 15.407 14.344 -61.220 1.00 71.50 734 PRO A N 1
ATOM 5882 C CA . PRO A 1 734 ? 15.079 13.048 -61.833 1.00 71.50 734 PRO A CA 1
ATOM 5883 C C . PRO A 1 734 ? 16.292 12.144 -62.115 1.00 71.50 734 PRO A C 1
ATOM 5885 O O . PRO A 1 734 ? 16.163 10.916 -62.132 1.00 71.50 734 PRO A O 1
ATOM 5888 N N . ASP A 1 735 ? 17.459 12.746 -62.348 1.00 69.25 735 ASP A N 1
ATOM 5889 C CA . ASP A 1 735 ? 18.729 12.079 -62.652 1.00 69.25 735 ASP A CA 1
ATOM 5890 C C . ASP A 1 735 ? 19.840 12.478 -61.660 1.00 69.25 735 ASP A C 1
ATOM 5892 O O . ASP A 1 735 ? 21.010 12.471 -62.040 1.00 69.25 735 ASP A O 1
ATOM 5896 N N . GLY A 1 736 ? 19.473 12.763 -60.402 1.00 73.25 736 GLY A N 1
ATOM 5897 C CA . GLY A 1 736 ? 20.422 13.066 -59.325 1.00 73.25 736 GLY A CA 1
ATOM 5898 C C . GLY A 1 736 ? 21.597 12.079 -59.243 1.00 73.25 736 GLY A C 1
ATOM 5899 O O . GLY A 1 736 ? 21.488 10.895 -59.610 1.00 73.25 736 GLY A O 1
ATOM 5900 N N . GLU A 1 737 ? 22.738 12.593 -58.785 1.00 73.94 737 GLU A N 1
ATOM 5901 C CA . GLU A 1 737 ? 23.961 11.854 -58.496 1.00 73.94 737 GLU A CA 1
ATOM 5902 C C . GLU A 1 737 ? 23.721 10.658 -57.549 1.00 73.94 737 GLU A C 1
ATOM 5904 O O . GLU A 1 737 ? 24.250 9.569 -57.798 1.00 73.94 737 GLU A O 1
ATOM 5909 N N . LEU A 1 738 ? 22.905 10.796 -56.504 1.00 83.75 738 LEU A N 1
ATOM 5910 C CA . LEU A 1 738 ? 22.653 9.777 -55.482 1.00 83.75 738 LEU A CA 1
ATOM 5911 C C . LEU A 1 738 ? 21.301 9.067 -55.653 1.00 83.75 738 LEU A C 1
ATOM 5913 O O . LEU A 1 738 ? 20.306 9.618 -56.121 1.00 83.75 738 LEU A O 1
ATOM 5917 N N . ASN A 1 739 ? 21.216 7.815 -55.194 1.00 86.62 739 ASN A N 1
ATOM 5918 C CA . ASN A 1 739 ? 19.929 7.129 -55.088 1.00 86.62 739 ASN A CA 1
ATOM 5919 C C . ASN A 1 739 ? 19.005 7.829 -54.069 1.00 86.62 739 ASN A C 1
ATOM 5921 O O . ASN A 1 739 ? 19.381 8.040 -52.914 1.00 86.62 739 ASN A O 1
ATOM 5925 N N . LYS A 1 740 ? 17.748 8.085 -54.458 1.00 85.25 740 LYS A N 1
ATOM 5926 C CA . LYS A 1 740 ? 16.734 8.766 -53.629 1.00 85.25 740 LYS A CA 1
ATOM 5927 C C . LYS A 1 740 ? 16.558 8.166 -52.228 1.00 85.25 740 LYS A C 1
ATOM 5929 O O . LYS A 1 740 ? 16.310 8.894 -51.275 1.00 85.25 740 LYS A O 1
ATOM 5934 N N . LYS A 1 741 ? 16.712 6.848 -52.057 1.00 86.06 741 LYS A N 1
ATOM 5935 C CA . LYS A 1 741 ? 16.616 6.191 -50.739 1.00 86.06 741 LYS A CA 1
ATOM 5936 C C . LYS A 1 741 ? 17.816 6.485 -49.838 1.00 86.06 741 LYS A C 1
ATOM 5938 O O . LYS A 1 741 ? 17.639 6.547 -48.623 1.00 86.06 741 LYS A O 1
ATOM 5943 N N . LEU A 1 742 ? 19.009 6.659 -50.412 1.00 88.56 742 LEU A N 1
ATOM 5944 C CA . LEU A 1 742 ? 20.205 7.078 -49.677 1.00 88.56 742 LEU A CA 1
ATOM 5945 C C . LEU A 1 742 ? 20.067 8.537 -49.231 1.00 88.56 742 LEU A C 1
ATOM 5947 O O . LEU A 1 742 ? 20.291 8.850 -48.063 1.00 88.56 742 LEU A O 1
ATOM 5951 N N . VAL A 1 743 ? 19.609 9.395 -50.143 1.00 88.56 743 VAL A N 1
ATOM 5952 C CA . VAL A 1 743 ? 19.335 10.814 -49.880 1.00 88.56 743 VAL A CA 1
ATOM 5953 C C . VAL A 1 743 ? 18.265 10.969 -48.796 1.00 88.56 743 VAL A C 1
ATOM 5955 O O . VAL A 1 743 ? 18.493 11.657 -47.806 1.00 88.56 743 VAL A O 1
ATOM 5958 N N . ALA A 1 744 ? 17.154 10.233 -48.881 1.00 86.75 744 ALA A N 1
ATOM 5959 C CA . ALA A 1 744 ? 16.116 10.231 -47.849 1.00 86.75 744 ALA A CA 1
ATOM 5960 C C . ALA A 1 744 ? 16.624 9.726 -46.483 1.00 86.75 744 ALA A C 1
ATOM 5962 O O . ALA A 1 744 ? 16.236 10.253 -45.440 1.00 86.75 744 ALA A O 1
ATOM 5963 N N . ALA A 1 745 ? 17.508 8.717 -46.450 1.00 88.12 745 ALA A N 1
ATOM 5964 C CA . ALA A 1 745 ? 18.121 8.253 -45.201 1.00 88.12 745 ALA A CA 1
ATOM 5965 C C . ALA A 1 745 ? 18.991 9.342 -44.552 1.00 88.12 745 ALA A C 1
ATOM 5967 O O . ALA A 1 745 ? 18.971 9.488 -43.328 1.00 88.12 745 ALA A O 1
ATOM 5968 N N . LEU A 1 746 ? 19.694 10.131 -45.369 1.00 89.19 746 LEU A N 1
ATOM 5969 C CA . LEU A 1 746 ? 20.442 11.296 -44.917 1.00 89.19 746 LEU A CA 1
ATOM 5970 C C . LEU A 1 746 ? 19.507 12.409 -44.459 1.00 89.19 746 LEU A C 1
ATOM 5972 O O . LEU A 1 746 ? 19.646 12.852 -43.334 1.00 89.19 746 LEU A O 1
ATOM 5976 N N . ILE A 1 747 ? 18.520 12.847 -45.231 1.00 91.19 747 ILE A N 1
ATOM 5977 C CA . ILE A 1 747 ? 17.649 13.979 -44.853 1.00 91.19 747 ILE A CA 1
ATOM 5978 C C . ILE A 1 747 ? 16.989 13.784 -43.471 1.00 91.19 747 ILE A C 1
ATOM 5980 O O . ILE A 1 747 ? 16.840 14.729 -42.697 1.00 91.19 747 ILE A O 1
ATOM 5984 N N . ARG A 1 748 ? 16.666 12.536 -43.110 1.00 90.25 748 ARG A N 1
ATOM 5985 C CA . ARG A 1 748 ? 16.045 12.186 -41.822 1.00 90.25 748 ARG A CA 1
ATOM 5986 C C . ARG A 1 748 ? 16.951 12.421 -40.605 1.00 90.25 748 ARG A C 1
ATOM 5988 O O . ARG A 1 748 ? 16.425 12.613 -39.508 1.00 90.25 748 ARG A O 1
ATOM 5995 N N . ILE A 1 749 ? 18.277 12.318 -40.727 1.00 88.25 749 ILE A N 1
ATOM 5996 C CA . ILE A 1 749 ? 19.194 12.441 -39.573 1.00 88.25 749 ILE A CA 1
ATOM 5997 C C . ILE A 1 749 ? 19.569 13.895 -39.300 1.00 88.25 749 ILE A C 1
ATOM 5999 O O . ILE A 1 749 ? 19.742 14.679 -40.231 1.00 88.25 749 ILE A O 1
ATOM 6003 N N . GLU A 1 750 ? 19.736 14.222 -38.022 1.00 87.31 750 GLU A N 1
ATOM 6004 C CA . GLU A 1 750 ? 20.145 15.552 -37.578 1.00 87.31 750 GLU A CA 1
ATOM 6005 C C . GLU A 1 750 ? 21.549 15.908 -38.085 1.00 87.31 750 GLU A C 1
ATOM 6007 O O . GLU A 1 750 ? 22.440 15.056 -38.126 1.00 87.31 750 GLU A O 1
ATOM 6012 N N . LYS A 1 751 ? 21.735 17.169 -38.484 1.00 87.50 751 LYS A N 1
ATOM 6013 C CA . LYS A 1 751 ? 23.008 17.714 -38.971 1.00 87.50 751 LYS A CA 1
ATOM 6014 C C . LYS A 1 751 ? 23.332 19.011 -38.275 1.00 87.50 751 LYS A C 1
ATOM 6016 O O . LYS A 1 751 ? 22.460 19.862 -38.104 1.00 87.50 751 LYS A O 1
ATOM 6021 N N . GLU A 1 752 ? 24.605 19.199 -37.970 1.00 85.50 752 GLU A N 1
ATOM 6022 C CA . GLU A 1 752 ? 25.095 20.483 -37.478 1.00 85.50 752 GLU A CA 1
ATOM 6023 C C . GLU A 1 752 ? 25.397 21.462 -38.620 1.00 85.50 752 GLU A C 1
ATOM 6025 O O . GLU A 1 752 ? 25.146 22.656 -38.468 1.00 85.50 752 GLU A O 1
ATOM 6030 N N . GLU A 1 753 ? 25.846 20.957 -39.775 1.00 85.38 753 GLU A N 1
ATOM 6031 C CA . GLU A 1 753 ? 26.270 21.742 -40.944 1.00 85.38 753 GLU A CA 1
ATOM 6032 C C . GLU A 1 753 ? 25.534 21.322 -42.234 1.00 85.38 753 GLU A C 1
ATOM 6034 O O . GLU A 1 753 ? 25.111 20.172 -42.380 1.00 85.38 753 GLU A O 1
ATOM 6039 N N . GLU A 1 754 ? 25.427 22.250 -43.191 1.00 88.12 754 GLU A N 1
ATOM 6040 C CA . GLU A 1 754 ? 24.875 22.031 -44.540 1.00 88.12 754 GLU A CA 1
ATOM 6041 C C . GLU A 1 754 ? 25.755 21.090 -45.377 1.00 88.12 754 GLU A C 1
ATOM 6043 O O . GLU A 1 754 ? 26.984 21.155 -45.307 1.00 88.12 754 GLU A O 1
ATOM 6048 N N . PHE A 1 755 ? 25.151 20.233 -46.209 1.00 87.00 755 PHE A N 1
ATOM 6049 C CA . PHE A 1 755 ? 25.879 19.445 -47.214 1.00 87.00 755 PHE A CA 1
ATOM 6050 C C . PHE A 1 755 ? 26.230 20.301 -48.434 1.00 87.00 755 PHE A C 1
ATOM 6052 O O . PHE A 1 755 ? 25.364 20.944 -49.018 1.00 87.00 755 PHE A O 1
ATOM 6059 N N . SER A 1 756 ? 27.499 20.288 -48.844 1.00 86.81 756 SER A N 1
ATOM 6060 C CA . SER A 1 756 ? 27.920 20.889 -50.109 1.00 86.81 756 SER A CA 1
ATOM 6061 C C . SER A 1 756 ? 27.790 19.887 -51.260 1.00 86.81 756 SER A C 1
ATOM 6063 O O . SER A 1 756 ? 27.755 18.675 -51.045 1.00 86.81 756 SER A O 1
ATOM 6065 N N . VAL A 1 757 ? 27.795 20.383 -52.501 1.00 84.69 757 VAL A N 1
ATOM 6066 C CA . VAL A 1 757 ? 27.827 19.528 -53.704 1.00 84.69 757 VAL A CA 1
ATOM 6067 C C . VAL A 1 757 ? 29.053 18.601 -53.691 1.00 84.69 757 VAL A C 1
ATOM 6069 O O . VAL A 1 757 ? 28.947 17.431 -54.036 1.00 84.69 757 VAL A O 1
ATOM 6072 N N . ALA A 1 758 ? 30.205 19.084 -53.209 1.00 85.62 758 ALA A N 1
ATOM 6073 C CA . ALA A 1 758 ? 31.414 18.268 -53.096 1.00 85.62 758 ALA A CA 1
ATOM 6074 C C . ALA A 1 758 ? 31.251 17.105 -52.099 1.00 85.62 758 ALA A C 1
ATOM 6076 O O . ALA A 1 758 ? 31.740 16.006 -52.363 1.00 85.62 758 ALA A O 1
ATOM 6077 N N . ASP A 1 759 ? 30.532 17.322 -50.991 1.00 87.44 759 ASP A N 1
ATOM 6078 C CA . ASP A 1 759 ? 30.246 16.269 -50.006 1.00 87.44 759 ASP A CA 1
ATOM 6079 C C . ASP A 1 759 ? 29.334 15.185 -50.601 1.00 87.44 759 ASP A C 1
ATOM 6081 O O . ASP A 1 759 ? 29.546 13.996 -50.361 1.00 87.44 759 ASP A O 1
ATOM 6085 N N . ILE A 1 760 ? 28.349 15.587 -51.415 1.00 87.69 760 ILE A N 1
ATOM 6086 C CA . ILE A 1 760 ? 27.442 14.684 -52.143 1.00 87.69 760 ILE A CA 1
ATOM 6087 C C . ILE A 1 760 ? 28.225 13.834 -53.153 1.00 87.69 760 ILE A C 1
ATOM 6089 O O . ILE A 1 760 ? 28.110 12.607 -53.141 1.00 87.69 760 ILE A O 1
ATOM 6093 N N . THR A 1 761 ? 29.091 14.452 -53.960 1.00 86.31 761 THR A N 1
ATOM 6094 C CA . THR A 1 761 ? 29.932 13.728 -54.924 1.00 86.31 761 THR A CA 1
ATOM 6095 C C . THR A 1 761 ? 30.930 12.793 -54.227 1.00 86.31 761 THR A C 1
ATOM 6097 O O . THR A 1 761 ? 31.156 11.671 -54.687 1.00 86.31 761 THR A O 1
ATOM 6100 N N . HIS A 1 762 ? 31.515 13.205 -53.093 1.00 86.81 762 HIS A N 1
ATOM 6101 C CA . HIS A 1 762 ? 32.394 12.341 -52.297 1.00 86.81 762 HIS A CA 1
ATOM 6102 C C . HIS A 1 762 ? 31.636 11.133 -51.734 1.00 86.81 762 HIS A C 1
ATOM 6104 O O . HIS A 1 762 ? 32.083 9.996 -51.896 1.00 86.81 762 HIS A O 1
ATOM 6110 N N . LEU A 1 763 ? 30.467 11.367 -51.133 1.00 88.69 763 LEU A N 1
ATOM 6111 C CA . LEU A 1 763 ? 29.585 10.317 -50.636 1.00 88.69 763 LEU A CA 1
ATOM 6112 C C . LEU A 1 763 ? 29.220 9.329 -51.748 1.00 88.69 763 LEU A C 1
ATOM 6114 O O . LEU A 1 763 ? 29.309 8.124 -51.526 1.00 88.69 763 LEU A O 1
ATOM 6118 N N . LYS A 1 764 ? 28.857 9.825 -52.938 1.00 86.75 764 LYS A N 1
ATOM 6119 C CA . LYS A 1 764 ? 28.561 8.985 -54.102 1.00 86.75 764 LYS A CA 1
ATOM 6120 C C . LYS A 1 764 ? 29.738 8.090 -54.450 1.00 86.75 764 LYS A C 1
ATOM 6122 O O . LYS A 1 764 ? 29.567 6.885 -54.589 1.00 86.75 764 LYS A O 1
ATOM 6127 N N . LYS A 1 765 ? 30.929 8.676 -54.577 1.00 85.56 765 LYS A N 1
ATOM 6128 C CA . LYS A 1 765 ? 32.137 7.941 -54.946 1.00 85.56 765 LYS A CA 1
ATOM 6129 C C . LYS A 1 765 ? 32.420 6.807 -53.959 1.00 85.56 765 LYS A C 1
ATOM 6131 O O . LYS A 1 765 ? 32.587 5.667 -54.383 1.00 85.56 765 LYS A O 1
ATOM 6136 N N . VAL A 1 766 ? 32.432 7.112 -52.659 1.00 87.50 766 VAL A N 1
ATOM 6137 C CA . VAL A 1 766 ? 32.682 6.103 -51.619 1.00 87.50 766 VAL A CA 1
ATOM 6138 C C . VAL A 1 766 ? 31.578 5.049 -51.621 1.00 87.50 766 VAL A C 1
ATOM 6140 O O . VAL A 1 766 ? 31.867 3.857 -51.531 1.00 87.50 766 VAL A O 1
ATOM 6143 N N . PHE A 1 767 ? 30.317 5.464 -51.776 1.00 88.44 767 PHE A N 1
ATOM 6144 C CA . PHE A 1 767 ? 29.197 4.537 -51.882 1.00 88.44 767 PHE A CA 1
ATOM 6145 C C . PHE A 1 767 ? 29.386 3.583 -53.059 1.00 88.44 767 PHE A C 1
ATOM 6147 O O . PHE A 1 767 ? 29.340 2.378 -52.839 1.00 88.44 767 PHE A O 1
ATOM 6154 N N . ASP A 1 768 ? 29.657 4.086 -54.267 1.00 81.19 768 ASP A N 1
ATOM 6155 C CA . ASP A 1 768 ? 29.846 3.314 -55.502 1.00 81.19 768 ASP A CA 1
ATOM 6156 C C . ASP A 1 768 ? 31.013 2.312 -55.388 1.00 81.19 768 ASP A C 1
ATOM 6158 O O . ASP A 1 768 ? 30.854 1.150 -55.773 1.00 81.19 768 ASP A O 1
ATOM 6162 N N . GLU A 1 769 ? 32.140 2.723 -54.797 1.00 82.12 769 GLU A N 1
ATOM 6163 C CA . GLU A 1 769 ? 33.355 1.907 -54.626 1.00 82.12 769 GLU A CA 1
ATOM 6164 C C . GLU A 1 769 ? 33.209 0.807 -53.553 1.00 82.12 769 GLU A C 1
ATOM 6166 O O . GLU A 1 769 ? 33.822 -0.258 -53.673 1.00 82.12 769 GLU A O 1
ATOM 6171 N N . SER A 1 770 ? 32.348 1.015 -52.553 1.00 82.25 770 SER A N 1
ATOM 6172 C CA . SER A 1 770 ? 32.153 0.081 -51.436 1.00 82.25 770 SER A CA 1
ATOM 6173 C C . SER A 1 770 ? 31.364 -1.171 -51.830 1.00 82.25 770 SER A C 1
ATOM 6175 O O . SER A 1 770 ? 30.304 -1.088 -52.466 1.00 82.25 770 SER A O 1
ATOM 6177 N N . LYS A 1 771 ? 31.828 -2.350 -51.401 1.00 74.12 771 LYS A N 1
ATOM 6178 C CA . LYS A 1 771 ? 31.150 -3.639 -51.649 1.00 74.12 771 LYS A CA 1
ATOM 6179 C C . LYS A 1 771 ? 30.050 -3.910 -50.639 1.00 74.12 771 LYS A C 1
ATOM 6181 O O . LYS A 1 771 ? 29.002 -4.453 -50.987 1.00 74.12 771 LYS A O 1
ATOM 6186 N N . ASP A 1 772 ? 30.296 -3.532 -49.395 1.00 75.06 772 ASP A N 1
ATOM 6187 C CA . ASP A 1 772 ? 29.372 -3.695 -48.291 1.00 75.06 772 ASP A CA 1
ATOM 6188 C C . ASP A 1 772 ? 29.317 -2.432 -47.430 1.00 75.06 772 ASP A C 1
ATOM 6190 O O . ASP A 1 772 ? 30.003 -1.434 -47.657 1.00 75.06 772 ASP A O 1
ATOM 6194 N N . ILE A 1 773 ? 28.415 -2.469 -46.458 1.00 79.38 773 ILE A N 1
ATOM 6195 C CA . ILE A 1 773 ? 28.141 -1.329 -45.599 1.00 79.38 773 ILE A CA 1
ATOM 6196 C C . ILE A 1 773 ? 29.280 -1.041 -44.610 1.00 79.38 773 ILE A C 1
ATOM 6198 O O . ILE A 1 773 ? 29.423 0.094 -44.165 1.00 79.38 773 ILE A O 1
ATOM 6202 N N . GLU A 1 774 ? 30.081 -2.047 -44.253 1.00 80.00 774 GLU A N 1
ATOM 6203 C CA . GLU A 1 774 ? 31.197 -1.889 -43.320 1.00 80.00 774 GLU A CA 1
ATOM 6204 C C . GLU A 1 774 ? 32.368 -1.192 -44.016 1.00 80.00 774 GLU A C 1
ATOM 6206 O O . GLU A 1 774 ? 32.905 -0.230 -43.476 1.00 80.00 774 GLU A O 1
ATOM 6211 N N . GLU A 1 775 ? 32.696 -1.598 -45.247 1.00 84.06 775 GLU A N 1
ATOM 6212 C CA . GLU A 1 775 ? 33.654 -0.901 -46.117 1.00 84.06 775 GLU A CA 1
ATOM 6213 C C . GLU A 1 775 ? 33.216 0.556 -46.343 1.00 84.06 775 GLU A C 1
ATOM 6215 O O . GLU A 1 775 ? 33.999 1.474 -46.096 1.00 84.06 775 GLU A O 1
ATOM 6220 N N . PHE A 1 776 ? 31.929 0.776 -46.644 1.00 89.50 776 PHE A N 1
ATOM 6221 C CA . PHE A 1 776 ? 31.360 2.118 -46.799 1.00 89.50 776 PHE A CA 1
ATOM 6222 C C . PHE A 1 776 ? 31.574 2.998 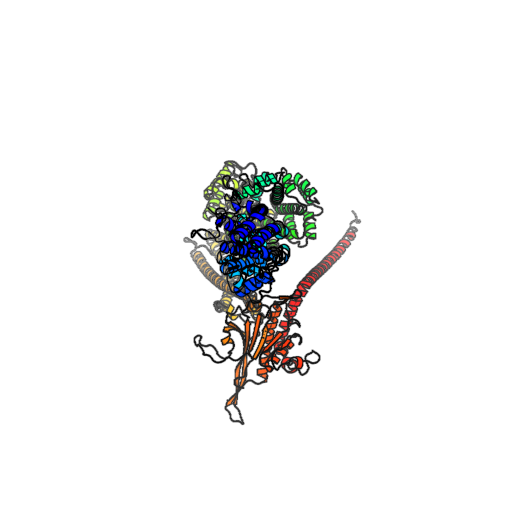-45.571 1.00 89.50 776 PHE A C 1
ATOM 6224 O O . PHE A 1 776 ? 32.102 4.102 -45.686 1.00 89.50 776 PHE A O 1
ATOM 6231 N N . PHE A 1 777 ? 31.201 2.529 -44.380 1.00 87.50 777 PHE A N 1
ATOM 6232 C CA . PHE A 1 777 ? 31.417 3.321 -43.176 1.00 87.50 777 PHE A CA 1
ATOM 6233 C C . PHE A 1 777 ? 32.884 3.367 -42.757 1.00 87.50 777 PHE A C 1
ATOM 6235 O O . PHE A 1 777 ? 33.253 4.300 -42.067 1.00 87.50 777 PHE A O 1
ATOM 6242 N N . ASN A 1 778 ? 33.766 2.460 -43.154 1.00 84.94 778 ASN A N 1
ATOM 6243 C CA . ASN A 1 778 ? 35.188 2.618 -42.841 1.00 84.94 778 ASN A CA 1
ATOM 6244 C C . ASN A 1 778 ? 35.829 3.737 -43.672 1.00 84.94 778 ASN A C 1
ATOM 6246 O O . ASN A 1 778 ? 36.627 4.513 -43.142 1.00 84.94 778 ASN A O 1
ATOM 6250 N N . GLU A 1 779 ? 35.435 3.864 -44.937 1.00 84.94 779 GLU A N 1
ATOM 6251 C CA . GLU A 1 779 ? 36.023 4.822 -45.875 1.00 84.94 779 GLU A CA 1
ATOM 6252 C C . GLU A 1 779 ? 35.312 6.179 -45.887 1.00 84.94 779 GLU A C 1
ATOM 6254 O O . GLU A 1 779 ? 35.957 7.211 -46.086 1.00 84.94 779 GLU A O 1
ATOM 6259 N N . TRP A 1 780 ? 34.002 6.212 -45.627 1.00 86.75 780 TRP A N 1
ATOM 6260 C CA . TRP A 1 780 ? 33.228 7.444 -45.722 1.00 86.75 780 TRP A CA 1
ATOM 6261 C C . TRP A 1 780 ? 33.559 8.427 -44.596 1.00 86.75 780 TRP A C 1
ATOM 6263 O O . TRP A 1 780 ? 33.488 8.112 -43.395 1.00 86.75 780 TRP A O 1
ATOM 6273 N N . LYS A 1 781 ? 33.862 9.659 -45.013 1.00 83.94 781 LYS A N 1
ATOM 6274 C CA . LYS A 1 781 ? 33.951 10.844 -44.164 1.00 83.94 781 LYS A CA 1
ATOM 6275 C C . LYS A 1 781 ? 32.851 11.822 -44.596 1.00 83.94 781 LYS A C 1
ATOM 6277 O O . LYS A 1 781 ? 32.778 12.137 -45.782 1.00 83.94 781 LYS A O 1
ATOM 6282 N N . PRO A 1 782 ? 31.989 12.305 -43.679 1.00 80.56 782 PRO A N 1
ATOM 6283 C CA . PRO A 1 782 ? 30.876 13.186 -44.047 1.00 80.56 782 PRO A CA 1
ATOM 6284 C C . PRO A 1 782 ? 31.291 14.475 -44.755 1.00 80.56 782 PRO A C 1
ATOM 6286 O O . PRO A 1 782 ? 30.521 15.017 -45.542 1.00 80.56 782 PRO A O 1
ATOM 6289 N N . LYS A 1 783 ? 32.506 14.937 -44.461 1.00 77.19 783 LYS A N 1
ATOM 6290 C CA . LYS A 1 783 ? 33.174 16.080 -45.068 1.00 77.19 783 LYS A CA 1
ATOM 6291 C C . LYS A 1 783 ? 34.555 15.641 -45.542 1.00 77.19 783 LYS A C 1
ATOM 6293 O O . LYS A 1 783 ? 35.180 14.804 -44.887 1.00 77.19 783 LYS A O 1
ATOM 6298 N N . ASP A 1 784 ? 35.061 16.244 -46.615 1.00 69.88 784 ASP A N 1
ATOM 6299 C CA . ASP A 1 784 ? 36.432 16.023 -47.112 1.00 69.88 784 ASP A CA 1
ATOM 6300 C C . ASP A 1 784 ? 37.481 16.720 -46.209 1.00 69.88 784 ASP A C 1
ATOM 6302 O O . ASP A 1 784 ? 38.187 17.648 -46.604 1.00 69.88 784 ASP A O 1
ATOM 6306 N N . ARG A 1 785 ? 37.499 16.336 -44.925 1.00 76.94 785 ARG A N 1
ATOM 6307 C CA . ARG A 1 785 ? 38.376 16.826 -43.847 1.00 76.94 785 ARG A CA 1
ATOM 6308 C C . ARG A 1 785 ? 38.556 15.746 -42.770 1.00 76.94 785 ARG A C 1
ATOM 6310 O O . ARG A 1 785 ? 37.972 14.664 -42.850 1.00 76.94 785 ARG A O 1
ATOM 6317 N N . ASP A 1 786 ? 39.381 16.020 -41.760 1.00 77.56 786 ASP A N 1
ATOM 6318 C CA . ASP A 1 786 ? 39.505 15.139 -40.593 1.00 77.56 786 ASP A CA 1
ATOM 6319 C C . ASP A 1 786 ? 38.203 15.091 -39.781 1.00 77.56 786 ASP A C 1
ATOM 6321 O O . ASP A 1 786 ? 37.493 16.089 -39.666 1.00 77.56 786 ASP A O 1
ATOM 6325 N N . LEU A 1 787 ? 37.892 13.910 -39.236 1.00 78.81 787 LEU A N 1
ATOM 6326 C CA . LEU A 1 787 ? 36.653 13.659 -38.499 1.00 78.81 787 LEU A CA 1
ATOM 6327 C C . LEU A 1 787 ? 36.601 14.513 -37.229 1.00 78.81 787 LEU A C 1
ATOM 6329 O O . LEU A 1 787 ? 37.457 14.388 -36.355 1.00 78.81 787 LEU A O 1
ATOM 6333 N N . THR A 1 788 ? 35.565 15.339 -37.120 1.00 79.81 788 THR A N 1
ATOM 6334 C CA . THR A 1 788 ? 35.170 15.979 -35.861 1.00 79.81 788 THR A CA 1
ATOM 6335 C C . THR A 1 788 ? 34.245 15.061 -35.049 1.00 79.81 788 THR A C 1
ATOM 6337 O O . THR A 1 788 ? 33.711 14.074 -35.569 1.00 79.81 788 THR A O 1
ATOM 6340 N N . ASP A 1 789 ? 33.991 15.396 -33.781 1.00 73.12 789 ASP A N 1
ATOM 6341 C CA . ASP A 1 789 ? 33.010 14.672 -32.954 1.00 73.12 789 ASP A CA 1
ATOM 6342 C C . ASP A 1 789 ? 31.612 14.697 -33.597 1.00 73.12 789 ASP A C 1
ATOM 6344 O O . ASP A 1 789 ? 30.919 13.681 -33.645 1.00 73.12 789 ASP A O 1
ATOM 6348 N N . ASN A 1 790 ? 31.234 15.828 -34.204 1.00 75.50 790 ASN A N 1
ATOM 6349 C CA . ASN A 1 790 ? 29.973 15.970 -34.935 1.00 75.50 790 ASN A CA 1
ATOM 6350 C C . ASN A 1 790 ? 29.917 15.079 -36.186 1.00 75.50 790 ASN A C 1
ATOM 6352 O O . ASN A 1 790 ? 28.875 14.489 -36.472 1.00 75.50 790 ASN A O 1
ATOM 6356 N N . ASP A 1 791 ? 31.030 14.936 -36.913 1.00 79.62 791 ASP A N 1
ATOM 6357 C CA . ASP A 1 791 ? 31.100 14.042 -38.075 1.00 79.62 791 ASP A CA 1
ATOM 6358 C C . ASP A 1 791 ? 30.985 12.568 -37.650 1.00 79.62 791 ASP A C 1
ATOM 6360 O O . ASP A 1 791 ? 30.361 11.758 -38.338 1.00 79.62 791 ASP A O 1
ATOM 6364 N N . THR A 1 792 ? 31.533 12.222 -36.483 1.00 80.31 792 THR A N 1
ATOM 6365 C CA . THR A 1 792 ? 31.411 10.881 -35.892 1.00 80.31 792 THR A CA 1
ATOM 6366 C C . THR A 1 792 ? 29.963 10.583 -35.500 1.00 80.31 792 THR A C 1
ATOM 6368 O O . THR A 1 792 ? 29.429 9.540 -35.877 1.00 80.31 792 THR A O 1
ATOM 6371 N N . LEU A 1 793 ? 29.280 11.527 -34.844 1.00 76.94 793 LEU A N 1
ATOM 6372 C CA . LEU A 1 793 ? 27.861 11.401 -34.493 1.00 76.94 793 LEU A CA 1
ATOM 6373 C C . LEU A 1 793 ? 26.962 11.273 -35.728 1.00 76.94 793 LEU A C 1
ATOM 6375 O O . LEU A 1 793 ? 26.059 10.435 -35.761 1.00 76.94 793 LEU A O 1
ATOM 6379 N N . LEU A 1 794 ? 27.225 12.065 -36.771 1.00 83.38 794 LEU A N 1
ATOM 6380 C CA . LEU A 1 794 ? 26.493 11.992 -38.035 1.00 83.38 794 LEU A CA 1
ATOM 6381 C C . LEU A 1 794 ? 26.656 10.617 -38.697 1.00 83.38 794 LEU A C 1
ATOM 6383 O O . LEU A 1 794 ? 25.691 10.037 -39.203 1.00 83.38 794 LEU A O 1
ATOM 6387 N N . LYS A 1 795 ? 27.870 10.070 -38.653 1.00 84.75 795 LYS A N 1
ATOM 6388 C CA . LYS A 1 795 ? 28.194 8.743 -39.172 1.00 84.75 795 LYS A CA 1
ATOM 6389 C C . LYS A 1 795 ? 27.468 7.638 -38.411 1.00 84.75 795 LYS A C 1
ATOM 6391 O O . LYS A 1 795 ? 26.813 6.803 -39.033 1.00 84.75 795 LYS A O 1
ATOM 6396 N N . GLU A 1 796 ? 27.488 7.681 -37.082 1.00 79.50 796 GLU A N 1
ATOM 6397 C CA . GLU A 1 796 ? 26.733 6.755 -36.232 1.00 79.50 796 GLU A CA 1
ATOM 6398 C C . GLU A 1 796 ? 25.215 6.861 -36.450 1.00 79.50 796 GLU A C 1
ATOM 6400 O O . GLU A 1 796 ? 24.509 5.847 -36.473 1.00 79.50 796 GLU A O 1
ATOM 6405 N N . ALA A 1 797 ? 24.690 8.074 -36.640 1.00 79.00 797 ALA A N 1
ATOM 6406 C CA . ALA A 1 797 ? 23.281 8.294 -36.943 1.00 79.00 797 ALA A CA 1
ATOM 6407 C C . ALA A 1 797 ? 22.895 7.700 -38.308 1.00 79.00 797 ALA A C 1
ATOM 6409 O O . ALA A 1 797 ? 21.845 7.057 -38.420 1.00 79.00 797 ALA A O 1
ATOM 6410 N N . LEU A 1 798 ? 23.752 7.844 -39.326 1.00 85.38 798 LEU A N 1
ATOM 6411 C CA . LEU A 1 798 ? 23.526 7.233 -40.634 1.00 85.38 798 LEU A CA 1
ATOM 6412 C C . LEU A 1 798 ? 23.604 5.705 -40.565 1.00 85.38 798 LEU A C 1
ATOM 6414 O O . LEU A 1 798 ? 22.746 5.054 -41.150 1.00 85.38 798 LEU A O 1
ATOM 6418 N N . MET A 1 799 ? 24.541 5.124 -39.806 1.00 81.69 799 MET A N 1
ATOM 6419 C CA . MET A 1 799 ? 24.618 3.667 -39.589 1.00 81.69 799 MET A CA 1
ATOM 6420 C C . MET A 1 799 ? 23.308 3.081 -39.048 1.00 81.69 799 MET A C 1
ATOM 6422 O O . MET A 1 799 ? 22.943 1.953 -39.373 1.00 81.69 799 MET A O 1
ATOM 6426 N N . LYS A 1 800 ? 22.573 3.852 -38.237 1.00 77.06 800 LYS A N 1
ATOM 6427 C CA . LYS A 1 800 ? 21.269 3.442 -37.695 1.00 77.06 800 LYS A CA 1
ATOM 6428 C C . LYS A 1 800 ? 20.137 3.517 -38.729 1.00 77.06 800 LYS A C 1
ATOM 6430 O O . LYS A 1 800 ? 19.181 2.754 -38.620 1.00 77.06 800 LYS A O 1
ATOM 6435 N N . GLN A 1 801 ? 20.200 4.432 -39.702 1.00 79.12 801 GLN A N 1
ATOM 6436 C CA . GLN A 1 801 ? 19.167 4.589 -40.743 1.00 79.12 801 GLN A CA 1
ATOM 6437 C C . GLN A 1 801 ? 19.435 3.725 -41.981 1.00 79.12 801 GLN A C 1
ATOM 6439 O O . GLN A 1 801 ? 18.526 3.091 -42.522 1.00 79.12 801 GLN A O 1
ATOM 6444 N N . LEU A 1 802 ? 20.685 3.697 -42.433 1.00 84.06 802 LEU A N 1
ATOM 6445 C CA . LEU A 1 802 ? 21.143 2.913 -43.564 1.00 84.06 802 LEU A CA 1
ATOM 6446 C C . LEU A 1 802 ? 21.413 1.492 -43.078 1.00 84.06 802 LEU A C 1
ATOM 6448 O O . LEU A 1 802 ? 22.520 1.138 -42.702 1.00 84.06 802 LEU A O 1
ATOM 6452 N N . THR A 1 803 ? 20.371 0.669 -43.026 1.00 77.44 803 THR A N 1
ATOM 6453 C CA . THR A 1 803 ? 20.535 -0.740 -42.650 1.00 77.44 803 THR A CA 1
ATOM 6454 C C . THR A 1 803 ? 21.277 -1.507 -43.750 1.00 77.44 803 THR A C 1
ATOM 6456 O O . THR A 1 803 ? 21.191 -1.127 -44.923 1.00 77.44 803 THR A O 1
ATOM 6459 N N . PRO A 1 804 ? 21.924 -2.649 -43.440 1.00 71.88 804 PRO A N 1
ATOM 6460 C CA . PRO A 1 804 ? 22.535 -3.497 -44.464 1.00 71.88 804 PRO A CA 1
ATOM 6461 C C . PRO A 1 804 ? 21.555 -3.887 -45.582 1.00 71.88 804 PRO A C 1
ATOM 6463 O O . PRO A 1 804 ? 21.942 -3.987 -46.742 1.00 71.88 804 PRO A O 1
ATOM 6466 N N . ALA A 1 805 ? 20.277 -4.094 -45.245 1.00 68.25 805 ALA A N 1
ATOM 6467 C CA . ALA A 1 805 ? 19.230 -4.394 -46.218 1.00 68.25 805 ALA A CA 1
ATOM 6468 C C . ALA A 1 805 ? 18.917 -3.193 -47.125 1.00 68.25 805 ALA A C 1
ATOM 6470 O O . ALA A 1 805 ? 18.807 -3.362 -48.338 1.00 68.25 805 ALA A O 1
ATOM 6471 N N . LEU A 1 806 ? 18.817 -1.985 -46.559 1.00 78.62 806 LEU A N 1
ATOM 6472 C CA . LEU A 1 806 ? 18.578 -0.764 -47.330 1.00 78.62 806 LEU A CA 1
ATOM 6473 C C . LEU A 1 806 ? 19.766 -0.431 -48.244 1.00 78.62 806 LEU A C 1
ATOM 6475 O O . LEU A 1 806 ? 19.552 -0.159 -49.422 1.00 78.62 806 LEU A O 1
ATOM 6479 N N . PHE A 1 807 ? 20.999 -0.532 -47.736 1.00 81.25 807 PHE A N 1
ATOM 6480 C CA . PHE A 1 807 ? 22.231 -0.356 -48.515 1.00 81.25 807 PHE A CA 1
ATOM 6481 C C . PHE A 1 807 ? 22.255 -1.279 -49.741 1.00 81.25 807 PHE A C 1
ATOM 6483 O O . PHE A 1 807 ? 22.497 -0.839 -50.863 1.00 81.25 807 PHE A O 1
ATOM 6490 N N . ARG A 1 808 ? 21.914 -2.559 -49.549 1.00 72.56 808 ARG A N 1
ATOM 6491 C CA . ARG A 1 808 ? 21.851 -3.547 -50.635 1.00 72.56 808 ARG A CA 1
ATOM 6492 C C . ARG A 1 808 ? 20.731 -3.274 -51.631 1.00 72.56 808 ARG A C 1
ATOM 6494 O O . ARG A 1 808 ? 20.949 -3.415 -52.832 1.00 72.56 808 ARG A O 1
ATOM 6501 N N . ALA A 1 809 ? 19.555 -2.862 -51.161 1.00 75.50 809 ALA A N 1
ATOM 6502 C CA . ALA A 1 809 ? 18.460 -2.470 -52.044 1.00 75.50 809 ALA A CA 1
ATOM 6503 C C . ALA A 1 809 ? 18.868 -1.292 -52.946 1.00 75.50 809 ALA A C 1
ATOM 6505 O O . ALA A 1 809 ? 18.613 -1.329 -54.146 1.00 75.50 809 ALA A O 1
ATOM 6506 N N . ILE A 1 810 ? 19.569 -0.300 -52.385 1.00 82.75 810 ILE A N 1
ATOM 6507 C CA . ILE A 1 810 ? 20.112 0.842 -53.129 1.00 82.75 810 ILE A CA 1
ATOM 6508 C C . ILE A 1 810 ? 21.142 0.380 -54.169 1.00 82.75 810 ILE A C 1
ATOM 6510 O O . ILE A 1 810 ? 20.984 0.682 -55.349 1.00 82.75 810 ILE A O 1
ATOM 6514 N N . LYS A 1 811 ? 22.134 -0.427 -53.764 1.00 80.50 811 LYS A N 1
ATOM 6515 C CA . LYS A 1 811 ? 23.139 -1.003 -54.677 1.00 80.50 811 LYS A CA 1
ATOM 6516 C C . LYS A 1 811 ? 22.510 -1.795 -55.823 1.00 80.50 811 LYS A C 1
ATOM 6518 O O . LYS A 1 811 ? 22.960 -1.710 -56.960 1.00 80.50 811 LYS A O 1
ATOM 6523 N N . THR A 1 812 ? 21.452 -2.549 -55.537 1.00 74.00 812 THR A N 1
ATOM 6524 C CA . THR A 1 812 ? 20.720 -3.326 -56.547 1.00 74.00 812 THR A CA 1
ATOM 6525 C C . THR A 1 812 ? 20.037 -2.406 -57.558 1.00 74.00 812 THR A C 1
ATOM 6527 O O . THR A 1 812 ? 20.153 -2.626 -58.762 1.00 74.00 812 THR A O 1
ATOM 6530 N N . GLU A 1 813 ? 19.360 -1.353 -57.093 1.00 76.81 813 GLU A N 1
ATOM 6531 C CA . GLU A 1 813 ? 18.725 -0.358 -57.966 1.00 76.81 813 GLU A CA 1
ATOM 6532 C C . GLU A 1 813 ? 19.746 0.383 -58.835 1.00 76.81 813 GLU A C 1
ATOM 6534 O O . GLU A 1 813 ? 19.512 0.579 -60.029 1.00 76.81 813 GLU A O 1
ATOM 6539 N N . GLU A 1 814 ? 20.895 0.754 -58.270 1.00 77.38 814 GLU A N 1
ATOM 6540 C CA . GLU A 1 814 ? 21.977 1.409 -59.007 1.00 77.38 814 GLU A CA 1
ATOM 6541 C C . GLU A 1 814 ? 22.608 0.481 -60.047 1.00 77.38 814 GLU A C 1
ATOM 6543 O O . GLU A 1 814 ? 22.757 0.882 -61.201 1.00 77.38 814 GLU A O 1
ATOM 6548 N N . ASN A 1 815 ? 22.869 -0.783 -59.699 1.00 72.38 815 ASN A N 1
ATOM 6549 C CA . ASN A 1 815 ? 23.356 -1.795 -60.640 1.00 72.38 815 ASN A CA 1
ATOM 6550 C C . ASN A 1 815 ? 22.357 -2.038 -61.784 1.00 72.38 815 ASN A C 1
ATOM 6552 O O . ASN A 1 815 ? 22.750 -2.140 -62.949 1.00 72.38 815 ASN A O 1
ATOM 6556 N N . GLN A 1 816 ? 21.054 -2.087 -61.486 1.00 73.19 816 GLN A N 1
ATOM 6557 C CA . GLN A 1 816 ? 20.002 -2.223 -62.498 1.00 73.19 816 GLN A CA 1
ATOM 6558 C C . GLN A 1 816 ? 19.911 -0.986 -63.403 1.00 73.19 816 GLN A C 1
ATOM 6560 O O . GLN A 1 816 ? 19.773 -1.130 -64.624 1.00 73.19 816 GLN A O 1
ATOM 6565 N N . LYS A 1 817 ? 20.026 0.226 -62.838 1.00 73.50 817 LYS A N 1
ATOM 6566 C CA . LYS A 1 817 ? 20.069 1.493 -63.592 1.00 73.50 817 LYS A CA 1
ATOM 6567 C C . LYS A 1 817 ? 21.313 1.546 -64.487 1.00 73.50 817 LYS A C 1
ATOM 6569 O O . LYS A 1 817 ? 21.185 1.875 -65.666 1.00 73.50 817 LYS A O 1
ATOM 6574 N N . ALA A 1 818 ? 22.479 1.150 -63.974 1.00 72.06 818 ALA A N 1
ATOM 6575 C CA . ALA A 1 818 ? 23.739 1.087 -64.714 1.00 72.06 818 ALA A CA 1
ATOM 6576 C C . ALA A 1 818 ? 23.673 0.085 -65.876 1.00 72.06 818 ALA A C 1
ATOM 6578 O O . ALA A 1 818 ? 23.984 0.445 -67.008 1.00 72.06 818 ALA A O 1
ATOM 6579 N N . PHE A 1 819 ? 23.176 -1.136 -65.644 1.00 73.56 819 PHE A N 1
ATOM 6580 C CA . PHE A 1 819 ? 23.012 -2.143 -66.699 1.00 73.56 819 PHE A CA 1
ATOM 6581 C C . PHE A 1 819 ? 22.016 -1.703 -67.784 1.00 73.56 819 PHE A C 1
ATOM 6583 O O . PHE A 1 819 ? 22.247 -1.930 -68.972 1.00 73.56 819 PHE A O 1
ATOM 6590 N N . SER A 1 820 ? 20.924 -1.037 -67.391 1.00 71.19 820 SER A N 1
ATOM 6591 C CA . SER A 1 820 ? 19.896 -0.549 -68.323 1.00 71.19 820 SER A CA 1
ATOM 6592 C C . SER A 1 820 ? 20.368 0.638 -69.173 1.00 71.19 820 SER A C 1
ATOM 6594 O O . SER A 1 820 ? 19.915 0.781 -70.306 1.00 71.19 820 SER A O 1
ATOM 6596 N N . LYS A 1 821 ? 21.268 1.483 -68.643 1.00 71.19 821 LYS A N 1
ATOM 6597 C CA . LYS A 1 821 ? 21.870 2.622 -69.364 1.00 71.19 821 LYS A CA 1
ATOM 6598 C C . LYS A 1 821 ? 23.135 2.236 -70.163 1.00 71.19 821 LYS A C 1
ATOM 6600 O O . LYS A 1 821 ? 23.537 2.993 -71.042 1.00 71.19 821 LYS A O 1
ATOM 6605 N N . ALA A 1 822 ? 23.756 1.088 -69.876 1.00 70.38 822 ALA A N 1
ATOM 6606 C CA . ALA A 1 822 ? 24.994 0.626 -70.509 1.00 70.38 822 ALA A CA 1
ATOM 6607 C C . ALA A 1 822 ? 24.815 0.183 -71.975 1.00 70.38 822 ALA A C 1
ATOM 6609 O O . ALA A 1 822 ? 23.787 -0.375 -72.362 1.00 70.38 822 ALA A O 1
ATOM 6610 N N . GLY A 1 823 ? 25.854 0.388 -72.795 1.00 72.12 823 GLY A N 1
ATOM 6611 C CA . GLY A 1 823 ? 25.901 -0.125 -74.166 1.00 72.12 823 GLY A CA 1
ATOM 6612 C C . GLY A 1 823 ? 26.144 -1.646 -74.228 1.00 72.12 823 GLY A C 1
ATOM 6613 O O . GLY A 1 823 ? 26.550 -2.247 -73.234 1.00 72.12 823 GLY A O 1
ATOM 6614 N N . PRO A 1 824 ? 25.969 -2.294 -75.399 1.00 69.44 824 PRO A N 1
ATOM 6615 C CA . PRO A 1 824 ? 26.099 -3.751 -75.542 1.00 69.44 824 PRO A CA 1
ATOM 6616 C C . PRO A 1 824 ? 27.441 -4.336 -75.062 1.00 69.44 824 PRO A C 1
ATOM 6618 O O . PRO A 1 824 ? 27.479 -5.404 -74.456 1.00 69.44 824 PRO A O 1
ATOM 6621 N N . LEU A 1 825 ? 28.561 -3.650 -75.308 1.00 70.69 825 LEU A N 1
ATOM 6622 C CA . LEU A 1 825 ? 29.880 -4.124 -74.871 1.00 70.69 825 LEU A CA 1
ATOM 6623 C C . LEU A 1 825 ? 30.010 -4.106 -73.343 1.00 70.69 825 LEU A C 1
ATOM 6625 O O . LEU A 1 825 ? 30.446 -5.093 -72.756 1.00 70.69 825 LEU A O 1
ATOM 6629 N N . ASP A 1 826 ? 29.556 -3.032 -72.704 1.00 72.12 826 ASP A N 1
ATOM 6630 C CA . ASP A 1 826 ? 29.615 -2.880 -71.251 1.00 72.12 826 ASP A CA 1
ATOM 6631 C C . ASP A 1 826 ? 28.636 -3.832 -70.550 1.00 72.12 826 ASP A C 1
ATOM 6633 O O . ASP A 1 826 ? 28.979 -4.446 -69.542 1.00 72.12 826 ASP A O 1
ATOM 6637 N N . GLN A 1 827 ? 27.456 -4.070 -71.134 1.00 75.88 827 GLN A N 1
ATOM 6638 C CA . GLN A 1 827 ? 26.526 -5.104 -70.667 1.00 75.88 827 GLN A CA 1
ATOM 6639 C C . GLN A 1 827 ? 27.149 -6.505 -70.727 1.00 75.88 827 GLN A C 1
ATOM 6641 O O . GLN A 1 827 ? 26.986 -7.293 -69.795 1.00 75.88 827 GLN A O 1
ATOM 6646 N N . ALA A 1 828 ? 27.897 -6.821 -71.788 1.00 75.06 828 ALA A N 1
ATOM 6647 C CA . ALA A 1 828 ? 28.603 -8.094 -71.901 1.00 75.06 828 ALA A CA 1
ATOM 6648 C C . ALA A 1 828 ? 29.732 -8.237 -70.861 1.00 75.06 828 ALA A C 1
ATOM 6650 O O . ALA A 1 828 ? 29.933 -9.335 -70.336 1.00 75.06 828 ALA A O 1
ATOM 6651 N N . VAL A 1 829 ? 30.430 -7.144 -70.527 1.00 77.38 829 VAL A N 1
ATOM 6652 C CA . VAL A 1 829 ? 31.438 -7.107 -69.451 1.00 77.38 829 VAL A CA 1
ATOM 6653 C C . VAL A 1 829 ? 30.786 -7.329 -68.087 1.00 77.38 829 VAL A C 1
ATOM 6655 O O . VAL A 1 829 ? 31.266 -8.161 -67.318 1.00 77.38 829 VAL A O 1
ATOM 6658 N N . ILE A 1 830 ? 29.656 -6.670 -67.807 1.00 75.88 830 ILE A N 1
ATOM 6659 C CA . ILE A 1 830 ? 28.894 -6.875 -66.566 1.00 75.88 830 ILE A CA 1
ATOM 6660 C C . ILE A 1 830 ? 28.475 -8.349 -66.443 1.00 75.88 830 ILE A C 1
ATOM 6662 O O . ILE A 1 830 ? 28.763 -8.984 -65.432 1.00 75.88 830 ILE A O 1
ATOM 6666 N N . ILE A 1 831 ? 27.911 -8.941 -67.505 1.00 77.94 831 ILE A N 1
ATOM 6667 C CA . ILE A 1 831 ? 27.544 -10.369 -67.540 1.00 77.94 831 ILE A CA 1
ATOM 6668 C C . ILE A 1 831 ? 28.763 -11.277 -67.307 1.00 77.94 831 ILE A C 1
ATOM 6670 O O . ILE A 1 831 ? 28.655 -12.285 -66.604 1.00 77.94 831 ILE A O 1
ATOM 6674 N N . GLN A 1 832 ? 29.923 -10.965 -67.896 1.00 80.31 832 GLN A N 1
ATOM 6675 C CA . GLN A 1 832 ? 31.146 -11.744 -67.674 1.00 80.31 832 GLN A CA 1
ATOM 6676 C C . GLN A 1 832 ? 31.644 -11.659 -66.232 1.00 80.31 832 GLN A C 1
ATOM 6678 O O . GLN A 1 832 ? 32.082 -12.679 -65.705 1.00 80.31 832 GLN A O 1
ATOM 6683 N N . ASN A 1 833 ? 31.538 -10.498 -65.589 1.00 78.62 833 ASN A N 1
ATOM 6684 C CA . ASN A 1 833 ? 31.987 -10.295 -64.213 1.00 78.62 833 ASN A CA 1
ATOM 6685 C C . ASN A 1 833 ? 31.053 -10.948 -63.181 1.00 78.62 833 ASN A C 1
ATOM 6687 O O . ASN A 1 833 ? 31.515 -11.387 -62.130 1.00 78.62 833 ASN A O 1
ATOM 6691 N N . THR A 1 834 ? 29.760 -11.087 -63.487 1.00 79.00 834 THR A N 1
ATOM 6692 C CA . THR A 1 834 ? 28.790 -11.754 -62.601 1.00 79.00 834 THR A CA 1
ATOM 6693 C C . THR A 1 834 ? 28.920 -13.286 -62.609 1.00 79.00 834 THR A C 1
ATOM 6695 O O . THR A 1 834 ? 28.634 -13.941 -61.607 1.00 79.00 834 THR A O 1
ATOM 6698 N N . LYS A 1 835 ? 29.399 -13.895 -63.704 1.00 80.75 835 LYS A N 1
ATOM 6699 C CA . LYS A 1 835 ? 29.551 -15.363 -63.812 1.00 80.75 835 LYS A CA 1
ATOM 6700 C C . LYS A 1 835 ? 30.478 -15.986 -62.750 1.00 80.75 835 LYS A C 1
ATOM 6702 O O . LYS A 1 835 ? 30.062 -16.963 -62.130 1.00 80.75 835 LYS A O 1
ATOM 6707 N N . PRO A 1 836 ? 31.695 -15.465 -62.492 1.00 80.44 836 PRO A N 1
ATOM 6708 C CA . PRO A 1 836 ? 32.558 -15.966 -61.422 1.00 80.44 836 PRO A CA 1
ATOM 6709 C C . PRO A 1 836 ? 31.910 -15.912 -60.035 1.00 80.44 836 PRO A C 1
ATOM 6711 O O . PRO A 1 836 ? 32.131 -16.812 -59.227 1.00 80.44 836 PRO A O 1
ATOM 6714 N N . VAL A 1 837 ? 31.101 -14.881 -59.767 1.00 78.88 837 VAL A N 1
ATOM 6715 C CA . VAL A 1 837 ? 30.383 -14.723 -58.493 1.00 78.88 837 VAL A CA 1
ATOM 6716 C C . VAL A 1 837 ? 29.338 -15.828 -58.334 1.00 78.88 837 VAL A C 1
ATOM 6718 O O . VAL A 1 837 ? 29.315 -16.505 -57.308 1.00 78.88 837 VAL A O 1
ATOM 6721 N N . LEU A 1 838 ? 28.551 -16.095 -59.382 1.00 81.62 838 LEU A N 1
ATOM 6722 C CA . LEU A 1 838 ? 27.589 -17.199 -59.397 1.00 81.62 838 LEU A CA 1
ATOM 6723 C C . LEU A 1 838 ? 28.260 -18.567 -59.173 1.00 81.62 838 LEU A C 1
ATOM 6725 O O . LEU A 1 838 ? 27.745 -19.378 -58.407 1.00 81.62 838 LEU A O 1
ATOM 6729 N N . GLU A 1 839 ? 29.407 -18.832 -59.803 1.00 83.19 839 GLU A N 1
ATOM 6730 C CA . GLU A 1 839 ? 30.129 -20.102 -59.617 1.00 83.19 839 GLU A CA 1
ATOM 6731 C C . GLU A 1 839 ? 30.704 -20.254 -58.203 1.00 83.19 839 GLU A C 1
ATOM 6733 O O . GLU A 1 839 ? 30.669 -21.348 -57.633 1.00 83.19 839 GLU A O 1
ATOM 6738 N N . ARG A 1 840 ? 31.173 -19.158 -57.595 1.00 84.88 840 ARG A N 1
ATOM 6739 C CA . ARG A 1 840 ? 31.592 -19.155 -56.189 1.00 84.88 840 ARG A CA 1
ATOM 6740 C C . ARG A 1 840 ? 30.419 -19.487 -55.264 1.00 84.88 840 ARG A C 1
ATOM 6742 O O . ARG A 1 840 ? 30.533 -20.395 -54.449 1.00 84.88 840 ARG A O 1
ATOM 6749 N N . LEU A 1 841 ? 29.277 -18.828 -55.458 1.00 80.62 841 LEU A N 1
ATOM 6750 C CA . LEU A 1 841 ? 28.069 -19.041 -54.656 1.00 80.62 841 LEU A CA 1
ATOM 6751 C C . LEU A 1 841 ? 27.517 -20.464 -54.796 1.00 80.62 841 LEU A C 1
ATOM 6753 O O . LEU A 1 841 ? 27.154 -21.078 -53.796 1.00 80.62 841 LEU A O 1
ATOM 6757 N N . LYS A 1 842 ? 27.520 -21.032 -56.011 1.00 83.50 842 LYS A N 1
ATOM 6758 C CA . LYS A 1 842 ? 27.169 -22.446 -56.238 1.00 83.50 842 LYS A CA 1
ATOM 6759 C C . LYS A 1 842 ? 28.037 -23.380 -55.393 1.00 83.50 842 LYS A C 1
ATOM 6761 O O . LYS A 1 842 ? 27.511 -24.298 -54.766 1.00 83.50 842 LYS A O 1
ATOM 6766 N N . LYS A 1 843 ? 29.351 -23.137 -55.358 1.00 82.88 843 LYS A N 1
ATOM 6767 C CA . LYS A 1 843 ? 30.308 -23.939 -54.586 1.00 82.88 843 LYS A CA 1
ATOM 6768 C C . LYS A 1 843 ? 30.111 -23.777 -53.077 1.00 82.88 843 LYS A C 1
ATOM 6770 O O . LYS A 1 843 ? 30.096 -24.774 -52.358 1.00 82.88 843 LYS A O 1
ATOM 6775 N N . ASP A 1 844 ? 29.923 -22.549 -52.605 1.00 76.56 844 ASP A N 1
ATOM 6776 C CA . ASP A 1 844 ? 29.719 -22.264 -51.182 1.00 76.56 844 ASP A CA 1
ATOM 6777 C C . ASP A 1 844 ? 28.409 -22.893 -50.678 1.00 76.56 844 ASP A C 1
ATOM 6779 O O . ASP A 1 844 ? 28.383 -23.510 -49.610 1.00 76.56 844 ASP A O 1
ATOM 6783 N N . ASN A 1 845 ? 27.344 -22.840 -51.489 1.00 79.56 845 ASN A N 1
ATOM 6784 C CA . ASN A 1 845 ? 26.039 -23.419 -51.160 1.00 79.56 845 ASN A CA 1
ATOM 6785 C C . ASN A 1 845 ? 26.002 -24.950 -51.201 1.00 79.56 845 ASN A C 1
ATOM 6787 O O . ASN A 1 845 ? 25.191 -25.563 -50.503 1.00 79.56 845 ASN A O 1
ATOM 6791 N N . GLN A 1 846 ? 26.882 -25.582 -51.981 1.00 79.25 846 GLN A N 1
ATOM 6792 C CA . GLN A 1 846 ? 26.951 -27.039 -52.088 1.00 79.25 846 GLN A CA 1
ATOM 6793 C C . GLN A 1 846 ? 27.233 -27.703 -50.731 1.00 79.25 846 GLN A C 1
ATOM 6795 O O . GLN A 1 846 ? 26.610 -28.708 -50.392 1.00 79.25 846 GLN A O 1
ATOM 6800 N N . THR A 1 847 ? 28.073 -27.076 -49.906 1.00 70.62 847 THR A N 1
ATOM 6801 C CA . THR A 1 847 ? 28.380 -27.544 -48.544 1.00 70.62 847 THR A CA 1
ATOM 6802 C C . THR A 1 847 ? 27.126 -27.592 -47.657 1.00 70.62 847 THR A C 1
ATOM 6804 O O . THR A 1 847 ? 26.959 -28.510 -46.854 1.00 70.62 847 THR A O 1
ATOM 6807 N N . TYR A 1 848 ? 26.198 -26.642 -47.817 1.00 74.00 848 TYR A N 1
ATOM 6808 C CA . TYR A 1 848 ? 24.959 -26.601 -47.029 1.00 74.00 848 TYR A CA 1
ATOM 6809 C C . TYR A 1 848 ? 23.904 -27.597 -47.523 1.00 74.00 848 TYR A C 1
ATOM 6811 O O . TYR A 1 848 ? 23.089 -28.050 -46.721 1.00 74.00 848 TYR A O 1
ATOM 6819 N N . LEU A 1 849 ? 23.924 -27.977 -48.805 1.00 67.62 849 LEU A N 1
ATOM 6820 C CA . LEU A 1 849 ? 23.079 -29.053 -49.343 1.00 67.62 849 LEU A CA 1
ATOM 6821 C C . LEU A 1 849 ? 23.498 -30.429 -48.809 1.00 67.62 849 LEU A C 1
ATOM 6823 O O . LEU A 1 849 ? 22.650 -31.261 -48.477 1.00 67.62 849 LEU A O 1
ATOM 6827 N N . GLU A 1 850 ? 24.804 -30.663 -48.680 1.00 70.31 850 GLU A N 1
ATOM 6828 C CA . GLU A 1 850 ? 25.343 -31.893 -48.090 1.00 70.31 850 GLU A CA 1
ATOM 6829 C C . GLU A 1 850 ? 24.955 -32.009 -46.607 1.00 70.31 850 GLU A C 1
ATOM 6831 O O . GLU A 1 850 ? 24.480 -33.058 -46.169 1.00 70.31 850 GLU A O 1
ATOM 6836 N N . PHE A 1 851 ? 25.043 -30.907 -45.853 1.00 70.31 851 PHE A N 1
ATOM 6837 C CA . PHE A 1 851 ? 24.538 -30.839 -44.477 1.00 70.31 851 PHE A CA 1
ATOM 6838 C C . PHE A 1 851 ? 23.019 -31.043 -44.384 1.00 70.31 851 PHE A C 1
ATOM 6840 O O . PHE A 1 851 ? 22.553 -31.744 -43.486 1.00 70.31 851 PHE A O 1
ATOM 6847 N N . HIS A 1 852 ? 22.250 -30.488 -45.325 1.00 69.94 852 HIS A N 1
ATOM 6848 C CA . HIS A 1 852 ? 20.789 -30.585 -45.335 1.00 69.94 852 HIS A CA 1
ATOM 6849 C C . HIS A 1 852 ? 20.356 -32.050 -45.429 1.00 69.94 852 HIS A C 1
ATOM 6851 O O . HIS A 1 852 ? 19.544 -32.514 -44.633 1.00 69.94 852 HIS A O 1
ATOM 6857 N N . THR A 1 853 ? 20.988 -32.808 -46.329 1.00 67.44 853 THR A N 1
ATOM 6858 C CA . THR A 1 853 ? 20.698 -34.231 -46.565 1.00 67.44 853 THR A CA 1
ATOM 6859 C C . THR A 1 853 ? 20.908 -35.093 -45.312 1.00 67.44 853 THR A C 1
ATOM 6861 O O . THR A 1 853 ? 20.146 -36.026 -45.079 1.00 67.44 853 THR A O 1
ATOM 6864 N N . ASN A 1 854 ? 21.882 -34.749 -44.463 1.00 67.31 854 ASN A N 1
ATOM 6865 C CA . ASN A 1 854 ? 22.172 -35.474 -43.219 1.00 67.31 854 ASN A CA 1
ATOM 6866 C C . ASN A 1 854 ? 21.232 -35.115 -42.053 1.00 67.31 854 ASN A C 1
ATOM 6868 O O . ASN A 1 854 ? 21.188 -35.834 -41.056 1.00 67.31 854 ASN A O 1
ATOM 6872 N N . LEU A 1 855 ? 20.508 -33.996 -42.148 1.00 69.81 855 LEU A N 1
ATOM 6873 C CA . LEU A 1 855 ? 19.686 -33.449 -41.062 1.00 69.81 855 LEU A CA 1
ATOM 6874 C C . LEU A 1 855 ? 18.179 -33.512 -41.347 1.00 69.81 855 LEU A C 1
ATOM 6876 O O . LEU A 1 855 ? 17.385 -33.228 -40.448 1.00 69.81 855 LEU A O 1
ATOM 6880 N N . VAL A 1 856 ? 17.770 -33.910 -42.557 1.00 63.94 856 VAL A N 1
ATOM 6881 C CA . VAL A 1 856 ? 16.357 -34.071 -42.953 1.00 63.94 856 VAL A CA 1
ATOM 6882 C C . VAL A 1 856 ? 15.584 -34.958 -41.968 1.00 63.94 856 VAL A C 1
ATOM 6884 O O . VAL A 1 856 ? 14.482 -34.587 -41.560 1.00 63.94 856 VAL A O 1
ATOM 6887 N N . ASP A 1 857 ? 16.186 -36.049 -41.484 1.00 60.31 857 ASP A N 1
ATOM 6888 C CA . ASP A 1 857 ? 15.548 -36.975 -40.534 1.00 60.31 857 ASP A CA 1
ATOM 6889 C C . ASP A 1 857 ? 15.296 -36.345 -39.149 1.00 60.31 857 ASP A C 1
ATOM 6891 O O . ASP A 1 857 ? 14.346 -36.705 -38.450 1.00 60.31 857 ASP A O 1
ATOM 6895 N N . LEU A 1 858 ? 16.090 -35.340 -38.756 1.00 61.81 858 LEU A N 1
ATOM 6896 C CA . LEU A 1 858 ? 15.877 -34.557 -37.529 1.00 61.81 858 LEU A CA 1
ATOM 6897 C C . LEU A 1 858 ? 14.786 -33.487 -37.697 1.00 61.81 858 LEU A C 1
ATOM 6899 O O . LEU A 1 858 ? 14.279 -32.955 -36.707 1.00 61.81 858 LEU A O 1
ATOM 6903 N N . GLY A 1 859 ? 14.347 -33.216 -38.930 1.00 52.09 859 GLY A N 1
ATOM 6904 C CA . GLY A 1 859 ? 13.168 -32.397 -39.217 1.00 52.09 859 GLY A CA 1
ATOM 6905 C C . GLY A 1 859 ? 11.875 -32.951 -38.596 1.00 52.09 859 GLY A C 1
ATOM 6906 O O . GLY A 1 859 ? 10.929 -32.184 -38.384 1.00 52.09 859 GLY A O 1
ATOM 6907 N N . HIS A 1 860 ? 11.860 -34.238 -38.226 1.00 53.31 860 HIS A N 1
ATOM 6908 C CA . HIS A 1 860 ? 10.738 -34.965 -37.619 1.00 53.31 860 HIS A CA 1
ATOM 6909 C C . HIS A 1 860 ? 10.836 -35.160 -36.094 1.00 53.31 860 HIS A C 1
ATOM 6911 O O . HIS A 1 860 ? 10.132 -36.003 -35.545 1.00 53.31 860 HIS A O 1
ATOM 6917 N N . LEU A 1 861 ? 11.686 -34.403 -35.387 1.00 56.81 861 LEU A N 1
ATOM 6918 C CA . LEU A 1 861 ? 11.750 -34.437 -33.917 1.00 56.81 861 LEU A CA 1
ATOM 6919 C C . LEU A 1 861 ? 10.342 -34.279 -33.293 1.00 56.81 861 LEU A C 1
ATOM 6921 O O . LEU A 1 861 ? 9.729 -33.221 -33.436 1.00 56.81 861 LEU A O 1
ATOM 6925 N N . GLU A 1 862 ? 9.841 -35.320 -32.608 1.00 53.50 862 GLU A N 1
ATOM 6926 C CA . GLU A 1 862 ? 8.498 -35.342 -32.000 1.00 53.50 862 GLU A CA 1
ATOM 6927 C C . GLU A 1 862 ? 8.252 -34.156 -31.044 1.00 53.50 862 GLU A C 1
ATOM 6929 O O . GLU A 1 862 ? 9.148 -33.706 -30.319 1.00 53.50 862 GLU A O 1
ATOM 6934 N N . GLU A 1 863 ? 7.013 -33.655 -31.014 1.00 48.22 863 GLU A N 1
ATOM 6935 C CA . GLU A 1 863 ? 6.636 -32.389 -30.365 1.00 48.22 863 GLU A CA 1
ATOM 6936 C C . GLU A 1 863 ? 6.682 -32.380 -28.826 1.00 48.22 863 GLU A C 1
ATOM 6938 O O . GLU A 1 863 ? 6.652 -31.293 -28.257 1.00 48.22 863 GLU A O 1
ATOM 6943 N N . SER A 1 864 ? 6.836 -33.511 -28.122 1.00 46.31 864 SER A N 1
ATOM 6944 C CA . SER A 1 864 ? 6.903 -33.501 -26.646 1.00 46.31 864 SER A CA 1
ATOM 6945 C C . SER A 1 864 ? 8.057 -34.336 -26.073 1.00 46.31 864 SER A C 1
ATOM 6947 O O . SER A 1 864 ? 7.930 -35.544 -25.879 1.00 46.31 864 SER A O 1
ATOM 6949 N N . HIS A 1 865 ? 9.178 -33.686 -25.724 1.00 50.00 865 HIS A N 1
ATOM 6950 C CA . HIS A 1 865 ? 10.301 -34.336 -25.011 1.00 50.00 865 HIS A CA 1
ATOM 6951 C C . HIS A 1 865 ? 10.142 -34.312 -23.488 1.00 50.00 865 HIS A C 1
ATOM 6953 O O . HIS A 1 865 ? 10.876 -35.008 -22.784 1.00 50.00 865 HIS A O 1
ATOM 6959 N N . SER A 1 866 ? 9.174 -33.560 -22.964 1.00 45.34 866 SER A N 1
ATOM 6960 C CA . SER A 1 866 ? 8.951 -33.403 -21.522 1.00 45.34 866 SER A CA 1
ATOM 6961 C C . SER A 1 866 ? 8.662 -34.732 -20.806 1.00 45.34 866 SER A C 1
ATOM 6963 O O . SER A 1 866 ? 9.137 -34.940 -19.691 1.00 45.34 866 SER A O 1
ATOM 6965 N N . LEU A 1 867 ? 7.975 -35.674 -21.462 1.00 43.84 867 LEU A N 1
ATOM 6966 C CA . LEU A 1 867 ? 7.726 -37.030 -20.947 1.00 43.84 867 LEU A CA 1
ATOM 6967 C C . LEU A 1 867 ? 8.966 -37.941 -20.999 1.00 43.84 867 LEU A C 1
ATOM 6969 O O . LEU A 1 867 ? 9.160 -38.759 -20.105 1.00 43.84 867 LEU A O 1
ATOM 6973 N N . ALA A 1 868 ? 9.834 -37.789 -22.005 1.00 48.62 868 ALA A N 1
ATOM 6974 C CA . ALA A 1 868 ? 11.025 -38.629 -22.189 1.00 48.62 868 ALA A CA 1
ATOM 6975 C C . ALA A 1 868 ? 12.214 -38.223 -21.293 1.00 48.62 868 ALA A C 1
ATOM 6977 O O . ALA A 1 868 ? 13.157 -39.000 -21.112 1.00 48.62 868 ALA A O 1
ATOM 6978 N N . LEU A 1 869 ? 12.182 -37.002 -20.748 1.00 48.88 869 LEU A N 1
ATOM 6979 C CA . LEU A 1 869 ? 13.194 -36.455 -19.837 1.00 48.88 869 LEU A CA 1
ATOM 6980 C C . LEU A 1 869 ? 12.832 -36.649 -18.351 1.00 48.88 869 LEU A C 1
ATOM 6982 O O . LEU A 1 869 ? 13.705 -36.514 -17.490 1.00 48.88 869 LEU A O 1
ATOM 6986 N N . GLN A 1 870 ? 11.584 -37.017 -18.032 1.00 44.12 870 GLN A N 1
ATOM 6987 C CA . GLN A 1 870 ? 11.168 -37.337 -16.663 1.00 44.12 870 GLN A CA 1
ATOM 6988 C C . GLN A 1 870 ? 11.898 -38.586 -16.138 1.00 44.12 870 GLN A C 1
ATOM 6990 O O . GLN A 1 870 ? 11.811 -39.669 -16.710 1.00 44.12 870 GLN A O 1
ATOM 6995 N N . GLY A 1 871 ? 12.622 -38.432 -15.022 1.00 42.84 871 GLY A N 1
ATOM 6996 C CA . GLY A 1 871 ? 13.337 -39.525 -14.346 1.00 42.84 871 GLY A CA 1
ATOM 6997 C C . GLY A 1 871 ? 14.771 -39.787 -14.830 1.00 42.84 871 GLY A C 1
ATOM 6998 O O . GLY A 1 871 ? 15.377 -40.770 -14.405 1.00 42.84 871 GLY A O 1
ATOM 6999 N N . LYS A 1 872 ? 15.339 -38.934 -15.698 1.00 47.59 872 LYS A N 1
ATOM 7000 C CA . LYS A 1 872 ? 16.729 -39.050 -16.179 1.00 47.59 872 LYS A CA 1
ATOM 7001 C C . LYS A 1 872 ? 17.732 -38.258 -15.314 1.00 47.59 872 LYS A C 1
ATOM 7003 O O . LYS A 1 872 ? 17.382 -37.195 -14.804 1.00 47.59 872 LYS A O 1
ATOM 7008 N N . PRO A 1 873 ? 18.989 -38.724 -15.149 1.00 45.78 873 PRO A N 1
ATOM 7009 C CA . PRO A 1 873 ? 20.014 -38.001 -14.391 1.00 45.78 873 PRO A CA 1
ATOM 7010 C C . PRO A 1 873 ? 20.365 -36.638 -15.006 1.00 45.78 873 PRO A C 1
ATOM 7012 O O . PRO A 1 873 ? 20.486 -36.512 -16.225 1.00 45.78 873 PRO A O 1
ATOM 7015 N N . LYS A 1 874 ? 20.644 -35.633 -14.161 1.00 49.78 874 LYS A N 1
ATOM 7016 C CA . LYS A 1 874 ? 21.043 -34.274 -14.587 1.00 49.78 874 LYS A CA 1
ATOM 7017 C C . LYS A 1 874 ? 22.230 -34.282 -15.559 1.00 49.78 874 LYS A C 1
ATOM 7019 O O . LYS A 1 874 ? 22.248 -33.494 -16.494 1.00 49.78 874 LYS A O 1
ATOM 7024 N N . SER A 1 875 ? 23.200 -35.176 -15.374 1.00 48.97 875 SER A N 1
ATOM 7025 C CA . SER A 1 875 ? 24.358 -35.316 -16.269 1.00 48.97 875 SER A CA 1
ATOM 7026 C C . SER A 1 875 ? 23.983 -35.786 -17.680 1.00 48.97 875 SER A C 1
ATOM 7028 O O . SER A 1 875 ? 24.586 -35.336 -18.649 1.00 48.97 875 SER A O 1
ATOM 7030 N N . GLU A 1 876 ? 22.974 -36.651 -17.820 1.00 54.50 876 GLU A N 1
ATOM 7031 C CA . GLU A 1 876 ? 22.455 -37.110 -19.117 1.00 54.50 876 GLU A CA 1
ATOM 7032 C C . GLU A 1 876 ? 21.644 -35.997 -19.805 1.00 54.50 876 GLU A C 1
ATOM 7034 O O . GLU A 1 876 ? 21.773 -35.792 -21.011 1.00 54.50 876 GLU A O 1
ATOM 7039 N N . ILE A 1 877 ? 20.878 -35.222 -19.026 1.00 57.09 877 ILE A N 1
ATOM 7040 C CA . ILE A 1 877 ? 20.136 -34.043 -19.505 1.00 57.09 877 ILE A CA 1
ATOM 7041 C C . ILE A 1 877 ? 21.102 -32.944 -19.976 1.00 57.09 877 ILE A C 1
ATOM 7043 O O . ILE A 1 877 ? 20.903 -32.378 -21.046 1.00 57.09 877 ILE A O 1
ATOM 7047 N N . LEU A 1 878 ? 22.180 -32.680 -19.228 1.00 58.34 878 LEU A N 1
ATOM 7048 C CA . LEU A 1 878 ? 23.194 -31.685 -19.591 1.00 58.34 878 LEU A CA 1
ATOM 7049 C C . LEU A 1 878 ? 23.970 -32.065 -20.860 1.00 58.34 878 LEU A C 1
ATOM 7051 O O . LEU A 1 878 ? 24.189 -31.200 -21.698 1.00 58.34 878 LEU A O 1
ATOM 7055 N N . LYS A 1 879 ? 24.313 -33.346 -21.057 1.00 66.62 879 LYS A N 1
ATOM 7056 C CA . LYS A 1 879 ? 24.934 -33.806 -22.316 1.00 66.62 879 LYS A CA 1
ATOM 7057 C C . LYS A 1 879 ? 24.015 -33.612 -23.521 1.00 66.62 879 LYS A C 1
ATOM 7059 O O . LYS A 1 879 ? 24.468 -33.197 -24.581 1.00 66.62 879 LYS A O 1
ATOM 7064 N N . LYS A 1 880 ? 22.714 -33.888 -23.366 1.00 64.19 880 LYS A N 1
ATOM 7065 C CA . LYS A 1 880 ? 21.729 -33.607 -24.423 1.00 64.19 880 LYS A CA 1
ATOM 7066 C C . LYS A 1 880 ? 21.561 -32.108 -24.662 1.00 64.19 880 LYS A C 1
ATOM 7068 O O . LYS A 1 880 ? 21.401 -31.704 -25.808 1.00 64.19 880 LYS A O 1
ATOM 7073 N N . LYS A 1 881 ? 21.618 -31.289 -23.605 1.00 70.50 881 LYS A N 1
ATOM 7074 C CA . LYS A 1 881 ? 21.603 -29.826 -23.717 1.00 70.50 881 LYS A CA 1
ATOM 7075 C C . LYS A 1 881 ? 22.766 -29.334 -24.576 1.00 70.50 881 LYS A C 1
ATOM 7077 O O . LYS A 1 881 ? 22.522 -28.601 -25.521 1.00 70.50 881 LYS A O 1
ATOM 7082 N N . GLU A 1 882 ? 23.984 -29.788 -24.292 1.00 70.69 882 GLU A N 1
ATOM 7083 C CA . GLU A 1 882 ? 25.192 -29.435 -25.052 1.00 70.69 882 GLU A CA 1
ATOM 7084 C C . GLU A 1 882 ? 25.050 -29.803 -26.539 1.00 70.69 882 GLU A C 1
ATOM 7086 O O . GLU A 1 882 ? 25.207 -28.949 -27.404 1.00 70.69 882 GLU A O 1
ATOM 7091 N N . GLN A 1 883 ? 24.591 -31.023 -26.840 1.00 72.00 883 GLN A N 1
ATOM 7092 C CA . GLN A 1 883 ? 24.338 -31.463 -28.220 1.00 72.00 883 GLN A CA 1
ATOM 7093 C C . GLN A 1 883 ? 23.308 -30.590 -28.958 1.00 72.00 883 GLN A C 1
ATOM 7095 O O . GLN A 1 883 ? 23.506 -30.251 -30.124 1.00 72.00 883 GLN A O 1
ATOM 7100 N N . TYR A 1 884 ? 22.204 -30.217 -28.300 1.00 72.81 884 TYR A N 1
ATOM 7101 C CA . TYR A 1 884 ? 21.203 -29.333 -28.905 1.00 72.81 884 TYR A CA 1
ATOM 7102 C C . TYR A 1 884 ? 21.690 -27.882 -29.018 1.00 72.81 884 TYR A C 1
ATOM 7104 O O . TYR A 1 884 ? 21.299 -27.201 -29.963 1.00 72.81 884 TYR A O 1
ATOM 7112 N N . GLN A 1 885 ? 22.541 -27.408 -28.102 1.00 73.88 885 GLN A N 1
ATOM 7113 C CA . GLN A 1 885 ? 23.169 -26.085 -28.180 1.00 73.88 885 GLN A CA 1
ATOM 7114 C C . GLN A 1 885 ? 24.128 -25.994 -29.365 1.00 73.88 885 GLN A C 1
ATOM 7116 O O . GLN A 1 885 ? 24.066 -25.021 -30.116 1.00 73.88 885 GLN A O 1
ATOM 7121 N N . ASP A 1 886 ? 24.961 -27.014 -29.562 1.00 73.00 886 ASP A N 1
ATOM 7122 C CA . ASP A 1 886 ? 25.897 -27.075 -30.682 1.00 73.00 886 ASP A CA 1
ATOM 7123 C C . ASP A 1 886 ? 25.152 -27.119 -32.019 1.00 73.00 886 ASP A C 1
ATOM 7125 O O . ASP A 1 886 ? 25.428 -26.302 -32.900 1.00 73.00 886 ASP A O 1
ATOM 7129 N N . LEU A 1 887 ? 24.131 -27.978 -32.136 1.00 76.00 887 LEU A N 1
ATOM 7130 C CA . LEU A 1 887 ? 23.298 -28.062 -33.339 1.00 76.00 887 LEU A CA 1
ATOM 7131 C C . LEU A 1 887 ? 22.555 -26.747 -33.623 1.00 76.00 887 LEU A C 1
ATOM 7133 O O . LEU A 1 887 ? 22.486 -26.307 -34.770 1.00 76.00 887 LEU A O 1
ATOM 7137 N N . ASN A 1 888 ? 22.005 -26.099 -32.591 1.00 76.81 888 ASN A N 1
ATOM 7138 C CA . ASN A 1 888 ? 21.314 -24.819 -32.734 1.00 76.81 888 ASN A CA 1
ATOM 7139 C C . ASN A 1 888 ? 22.271 -23.720 -33.225 1.00 76.81 888 ASN A C 1
ATOM 7141 O O . ASN A 1 888 ? 21.967 -23.012 -34.185 1.00 76.81 888 ASN A O 1
ATOM 7145 N N . LYS A 1 889 ? 23.462 -23.632 -32.621 1.00 73.75 889 LYS A N 1
ATOM 7146 C CA . LYS A 1 889 ? 24.513 -22.688 -33.013 1.00 73.75 889 LYS A CA 1
ATOM 7147 C C . LYS A 1 889 ? 24.978 -22.920 -34.449 1.00 73.75 889 LYS A C 1
ATOM 7149 O O . LYS A 1 889 ? 25.185 -21.957 -35.187 1.00 73.75 889 LYS A O 1
ATOM 7154 N N . GLU A 1 890 ? 25.137 -24.176 -34.851 1.00 78.06 890 GLU A N 1
ATOM 7155 C CA . GLU A 1 890 ? 25.503 -24.542 -36.217 1.00 78.06 890 GLU A CA 1
ATOM 7156 C C . GLU A 1 890 ? 24.407 -24.150 -37.219 1.00 78.06 890 GLU A C 1
ATOM 7158 O O . GLU A 1 890 ? 24.714 -23.487 -38.209 1.00 78.06 890 GLU A O 1
ATOM 7163 N N . CYS A 1 891 ? 23.131 -24.421 -36.915 1.00 74.75 891 CYS A N 1
ATOM 7164 C CA . CYS A 1 891 ? 21.998 -23.995 -37.745 1.00 74.75 891 CYS A CA 1
ATOM 7165 C C . CYS A 1 891 ? 21.941 -22.468 -37.903 1.00 74.75 891 CYS A C 1
ATOM 7167 O O . CYS A 1 891 ? 21.817 -21.982 -39.022 1.00 74.75 891 CYS A O 1
ATOM 7169 N N . ILE A 1 892 ? 22.091 -21.701 -36.816 1.00 69.38 892 ILE A N 1
ATOM 7170 C CA . ILE A 1 892 ? 22.111 -20.227 -36.864 1.00 69.38 892 ILE A CA 1
ATOM 7171 C C . ILE A 1 892 ? 23.274 -19.719 -37.725 1.00 69.38 892 ILE A C 1
ATOM 7173 O O . ILE A 1 892 ? 23.116 -18.777 -38.501 1.00 69.38 892 ILE A O 1
ATOM 7177 N N . ASN A 1 893 ? 24.452 -20.335 -37.607 1.00 74.88 893 ASN A N 1
ATOM 7178 C CA . ASN A 1 893 ? 25.604 -19.960 -38.422 1.00 74.88 893 ASN A CA 1
ATOM 7179 C C . ASN A 1 893 ? 25.382 -20.274 -39.906 1.00 74.88 893 ASN A C 1
ATOM 7181 O O . ASN A 1 893 ? 25.791 -19.476 -40.747 1.00 74.88 893 ASN A O 1
ATOM 7185 N N . ILE A 1 894 ? 24.737 -21.398 -40.229 1.00 78.88 894 ILE A N 1
ATOM 7186 C CA . ILE A 1 894 ? 24.366 -21.745 -41.606 1.00 78.88 894 ILE A CA 1
ATOM 7187 C C . ILE A 1 894 ? 23.329 -20.757 -42.143 1.00 78.88 894 ILE A C 1
ATOM 7189 O O . ILE A 1 894 ? 23.536 -20.233 -43.231 1.00 78.88 894 ILE A O 1
ATOM 7193 N N . VAL A 1 895 ? 22.273 -20.437 -41.381 1.00 75.00 895 VAL A N 1
ATOM 7194 C CA . VAL A 1 895 ? 21.276 -19.424 -41.771 1.00 75.00 895 VAL A CA 1
ATOM 7195 C C . VAL A 1 895 ? 21.953 -18.090 -42.053 1.00 75.00 895 VAL A C 1
ATOM 7197 O O . VAL A 1 895 ? 21.721 -17.529 -43.113 1.00 75.00 895 VAL A O 1
ATOM 7200 N N . ARG A 1 896 ? 22.858 -17.621 -41.183 1.00 70.06 896 ARG A N 1
ATOM 7201 C CA . ARG A 1 896 ? 23.590 -16.365 -41.408 1.00 70.06 896 ARG A CA 1
ATOM 7202 C C . ARG A 1 896 ? 24.370 -16.383 -42.722 1.00 70.06 896 ARG A C 1
ATOM 7204 O O . ARG A 1 896 ? 24.265 -15.447 -43.500 1.00 70.06 896 ARG A O 1
ATOM 7211 N N . LYS A 1 897 ? 25.112 -17.460 -42.992 1.00 77.56 897 LYS A N 1
ATOM 7212 C CA . LYS A 1 897 ? 25.891 -17.585 -44.232 1.00 77.56 897 LYS A CA 1
ATOM 7213 C C . LYS A 1 897 ? 25.003 -17.718 -45.473 1.00 77.56 897 LYS A C 1
ATOM 7215 O O . LYS A 1 897 ? 25.328 -17.154 -46.508 1.00 77.56 897 LYS A O 1
ATOM 7220 N N . LEU A 1 898 ? 23.892 -18.449 -45.380 1.00 78.44 898 LEU A N 1
ATOM 7221 C CA . LEU A 1 898 ? 22.909 -18.557 -46.457 1.00 78.44 898 LEU A CA 1
ATOM 7222 C C . LEU A 1 898 ? 22.212 -17.220 -46.704 1.00 78.44 898 LEU A C 1
ATOM 7224 O O . LEU A 1 898 ? 22.033 -16.846 -47.853 1.00 78.44 898 LEU A O 1
ATOM 7228 N N . GLU A 1 899 ? 21.871 -16.470 -45.659 1.00 72.44 899 GLU A N 1
ATOM 7229 C CA . GLU A 1 899 ? 21.394 -15.099 -45.796 1.00 72.44 899 GLU A CA 1
ATOM 7230 C C . GLU A 1 899 ? 22.452 -14.234 -46.473 1.00 72.44 899 GLU A C 1
ATOM 7232 O O . GLU A 1 899 ? 22.130 -13.585 -47.451 1.00 72.44 899 GLU A O 1
ATOM 7237 N N . ASP A 1 900 ? 23.713 -14.250 -46.045 1.00 71.81 900 ASP A N 1
ATOM 7238 C CA . ASP A 1 900 ? 24.780 -13.483 -46.702 1.00 71.81 900 ASP A CA 1
ATOM 7239 C C . ASP A 1 900 ? 24.924 -13.846 -48.191 1.00 71.81 900 ASP A C 1
ATOM 7241 O O . ASP A 1 900 ? 24.982 -12.954 -49.040 1.00 71.81 900 ASP A O 1
ATOM 7245 N N . ASN A 1 901 ? 24.818 -15.131 -48.535 1.00 78.56 901 ASN A N 1
ATOM 7246 C CA . ASN A 1 901 ? 24.798 -15.590 -49.924 1.00 78.56 901 ASN A CA 1
ATOM 7247 C C . ASN A 1 901 ? 23.523 -15.157 -50.678 1.00 78.56 901 ASN A C 1
ATOM 7249 O O . ASN A 1 901 ? 23.603 -14.792 -51.850 1.00 78.56 901 ASN A O 1
ATOM 7253 N N . LEU A 1 902 ? 22.346 -15.166 -50.037 1.00 76.25 902 LEU A N 1
ATOM 7254 C CA . LEU A 1 902 ? 21.089 -14.663 -50.615 1.00 76.25 902 LEU A CA 1
ATOM 7255 C C . LEU A 1 902 ? 21.221 -13.177 -50.947 1.00 76.25 902 LEU A C 1
ATOM 7257 O O . LEU A 1 902 ? 20.858 -12.736 -52.034 1.00 76.25 902 LEU A O 1
ATOM 7261 N N . ARG A 1 903 ? 21.786 -12.424 -50.005 1.00 65.56 903 ARG A N 1
ATOM 7262 C CA . ARG A 1 903 ? 21.999 -10.982 -50.089 1.00 65.56 903 ARG A CA 1
ATOM 7263 C C . ARG A 1 903 ? 22.966 -10.625 -51.212 1.00 65.56 903 ARG A C 1
ATOM 7265 O O . ARG A 1 903 ? 22.746 -9.622 -51.880 1.00 65.56 903 ARG A O 1
ATOM 7272 N N . GLU A 1 904 ? 23.995 -11.438 -51.435 1.00 72.94 904 GLU A N 1
ATOM 7273 C CA . GLU A 1 904 ? 24.904 -11.284 -52.570 1.00 72.94 904 GLU A CA 1
ATOM 7274 C C . GLU A 1 904 ? 24.250 -11.679 -53.904 1.00 72.94 904 GLU A C 1
ATOM 7276 O O . GLU A 1 904 ? 24.445 -11.005 -54.910 1.00 72.94 904 GLU A O 1
ATOM 7281 N N . ILE A 1 905 ? 23.418 -12.727 -53.945 1.00 77.12 905 ILE A N 1
ATOM 7282 C CA . ILE A 1 905 ? 22.680 -13.068 -55.174 1.00 77.12 905 ILE A CA 1
ATOM 7283 C C . ILE A 1 905 ? 21.738 -11.937 -55.590 1.00 77.12 905 ILE A C 1
ATOM 7285 O O . ILE A 1 905 ? 21.641 -11.627 -56.778 1.00 77.12 905 ILE A O 1
ATOM 7289 N N . GLU A 1 906 ? 21.049 -11.315 -54.633 1.00 68.31 906 GLU A N 1
ATOM 7290 C CA . GLU A 1 906 ? 20.070 -10.258 -54.897 1.00 68.31 906 GLU A CA 1
ATOM 7291 C C . GLU A 1 906 ? 20.683 -8.993 -55.512 1.00 68.31 906 GLU A C 1
ATOM 7293 O O . GLU A 1 906 ? 20.050 -8.391 -56.380 1.00 68.31 906 GLU A O 1
ATOM 7298 N N . THR A 1 907 ? 21.922 -8.632 -55.157 1.00 66.75 907 THR A N 1
ATOM 7299 C CA . THR A 1 907 ? 22.624 -7.459 -55.721 1.00 66.75 907 THR A CA 1
ATOM 7300 C C . THR A 1 907 ? 23.122 -7.667 -57.153 1.00 66.75 907 THR A C 1
ATOM 7302 O O . THR A 1 907 ? 23.496 -6.699 -57.825 1.00 66.75 907 THR A O 1
ATOM 7305 N N . HIS A 1 908 ? 23.105 -8.913 -57.633 1.00 73.75 908 HIS A N 1
ATOM 7306 C CA . HIS A 1 908 ? 23.593 -9.319 -58.949 1.00 73.75 908 HIS A CA 1
ATOM 7307 C C . HIS A 1 908 ? 22.483 -9.749 -59.924 1.00 73.75 908 HIS A C 1
ATOM 7309 O O . HIS A 1 908 ? 22.785 -10.165 -61.045 1.00 73.75 908 HIS A O 1
ATOM 7315 N N . VAL A 1 909 ? 21.206 -9.622 -59.539 1.00 72.00 909 VAL A N 1
ATOM 7316 C CA . VAL A 1 909 ? 20.065 -9.866 -60.436 1.00 72.00 909 VAL A CA 1
ATOM 7317 C C . VAL A 1 909 ? 20.002 -8.778 -61.511 1.00 72.00 909 VAL A C 1
ATOM 7319 O O . VAL A 1 909 ? 19.841 -7.593 -61.209 1.00 72.00 909 VAL A O 1
ATOM 7322 N N . LEU A 1 910 ? 20.087 -9.181 -62.779 1.00 72.12 910 LEU A N 1
ATOM 7323 C CA . LEU A 1 910 ? 20.038 -8.265 -63.919 1.00 72.12 910 LEU A CA 1
ATOM 7324 C C . LEU A 1 910 ? 18.577 -7.930 -64.284 1.00 72.12 910 LEU A C 1
ATOM 7326 O O . LEU A 1 910 ? 17.714 -8.808 -64.202 1.00 72.12 910 LEU A O 1
ATOM 7330 N N . PRO A 1 911 ? 18.258 -6.698 -64.717 1.00 68.44 911 PRO A N 1
ATOM 7331 C CA . PRO A 1 911 ? 16.894 -6.323 -65.091 1.00 68.44 911 PRO A CA 1
ATOM 7332 C C . PRO A 1 911 ? 16.445 -6.987 -66.408 1.00 68.44 911 PRO A C 1
ATOM 7334 O O . PRO A 1 911 ? 17.255 -7.265 -67.294 1.00 68.44 911 PRO A O 1
ATOM 7337 N N . GLU A 1 912 ? 15.135 -7.220 -66.570 1.00 63.72 912 GLU A N 1
ATOM 7338 C CA . GLU A 1 912 ? 14.564 -7.707 -67.835 1.00 63.72 912 GLU A CA 1
ATOM 7339 C C . GLU A 1 912 ? 14.699 -6.651 -68.946 1.00 63.72 912 GLU A C 1
ATOM 7341 O O . GLU A 1 912 ? 14.195 -5.530 -68.833 1.00 63.72 912 GLU A O 1
ATOM 7346 N N . LEU A 1 913 ? 15.338 -7.020 -70.060 1.00 63.34 913 LEU A N 1
ATOM 7347 C CA . LEU A 1 913 ? 15.513 -6.144 -71.222 1.00 63.34 913 LEU A CA 1
ATOM 7348 C C . LEU A 1 913 ? 14.183 -5.970 -71.981 1.00 63.34 913 LEU A C 1
ATOM 7350 O O . LEU A 1 913 ? 13.811 -6.779 -72.840 1.00 63.34 913 LEU A O 1
ATOM 7354 N N . LYS A 1 914 ? 13.460 -4.887 -71.679 1.00 55.91 914 LYS A N 1
ATOM 7355 C CA . LYS A 1 914 ? 12.183 -4.519 -72.314 1.00 55.91 914 LYS A CA 1
ATOM 7356 C C . LYS A 1 914 ? 12.387 -3.746 -73.635 1.00 55.91 914 LYS A C 1
ATOM 7358 O O . LYS A 1 914 ? 12.085 -2.559 -73.659 1.00 55.91 914 LYS A O 1
ATOM 7363 N N . SER A 1 915 ? 12.905 -4.386 -74.704 1.00 47.84 915 SER A N 1
ATOM 7364 C CA . SER A 1 915 ? 12.715 -4.094 -76.171 1.00 47.84 915 SER A CA 1
ATOM 7365 C C . SER A 1 915 ? 13.899 -4.581 -77.053 1.00 47.84 915 SER A C 1
ATOM 7367 O O . SER A 1 915 ? 15.013 -4.665 -76.544 1.00 47.84 915 SER A O 1
ATOM 7369 N N . PRO A 1 916 ? 13.723 -4.907 -78.361 1.00 48.53 916 PRO A N 1
ATOM 7370 C CA . PRO A 1 916 ? 14.818 -5.340 -79.249 1.00 48.53 916 PRO A CA 1
ATOM 7371 C C . PRO A 1 916 ? 15.426 -4.178 -80.082 1.00 48.53 916 PRO A C 1
ATOM 7373 O O . PRO A 1 916 ? 14.705 -3.220 -80.354 1.00 48.53 916 PRO A O 1
ATOM 7376 N N . PRO A 1 917 ? 16.681 -4.259 -80.590 1.00 48.81 917 PRO A N 1
ATOM 7377 C CA . PRO A 1 917 ? 17.705 -5.275 -80.399 1.00 48.81 917 PRO A CA 1
ATOM 7378 C C . PRO A 1 917 ? 18.906 -4.689 -79.633 1.00 48.81 917 PRO A C 1
ATOM 7380 O O . PRO A 1 917 ? 19.883 -4.229 -80.223 1.00 48.81 917 PRO A O 1
ATOM 7383 N N . THR A 1 918 ? 18.896 -4.791 -78.308 1.00 57.72 918 THR A N 1
ATOM 7384 C CA . THR A 1 918 ? 20.144 -5.172 -77.638 1.00 57.72 918 THR A CA 1
ATOM 7385 C C . THR A 1 918 ? 20.527 -6.534 -78.218 1.00 57.72 918 THR A C 1
ATOM 7387 O O . THR A 1 918 ? 19.636 -7.369 -78.396 1.00 57.72 918 THR A O 1
ATOM 7390 N N . ASP A 1 919 ? 21.789 -6.729 -78.610 1.00 64.25 919 ASP A N 1
ATOM 7391 C CA . ASP A 1 919 ? 22.276 -7.944 -79.281 1.00 64.25 919 ASP A CA 1
ATOM 7392 C C . ASP A 1 919 ? 21.579 -9.197 -78.722 1.00 64.25 919 ASP A C 1
ATOM 7394 O O . ASP A 1 919 ? 21.612 -9.453 -77.515 1.00 64.25 919 ASP A O 1
ATOM 7398 N N . LYS A 1 920 ? 20.902 -9.959 -79.593 1.00 70.00 920 LYS A N 1
ATOM 7399 C CA . LYS A 1 920 ? 20.127 -11.152 -79.216 1.00 70.00 920 LYS A CA 1
ATOM 7400 C C . LYS A 1 920 ? 20.951 -12.086 -78.323 1.00 70.00 920 LYS A C 1
ATOM 7402 O O . LYS A 1 920 ? 20.411 -12.681 -77.395 1.00 70.00 920 LYS A O 1
ATOM 7407 N N . LYS A 1 921 ? 22.265 -12.139 -78.554 1.00 74.88 921 LYS A N 1
ATOM 7408 C CA . LYS A 1 921 ? 23.216 -12.923 -77.770 1.00 74.88 921 LYS A CA 1
ATOM 7409 C C . LYS A 1 921 ? 23.379 -12.415 -76.334 1.00 74.88 921 LYS A C 1
ATOM 7411 O O . LYS A 1 921 ? 23.480 -13.228 -75.425 1.00 74.88 921 LYS A O 1
ATOM 7416 N N . ILE A 1 922 ? 23.386 -11.100 -76.114 1.00 74.19 922 ILE A N 1
ATOM 7417 C CA . ILE A 1 922 ? 23.459 -10.491 -74.774 1.00 74.19 922 ILE A CA 1
ATOM 7418 C C . ILE A 1 922 ? 22.165 -10.752 -74.014 1.00 74.19 922 ILE A C 1
ATOM 7420 O O . ILE A 1 922 ? 22.213 -11.139 -72.850 1.00 74.19 922 ILE A O 1
ATOM 7424 N N . LYS A 1 923 ? 21.014 -10.611 -74.683 1.00 75.38 923 LYS A N 1
ATOM 7425 C CA . LYS A 1 923 ? 19.714 -10.918 -74.081 1.00 75.38 923 LYS A CA 1
ATOM 7426 C C . LYS A 1 923 ? 19.625 -12.382 -73.643 1.00 75.38 923 LYS A C 1
ATOM 7428 O O . LYS A 1 923 ? 19.310 -12.647 -72.489 1.00 75.38 923 LYS A O 1
ATOM 7433 N N . GLU A 1 924 ? 19.978 -13.318 -74.524 1.00 79.81 924 GLU A N 1
ATOM 7434 C CA . GLU A 1 924 ? 20.001 -14.752 -74.202 1.00 79.81 924 GLU A CA 1
ATOM 7435 C C . GLU A 1 924 ? 20.985 -15.074 -73.062 1.00 79.81 924 GLU A C 1
ATOM 7437 O O . GLU A 1 924 ? 20.686 -15.897 -72.200 1.00 79.81 924 GLU A O 1
ATOM 7442 N N . GLN A 1 925 ? 22.144 -14.407 -73.015 1.00 81.31 925 GLN A N 1
ATOM 7443 C CA . GLN A 1 925 ? 23.125 -14.584 -71.940 1.00 81.31 925 GLN A CA 1
ATOM 7444 C C . GLN A 1 925 ? 22.656 -14.013 -70.597 1.00 81.31 925 GLN A C 1
ATOM 7446 O O . GLN A 1 925 ? 22.880 -14.654 -69.571 1.00 81.31 925 GLN A O 1
ATOM 7451 N N . ALA A 1 926 ? 22.010 -12.846 -70.592 1.00 78.31 926 ALA A N 1
ATOM 7452 C CA . ALA A 1 926 ? 21.448 -12.234 -69.391 1.00 78.31 926 ALA A CA 1
ATOM 7453 C C . ALA A 1 926 ? 20.268 -13.053 -68.845 1.00 78.31 926 ALA A C 1
ATOM 7455 O O . ALA A 1 926 ? 20.213 -13.322 -67.649 1.00 78.31 926 ALA A O 1
ATOM 7456 N N . GLU A 1 927 ? 19.364 -13.521 -69.714 1.00 81.25 927 GLU A N 1
ATOM 7457 C CA . GLU A 1 927 ? 18.243 -14.391 -69.333 1.00 81.25 927 GLU A CA 1
ATOM 7458 C C . GLU A 1 927 ? 18.725 -15.743 -68.788 1.00 81.25 927 GLU A C 1
ATOM 7460 O O . GLU A 1 927 ? 18.215 -16.214 -67.769 1.00 81.25 927 GLU A O 1
ATOM 7465 N N . ALA A 1 928 ? 19.736 -16.355 -69.417 1.00 83.94 928 ALA A N 1
ATOM 7466 C CA . ALA A 1 928 ? 20.338 -17.592 -68.924 1.00 83.94 928 ALA A CA 1
ATOM 7467 C C . ALA A 1 928 ? 20.984 -17.397 -67.543 1.00 83.94 928 ALA A C 1
ATOM 7469 O O . ALA A 1 928 ? 20.735 -18.187 -66.633 1.00 83.94 928 ALA A O 1
ATOM 7470 N N . LEU A 1 929 ? 21.751 -16.317 -67.364 1.00 84.25 929 LEU A N 1
ATOM 7471 C CA . LEU A 1 929 ? 22.394 -16.000 -66.091 1.00 84.25 929 LEU A CA 1
ATOM 7472 C C . LEU A 1 929 ? 21.367 -15.706 -64.987 1.00 84.25 929 LEU A C 1
ATOM 7474 O O . LEU A 1 929 ? 21.483 -16.249 -63.893 1.00 84.25 929 LEU A O 1
ATOM 7478 N N . ASN A 1 930 ? 20.324 -14.925 -65.282 1.00 82.19 930 ASN A N 1
ATOM 7479 C CA . ASN A 1 930 ? 19.227 -14.660 -64.349 1.00 82.19 930 ASN A CA 1
ATOM 7480 C C . ASN A 1 930 ? 18.465 -15.931 -63.971 1.00 82.19 930 ASN A C 1
ATOM 7482 O O . ASN A 1 930 ? 18.073 -16.087 -62.818 1.00 82.19 930 ASN A O 1
ATOM 7486 N N . LYS A 1 931 ? 18.271 -16.863 -64.911 1.00 85.06 931 LYS A N 1
ATOM 7487 C CA . LYS A 1 931 ? 17.644 -18.157 -64.621 1.00 85.06 931 LYS A CA 1
ATOM 7488 C C . LYS A 1 931 ? 18.488 -18.987 -63.652 1.00 85.06 931 LYS A C 1
ATOM 7490 O O . LYS A 1 931 ? 17.935 -19.626 -62.760 1.00 85.06 931 LYS A O 1
ATOM 7495 N N . GLU A 1 932 ? 19.809 -18.972 -63.805 1.00 84.19 932 GLU A N 1
ATOM 7496 C CA . GLU A 1 932 ? 20.718 -19.664 -62.886 1.00 84.19 932 GLU A CA 1
ATOM 7497 C C . GLU A 1 932 ? 20.811 -18.975 -61.517 1.00 84.19 932 GLU A C 1
ATOM 7499 O O . GLU A 1 932 ? 20.773 -19.661 -60.495 1.00 84.19 932 GLU A O 1
ATOM 7504 N N . LEU A 1 933 ? 20.857 -17.638 -61.482 1.00 83.12 933 LEU A N 1
ATOM 7505 C CA . LEU A 1 933 ? 20.783 -16.849 -60.248 1.00 83.12 933 LEU A CA 1
ATOM 7506 C C . LEU A 1 933 ? 19.463 -17.096 -59.509 1.00 83.12 933 LEU A C 1
ATOM 7508 O O . LEU A 1 933 ? 19.480 -17.312 -58.304 1.00 83.12 933 LEU A O 1
ATOM 7512 N N . ALA A 1 934 ? 18.331 -17.152 -60.216 1.00 81.00 934 ALA A N 1
ATOM 7513 C CA . ALA A 1 934 ? 17.025 -17.456 -59.633 1.00 81.00 934 ALA A CA 1
ATOM 7514 C C . ALA A 1 934 ? 16.945 -18.893 -59.091 1.00 81.00 934 ALA A C 1
ATOM 7516 O O . ALA A 1 934 ? 16.367 -19.124 -58.029 1.00 81.00 934 ALA A O 1
ATOM 7517 N N . ALA A 1 935 ? 17.546 -19.863 -59.788 1.00 84.44 935 ALA A N 1
ATOM 7518 C CA . ALA A 1 935 ? 17.624 -21.241 -59.308 1.00 84.44 935 ALA A CA 1
ATOM 7519 C C . ALA A 1 935 ? 18.463 -21.351 -58.024 1.00 84.44 935 ALA A C 1
ATOM 7521 O O . ALA A 1 935 ? 18.068 -22.053 -57.095 1.00 84.44 935 ALA A O 1
ATOM 7522 N N . GLN A 1 936 ? 19.587 -20.632 -57.952 1.00 84.06 936 GLN A N 1
ATOM 7523 C CA . GLN A 1 936 ? 20.408 -20.563 -56.741 1.00 84.06 936 GLN A CA 1
ATOM 7524 C C . GLN A 1 936 ? 19.719 -19.794 -55.613 1.00 84.06 936 GLN A C 1
ATOM 7526 O O . GLN A 1 936 ? 19.714 -20.273 -54.485 1.00 84.06 936 GLN A O 1
ATOM 7531 N N . LYS A 1 937 ? 19.068 -18.665 -55.915 1.00 82.25 937 LYS A N 1
ATOM 7532 C CA . LYS A 1 937 ? 18.253 -17.901 -54.963 1.00 82.25 937 LYS A CA 1
ATOM 7533 C C . LYS A 1 937 ? 17.232 -18.800 -54.275 1.00 82.25 937 LYS A C 1
ATOM 7535 O O . LYS A 1 937 ? 17.230 -18.890 -53.053 1.00 82.25 937 LYS A O 1
ATOM 7540 N N . LYS A 1 938 ? 16.438 -19.530 -55.063 1.00 81.81 938 LYS A N 1
ATOM 7541 C CA . LYS A 1 938 ? 15.427 -20.452 -54.540 1.00 81.81 938 LYS A CA 1
ATOM 7542 C C . LYS A 1 938 ? 16.037 -21.532 -53.642 1.00 81.81 938 LYS A C 1
ATOM 7544 O O . LYS A 1 938 ? 15.495 -21.839 -52.591 1.00 81.81 938 LYS A O 1
ATOM 7549 N N . LEU A 1 939 ? 17.181 -22.087 -54.039 1.00 83.06 939 LEU A N 1
ATOM 7550 C CA . LEU A 1 939 ? 17.876 -23.115 -53.264 1.00 83.06 939 LEU A CA 1
ATOM 7551 C C . LEU A 1 939 ? 18.359 -22.589 -51.903 1.00 83.06 939 LEU A C 1
ATOM 7553 O O . LEU A 1 939 ? 18.257 -23.289 -50.897 1.00 83.06 939 LEU A O 1
ATOM 7557 N N . ILE A 1 940 ? 18.860 -21.354 -51.866 1.00 81.94 940 ILE A N 1
ATOM 7558 C CA . ILE A 1 940 ? 19.249 -20.681 -50.625 1.00 81.94 940 ILE A CA 1
ATOM 7559 C C . ILE A 1 940 ? 18.022 -20.387 -49.757 1.00 81.94 940 ILE A C 1
ATOM 7561 O O . ILE A 1 940 ? 18.058 -20.668 -48.562 1.00 81.94 940 ILE A O 1
ATOM 7565 N N . GLU A 1 941 ? 16.943 -19.856 -50.339 1.00 79.62 941 GLU A N 1
ATOM 7566 C CA . GLU A 1 941 ? 15.684 -19.568 -49.637 1.00 79.62 941 GLU A CA 1
ATOM 7567 C C . GLU A 1 941 ? 15.106 -20.833 -48.986 1.00 79.62 941 GLU A C 1
ATOM 7569 O O . GLU A 1 941 ? 14.802 -20.827 -47.791 1.00 79.62 941 GLU A O 1
ATOM 7574 N N . ASP A 1 942 ? 15.041 -21.940 -49.732 1.00 80.69 942 ASP A N 1
ATOM 7575 C CA . ASP A 1 942 ? 14.601 -23.245 -49.225 1.00 80.69 942 ASP A CA 1
ATOM 7576 C C . ASP A 1 942 ? 15.509 -23.728 -48.071 1.00 80.69 942 ASP A C 1
ATOM 7578 O O . ASP A 1 942 ? 15.030 -24.243 -47.054 1.00 80.69 942 ASP A O 1
ATOM 7582 N N . GLY A 1 943 ? 16.824 -23.500 -48.182 1.00 79.50 943 GLY A N 1
ATOM 7583 C CA . GLY A 1 943 ? 17.794 -23.773 -47.122 1.00 79.50 943 GLY A CA 1
ATOM 7584 C C . GLY A 1 943 ? 17.556 -22.938 -45.859 1.00 79.50 943 GLY A C 1
ATOM 7585 O O . GLY A 1 943 ? 17.494 -23.495 -44.761 1.00 79.50 943 GLY A O 1
ATOM 7586 N N . ILE A 1 944 ? 17.372 -21.620 -45.996 1.00 77.12 944 ILE A N 1
ATOM 7587 C CA . ILE A 1 944 ? 17.079 -20.701 -44.882 1.00 77.12 944 ILE A CA 1
ATOM 7588 C C . ILE A 1 944 ? 15.819 -21.154 -44.149 1.00 77.12 944 ILE A C 1
ATOM 7590 O O . ILE A 1 944 ? 15.841 -21.272 -42.923 1.00 77.12 944 ILE A O 1
ATOM 7594 N N . VAL A 1 945 ? 14.743 -21.464 -44.878 1.00 77.25 945 VAL A N 1
ATOM 7595 C CA . VAL A 1 945 ? 13.486 -21.948 -44.288 1.00 77.25 945 VAL A CA 1
ATOM 7596 C C . VAL A 1 945 ? 13.725 -23.218 -43.472 1.00 77.25 945 VAL A C 1
ATOM 7598 O O . VAL A 1 945 ? 13.299 -23.300 -42.316 1.00 77.25 945 VAL A O 1
ATOM 7601 N N . PHE A 1 946 ? 14.443 -24.193 -44.031 1.00 82.44 946 PHE A N 1
ATOM 7602 C CA . PHE A 1 946 ? 14.725 -25.451 -43.345 1.00 82.44 946 PHE A CA 1
ATOM 7603 C C . PHE A 1 946 ? 15.557 -25.259 -42.070 1.00 82.44 946 PHE A C 1
ATOM 7605 O O . PHE A 1 946 ? 15.153 -25.706 -40.992 1.00 82.44 946 PHE A O 1
ATOM 7612 N N . TYR A 1 947 ? 16.706 -24.585 -42.170 1.00 80.31 947 TYR A N 1
ATOM 7613 C CA . TYR A 1 947 ? 17.622 -24.421 -41.039 1.00 80.31 947 TYR A CA 1
ATOM 7614 C C . TYR A 1 947 ? 17.049 -23.507 -39.955 1.00 80.31 947 TYR A C 1
ATOM 7616 O O . TYR A 1 947 ? 17.286 -23.752 -38.774 1.00 80.31 947 TYR A O 1
ATOM 7624 N N . THR A 1 948 ? 16.224 -22.523 -40.322 1.00 74.56 948 THR A N 1
ATOM 7625 C CA . THR A 1 948 ? 15.484 -21.687 -39.362 1.00 74.56 948 THR A CA 1
ATOM 7626 C C . THR A 1 948 ? 14.427 -22.504 -38.622 1.00 74.56 948 THR A C 1
ATOM 7628 O O . THR A 1 948 ? 14.326 -22.430 -37.397 1.00 74.56 948 THR A O 1
ATOM 7631 N N . ALA A 1 949 ? 13.671 -23.351 -39.329 1.00 75.56 949 ALA A N 1
ATOM 7632 C CA . ALA A 1 949 ? 12.708 -24.249 -38.696 1.00 75.56 949 ALA A CA 1
ATOM 7633 C C . ALA A 1 949 ? 13.393 -25.236 -37.733 1.00 75.56 949 ALA A C 1
ATOM 7635 O O . ALA A 1 949 ? 12.875 -25.497 -36.644 1.00 75.56 949 ALA A O 1
ATOM 7636 N N . LEU A 1 950 ? 14.570 -25.755 -38.094 1.00 78.69 950 LEU A N 1
ATOM 7637 C CA . LEU A 1 950 ? 15.360 -26.640 -37.236 1.00 78.69 950 LEU A CA 1
ATOM 7638 C C . LEU A 1 950 ? 15.976 -25.895 -36.036 1.00 78.69 950 LEU A C 1
ATOM 7640 O O . LEU A 1 950 ? 15.942 -26.411 -34.915 1.00 78.69 950 LEU A O 1
ATOM 7644 N N . ALA A 1 951 ? 16.465 -24.666 -36.226 1.00 74.56 951 ALA A N 1
ATOM 7645 C CA . ALA A 1 951 ? 16.945 -23.799 -35.149 1.00 74.56 951 ALA A CA 1
ATOM 7646 C C . ALA A 1 951 ? 15.824 -23.483 -34.146 1.00 74.56 951 ALA A C 1
ATOM 7648 O O . ALA A 1 951 ? 16.007 -23.643 -32.944 1.00 74.56 951 ALA A O 1
ATOM 7649 N N . ASN A 1 952 ? 14.624 -23.146 -34.617 1.00 73.31 952 ASN A N 1
ATOM 7650 C CA . ASN A 1 952 ? 13.477 -22.882 -33.746 1.00 73.31 952 ASN A CA 1
ATOM 7651 C C . ASN A 1 952 ? 13.027 -24.137 -32.988 1.00 73.31 952 ASN A C 1
ATOM 7653 O O . ASN A 1 952 ? 12.764 -24.080 -31.786 1.00 73.31 952 ASN A O 1
ATOM 7657 N N . LYS A 1 953 ? 12.996 -25.299 -33.654 1.00 74.38 953 LYS A N 1
ATOM 7658 C CA . LYS A 1 953 ? 12.703 -26.584 -32.999 1.00 74.38 953 LYS A CA 1
ATOM 7659 C C . LYS A 1 953 ? 13.738 -26.916 -31.923 1.00 74.38 953 LYS A C 1
ATOM 7661 O O . LYS A 1 953 ? 13.360 -27.296 -30.819 1.00 74.38 953 LYS A O 1
ATOM 7666 N N . THR A 1 954 ? 15.028 -26.749 -32.207 1.00 72.69 954 THR A N 1
ATOM 7667 C CA . THR A 1 954 ? 16.101 -27.005 -31.230 1.00 72.69 954 THR A CA 1
ATOM 7668 C C . THR A 1 954 ? 16.105 -25.983 -30.092 1.00 72.69 954 THR A C 1
ATOM 7670 O O . THR A 1 954 ? 16.284 -26.382 -28.948 1.00 72.69 954 THR A O 1
ATOM 7673 N N . ALA A 1 955 ? 15.807 -24.707 -30.354 1.00 70.19 955 ALA A N 1
ATOM 7674 C CA . ALA A 1 955 ? 15.641 -23.674 -29.330 1.00 70.19 955 ALA A CA 1
ATOM 7675 C C . ALA A 1 955 ? 14.462 -23.984 -28.399 1.00 70.19 955 ALA A C 1
ATOM 7677 O O . ALA A 1 955 ? 14.617 -23.947 -27.182 1.00 70.19 955 ALA A O 1
ATOM 7678 N N . LYS A 1 956 ? 13.313 -24.396 -28.952 1.00 72.31 956 LYS A N 1
ATOM 7679 C CA . LYS A 1 956 ? 12.165 -24.864 -28.164 1.00 72.31 956 LYS A CA 1
ATOM 7680 C C . LYS A 1 956 ? 12.527 -26.086 -27.313 1.00 72.31 956 LYS A C 1
ATOM 7682 O O . LYS A 1 956 ? 12.154 -26.149 -26.149 1.00 72.31 956 LYS A O 1
ATOM 7687 N N . LYS A 1 957 ? 13.318 -27.030 -27.841 1.00 70.12 957 LYS A N 1
ATOM 7688 C CA . LYS A 1 957 ? 13.836 -28.170 -27.057 1.00 70.12 957 LYS A CA 1
ATOM 7689 C C . LYS A 1 957 ? 14.804 -27.735 -25.956 1.00 70.12 957 LYS A C 1
ATOM 7691 O O . LYS A 1 957 ? 14.761 -28.301 -24.869 1.00 70.12 957 LYS A O 1
ATOM 7696 N N . LEU A 1 958 ? 15.656 -26.742 -26.206 1.00 70.56 958 LEU A N 1
ATOM 7697 C CA . LEU A 1 958 ? 16.533 -26.159 -25.189 1.00 70.56 958 LEU A CA 1
ATOM 7698 C C . LEU A 1 958 ? 15.729 -25.454 -24.099 1.00 70.56 958 LEU A C 1
ATOM 7700 O O . LEU A 1 958 ? 16.042 -25.637 -22.929 1.00 70.56 958 LEU A O 1
ATOM 7704 N N . GLN A 1 959 ? 14.659 -24.749 -24.465 1.00 69.56 959 GLN A N 1
ATOM 7705 C CA . GLN A 1 959 ? 13.714 -24.164 -23.521 1.00 69.56 959 GLN A CA 1
ATOM 7706 C C . GLN A 1 959 ? 12.996 -25.245 -22.704 1.00 69.56 959 GLN A C 1
ATOM 7708 O O . GLN A 1 959 ? 12.970 -25.141 -21.488 1.00 69.56 959 GLN A O 1
ATOM 7713 N N . GLU A 1 960 ? 12.493 -26.319 -23.321 1.00 65.81 960 GLU A N 1
ATOM 7714 C CA . GLU A 1 960 ? 11.909 -27.467 -22.602 1.00 65.81 960 GLU A CA 1
ATOM 7715 C C . GLU A 1 960 ? 12.923 -28.108 -21.630 1.00 65.81 960 GLU A C 1
ATOM 7717 O O . GLU A 1 960 ? 12.564 -28.510 -20.522 1.00 65.81 960 GLU A O 1
ATOM 7722 N N . ILE A 1 961 ? 14.203 -28.194 -22.018 1.00 65.94 961 ILE A N 1
ATOM 7723 C CA . ILE A 1 961 ? 15.296 -28.676 -21.159 1.00 65.94 961 ILE A CA 1
ATOM 7724 C C . ILE A 1 961 ? 15.587 -27.684 -20.027 1.00 65.94 961 ILE A C 1
ATOM 7726 O O . ILE A 1 961 ? 15.811 -28.110 -18.897 1.00 65.94 961 ILE A O 1
ATOM 7730 N N . ASP A 1 962 ? 15.571 -26.381 -20.293 1.00 63.31 962 ASP A N 1
ATOM 7731 C CA . ASP A 1 962 ? 15.816 -25.334 -19.302 1.00 63.31 962 ASP A CA 1
ATOM 7732 C C . ASP A 1 962 ? 14.647 -25.167 -18.332 1.00 63.31 962 ASP A C 1
ATOM 7734 O O . ASP A 1 962 ? 14.865 -24.980 -17.138 1.00 63.31 962 ASP A O 1
ATOM 7738 N N . GLU A 1 963 ? 13.412 -25.345 -18.788 1.00 59.91 963 GLU A N 1
ATOM 7739 C CA . GLU A 1 963 ? 12.221 -25.500 -17.956 1.00 59.91 963 GLU A CA 1
ATOM 7740 C C . GLU A 1 963 ? 12.336 -26.765 -17.096 1.00 59.91 963 GLU A C 1
ATOM 7742 O O . GLU A 1 963 ? 12.141 -26.700 -15.886 1.00 59.91 963 GLU A O 1
ATOM 7747 N N . ALA A 1 964 ? 12.779 -27.895 -17.659 1.00 54.09 964 ALA A N 1
ATOM 7748 C CA . ALA A 1 964 ? 13.047 -29.109 -16.883 1.00 54.09 964 ALA A CA 1
ATOM 7749 C C . ALA A 1 964 ? 14.217 -28.961 -15.882 1.00 54.09 964 ALA A C 1
ATOM 7751 O O . ALA A 1 964 ? 14.221 -29.629 -14.847 1.00 54.09 964 ALA A O 1
ATOM 7752 N N . LEU A 1 965 ? 15.209 -28.105 -16.163 1.00 56.22 965 LEU A N 1
ATOM 7753 C CA . LEU A 1 965 ? 16.344 -27.807 -15.276 1.00 56.22 965 LEU A CA 1
ATOM 7754 C C . LEU A 1 965 ? 16.020 -26.734 -14.218 1.00 56.22 965 LEU A C 1
ATOM 7756 O O . LEU A 1 965 ? 16.652 -26.736 -13.157 1.00 56.22 965 LEU A O 1
ATOM 7760 N N . SER A 1 966 ? 15.087 -25.821 -14.506 1.00 48.47 966 SER A N 1
ATOM 7761 C CA . SER A 1 966 ? 14.682 -24.699 -13.643 1.00 48.47 966 SER A CA 1
ATOM 7762 C C . SER A 1 966 ? 13.477 -25.014 -12.760 1.00 48.47 966 SER A C 1
ATOM 7764 O O . SER A 1 966 ? 13.361 -24.456 -11.663 1.00 48.47 966 SER A O 1
ATOM 7766 N N . ASP A 1 967 ? 12.609 -25.937 -13.180 1.00 44.56 967 ASP A N 1
ATOM 7767 C CA . ASP A 1 967 ? 11.553 -26.465 -12.332 1.00 44.56 967 ASP A CA 1
ATOM 7768 C C . ASP A 1 967 ? 12.205 -27.151 -11.120 1.00 44.56 967 ASP A C 1
ATOM 7770 O O . ASP A 1 967 ? 13.079 -28.014 -11.242 1.00 44.56 967 ASP A O 1
ATOM 7774 N N . LYS A 1 968 ? 11.786 -26.775 -9.905 1.00 46.56 968 LYS A N 1
ATOM 7775 C CA . LYS A 1 968 ? 12.313 -27.310 -8.634 1.00 46.56 968 LYS A CA 1
ATOM 7776 C C . LYS A 1 968 ? 11.918 -28.779 -8.402 1.00 46.56 968 LYS A C 1
ATOM 7778 O O . LYS A 1 968 ? 11.926 -29.254 -7.265 1.00 46.56 968 LYS A O 1
ATOM 7783 N N . ARG A 1 969 ? 11.648 -29.543 -9.462 1.00 44.44 969 ARG A N 1
ATOM 7784 C CA . ARG A 1 969 ? 11.545 -31.007 -9.471 1.00 44.44 969 ARG A CA 1
ATOM 7785 C C . ARG A 1 969 ? 12.931 -31.652 -9.452 1.00 44.44 969 ARG A C 1
ATOM 7787 O O . ARG A 1 969 ? 13.232 -32.558 -10.219 1.00 44.44 969 ARG A O 1
ATOM 7794 N N . GLN A 1 970 ? 13.790 -31.233 -8.527 1.00 42.75 970 GLN A N 1
ATOM 7795 C CA . GLN A 1 970 ? 14.956 -32.033 -8.174 1.00 42.75 970 GLN A CA 1
ATOM 7796 C C . GLN A 1 970 ? 14.535 -33.086 -7.150 1.00 42.75 970 GLN A C 1
ATOM 7798 O O . GLN A 1 970 ? 14.666 -32.886 -5.941 1.00 42.75 970 GLN A O 1
ATOM 7803 N N . ILE A 1 971 ? 14.072 -34.242 -7.626 1.00 41.03 971 ILE A N 1
ATOM 7804 C CA . ILE A 1 971 ? 14.367 -35.477 -6.900 1.00 41.03 971 ILE A CA 1
ATOM 7805 C C . ILE A 1 971 ? 15.460 -36.193 -7.667 1.00 41.03 971 ILE A C 1
ATOM 7807 O O . ILE A 1 971 ? 15.276 -36.692 -8.771 1.00 41.03 971 ILE A O 1
ATOM 7811 N N . TYR A 1 972 ? 16.613 -36.222 -7.019 1.00 48.44 972 TYR A N 1
ATOM 7812 C CA . TYR A 1 972 ? 17.617 -37.244 -7.204 1.00 48.44 972 TYR A CA 1
ATOM 7813 C C . TYR A 1 972 ? 16.964 -38.620 -7.032 1.00 48.44 972 TYR A C 1
ATOM 7815 O O . TYR A 1 972 ? 16.580 -38.991 -5.921 1.00 48.44 972 TYR A O 1
ATOM 7823 N N . MET A 1 973 ? 16.778 -39.332 -8.140 1.00 48.78 973 MET A N 1
ATOM 7824 C CA . MET A 1 973 ? 16.257 -40.691 -8.144 1.00 48.78 973 MET A CA 1
ATOM 7825 C C . MET A 1 973 ? 17.317 -41.650 -8.671 1.00 48.78 973 MET A C 1
ATOM 7827 O O . MET A 1 973 ? 17.928 -41.353 -9.701 1.00 48.78 973 MET A O 1
ATOM 7831 N N . PRO A 1 974 ? 17.529 -42.795 -7.999 1.00 45.62 974 PRO A N 1
ATOM 7832 C CA . PRO A 1 974 ? 18.280 -43.896 -8.576 1.00 45.62 974 PRO A CA 1
ATOM 7833 C C . PRO A 1 974 ? 17.741 -44.241 -9.963 1.00 45.62 974 PRO A C 1
ATOM 7835 O O . PRO A 1 974 ? 16.526 -44.248 -10.184 1.00 45.62 974 PRO A O 1
ATOM 7838 N N . VAL A 1 975 ? 18.637 -44.579 -10.887 1.00 44.66 975 VAL A N 1
ATOM 7839 C CA . VAL A 1 975 ? 18.249 -45.186 -12.163 1.00 44.66 975 VAL A CA 1
ATOM 7840 C C . VAL A 1 975 ? 17.404 -46.432 -11.855 1.00 44.66 975 VAL A C 1
ATOM 7842 O O . VAL A 1 975 ? 17.880 -47.324 -11.164 1.00 44.66 975 VAL A O 1
ATOM 7845 N N . GLY A 1 976 ? 16.152 -46.482 -12.331 1.00 51.09 976 GLY A N 1
ATOM 7846 C CA . GLY A 1 976 ? 15.256 -47.640 -12.149 1.00 51.09 976 GLY A CA 1
ATOM 7847 C C . GLY A 1 976 ? 14.045 -47.448 -11.220 1.00 51.09 976 GLY A C 1
ATOM 7848 O O . GLY A 1 976 ? 13.287 -48.402 -11.032 1.00 51.09 976 GLY A O 1
ATOM 7849 N N . VAL A 1 977 ? 13.814 -46.245 -10.671 1.00 59.81 977 VAL A N 1
ATOM 7850 C CA . VAL A 1 977 ? 12.633 -45.938 -9.833 1.00 59.81 977 VAL A CA 1
ATOM 7851 C C . VAL A 1 977 ? 11.501 -45.303 -10.653 1.00 59.81 977 VAL A C 1
ATOM 7853 O O . VAL A 1 977 ? 11.720 -44.322 -11.360 1.00 59.81 977 VAL A O 1
ATOM 7856 N N . LYS A 1 978 ? 10.273 -45.825 -10.539 1.00 62.12 978 LYS A N 1
ATOM 7857 C CA . LYS A 1 978 ? 9.050 -45.256 -11.141 1.00 62.12 978 LYS A CA 1
ATOM 7858 C C . LYS A 1 978 ? 8.185 -44.569 -10.082 1.00 62.12 978 LYS A C 1
ATOM 7860 O O . LYS A 1 978 ? 7.908 -45.170 -9.047 1.00 62.12 978 LYS A O 1
ATOM 7865 N N . ILE A 1 979 ? 7.716 -43.350 -10.369 1.00 60.53 979 ILE A N 1
ATOM 7866 C CA . ILE A 1 979 ? 6.793 -42.592 -9.504 1.00 60.53 979 ILE A CA 1
ATOM 7867 C C . ILE A 1 979 ? 5.427 -42.466 -10.165 1.00 60.53 979 ILE A C 1
ATOM 7869 O O . ILE A 1 979 ? 5.351 -42.146 -11.349 1.00 60.53 979 ILE A O 1
ATOM 7873 N N . TYR A 1 980 ? 4.357 -42.658 -9.401 1.00 66.06 980 TYR A N 1
ATOM 7874 C CA . TYR A 1 980 ? 2.990 -42.373 -9.838 1.00 66.06 980 TYR A CA 1
ATOM 7875 C C . TYR A 1 980 ? 2.047 -42.248 -8.635 1.00 66.06 980 TYR A C 1
ATOM 7877 O O . TYR A 1 980 ? 2.388 -42.655 -7.519 1.00 66.06 980 TYR A O 1
ATOM 7885 N N . TYR A 1 981 ? 0.859 -41.685 -8.857 1.00 69.94 981 TYR A N 1
ATOM 7886 C CA . TYR A 1 981 ? -0.217 -41.703 -7.868 1.00 69.94 981 TYR A CA 1
ATOM 7887 C C . TYR A 1 981 ? -1.059 -42.956 -8.025 1.00 69.94 981 TYR A C 1
ATOM 7889 O O . TYR A 1 981 ? -1.331 -43.409 -9.138 1.00 69.94 981 TYR A O 1
ATOM 7897 N N . GLN A 1 982 ? -1.490 -43.513 -6.904 1.00 71.69 982 GLN A N 1
ATOM 7898 C CA . GLN A 1 982 ? -2.414 -44.630 -6.908 1.00 71.69 982 GLN A CA 1
ATOM 7899 C C . GLN A 1 982 ? -3.348 -44.516 -5.712 1.00 71.69 982 GLN A C 1
ATOM 7901 O O . GLN A 1 982 ? -2.935 -44.078 -4.637 1.00 71.69 982 GLN A O 1
ATOM 7906 N N . ASP A 1 983 ? -4.602 -44.934 -5.890 1.00 72.62 983 ASP A N 1
ATOM 7907 C CA . ASP A 1 983 ? -5.541 -45.088 -4.781 1.00 72.62 983 ASP A CA 1
ATOM 7908 C C . ASP A 1 983 ? -4.888 -45.872 -3.633 1.00 72.62 983 ASP A C 1
ATOM 7910 O O . ASP A 1 983 ? -4.243 -46.903 -3.849 1.00 72.62 983 ASP A O 1
ATOM 7914 N N . ARG A 1 984 ? -5.057 -45.380 -2.405 1.00 68.56 984 ARG A N 1
ATOM 7915 C CA . ARG A 1 984 ? -4.391 -45.904 -1.209 1.00 68.56 984 ARG A CA 1
ATOM 7916 C C . ARG A 1 984 ? -4.631 -47.395 -0.983 1.00 68.56 984 ARG A C 1
ATOM 7918 O O . ARG A 1 984 ? -3.745 -48.067 -0.457 1.00 68.56 984 ARG A O 1
ATOM 7925 N N . ASN A 1 985 ? -5.798 -47.921 -1.349 1.00 64.12 985 ASN A N 1
ATOM 7926 C CA . ASN A 1 985 ? -6.099 -49.342 -1.197 1.00 64.12 985 ASN A CA 1
ATOM 7927 C C . ASN A 1 985 ? -5.454 -50.171 -2.314 1.00 64.12 985 ASN A C 1
ATOM 7929 O O . ASN A 1 985 ? -4.941 -51.254 -2.037 1.00 64.12 985 ASN A O 1
ATOM 7933 N N . LYS A 1 986 ? -5.387 -49.640 -3.543 1.00 63.81 986 LYS A N 1
ATOM 7934 C CA . LYS A 1 986 ? -4.682 -50.281 -4.670 1.00 63.81 986 LYS A CA 1
ATOM 7935 C C . LYS A 1 986 ? -3.157 -50.267 -4.497 1.00 63.81 986 LYS A C 1
ATOM 7937 O O . LYS A 1 986 ? -2.501 -51.265 -4.774 1.00 63.81 986 LYS A O 1
ATOM 7942 N N . ALA A 1 987 ? -2.592 -49.185 -3.962 1.00 65.19 987 ALA A N 1
ATOM 7943 C CA . ALA A 1 987 ? -1.153 -49.025 -3.736 1.00 65.19 987 ALA A CA 1
ATOM 7944 C C . ALA A 1 987 ? -0.556 -50.076 -2.783 1.00 65.19 987 ALA A C 1
ATOM 7946 O O . ALA A 1 987 ? 0.627 -50.407 -2.887 1.00 65.19 987 ALA A O 1
ATOM 7947 N N . ARG A 1 988 ? -1.385 -50.636 -1.893 1.00 62.50 988 ARG A N 1
ATOM 7948 C CA . ARG A 1 988 ? -1.023 -51.697 -0.941 1.00 62.50 988 ARG A CA 1
ATOM 7949 C C . ARG A 1 988 ? -0.842 -53.074 -1.588 1.00 62.50 988 ARG A C 1
ATOM 7951 O O . ARG A 1 988 ? -0.227 -53.943 -0.977 1.00 62.50 988 ARG A O 1
ATOM 7958 N N . ASN A 1 989 ? -1.337 -53.276 -2.813 1.00 61.31 989 ASN A N 1
ATOM 7959 C CA . ASN A 1 989 ? -1.209 -54.524 -3.563 1.00 61.31 989 ASN A CA 1
ATOM 7960 C C . ASN A 1 989 ? -0.293 -54.333 -4.777 1.00 61.31 989 ASN A C 1
ATOM 7962 O O . ASN A 1 989 ? -0.707 -53.871 -5.835 1.00 61.31 989 ASN A O 1
ATOM 7966 N N . MET A 1 990 ? 0.959 -54.770 -4.661 1.00 56.94 990 MET A N 1
ATOM 7967 C CA . MET A 1 990 ? 1.940 -54.700 -5.751 1.00 56.94 990 MET A CA 1
ATOM 7968 C C . MET A 1 990 ? 1.703 -55.722 -6.888 1.00 56.94 990 MET A C 1
ATOM 7970 O O . MET A 1 990 ? 2.537 -55.864 -7.778 1.00 56.94 990 MET A O 1
ATOM 7974 N N . GLN A 1 991 ? 0.607 -56.489 -6.838 1.00 52.28 991 GLN A N 1
ATOM 7975 C CA . GLN A 1 991 ? 0.434 -57.717 -7.621 1.00 52.28 991 GLN A CA 1
ATOM 7976 C C . GLN A 1 991 ? -0.470 -57.647 -8.853 1.00 52.28 991 GLN A C 1
ATOM 7978 O O . GLN A 1 991 ? -0.581 -58.657 -9.539 1.00 52.28 991 GLN A O 1
ATOM 7983 N N . GLU A 1 992 ? -1.061 -56.508 -9.201 1.00 40.19 992 GLU A N 1
ATOM 7984 C CA . GLU A 1 992 ? -1.871 -56.422 -10.422 1.00 40.19 992 GLU A CA 1
ATOM 7985 C C . GLU A 1 992 ? -1.281 -55.414 -11.401 1.00 40.19 992 GLU A C 1
ATOM 7987 O O . GLU A 1 992 ? -1.360 -54.199 -11.226 1.00 40.19 992 GLU A O 1
ATOM 7992 N N . THR A 1 993 ? -0.673 -55.937 -12.465 1.00 36.28 993 THR A N 1
ATOM 7993 C CA . THR A 1 993 ? -0.492 -55.208 -13.718 1.00 36.28 993 THR A CA 1
ATOM 7994 C C . THR A 1 993 ? -1.873 -54.838 -14.252 1.00 36.28 993 THR A C 1
ATOM 7996 O O . THR A 1 993 ? -2.610 -55.705 -14.717 1.00 36.28 993 THR A O 1
ATOM 7999 N N . VAL A 1 994 ? -2.240 -53.560 -14.155 1.00 32.09 994 VAL A N 1
ATOM 8000 C CA . VAL A 1 994 ? -3.501 -53.038 -14.693 1.00 32.09 994 VAL A CA 1
ATOM 8001 C C . VAL A 1 994 ? -3.390 -52.984 -16.215 1.00 32.09 994 VAL A C 1
ATOM 8003 O O . VAL A 1 994 ? -2.786 -52.067 -16.762 1.00 32.09 994 VAL A O 1
ATOM 8006 N N . SER A 1 995 ? -3.952 -53.977 -16.898 1.00 32.56 995 SER A N 1
ATOM 8007 C CA . SER A 1 995 ? -4.204 -53.936 -18.343 1.00 32.56 995 SER A CA 1
ATOM 8008 C C . SER A 1 995 ? -5.650 -53.556 -18.693 1.00 32.56 995 SER A C 1
ATOM 8010 O O . SER A 1 995 ? -5.964 -53.455 -19.873 1.00 32.56 995 SER A O 1
ATOM 8012 N N . ASP A 1 996 ? -6.524 -53.293 -17.713 1.00 33.59 996 ASP A N 1
ATOM 8013 C CA . ASP A 1 996 ? -7.908 -52.873 -17.970 1.00 33.59 996 ASP A CA 1
ATOM 8014 C C . ASP A 1 996 ? -8.442 -51.946 -16.850 1.00 33.59 996 ASP A C 1
ATOM 8016 O O . ASP A 1 996 ? -8.545 -52.381 -15.697 1.00 33.59 996 ASP A O 1
ATOM 8020 N N . PRO A 1 997 ? -8.770 -50.668 -17.136 1.00 37.25 997 PRO A N 1
ATOM 8021 C CA . PRO A 1 997 ? -9.285 -49.713 -16.149 1.00 37.25 997 PRO A CA 1
ATOM 8022 C C . PRO A 1 997 ? -10.659 -50.061 -15.547 1.00 37.25 997 PRO A C 1
ATOM 8024 O O . PRO A 1 997 ? -11.025 -49.461 -14.537 1.00 37.25 997 PRO A O 1
ATOM 8027 N N . ASN A 1 998 ? -11.418 -51.008 -16.117 1.00 32.16 998 ASN A N 1
ATOM 8028 C CA . ASN A 1 998 ? -12.840 -51.199 -15.787 1.00 32.16 998 ASN A CA 1
ATOM 8029 C C . ASN A 1 998 ? -13.187 -52.425 -14.922 1.00 32.16 998 ASN A C 1
ATOM 8031 O O . ASN A 1 998 ? -14.367 -52.735 -14.746 1.00 32.16 998 ASN A O 1
ATOM 8035 N N . ARG A 1 999 ? -12.214 -53.118 -14.318 1.00 31.36 999 ARG A N 1
ATOM 8036 C CA . ARG A 1 999 ? -12.507 -54.267 -13.441 1.00 31.36 999 ARG A CA 1
ATOM 8037 C C . ARG A 1 999 ? -12.510 -53.867 -11.960 1.00 31.36 999 ARG A C 1
ATOM 8039 O O . ARG A 1 999 ? -11.461 -53.672 -11.352 1.00 31.36 999 ARG A O 1
ATOM 8046 N N . ILE A 1 1000 ? -13.701 -53.756 -11.368 1.00 32.97 1000 ILE A N 1
ATOM 8047 C CA . ILE A 1 1000 ? -13.887 -53.646 -9.911 1.00 32.97 1000 ILE A CA 1
ATOM 8048 C C . ILE A 1 1000 ? -13.561 -55.013 -9.296 1.00 32.97 1000 ILE A C 1
ATOM 8050 O O . ILE A 1 1000 ? -14.211 -56.006 -9.621 1.00 32.97 1000 ILE A O 1
ATOM 8054 N N . ILE A 1 1001 ? -12.554 -55.070 -8.422 1.00 32.56 1001 ILE A N 1
ATOM 8055 C CA . ILE A 1 1001 ? -12.188 -56.284 -7.682 1.00 32.56 1001 ILE A CA 1
ATOM 8056 C C . ILE A 1 1001 ? -12.676 -56.146 -6.242 1.00 32.56 1001 ILE A C 1
ATOM 8058 O O . ILE A 1 1001 ? -12.333 -55.206 -5.529 1.00 32.56 1001 ILE A O 1
ATOM 8062 N N . SER A 1 1002 ? -13.514 -57.107 -5.867 1.00 33.91 1002 SER A N 1
ATOM 8063 C CA . SER A 1 1002 ? -14.201 -57.278 -4.591 1.00 33.91 1002 SER A CA 1
ATOM 8064 C C . SER A 1 1002 ? -13.271 -57.574 -3.407 1.00 33.91 1002 SER A C 1
ATOM 8066 O O . SER A 1 1002 ? -12.388 -58.428 -3.514 1.00 33.91 1002 SER A O 1
ATOM 8068 N N . ASP A 1 1003 ? -13.570 -56.936 -2.274 1.00 33.00 1003 ASP A N 1
ATOM 8069 C CA . ASP A 1 1003 ? -13.402 -57.332 -0.864 1.00 33.00 1003 ASP A CA 1
ATOM 8070 C C . ASP A 1 1003 ? -12.618 -58.623 -0.552 1.00 33.00 1003 ASP A C 1
ATOM 8072 O O . ASP A 1 1003 ? -13.167 -59.624 -0.086 1.00 33.00 1003 ASP A O 1
ATOM 8076 N N . ARG A 1 1004 ? -11.289 -58.582 -0.690 1.00 32.22 1004 ARG A N 1
ATOM 8077 C CA . ARG A 1 1004 ? -10.397 -59.473 0.070 1.00 32.22 1004 ARG A CA 1
ATOM 8078 C C . ARG A 1 1004 ? -9.518 -58.659 1.023 1.00 32.22 1004 ARG A C 1
ATOM 8080 O O . ARG A 1 1004 ? -9.103 -57.558 0.656 1.00 32.22 1004 ARG A O 1
ATOM 8087 N N . PRO A 1 1005 ? -9.205 -59.171 2.230 1.00 32.62 1005 PRO A N 1
ATOM 8088 C CA . PRO A 1 1005 ? -8.411 -58.435 3.208 1.00 32.62 1005 PRO A CA 1
ATOM 8089 C C . PRO A 1 1005 ? -7.002 -58.184 2.660 1.00 32.62 1005 PRO A C 1
ATOM 8091 O O . PRO A 1 1005 ? -6.279 -59.118 2.313 1.00 32.62 1005 PRO A O 1
ATOM 8094 N N . VAL A 1 1006 ? -6.631 -56.910 2.564 1.00 37.28 1006 VAL A N 1
ATOM 8095 C CA . VAL A 1 1006 ? -5.368 -56.435 1.983 1.00 37.28 1006 VAL A CA 1
ATOM 8096 C C . VAL A 1 1006 ? -4.213 -56.600 2.996 1.00 37.28 1006 VAL A C 1
ATOM 8098 O O . VAL A 1 1006 ? -4.427 -56.335 4.183 1.00 37.28 1006 VAL A O 1
ATOM 8101 N N . PRO A 1 1007 ? -2.990 -57.005 2.586 1.00 42.66 1007 PRO A N 1
ATOM 8102 C CA . PRO A 1 1007 ? -1.847 -57.165 3.492 1.00 42.66 1007 PRO A CA 1
ATOM 8103 C C . PRO A 1 1007 ? -1.449 -55.857 4.197 1.00 42.66 1007 PRO A C 1
ATOM 8105 O O . PRO A 1 1007 ? -1.441 -54.781 3.601 1.00 42.66 1007 PRO A O 1
ATOM 8108 N N . THR A 1 1008 ? -1.076 -55.949 5.475 1.00 52.19 1008 THR A N 1
ATOM 8109 C CA . THR A 1 1008 ? -0.507 -54.841 6.262 1.00 52.19 1008 THR A CA 1
ATOM 8110 C C . THR A 1 1008 ? 0.954 -54.579 5.878 1.00 52.19 1008 THR A C 1
ATOM 8112 O O . THR A 1 1008 ? 1.697 -55.541 5.717 1.00 52.19 1008 THR A O 1
ATOM 8115 N N . HIS A 1 1009 ? 1.383 -53.312 5.785 1.00 63.91 1009 HIS A N 1
ATOM 8116 C CA . HIS A 1 1009 ? 2.796 -52.934 5.592 1.00 63.91 1009 HIS A CA 1
ATOM 8117 C C . HIS A 1 1009 ? 3.717 -53.601 6.623 1.00 63.91 1009 HIS A C 1
ATOM 8119 O O . HIS A 1 1009 ? 3.356 -53.675 7.802 1.00 63.91 1009 HIS A O 1
ATOM 8125 N N . ASP A 1 1010 ? 4.901 -54.043 6.186 1.00 68.19 1010 ASP A N 1
ATOM 8126 C CA . ASP A 1 1010 ? 5.848 -54.764 7.043 1.00 68.19 1010 ASP A CA 1
ATOM 8127 C C . ASP A 1 1010 ? 6.486 -53.786 8.069 1.00 68.19 1010 ASP A C 1
ATOM 8129 O O . ASP A 1 1010 ? 6.481 -54.038 9.282 1.00 68.19 1010 ASP A O 1
ATOM 8133 N N . VAL A 1 1011 ? 6.953 -52.618 7.590 1.00 79.62 1011 VAL A N 1
ATOM 8134 C CA . VAL A 1 1011 ? 7.602 -51.533 8.364 1.00 79.62 1011 VAL A CA 1
ATOM 8135 C C . VAL A 1 1011 ? 7.243 -50.158 7.772 1.00 79.62 1011 VAL A C 1
ATOM 8137 O O . VAL A 1 1011 ? 6.943 -50.042 6.584 1.00 79.62 1011 VAL A O 1
ATOM 8140 N N . ALA A 1 1012 ? 7.268 -49.101 8.584 1.00 82.75 1012 ALA A N 1
ATOM 8141 C CA . ALA A 1 1012 ? 7.052 -47.716 8.175 1.00 82.75 1012 ALA A CA 1
ATOM 8142 C C . ALA A 1 1012 ? 7.953 -46.727 8.942 1.00 82.75 1012 ALA A C 1
ATOM 8144 O O . ALA A 1 1012 ? 8.344 -46.976 10.083 1.00 82.75 1012 ALA A O 1
ATOM 8145 N N . ILE A 1 1013 ? 8.232 -45.571 8.339 1.00 82.25 1013 ILE A N 1
ATOM 8146 C CA . ILE A 1 1013 ? 8.922 -44.437 8.970 1.00 82.25 1013 ILE A CA 1
ATOM 8147 C C . ILE A 1 1013 ? 7.895 -43.323 9.211 1.00 82.25 1013 ILE A C 1
ATOM 8149 O O . ILE A 1 1013 ? 7.215 -42.892 8.274 1.00 82.25 1013 ILE A O 1
ATOM 8153 N N . GLU A 1 1014 ? 7.758 -42.852 10.454 1.00 79.44 1014 GLU A N 1
ATOM 8154 C CA . GLU A 1 1014 ? 6.952 -41.654 10.730 1.00 79.44 1014 GLU A CA 1
ATOM 8155 C C . GLU A 1 1014 ? 7.674 -40.425 10.177 1.00 79.44 1014 GLU A C 1
ATOM 8157 O O . GLU A 1 1014 ? 8.826 -40.156 10.526 1.00 79.44 1014 GLU A O 1
ATOM 8162 N N . SER A 1 1015 ? 6.988 -39.674 9.316 1.00 70.00 1015 SER A N 1
ATOM 8163 C CA . SER A 1 1015 ? 7.589 -38.558 8.599 1.00 70.00 1015 SER A CA 1
ATOM 8164 C C . SER A 1 1015 ? 7.203 -37.225 9.233 1.00 70.00 1015 SER A C 1
ATOM 8166 O O . SER A 1 1015 ? 6.021 -36.878 9.343 1.00 70.00 1015 SER A O 1
ATOM 8168 N N . LYS A 1 1016 ? 8.208 -36.429 9.604 1.00 62.75 1016 LYS A N 1
ATOM 8169 C CA . LYS A 1 1016 ? 8.040 -35.106 10.234 1.00 62.75 1016 LYS A CA 1
ATOM 8170 C C . LYS A 1 1016 ? 8.435 -33.976 9.274 1.00 62.75 1016 LYS A C 1
ATOM 8172 O O . LYS A 1 1016 ? 9.229 -34.186 8.362 1.00 62.75 1016 LYS A O 1
ATOM 8177 N N . GLY A 1 1017 ? 7.847 -32.785 9.422 1.00 59.53 1017 GLY A N 1
ATOM 8178 C CA . GLY A 1 1017 ? 8.125 -31.611 8.568 1.00 59.53 1017 GLY A CA 1
ATOM 8179 C C . GLY A 1 1017 ? 6.927 -31.153 7.727 1.00 59.53 1017 GLY A C 1
ATOM 8180 O O . GLY A 1 1017 ? 5.800 -31.463 8.074 1.00 59.53 1017 GLY A O 1
ATOM 8181 N N . SER A 1 1018 ? 7.137 -30.403 6.637 1.00 59.28 1018 SER A N 1
ATOM 8182 C CA . SER A 1 1018 ? 6.050 -30.005 5.715 1.00 59.28 1018 SER A CA 1
ATOM 8183 C C . SER A 1 1018 ? 5.873 -31.003 4.560 1.00 59.28 1018 SER A C 1
ATOM 8185 O O . SER A 1 1018 ? 6.860 -31.510 4.022 1.00 59.28 1018 SER A O 1
ATOM 8187 N N . ASN A 1 1019 ? 4.622 -31.249 4.147 1.00 62.41 1019 ASN A N 1
ATOM 8188 C CA . ASN A 1 1019 ? 4.294 -31.972 2.910 1.00 62.41 1019 ASN A CA 1
ATOM 8189 C C . ASN A 1 1019 ? 4.660 -31.189 1.644 1.00 62.41 1019 ASN A C 1
ATOM 8191 O O . ASN A 1 1019 ? 4.855 -31.796 0.592 1.00 62.41 1019 ASN A O 1
ATOM 8195 N N . ASP A 1 1020 ? 4.813 -29.867 1.748 1.00 57.50 1020 ASP A N 1
ATOM 8196 C CA . ASP A 1 1020 ? 5.061 -28.980 0.610 1.00 57.50 1020 ASP A CA 1
ATOM 8197 C C . ASP A 1 1020 ? 6.339 -29.343 -0.140 1.00 57.50 1020 ASP A C 1
ATOM 8199 O O . ASP A 1 1020 ? 6.398 -29.191 -1.353 1.00 57.50 1020 ASP A O 1
ATOM 8203 N N . ALA A 1 1021 ? 7.361 -29.846 0.558 1.00 55.41 1021 ALA A N 1
ATOM 8204 C CA . ALA A 1 1021 ? 8.612 -30.257 -0.072 1.00 55.41 1021 ALA A CA 1
ATOM 8205 C C . ALA A 1 1021 ? 8.410 -31.477 -0.982 1.00 55.41 1021 ALA A C 1
ATOM 8207 O O . ALA A 1 1021 ? 8.942 -31.519 -2.085 1.00 55.41 1021 ALA A O 1
ATOM 8208 N N . VAL A 1 1022 ? 7.603 -32.453 -0.554 1.00 56.72 1022 VAL A N 1
ATOM 8209 C CA . VAL A 1 1022 ? 7.265 -33.625 -1.373 1.00 56.72 1022 VAL A CA 1
ATOM 8210 C C . VAL A 1 1022 ? 6.314 -33.208 -2.499 1.00 56.72 1022 VAL A C 1
ATOM 8212 O O . VAL A 1 1022 ? 6.583 -33.516 -3.654 1.00 56.72 1022 VAL A O 1
ATOM 8215 N N . TYR A 1 1023 ? 5.273 -32.419 -2.209 1.00 63.25 1023 TYR A N 1
ATOM 8216 C CA . TYR A 1 1023 ? 4.291 -31.969 -3.206 1.00 63.25 1023 TYR A CA 1
ATOM 8217 C C . TYR A 1 1023 ? 4.870 -31.052 -4.281 1.00 63.25 1023 TYR A C 1
ATOM 8219 O O . TYR A 1 1023 ? 4.498 -31.180 -5.440 1.00 63.25 1023 TYR A O 1
ATOM 8227 N N . LYS A 1 1024 ? 5.818 -30.172 -3.943 1.00 54.22 1024 LYS A N 1
ATOM 8228 C CA . LYS A 1 1024 ? 6.550 -29.376 -4.943 1.00 54.22 1024 LYS A CA 1
ATOM 8229 C C . LYS A 1 1024 ? 7.315 -30.253 -5.933 1.00 54.22 1024 LYS A C 1
ATOM 8231 O O . LYS A 1 1024 ? 7.565 -29.829 -7.052 1.00 54.22 1024 LYS A O 1
ATOM 8236 N N . ARG A 1 1025 ? 7.710 -31.457 -5.513 1.00 55.94 1025 ARG A N 1
ATOM 8237 C CA . ARG A 1 1025 ? 8.618 -32.329 -6.260 1.00 55.94 1025 ARG A CA 1
ATOM 8238 C C . ARG A 1 1025 ? 7.911 -33.429 -7.051 1.00 55.94 1025 ARG A C 1
ATOM 8240 O O . ARG A 1 1025 ? 8.374 -33.768 -8.133 1.00 55.94 1025 ARG A O 1
ATOM 8247 N N . VAL A 1 1026 ? 6.820 -33.987 -6.524 1.00 55.38 1026 VAL A N 1
ATOM 8248 C CA . VAL A 1 1026 ? 6.055 -35.070 -7.175 1.00 55.38 1026 VAL A CA 1
ATOM 8249 C C . VAL A 1 1026 ? 4.602 -34.711 -7.442 1.00 55.38 1026 VAL A C 1
ATOM 8251 O O . VAL A 1 1026 ? 3.895 -35.561 -7.956 1.00 55.38 1026 VAL A O 1
ATOM 8254 N N . GLY A 1 1027 ? 4.161 -33.495 -7.100 1.00 55.06 1027 GLY A N 1
ATOM 8255 C CA . GLY A 1 1027 ? 2.771 -33.027 -7.129 1.00 55.06 1027 GLY A CA 1
ATOM 8256 C C . GLY A 1 1027 ? 1.930 -33.515 -5.936 1.00 55.06 1027 GLY A C 1
ATOM 8257 O O . GLY A 1 1027 ? 2.331 -34.406 -5.181 1.00 55.06 1027 GLY A O 1
ATOM 8258 N N . LYS A 1 1028 ? 0.780 -32.867 -5.715 1.00 65.12 1028 LYS A N 1
ATOM 8259 C CA . LYS A 1 1028 ? -0.122 -33.159 -4.592 1.00 65.12 1028 LYS A CA 1
ATOM 8260 C C . LYS A 1 1028 ? -1.064 -34.312 -4.981 1.00 65.12 1028 LYS A C 1
ATOM 8262 O O . LYS A 1 1028 ? -1.813 -34.136 -5.939 1.00 65.12 1028 LYS A O 1
ATOM 8267 N N . PRO A 1 1029 ? -1.066 -35.447 -4.256 1.00 69.06 1029 PRO A N 1
ATOM 8268 C CA . PRO A 1 1029 ? -1.988 -36.543 -4.538 1.00 69.06 1029 PRO A CA 1
ATOM 8269 C C . PRO A 1 1029 ? -3.436 -36.124 -4.234 1.00 69.06 1029 PRO A C 1
ATOM 8271 O O . PRO A 1 1029 ? -3.676 -35.268 -3.371 1.00 69.06 1029 PRO A O 1
ATOM 8274 N N . GLY A 1 1030 ? -4.405 -36.734 -4.921 1.00 65.25 1030 GLY A N 1
ATOM 8275 C CA . GLY A 1 1030 ? -5.824 -36.579 -4.608 1.00 65.25 1030 GLY A CA 1
ATOM 8276 C C . GLY A 1 1030 ? -6.185 -37.069 -3.193 1.00 65.25 1030 GLY A C 1
ATOM 8277 O O . GLY A 1 1030 ? -5.386 -37.744 -2.542 1.00 65.25 1030 GLY A O 1
ATOM 8278 N N . PRO A 1 1031 ? -7.404 -36.774 -2.692 1.00 61.28 1031 PRO A N 1
ATOM 8279 C CA . PRO A 1 1031 ? -7.801 -37.035 -1.299 1.00 61.28 1031 PRO A CA 1
ATOM 8280 C C . PRO A 1 1031 ? -7.625 -38.488 -0.823 1.00 61.28 1031 PRO A C 1
ATOM 8282 O O . PRO A 1 1031 ? -7.410 -38.717 0.366 1.00 61.28 1031 PRO A O 1
ATOM 8285 N N . ASN A 1 1032 ? -7.688 -39.452 -1.749 1.00 65.06 1032 ASN A N 1
ATOM 8286 C CA . ASN A 1 1032 ? -7.549 -40.889 -1.484 1.00 65.06 1032 ASN A CA 1
ATOM 8287 C C . ASN A 1 1032 ? -6.323 -41.523 -2.162 1.00 65.06 1032 ASN A C 1
ATOM 8289 O O . ASN A 1 1032 ? -6.167 -42.744 -2.143 1.00 65.06 1032 ASN A O 1
ATOM 8293 N N . GLU A 1 1033 ? -5.445 -40.717 -2.755 1.00 69.75 1033 GLU A N 1
ATOM 8294 C CA . GLU A 1 1033 ? -4.263 -41.199 -3.462 1.00 69.75 1033 GLU A CA 1
ATOM 8295 C C . GLU A 1 1033 ? -3.015 -41.129 -2.577 1.00 69.75 1033 GLU A C 1
ATOM 8297 O O . GLU A 1 1033 ? -2.874 -40.279 -1.696 1.00 69.75 1033 GLU A O 1
ATOM 8302 N N . VAL A 1 1034 ? -2.084 -42.046 -2.819 1.00 72.12 1034 VAL A N 1
ATOM 8303 C CA . VAL A 1 1034 ? -0.744 -42.038 -2.229 1.00 72.12 1034 VAL A CA 1
ATOM 8304 C C . VAL A 1 1034 ? 0.293 -41.928 -3.334 1.00 72.12 1034 VAL A C 1
ATOM 8306 O O . VAL A 1 1034 ? 0.056 -42.326 -4.476 1.00 72.12 1034 VAL A O 1
ATOM 8309 N N . ILE A 1 1035 ? 1.465 -41.408 -2.985 1.00 72.12 1035 ILE A N 1
ATOM 8310 C CA . ILE A 1 1035 ? 2.592 -41.351 -3.915 1.00 72.12 1035 ILE A CA 1
ATOM 8311 C C . ILE A 1 1035 ? 3.342 -42.679 -3.816 1.00 72.12 1035 ILE A C 1
ATOM 8313 O O . ILE A 1 1035 ? 3.818 -43.032 -2.734 1.00 72.12 1035 ILE A O 1
ATOM 8317 N N . CYS A 1 1036 ? 3.441 -43.403 -4.929 1.00 72.38 1036 CYS A N 1
ATOM 8318 C CA . CYS A 1 1036 ? 4.151 -44.676 -5.023 1.00 72.38 1036 CYS A CA 1
ATOM 8319 C C . CYS A 1 1036 ? 5.544 -44.471 -5.621 1.00 72.38 1036 CYS A C 1
ATOM 8321 O O . CYS A 1 1036 ? 5.686 -43.766 -6.617 1.00 72.38 1036 CYS A O 1
ATOM 8323 N N . PHE A 1 1037 ? 6.545 -45.126 -5.036 1.00 73.00 1037 PHE A N 1
ATOM 8324 C CA . PHE A 1 1037 ? 7.911 -45.223 -5.545 1.00 73.00 1037 PHE A CA 1
ATOM 8325 C C . PHE A 1 1037 ? 8.234 -46.705 -5.761 1.00 73.00 1037 PHE A C 1
ATOM 8327 O O . PHE A 1 1037 ? 8.480 -47.431 -4.796 1.00 73.00 1037 PHE A O 1
ATOM 8334 N N . ASP A 1 1038 ? 8.212 -47.151 -7.016 1.00 67.06 1038 ASP A N 1
ATOM 8335 C CA . ASP A 1 1038 ? 8.466 -48.541 -7.400 1.00 67.06 1038 ASP A CA 1
ATOM 8336 C C . ASP A 1 1038 ? 9.900 -48.711 -7.894 1.00 67.06 1038 ASP A C 1
ATOM 8338 O O . ASP A 1 1038 ? 10.301 -48.090 -8.875 1.00 67.06 1038 ASP A O 1
ATOM 8342 N N . ILE A 1 1039 ? 10.654 -49.600 -7.256 1.00 66.44 1039 ILE A N 1
ATOM 8343 C CA . ILE A 1 1039 ? 11.967 -50.059 -7.714 1.00 66.44 1039 ILE A CA 1
ATOM 8344 C C . ILE A 1 1039 ? 11.732 -51.327 -8.531 1.00 66.44 1039 ILE A C 1
ATOM 8346 O O . ILE A 1 1039 ? 11.099 -52.253 -8.026 1.00 66.44 1039 ILE A O 1
ATOM 8350 N N . THR A 1 1040 ? 12.201 -51.384 -9.779 1.00 62.19 1040 THR A N 1
ATOM 8351 C CA . THR A 1 1040 ? 12.158 -52.612 -10.593 1.00 62.19 1040 THR A CA 1
ATOM 8352 C C . THR A 1 1040 ? 13.550 -52.946 -11.101 1.00 62.19 1040 THR A C 1
ATOM 8354 O O . THR A 1 1040 ? 14.099 -52.199 -11.905 1.00 62.19 1040 THR A O 1
ATOM 8357 N N . ASP A 1 1041 ? 14.074 -54.100 -10.695 1.00 59.69 1041 ASP A N 1
ATOM 8358 C CA . ASP A 1 1041 ? 15.334 -54.632 -11.206 1.00 59.69 1041 ASP A CA 1
ATOM 8359 C C . ASP A 1 1041 ? 15.112 -55.935 -11.965 1.00 59.69 1041 ASP A C 1
ATOM 8361 O O . ASP A 1 1041 ? 14.460 -56.853 -11.467 1.00 59.69 1041 ASP A O 1
ATOM 8365 N N . LYS A 1 1042 ? 15.712 -56.030 -13.155 1.00 58.12 1042 LYS A N 1
ATOM 8366 C CA . LYS A 1 1042 ? 15.798 -57.276 -13.920 1.00 58.12 1042 LYS A CA 1
ATOM 8367 C C . LYS A 1 1042 ? 16.970 -58.092 -13.393 1.00 58.12 1042 LYS A C 1
ATOM 8369 O O . LYS A 1 1042 ? 18.121 -57.720 -13.604 1.00 58.12 1042 LYS A O 1
ATOM 8374 N N . VAL A 1 1043 ? 16.687 -59.195 -12.714 1.00 57.31 1043 VAL A N 1
ATOM 8375 C CA . VAL A 1 1043 ? 17.701 -60.150 -12.248 1.00 57.31 1043 VAL A CA 1
ATOM 8376 C C . VAL A 1 1043 ? 17.566 -61.454 -13.010 1.00 57.31 1043 VAL A C 1
ATOM 8378 O O . VAL A 1 1043 ? 16.468 -61.849 -13.369 1.00 57.31 1043 VAL A O 1
ATOM 8381 N N . THR A 1 1044 ? 18.664 -62.158 -13.243 1.00 54.69 1044 THR A N 1
ATOM 8382 C CA . THR A 1 1044 ? 18.619 -63.460 -13.910 1.00 54.69 1044 THR A CA 1
ATOM 8383 C C . THR A 1 1044 ? 18.587 -64.563 -12.854 1.00 54.69 1044 THR A C 1
ATOM 8385 O O . THR A 1 1044 ? 19.534 -64.703 -12.081 1.00 54.69 1044 THR A O 1
ATOM 8388 N N . GLY A 1 1045 ? 17.482 -65.305 -12.770 1.00 57.34 1045 GLY A N 1
ATOM 8389 C CA . GLY A 1 1045 ? 17.363 -66.491 -11.918 1.00 57.34 1045 GLY A CA 1
ATOM 8390 C C . GLY A 1 1045 ? 17.838 -67.745 -12.654 1.00 57.34 1045 GLY A C 1
ATOM 8391 O O . GLY A 1 1045 ? 17.733 -67.802 -13.876 1.00 57.34 1045 GLY A O 1
ATOM 8392 N N . ARG A 1 1046 ? 18.333 -68.755 -11.926 1.00 57.78 1046 ARG A N 1
ATOM 8393 C CA . ARG A 1 1046 ? 18.661 -70.085 -12.474 1.00 57.78 1046 ARG A CA 1
ATOM 8394 C C . ARG A 1 1046 ? 17.486 -71.039 -12.270 1.00 57.78 1046 ARG A C 1
ATOM 8396 O O . ARG A 1 1046 ? 17.113 -71.319 -11.136 1.00 57.78 1046 ARG A O 1
ATOM 8403 N N . PHE A 1 1047 ? 16.941 -71.565 -13.358 1.00 61.72 1047 PHE A N 1
ATOM 8404 C CA . PHE A 1 1047 ? 15.733 -72.386 -13.415 1.00 61.72 1047 PHE A CA 1
ATOM 8405 C C . PHE A 1 1047 ? 16.077 -73.796 -13.845 1.00 61.72 1047 PHE A C 1
ATOM 8407 O O . PHE A 1 1047 ? 16.735 -73.960 -14.860 1.00 61.72 1047 PHE A O 1
ATOM 8414 N N . ARG A 1 1048 ? 15.552 -74.816 -13.168 1.00 58.44 1048 ARG A N 1
ATOM 8415 C CA . ARG A 1 1048 ? 15.531 -76.175 -13.716 1.00 58.44 1048 ARG A CA 1
ATOM 8416 C C . ARG A 1 1048 ? 14.346 -76.282 -14.676 1.00 58.44 1048 ARG A C 1
ATOM 8418 O O . ARG A 1 1048 ? 13.205 -76.287 -14.230 1.00 58.44 1048 ARG A O 1
ATOM 8425 N N . VAL A 1 1049 ? 14.600 -76.312 -15.981 1.00 56.66 1049 VAL A N 1
ATOM 8426 C CA . VAL A 1 1049 ? 13.540 -76.330 -17.016 1.00 56.66 1049 VAL A CA 1
ATOM 8427 C C . VAL A 1 1049 ? 13.237 -77.766 -17.484 1.00 56.66 1049 VAL A C 1
ATOM 8429 O O . VAL A 1 1049 ? 12.250 -78.007 -18.172 1.00 56.66 1049 VAL A O 1
ATOM 8432 N N . GLY A 1 1050 ? 14.056 -78.734 -17.059 1.00 58.72 1050 GLY A N 1
ATOM 8433 C CA . GLY A 1 1050 ? 13.925 -80.172 -17.310 1.00 58.72 1050 GLY A CA 1
ATOM 8434 C C . GLY A 1 1050 ? 15.159 -80.948 -16.818 1.00 58.72 1050 GLY A C 1
ATOM 8435 O O . GLY A 1 1050 ? 16.031 -80.363 -16.180 1.00 58.72 1050 GLY A O 1
ATOM 8436 N N . GLY A 1 1051 ? 15.249 -82.253 -17.102 1.00 56.41 1051 GLY A N 1
ATOM 8437 C CA . GLY A 1 1051 ? 16.398 -83.123 -16.765 1.00 56.41 1051 GLY A CA 1
ATOM 8438 C C . GLY A 1 1051 ? 16.218 -83.983 -15.502 1.00 56.41 1051 GLY A C 1
ATOM 8439 O O . GLY A 1 1051 ? 15.476 -83.615 -14.592 1.00 56.41 1051 GLY A O 1
ATOM 8440 N N . THR A 1 1052 ? 16.884 -85.143 -15.453 1.00 55.44 1052 THR A N 1
ATOM 8441 C CA . THR A 1 1052 ? 16.850 -86.099 -14.324 1.00 55.44 1052 THR A CA 1
ATOM 8442 C C . THR A 1 1052 ? 17.622 -85.569 -13.112 1.00 55.44 1052 THR A C 1
ATOM 8444 O O . THR A 1 1052 ? 18.403 -84.627 -13.240 1.00 55.44 1052 THR A O 1
ATOM 8447 N N . ASP A 1 1053 ? 17.394 -86.132 -11.919 1.00 57.31 1053 ASP A N 1
ATOM 8448 C CA . ASP A 1 1053 ? 18.043 -85.715 -10.654 1.00 57.31 1053 ASP A CA 1
ATOM 8449 C C . ASP A 1 1053 ? 19.571 -85.756 -10.667 1.00 57.31 1053 ASP A C 1
ATOM 8451 O O . ASP A 1 1053 ? 20.198 -84.950 -9.982 1.00 57.31 1053 ASP A O 1
ATOM 8455 N N . ASP A 1 1054 ? 20.155 -86.549 -11.561 1.00 57.84 1054 ASP A N 1
ATOM 8456 C CA . ASP A 1 1054 ? 21.604 -86.629 -11.743 1.00 57.84 1054 ASP A CA 1
ATOM 8457 C C . ASP A 1 1054 ? 22.153 -85.611 -12.774 1.00 57.84 1054 ASP A C 1
ATOM 8459 O O . ASP A 1 1054 ? 23.366 -85.421 -12.861 1.00 57.84 1054 ASP A O 1
ATOM 8463 N N . ALA A 1 1055 ? 21.286 -84.937 -13.550 1.00 48.03 1055 ALA A N 1
ATOM 8464 C CA . ALA A 1 1055 ? 21.652 -83.936 -14.565 1.00 48.03 1055 ALA A CA 1
ATOM 8465 C C . ALA A 1 1055 ? 20.513 -82.916 -14.847 1.00 48.03 1055 ALA A C 1
ATOM 8467 O O . ALA A 1 1055 ? 19.819 -83.012 -15.867 1.00 48.03 1055 ALA A O 1
ATOM 8468 N N . PRO A 1 1056 ? 20.282 -81.928 -13.959 1.00 56.41 1056 PRO A N 1
ATOM 8469 C CA . PRO A 1 1056 ? 19.297 -80.865 -14.180 1.00 56.41 1056 PRO A CA 1
ATOM 8470 C C . PRO A 1 1056 ? 19.672 -79.947 -15.365 1.00 56.41 1056 PRO A C 1
ATOM 8472 O O . PRO A 1 1056 ? 20.772 -79.399 -15.395 1.00 56.41 1056 PRO A O 1
ATOM 8475 N N . ASP A 1 1057 ? 18.740 -79.714 -16.299 1.00 58.50 1057 ASP A N 1
ATOM 8476 C CA . ASP A 1 1057 ? 18.836 -78.662 -17.327 1.00 58.50 1057 ASP A CA 1
ATOM 8477 C C . ASP A 1 1057 ? 18.520 -77.312 -16.673 1.00 58.50 1057 ASP A C 1
ATOM 8479 O O . ASP A 1 1057 ? 17.358 -76.997 -16.387 1.00 58.50 1057 ASP A O 1
ATOM 8483 N N . ILE A 1 1058 ? 19.573 -76.549 -16.369 1.00 65.81 1058 ILE A N 1
ATOM 8484 C CA . ILE A 1 1058 ? 19.488 -75.262 -15.678 1.00 65.81 1058 ILE A CA 1
ATOM 8485 C C . ILE A 1 1058 ? 19.586 -74.124 -16.702 1.00 65.81 1058 ILE A C 1
ATOM 8487 O O . ILE A 1 1058 ? 20.607 -73.988 -17.373 1.00 65.81 1058 ILE A O 1
ATOM 8491 N N . ARG A 1 1059 ? 18.563 -73.266 -16.789 1.00 62.97 1059 ARG A N 1
ATOM 8492 C CA . ARG A 1 1059 ? 18.540 -72.072 -17.647 1.00 62.97 1059 ARG A CA 1
ATOM 8493 C C . ARG A 1 1059 ? 18.450 -70.792 -16.845 1.00 62.97 1059 ARG A C 1
ATOM 8495 O O . ARG A 1 1059 ? 17.789 -70.733 -15.818 1.00 62.97 1059 ARG A O 1
ATOM 8502 N N . ASP A 1 1060 ? 19.058 -69.752 -17.377 1.00 59.66 1060 ASP A N 1
ATOM 8503 C CA . ASP A 1 1060 ? 19.010 -68.403 -16.838 1.00 59.66 1060 ASP A CA 1
ATOM 8504 C C . ASP A 1 1060 ? 17.772 -67.668 -17.407 1.00 59.66 1060 ASP A C 1
ATOM 8506 O O . ASP A 1 1060 ? 17.712 -67.432 -18.614 1.00 59.66 1060 ASP A O 1
ATOM 8510 N N . ILE A 1 1061 ? 16.769 -67.324 -16.580 1.00 60.12 1061 ILE A N 1
ATOM 8511 C CA . ILE A 1 1061 ? 15.584 -66.540 -17.010 1.00 60.12 1061 ILE A CA 1
ATOM 8512 C C . ILE A 1 1061 ? 15.566 -65.187 -16.280 1.00 60.12 1061 ILE A C 1
ATOM 8514 O O . ILE A 1 1061 ? 15.760 -65.136 -15.062 1.00 60.12 1061 ILE A O 1
ATOM 8518 N N . PRO A 1 1062 ? 15.336 -64.071 -16.991 1.00 54.28 1062 PRO A N 1
ATOM 8519 C CA . PRO A 1 1062 ? 15.166 -62.766 -16.366 1.00 54.28 1062 PRO A CA 1
ATOM 8520 C C . PRO A 1 1062 ? 13.852 -62.690 -15.567 1.00 54.28 1062 PRO A C 1
ATOM 8522 O O . PRO A 1 1062 ? 12.772 -62.950 -16.092 1.00 54.28 1062 PRO A O 1
ATOM 8525 N N . LEU A 1 1063 ? 13.959 -62.296 -14.302 1.00 57.69 1063 LEU A N 1
ATOM 8526 C CA . LEU A 1 1063 ? 12.893 -62.028 -13.343 1.00 57.69 1063 LEU A CA 1
ATOM 8527 C C . LEU A 1 1063 ? 12.898 -60.539 -12.974 1.00 57.69 1063 LEU A C 1
ATOM 8529 O O . LEU A 1 1063 ? 13.954 -59.968 -12.701 1.00 57.69 1063 LEU A O 1
ATOM 8533 N N . ASP A 1 1064 ? 11.720 -59.922 -12.905 1.00 58.09 1064 ASP A N 1
ATOM 8534 C CA . ASP A 1 1064 ? 11.565 -58.565 -12.374 1.00 58.09 1064 ASP A CA 1
ATOM 8535 C C . ASP A 1 1064 ? 11.374 -58.630 -10.849 1.00 58.09 1064 ASP A C 1
ATOM 8537 O O . ASP A 1 1064 ? 10.313 -59.035 -10.368 1.00 58.09 1064 ASP A O 1
ATOM 8541 N N . VAL A 1 1065 ? 12.368 -58.195 -10.070 1.00 61.47 1065 VAL A N 1
ATOM 8542 C CA . VAL A 1 1065 ? 12.216 -58.015 -8.616 1.00 61.47 1065 VAL A CA 1
ATOM 8543 C C . VAL A 1 1065 ? 11.727 -56.601 -8.350 1.00 61.47 1065 VAL A C 1
ATOM 8545 O O . VAL A 1 1065 ? 12.379 -55.630 -8.739 1.00 61.47 1065 VAL A O 1
ATOM 8548 N N . LYS A 1 1066 ? 10.573 -56.486 -7.683 1.00 63.44 1066 LYS A N 1
ATOM 8549 C CA . LYS A 1 1066 ? 9.924 -55.203 -7.404 1.00 63.44 1066 LYS A CA 1
ATOM 8550 C C . LYS A 1 1066 ? 9.876 -54.913 -5.900 1.00 63.44 1066 LYS A C 1
ATOM 8552 O O . LYS A 1 1066 ? 9.426 -55.754 -5.125 1.00 63.44 1066 LYS A O 1
ATOM 8557 N N . GLY A 1 1067 ? 10.320 -53.721 -5.499 1.00 67.62 1067 GLY A N 1
ATOM 8558 C CA . GLY A 1 1067 ? 10.120 -53.142 -4.156 1.00 67.62 1067 GLY A CA 1
ATOM 8559 C C . GLY A 1 1067 ? 9.313 -51.839 -4.235 1.00 67.62 1067 GLY A C 1
ATOM 8560 O O . GLY A 1 1067 ? 9.387 -51.155 -5.255 1.00 67.62 1067 GLY A O 1
ATOM 8561 N N . ARG A 1 1068 ? 8.497 -51.510 -3.219 1.00 75.25 1068 ARG A N 1
ATOM 8562 C CA . ARG A 1 1068 ? 7.651 -50.295 -3.218 1.00 75.25 1068 ARG A CA 1
ATOM 8563 C C . ARG A 1 1068 ? 7.756 -49.552 -1.909 1.00 75.25 1068 ARG A C 1
ATOM 8565 O O . ARG A 1 1068 ? 7.675 -50.138 -0.831 1.00 75.25 1068 ARG A O 1
ATOM 8572 N N . ILE A 1 1069 ? 7.837 -48.239 -2.029 1.00 77.31 1069 ILE A N 1
ATOM 8573 C CA . ILE A 1 1069 ? 7.671 -47.309 -0.922 1.00 77.31 1069 ILE A CA 1
ATOM 8574 C C . ILE A 1 1069 ? 6.465 -46.425 -1.235 1.00 77.31 1069 ILE A C 1
ATOM 8576 O O . ILE A 1 1069 ? 6.342 -45.920 -2.349 1.00 77.31 1069 ILE A O 1
ATOM 8580 N N . THR A 1 1070 ? 5.571 -46.230 -0.270 1.00 78.12 1070 THR A N 1
ATOM 8581 C CA . THR A 1 1070 ? 4.408 -45.344 -0.402 1.00 78.12 1070 THR A CA 1
ATOM 8582 C C . THR A 1 1070 ? 4.486 -44.201 0.599 1.00 78.12 1070 THR A C 1
ATOM 8584 O O . THR A 1 1070 ? 4.623 -44.412 1.803 1.00 78.12 1070 THR A O 1
ATOM 8587 N N . TYR A 1 1071 ? 4.378 -42.963 0.114 1.00 77.50 1071 TYR A N 1
ATOM 8588 C CA . TYR A 1 1071 ? 4.239 -41.795 0.981 1.00 77.50 1071 TYR A CA 1
ATOM 8589 C C . TYR A 1 1071 ? 2.763 -41.483 1.201 1.00 77.50 1071 TYR A C 1
ATOM 8591 O O . TYR A 1 1071 ? 2.040 -41.145 0.260 1.00 77.50 1071 TYR A O 1
ATOM 8599 N N . VAL A 1 1072 ? 2.331 -41.577 2.456 1.00 73.88 1072 VAL A N 1
ATOM 8600 C CA . VAL A 1 1072 ? 0.966 -41.259 2.871 1.00 73.88 1072 VAL A CA 1
ATOM 8601 C C . VAL A 1 1072 ? 0.963 -39.916 3.597 1.00 73.88 1072 VAL A C 1
ATOM 8603 O O . VAL A 1 1072 ? 1.436 -39.854 4.738 1.00 73.88 1072 VAL A O 1
ATOM 8606 N N . PRO A 1 1073 ? 0.427 -38.848 2.989 1.00 69.19 1073 PRO A N 1
ATOM 8607 C CA . PRO A 1 1073 ? 0.272 -37.575 3.679 1.00 69.19 1073 PRO A CA 1
ATOM 8608 C C . PRO A 1 1073 ? -0.836 -37.638 4.740 1.00 69.19 1073 PRO A C 1
ATOM 8610 O O . PRO A 1 1073 ? -1.821 -38.364 4.591 1.00 69.19 1073 PRO A O 1
ATOM 8613 N N . THR A 1 1074 ? -0.692 -36.881 5.829 1.00 64.69 1074 THR A N 1
ATOM 8614 C CA . THR A 1 1074 ? -1.760 -36.706 6.827 1.00 64.69 1074 THR A CA 1
ATOM 8615 C C . THR A 1 1074 ? -2.852 -35.757 6.315 1.00 64.69 1074 THR A C 1
ATOM 8617 O O . THR A 1 1074 ? -2.564 -34.749 5.673 1.00 64.69 1074 THR A O 1
ATOM 8620 N N . SER A 1 1075 ? -4.119 -36.079 6.600 1.00 47.09 1075 SER A N 1
ATOM 8621 C CA . SER A 1 1075 ? -5.311 -35.349 6.133 1.00 47.09 1075 SER A CA 1
ATOM 8622 C C . SER A 1 1075 ? -5.799 -34.229 7.069 1.00 47.09 1075 SER A C 1
ATOM 8624 O O . SER A 1 1075 ? -6.809 -33.600 6.768 1.00 47.09 1075 SER A O 1
ATOM 8626 N N . ALA A 1 1076 ? -5.112 -33.946 8.182 1.00 42.75 1076 ALA A N 1
ATOM 8627 C CA . ALA A 1 1076 ? -5.547 -32.943 9.161 1.00 42.75 1076 ALA A CA 1
ATOM 8628 C C . ALA A 1 1076 ? -4.692 -31.657 9.107 1.00 42.75 1076 ALA A C 1
ATOM 8630 O O . ALA A 1 1076 ? -3.462 -31.758 9.095 1.00 42.75 1076 ALA A O 1
ATOM 8631 N N . PRO A 1 1077 ? -5.298 -30.451 9.130 1.00 39.72 1077 PRO A N 1
ATOM 8632 C CA . PRO A 1 1077 ? -4.572 -29.214 9.398 1.00 39.72 1077 PRO A CA 1
ATOM 8633 C C . PRO A 1 1077 ? -4.150 -29.206 10.873 1.00 39.72 1077 PRO A C 1
ATOM 8635 O O . PRO A 1 1077 ? -4.989 -29.348 11.759 1.00 39.72 1077 PRO A O 1
ATOM 8638 N N . SER A 1 1078 ? -2.856 -29.068 11.157 1.00 42.62 1078 SER A N 1
ATOM 8639 C CA . SER A 1 1078 ? -2.353 -29.070 12.535 1.00 42.62 1078 SER A CA 1
ATOM 8640 C C . SER A 1 1078 ? -1.451 -27.866 12.800 1.00 42.62 1078 SER A C 1
ATOM 8642 O O . SER A 1 1078 ? -0.457 -27.669 12.097 1.00 42.62 1078 SER A O 1
ATOM 8644 N N . SER A 1 1079 ? -1.798 -27.077 13.818 1.00 39.75 1079 SER A N 1
ATOM 8645 C CA . SER A 1 1079 ? -1.032 -25.937 14.327 1.00 39.75 1079 SER A CA 1
ATOM 8646 C C . SER A 1 1079 ? 0.286 -26.392 14.973 1.00 39.75 1079 SER A C 1
ATOM 8648 O O . SER A 1 1079 ? 0.340 -27.408 15.663 1.00 39.75 1079 SER A O 1
ATOM 8650 N N . GLY A 1 1080 ? 1.376 -25.663 14.708 1.00 44.62 1080 GLY A N 1
ATOM 8651 C CA . GLY A 1 1080 ? 2.681 -25.902 15.338 1.00 44.62 1080 GLY A CA 1
ATOM 8652 C C . GLY A 1 1080 ? 2.756 -25.292 16.738 1.00 44.62 1080 GLY A C 1
ATOM 8653 O O . GLY A 1 1080 ? 2.105 -24.284 17.006 1.00 44.62 1080 GLY A O 1
ATOM 8654 N N . THR A 1 1081 ? 3.567 -25.876 17.619 1.00 44.78 1081 THR A N 1
ATOM 8655 C CA . THR A 1 1081 ? 3.869 -25.329 18.950 1.00 44.78 1081 THR A CA 1
ATOM 8656 C C . THR A 1 1081 ? 5.273 -24.731 18.982 1.00 44.78 1081 THR A C 1
ATOM 8658 O O . THR A 1 1081 ? 6.209 -25.261 18.385 1.00 44.78 1081 THR A O 1
ATOM 8661 N N . LEU A 1 1082 ? 5.423 -23.601 19.674 1.00 34.78 1082 LEU A N 1
ATOM 8662 C CA . LEU A 1 1082 ? 6.706 -22.935 19.901 1.00 34.78 1082 LEU A CA 1
ATOM 8663 C C . LEU A 1 1082 ? 7.269 -23.382 21.256 1.00 34.78 1082 LEU A C 1
ATOM 8665 O O . LEU A 1 1082 ? 6.644 -23.154 22.289 1.00 34.78 1082 LEU A O 1
ATOM 8669 N N . GLN A 1 1083 ? 8.450 -24.000 21.254 1.00 37.09 1083 GLN A N 1
ATOM 8670 C CA . GLN A 1 1083 ? 9.263 -24.216 22.456 1.00 37.09 1083 GLN A CA 1
ATOM 8671 C C . GLN A 1 1083 ? 10.679 -23.698 22.185 1.00 37.09 1083 GLN A C 1
ATOM 8673 O O . GLN A 1 1083 ? 11.246 -23.971 21.132 1.00 37.09 1083 GLN A O 1
ATOM 8678 N N . GLU A 1 1084 ? 11.235 -22.922 23.122 1.00 36.56 1084 GLU A N 1
ATOM 8679 C CA . GLU A 1 1084 ? 12.630 -22.432 23.088 1.00 36.56 1084 GLU A CA 1
ATOM 8680 C C . GLU A 1 1084 ? 13.040 -21.719 21.777 1.00 36.56 1084 GLU A C 1
ATOM 8682 O O . GLU A 1 1084 ? 14.179 -21.820 21.329 1.00 36.56 1084 GLU A O 1
ATOM 8687 N N . GLY A 1 1085 ? 12.113 -21.005 21.127 1.00 37.06 1085 GLY A N 1
ATOM 8688 C CA . GLY A 1 1085 ? 12.392 -20.291 19.873 1.00 37.06 1085 GLY A CA 1
ATOM 8689 C C . GLY A 1 1085 ? 12.443 -21.176 18.619 1.00 37.06 1085 GLY A C 1
ATOM 8690 O O . GLY A 1 1085 ? 12.766 -20.673 17.544 1.00 37.06 1085 GLY A O 1
ATOM 8691 N N . GLN A 1 1086 ? 12.090 -22.464 18.718 1.00 36.66 1086 GLN A N 1
ATOM 8692 C CA . GLN A 1 1086 ? 11.937 -23.372 17.577 1.00 36.66 1086 GLN A CA 1
ATOM 8693 C C . GLN A 1 1086 ? 10.466 -23.767 17.375 1.00 36.66 1086 GLN A C 1
ATOM 8695 O O . GLN A 1 1086 ? 9.727 -24.041 18.324 1.00 36.66 1086 GLN A O 1
ATOM 8700 N N . ILE A 1 1087 ? 10.023 -23.782 16.113 1.00 42.09 1087 ILE A N 1
ATOM 8701 C CA . ILE A 1 1087 ? 8.669 -24.204 15.731 1.00 42.09 1087 ILE A CA 1
ATOM 8702 C C . ILE A 1 1087 ? 8.657 -25.732 15.606 1.00 42.09 1087 ILE A C 1
ATOM 8704 O O . ILE A 1 1087 ? 9.164 -26.284 14.629 1.00 42.09 1087 ILE A O 1
ATOM 8708 N N . HIS A 1 1088 ? 8.027 -26.420 16.556 1.00 45.22 1088 HIS A N 1
ATOM 8709 C CA . HIS A 1 1088 ? 7.762 -27.853 16.474 1.00 45.22 1088 HIS A CA 1
ATOM 8710 C C . HIS A 1 1088 ? 6.457 -28.090 15.696 1.00 45.22 1088 HIS A C 1
ATOM 8712 O O . HIS A 1 1088 ? 5.369 -27.728 16.146 1.00 45.22 1088 HIS A O 1
ATOM 8718 N N . LYS A 1 1089 ? 6.551 -28.682 14.496 1.00 50.91 1089 LYS A N 1
ATOM 8719 C CA . LYS A 1 1089 ? 5.384 -29.024 13.657 1.00 50.91 1089 LYS A CA 1
ATOM 8720 C C . LYS A 1 1089 ? 4.999 -30.511 13.817 1.00 50.91 1089 LYS A C 1
ATOM 8722 O O . LYS A 1 1089 ? 5.905 -31.347 13.811 1.00 50.91 1089 LYS A O 1
ATOM 8727 N N . PRO A 1 1090 ? 3.701 -30.867 13.927 1.00 51.56 1090 PRO A N 1
ATOM 8728 C CA . PRO A 1 1090 ? 3.247 -32.264 13.999 1.00 51.56 1090 PRO A CA 1
ATOM 8729 C C . PRO A 1 1090 ? 3.526 -33.083 12.720 1.00 51.56 1090 PRO A C 1
ATOM 8731 O O . PRO A 1 1090 ? 3.860 -32.532 11.672 1.00 51.56 1090 PRO A O 1
ATOM 8734 N N . ASN A 1 1091 ? 3.386 -34.415 12.815 1.00 55.47 1091 ASN A N 1
ATOM 8735 C CA . ASN A 1 1091 ? 3.671 -35.404 11.760 1.00 55.47 1091 ASN A CA 1
ATOM 8736 C C . ASN A 1 1091 ? 3.006 -35.057 10.405 1.00 55.47 1091 ASN A C 1
ATOM 8738 O O . ASN A 1 1091 ? 1.780 -34.998 10.300 1.00 55.47 1091 ASN A O 1
ATOM 8742 N N . ALA A 1 1092 ? 3.805 -34.915 9.341 1.00 57.41 1092 ALA A N 1
ATOM 8743 C CA . ALA A 1 1092 ? 3.310 -34.591 7.994 1.00 57.41 1092 ALA A CA 1
ATOM 8744 C C . ALA A 1 1092 ? 2.821 -35.808 7.196 1.00 57.41 1092 ALA A C 1
ATOM 8746 O O . ALA A 1 1092 ? 2.173 -35.661 6.161 1.00 57.41 1092 ALA A O 1
ATOM 8747 N N . GLY A 1 1093 ? 3.141 -37.016 7.645 1.00 71.62 1093 GLY A N 1
ATOM 8748 C CA . GLY A 1 1093 ? 2.781 -38.234 6.936 1.00 71.62 1093 GLY A CA 1
ATOM 8749 C C . GLY A 1 1093 ? 3.535 -39.443 7.461 1.00 71.62 1093 GLY A C 1
ATOM 8750 O O . GLY A 1 1093 ? 4.198 -39.385 8.498 1.00 71.62 1093 GLY A O 1
ATOM 8751 N N . ARG A 1 1094 ? 3.465 -40.546 6.722 1.00 77.94 1094 ARG A N 1
ATOM 8752 C CA . ARG A 1 1094 ? 4.274 -41.744 6.968 1.00 77.94 1094 ARG A CA 1
ATOM 8753 C C . ARG A 1 1094 ? 4.757 -42.351 5.659 1.00 77.94 1094 ARG A C 1
ATOM 8755 O O . ARG A 1 1094 ? 4.024 -42.349 4.672 1.00 77.94 1094 ARG A O 1
ATOM 8762 N N . ILE A 1 1095 ? 5.979 -42.866 5.676 1.00 80.38 1095 ILE A N 1
ATOM 8763 C CA . ILE A 1 1095 ? 6.561 -43.649 4.588 1.00 80.38 1095 ILE A CA 1
ATOM 8764 C C . ILE A 1 1095 ? 6.295 -45.112 4.914 1.00 80.38 1095 ILE A C 1
ATOM 8766 O O . ILE A 1 1095 ? 6.857 -45.652 5.862 1.00 80.38 1095 ILE A O 1
ATOM 8770 N N . GLU A 1 1096 ? 5.405 -45.740 4.168 1.00 82.12 1096 GLU A N 1
ATOM 8771 C CA . GLU A 1 1096 ? 5.092 -47.158 4.286 1.00 82.12 1096 GLU A CA 1
ATOM 8772 C C . GLU A 1 1096 ? 6.000 -47.953 3.334 1.00 82.12 1096 GLU A C 1
ATOM 8774 O O . GLU A 1 1096 ? 6.174 -47.575 2.175 1.00 82.12 1096 GLU A O 1
ATOM 8779 N N . ILE A 1 1097 ? 6.618 -49.032 3.822 1.00 81.31 1097 ILE A N 1
ATOM 8780 C CA . ILE A 1 1097 ? 7.599 -49.813 3.058 1.00 81.31 1097 ILE A CA 1
ATOM 8781 C C . ILE A 1 1097 ? 7.039 -51.212 2.805 1.00 81.31 1097 ILE A C 1
ATOM 8783 O O . ILE A 1 1097 ? 6.642 -51.920 3.735 1.00 81.31 1097 ILE A O 1
ATOM 8787 N N . VAL A 1 1098 ? 7.038 -51.617 1.536 1.00 78.19 1098 VAL A N 1
ATOM 8788 C CA . VAL A 1 1098 ? 6.735 -52.980 1.096 1.00 78.19 1098 VAL A CA 1
ATOM 8789 C C . VAL A 1 1098 ? 8.024 -53.583 0.559 1.00 78.19 1098 VAL A C 1
ATOM 8791 O O . VAL A 1 1098 ? 8.475 -53.258 -0.545 1.00 78.19 1098 VAL A O 1
ATOM 8794 N N . PHE A 1 1099 ? 8.637 -54.449 1.365 1.00 77.44 1099 PHE A N 1
ATOM 8795 C CA . PHE A 1 1099 ? 9.860 -55.128 0.963 1.00 77.44 1099 PHE A CA 1
ATOM 8796 C C . PHE A 1 1099 ? 9.572 -56.168 -0.128 1.00 77.44 1099 PHE A C 1
ATOM 8798 O O . PHE A 1 1099 ? 8.491 -56.768 -0.132 1.00 77.44 1099 PHE A O 1
ATOM 8805 N N . PRO A 1 1100 ? 10.537 -56.427 -1.027 1.00 72.31 1100 PRO A N 1
ATOM 8806 C CA . PRO A 1 1100 ? 10.423 -57.500 -2.004 1.00 72.31 1100 PRO A CA 1
ATOM 8807 C C . PRO A 1 1100 ? 10.107 -58.836 -1.316 1.00 72.31 1100 PRO A C 1
ATOM 8809 O O . PRO A 1 1100 ? 10.711 -59.181 -0.294 1.00 72.31 1100 PRO A O 1
ATOM 8812 N N . LYS A 1 1101 ? 9.154 -59.589 -1.874 1.00 66.12 1101 LYS A N 1
ATOM 8813 C CA . LYS A 1 1101 ? 8.804 -60.947 -1.431 1.00 66.12 1101 LYS A CA 1
ATOM 8814 C C . LYS A 1 1101 ? 9.117 -61.923 -2.555 1.00 66.12 1101 LYS A C 1
ATOM 8816 O O . LYS A 1 1101 ? 8.737 -61.684 -3.697 1.00 66.12 1101 LYS A O 1
ATOM 8821 N N . ASP A 1 1102 ? 9.779 -63.020 -2.213 1.00 61.53 1102 ASP A N 1
ATOM 8822 C CA . ASP A 1 1102 ? 9.961 -64.153 -3.114 1.00 61.53 1102 ASP A CA 1
ATOM 8823 C C . ASP A 1 1102 ? 8.720 -65.048 -3.018 1.00 61.53 1102 ASP A C 1
ATOM 8825 O O . ASP A 1 1102 ? 8.561 -65.792 -2.051 1.00 61.53 1102 ASP A O 1
ATOM 8829 N N . LYS A 1 1103 ? 7.773 -64.886 -3.946 1.00 51.78 1103 LYS A N 1
ATOM 8830 C CA . LYS A 1 1103 ? 6.507 -65.637 -3.914 1.00 51.78 1103 LYS A CA 1
ATOM 8831 C C . LYS A 1 1103 ? 6.646 -67.062 -4.435 1.00 51.78 1103 LYS A C 1
ATOM 8833 O O . LYS A 1 1103 ? 5.882 -67.919 -4.002 1.00 51.78 1103 LYS A O 1
ATOM 8838 N N . ASP A 1 1104 ? 7.622 -67.292 -5.305 1.00 53.22 1104 ASP A N 1
ATOM 8839 C CA . ASP A 1 1104 ? 7.806 -68.568 -5.992 1.00 53.22 1104 ASP A CA 1
ATOM 8840 C C . ASP A 1 1104 ? 8.988 -69.374 -5.408 1.00 53.22 1104 ASP A C 1
ATOM 8842 O O . ASP A 1 1104 ? 9.163 -70.546 -5.724 1.00 53.22 1104 ASP A O 1
ATOM 8846 N N . GLY A 1 1105 ? 9.769 -68.788 -4.487 1.00 54.16 1105 GLY A N 1
ATOM 8847 C CA . GLY A 1 1105 ? 10.897 -69.451 -3.818 1.00 54.16 1105 GLY A CA 1
ATOM 8848 C C . GLY A 1 1105 ? 12.137 -69.565 -4.712 1.00 54.16 1105 GLY A C 1
ATOM 8849 O O . GLY A 1 1105 ? 12.902 -70.525 -4.603 1.00 54.16 1105 GLY A O 1
ATOM 8850 N N . HIS A 1 1106 ? 12.296 -68.638 -5.656 1.00 57.56 1106 HIS A N 1
ATOM 8851 C CA . HIS A 1 1106 ? 13.271 -68.717 -6.745 1.00 57.56 1106 HIS A CA 1
ATOM 8852 C C . HIS A 1 1106 ? 14.362 -67.640 -6.679 1.00 57.56 1106 HIS A C 1
ATOM 8854 O O . HIS A 1 1106 ? 15.296 -67.657 -7.484 1.00 57.56 1106 HIS A O 1
ATOM 8860 N N . LEU A 1 1107 ? 14.287 -66.713 -5.721 1.00 61.28 1107 LEU A N 1
ATOM 8861 C CA . LEU A 1 1107 ? 15.327 -65.719 -5.480 1.00 61.28 1107 LEU A CA 1
ATOM 8862 C C . LEU A 1 1107 ? 16.308 -66.248 -4.434 1.00 61.28 1107 LEU A C 1
ATOM 8864 O O . LEU A 1 1107 ? 15.923 -66.709 -3.361 1.00 61.28 1107 LEU A O 1
ATOM 8868 N N . SER A 1 1108 ? 17.612 -66.143 -4.708 1.00 66.06 1108 SER A N 1
ATOM 8869 C CA . SER A 1 1108 ? 18.598 -66.511 -3.689 1.00 66.06 1108 SER A CA 1
ATOM 8870 C C . SER A 1 1108 ? 18.455 -65.602 -2.452 1.00 66.06 1108 SER A C 1
ATOM 8872 O O . SER A 1 1108 ? 18.221 -64.396 -2.608 1.00 66.06 1108 SER A O 1
ATOM 8874 N N . PRO A 1 1109 ? 18.662 -66.115 -1.222 1.00 68.19 1109 PRO A N 1
ATOM 8875 C CA . PRO A 1 1109 ? 18.581 -65.304 -0.003 1.00 68.19 1109 PRO A CA 1
ATOM 8876 C C . PRO A 1 1109 ? 19.458 -64.045 -0.055 1.00 68.19 1109 PRO A C 1
ATOM 8878 O O . PRO A 1 1109 ? 19.048 -62.978 0.394 1.00 68.19 1109 PRO A O 1
ATOM 8881 N N . LYS A 1 1110 ? 20.632 -64.145 -0.693 1.00 70.19 1110 LYS A N 1
ATOM 8882 C CA . LYS A 1 1110 ? 21.569 -63.031 -0.890 1.00 70.19 1110 LYS A CA 1
ATOM 8883 C C . LYS A 1 1110 ? 21.027 -61.951 -1.836 1.00 70.19 1110 LYS A C 1
ATOM 8885 O O . LYS A 1 1110 ? 21.253 -60.769 -1.598 1.00 70.19 1110 LYS A O 1
ATOM 8890 N N . MET A 1 1111 ? 20.296 -62.338 -2.884 1.00 69.94 1111 MET A N 1
ATOM 8891 C CA . MET A 1 1111 ? 19.637 -61.394 -3.798 1.00 69.94 1111 MET A CA 1
ATOM 8892 C C . MET A 1 1111 ? 18.477 -60.672 -3.116 1.00 69.94 1111 MET A C 1
ATOM 8894 O O . MET A 1 1111 ? 18.327 -59.462 -3.273 1.00 69.94 1111 MET A O 1
ATOM 8898 N N . LEU A 1 1112 ? 17.677 -61.394 -2.328 1.00 73.31 1112 LEU A N 1
ATOM 8899 C CA . LEU A 1 1112 ? 16.583 -60.792 -1.571 1.00 73.31 1112 LEU A CA 1
ATOM 8900 C C . LEU A 1 1112 ? 17.115 -59.833 -0.496 1.00 73.31 1112 LEU A C 1
ATOM 8902 O O . LEU A 1 1112 ? 16.554 -58.759 -0.294 1.00 73.31 1112 LEU A O 1
ATOM 8906 N N . GLU A 1 1113 ? 18.218 -60.193 0.161 1.00 80.62 1113 GLU A N 1
ATOM 8907 C CA . GLU A 1 1113 ? 18.937 -59.326 1.096 1.00 80.62 1113 GLU A CA 1
ATOM 8908 C C . GLU A 1 1113 ? 19.455 -58.054 0.413 1.00 80.62 1113 GLU A C 1
ATOM 8910 O O . GLU A 1 1113 ? 19.187 -56.962 0.906 1.00 80.62 1113 GLU A O 1
ATOM 8915 N N . ASP A 1 1114 ? 20.119 -58.170 -0.742 1.00 74.50 1114 ASP A N 1
ATOM 8916 C CA . ASP A 1 1114 ? 20.576 -57.019 -1.534 1.00 74.50 1114 ASP A CA 1
ATOM 8917 C C . ASP A 1 1114 ? 19.418 -56.068 -1.881 1.00 74.50 1114 ASP A C 1
ATOM 8919 O O . ASP A 1 1114 ? 19.539 -54.856 -1.730 1.00 74.50 1114 ASP A O 1
ATOM 8923 N N . LYS A 1 1115 ? 18.258 -56.606 -2.265 1.00 75.31 1115 LYS A N 1
ATOM 8924 C CA . LYS A 1 1115 ? 17.092 -55.785 -2.623 1.00 75.31 1115 LYS A CA 1
ATOM 8925 C C . LYS A 1 1115 ? 16.384 -55.184 -1.409 1.00 75.31 1115 LYS A C 1
ATOM 8927 O O . LYS A 1 1115 ? 15.825 -54.088 -1.500 1.00 75.31 1115 LYS A O 1
ATOM 8932 N N . ASN A 1 1116 ? 16.436 -55.855 -0.257 1.00 82.50 1116 ASN A N 1
ATOM 8933 C CA . ASN A 1 1116 ? 15.990 -55.269 1.007 1.00 82.50 1116 ASN A CA 1
ATOM 8934 C C . ASN A 1 1116 ? 16.884 -54.087 1.413 1.00 82.50 1116 ASN A C 1
ATOM 8936 O O . ASN A 1 1116 ? 16.360 -53.086 1.896 1.00 82.50 1116 ASN A O 1
ATOM 8940 N N . ILE A 1 1117 ? 18.199 -54.170 1.178 1.00 82.00 1117 ILE A N 1
ATOM 8941 C CA . ILE A 1 1117 ? 19.132 -53.051 1.390 1.00 82.00 1117 ILE A CA 1
ATOM 8942 C C . ILE A 1 1117 ? 18.747 -51.873 0.490 1.00 82.00 1117 ILE A C 1
ATOM 8944 O O . ILE A 1 1117 ? 18.518 -50.782 1.007 1.00 82.00 1117 ILE A O 1
ATOM 8948 N N . ASP A 1 1118 ? 18.586 -52.097 -0.819 1.00 75.12 1118 ASP A N 1
ATOM 8949 C CA . ASP A 1 1118 ? 18.226 -51.043 -1.782 1.00 75.12 1118 ASP A CA 1
ATOM 8950 C C . ASP A 1 1118 ? 16.909 -50.340 -1.397 1.00 75.12 1118 ASP A C 1
ATOM 8952 O O . ASP A 1 1118 ? 16.819 -49.109 -1.366 1.00 75.12 1118 ASP A O 1
ATOM 8956 N N . THR A 1 1119 ? 15.895 -51.126 -1.019 1.00 79.06 1119 THR A N 1
ATOM 8957 C CA . THR A 1 1119 ? 14.576 -50.613 -0.609 1.00 79.06 1119 THR A CA 1
ATOM 8958 C C . THR A 1 1119 ? 14.659 -49.811 0.696 1.00 79.06 1119 THR A C 1
ATOM 8960 O O . THR A 1 1119 ? 14.052 -48.747 0.813 1.00 79.06 1119 THR A O 1
ATOM 8963 N N . ALA A 1 1120 ? 15.432 -50.281 1.681 1.00 82.75 1120 ALA A N 1
ATOM 8964 C CA . ALA A 1 1120 ? 15.612 -49.580 2.951 1.00 82.75 1120 ALA A CA 1
ATOM 8965 C C . ALA A 1 1120 ? 16.406 -48.274 2.791 1.00 82.75 1120 ALA A C 1
ATOM 8967 O O . ALA A 1 1120 ? 16.022 -47.254 3.366 1.00 82.75 1120 ALA A O 1
ATOM 8968 N N . MET A 1 1121 ? 17.467 -48.281 1.976 1.00 82.12 1121 MET A N 1
ATOM 8969 C CA . MET A 1 1121 ? 18.257 -47.085 1.668 1.00 82.12 1121 MET A CA 1
ATOM 8970 C C . MET A 1 1121 ? 17.392 -46.008 1.008 1.00 82.12 1121 MET A C 1
ATOM 8972 O O . MET A 1 1121 ? 17.394 -44.861 1.459 1.00 82.12 1121 MET A O 1
ATOM 8976 N N . LEU A 1 1122 ? 16.571 -46.376 0.017 1.00 76.50 1122 LEU A N 1
ATOM 8977 C CA . LEU A 1 1122 ? 15.668 -45.432 -0.646 1.00 76.50 1122 LEU A CA 1
ATOM 8978 C C . LEU A 1 1122 ? 14.632 -44.836 0.324 1.00 76.50 1122 LEU A C 1
ATOM 8980 O O . LEU A 1 1122 ? 14.387 -43.630 0.298 1.00 76.50 1122 LEU A O 1
ATOM 8984 N N . ALA A 1 1123 ? 14.054 -45.651 1.212 1.00 80.00 1123 ALA A N 1
ATOM 8985 C CA . ALA A 1 1123 ? 13.059 -45.188 2.180 1.00 80.00 1123 ALA A CA 1
ATOM 8986 C C . ALA A 1 1123 ? 13.631 -44.150 3.160 1.00 80.00 1123 ALA A C 1
ATOM 8988 O O . ALA A 1 1123 ? 13.006 -43.117 3.409 1.00 80.00 1123 ALA A O 1
ATOM 8989 N N . VAL A 1 1124 ? 14.838 -44.397 3.680 1.00 83.38 1124 VAL A N 1
ATOM 8990 C CA . VAL A 1 1124 ? 15.530 -43.464 4.582 1.00 83.38 1124 VAL A CA 1
ATOM 8991 C C . VAL A 1 1124 ? 15.953 -42.194 3.842 1.00 83.38 1124 VAL A C 1
ATOM 8993 O O . VAL A 1 1124 ? 15.785 -41.095 4.367 1.00 83.38 1124 VAL A O 1
ATOM 8996 N N . MET A 1 1125 ? 16.427 -42.312 2.600 1.00 76.75 1125 MET A N 1
ATOM 8997 C CA . MET A 1 1125 ? 16.797 -41.165 1.768 1.00 76.75 1125 MET A CA 1
ATOM 8998 C C . MET A 1 1125 ? 15.633 -40.186 1.570 1.00 76.75 1125 MET A C 1
ATOM 9000 O O . MET A 1 1125 ? 15.812 -38.975 1.712 1.00 76.75 1125 MET A O 1
ATOM 9004 N N . VAL A 1 1126 ? 14.433 -40.696 1.265 1.00 74.56 1126 VAL A N 1
ATOM 9005 C CA . VAL A 1 1126 ? 13.229 -39.870 1.071 1.00 74.56 1126 VAL A CA 1
ATOM 9006 C C . VAL A 1 1126 ? 12.900 -39.069 2.337 1.00 74.56 1126 VAL A C 1
ATOM 9008 O O . VAL A 1 1126 ? 12.621 -37.870 2.245 1.00 74.56 1126 VAL A O 1
ATOM 9011 N N . GLU A 1 1127 ? 13.001 -39.686 3.518 1.00 78.88 1127 GLU A N 1
ATOM 9012 C CA . GLU A 1 1127 ? 12.799 -38.999 4.802 1.00 78.88 1127 GLU A CA 1
ATOM 9013 C C . GLU A 1 1127 ? 13.871 -37.930 5.063 1.00 78.88 1127 GLU A C 1
ATOM 9015 O O . GLU A 1 1127 ? 13.560 -36.795 5.433 1.00 78.88 1127 GLU A O 1
ATOM 9020 N N . LEU A 1 1128 ? 15.142 -38.261 4.836 1.00 76.19 1128 LEU A N 1
ATOM 9021 C CA . LEU A 1 1128 ? 16.263 -37.352 5.068 1.00 76.19 1128 LEU A CA 1
ATOM 9022 C C . LEU A 1 1128 ? 16.223 -36.114 4.165 1.00 76.19 1128 LEU A C 1
ATOM 9024 O O . LEU A 1 1128 ? 16.459 -34.994 4.623 1.00 76.19 1128 LEU A O 1
ATOM 9028 N N . LEU A 1 1129 ? 15.861 -36.281 2.894 1.00 67.62 1129 LEU A N 1
ATOM 9029 C CA . LEU A 1 1129 ? 15.734 -35.171 1.947 1.00 67.62 1129 LEU A CA 1
ATOM 9030 C C . LEU A 1 1129 ? 14.581 -34.221 2.295 1.00 67.62 1129 LEU A C 1
ATOM 9032 O O . LEU A 1 1129 ? 14.674 -33.023 2.022 1.00 67.62 1129 LEU A O 1
ATOM 9036 N N . LYS A 1 1130 ? 13.495 -34.727 2.887 1.00 68.94 1130 LYS A N 1
ATOM 9037 C CA . LYS A 1 1130 ? 12.384 -33.893 3.370 1.00 68.94 1130 LYS A CA 1
ATOM 9038 C C . LYS A 1 1130 ? 12.801 -33.034 4.568 1.00 68.94 1130 LYS A C 1
ATOM 9040 O O . LYS A 1 1130 ? 12.384 -31.880 4.700 1.00 68.94 1130 LYS A O 1
ATOM 9045 N N . ARG A 1 1131 ? 13.637 -33.597 5.436 1.00 69.81 1131 ARG A N 1
ATOM 9046 C CA . ARG A 1 1131 ? 14.192 -32.920 6.612 1.00 69.81 1131 ARG A CA 1
ATOM 9047 C C . ARG A 1 1131 ? 15.226 -31.854 6.247 1.00 69.81 1131 ARG A C 1
ATOM 9049 O O . ARG A 1 1131 ? 15.250 -30.794 6.872 1.00 69.81 1131 ARG A O 1
ATOM 9056 N N . LEU A 1 1132 ? 16.001 -32.086 5.185 1.00 64.12 1132 LEU A N 1
ATOM 9057 C CA . LEU A 1 1132 ? 16.975 -31.125 4.668 1.00 64.12 1132 LEU A CA 1
ATOM 9058 C C . LEU A 1 1132 ? 16.346 -29.800 4.231 1.00 64.12 1132 LEU A C 1
ATOM 9060 O O . LEU A 1 1132 ? 16.848 -28.759 4.637 1.00 64.12 1132 LEU A O 1
ATOM 9064 N N . ASP A 1 1133 ? 15.246 -29.791 3.472 1.00 56.22 1133 ASP A N 1
ATOM 9065 C CA . ASP A 1 1133 ? 14.619 -28.546 2.980 1.00 56.22 1133 ASP A CA 1
ATOM 9066 C C . ASP A 1 1133 ? 14.164 -27.609 4.107 1.00 56.22 1133 ASP A C 1
ATOM 9068 O O . ASP A 1 1133 ? 14.264 -26.392 3.967 1.00 56.22 1133 ASP A O 1
ATOM 9072 N N . ASN A 1 1134 ? 13.757 -28.174 5.246 1.00 55.84 1134 ASN A N 1
ATOM 9073 C CA . ASN A 1 1134 ? 13.254 -27.441 6.409 1.00 55.84 1134 ASN A CA 1
ATOM 9074 C C . ASN A 1 1134 ? 14.342 -27.093 7.447 1.00 55.84 1134 ASN A C 1
ATOM 9076 O O . ASN A 1 1134 ? 13.997 -26.674 8.547 1.00 55.84 1134 ASN A O 1
ATOM 9080 N N . ASN A 1 1135 ? 15.631 -27.281 7.128 1.00 60.44 1135 ASN A N 1
ATOM 9081 C CA . ASN A 1 1135 ? 16.756 -27.041 8.049 1.00 60.44 1135 ASN A CA 1
ATOM 9082 C C . ASN A 1 1135 ? 16.677 -27.847 9.365 1.00 60.44 1135 ASN A C 1
ATOM 9084 O O . ASN A 1 1135 ? 17.123 -27.386 10.411 1.00 60.44 1135 ASN A O 1
ATOM 9088 N N . ASN A 1 1136 ? 16.129 -29.067 9.327 1.00 66.19 1136 ASN A N 1
ATOM 9089 C CA . ASN A 1 1136 ? 15.905 -29.867 10.535 1.00 66.19 1136 ASN A CA 1
ATOM 9090 C C . ASN A 1 1136 ? 16.421 -31.315 10.388 1.00 66.19 1136 ASN A C 1
ATOM 9092 O O . ASN A 1 1136 ? 15.615 -32.243 10.263 1.00 66.19 1136 ASN A O 1
ATOM 9096 N N . PRO A 1 1137 ? 17.751 -31.540 10.338 1.00 73.19 1137 PRO A N 1
ATOM 9097 C CA . PRO A 1 1137 ? 18.323 -32.886 10.276 1.00 73.19 1137 PRO A CA 1
ATOM 9098 C C . PRO A 1 1137 ? 17.970 -33.716 11.529 1.00 73.19 1137 PRO A C 1
ATOM 9100 O O . PRO A 1 1137 ? 17.713 -33.142 12.589 1.00 73.19 1137 PRO A O 1
ATOM 9103 N N . PRO A 1 1138 ? 17.975 -35.063 11.449 1.00 79.94 1138 PRO A N 1
ATOM 9104 C CA . PRO A 1 1138 ? 17.666 -35.914 12.598 1.00 79.94 1138 PRO A CA 1
ATOM 9105 C C . PRO A 1 1138 ? 18.541 -35.601 13.816 1.00 79.94 1138 PRO A C 1
ATOM 9107 O O . PRO A 1 1138 ? 19.772 -35.581 13.723 1.00 79.94 1138 PRO A O 1
ATOM 9110 N N . SER A 1 1139 ? 17.900 -35.404 14.966 1.00 79.56 1139 SER A N 1
ATOM 9111 C CA . SER A 1 1139 ? 18.554 -35.079 16.237 1.00 79.56 1139 SER A CA 1
ATOM 9112 C C . SER A 1 1139 ? 17.953 -35.881 17.388 1.00 79.56 1139 SER A C 1
ATOM 9114 O O . SER A 1 1139 ? 16.889 -36.480 17.251 1.00 79.56 1139 SER A O 1
ATOM 9116 N N . LYS A 1 1140 ? 18.588 -35.854 18.563 1.00 77.50 1140 LYS A N 1
ATOM 9117 C CA . LYS A 1 1140 ? 18.054 -36.506 19.768 1.00 77.50 1140 LYS A CA 1
ATOM 9118 C C . LYS A 1 1140 ? 16.679 -35.964 20.191 1.00 77.50 1140 LYS A C 1
ATOM 9120 O O . LYS A 1 1140 ? 15.849 -36.724 20.683 1.00 77.50 1140 LYS A O 1
ATOM 9125 N N . LYS A 1 1141 ? 16.430 -34.660 19.992 1.00 69.12 1141 LYS A N 1
ATOM 9126 C CA . LYS A 1 1141 ? 15.125 -34.018 20.249 1.00 69.12 1141 LYS A CA 1
ATOM 9127 C C . LYS A 1 1141 ? 14.098 -34.339 19.148 1.00 69.12 1141 LYS A C 1
ATOM 9129 O O . LYS A 1 1141 ? 12.901 -34.299 19.416 1.00 69.12 1141 LYS A O 1
ATOM 9134 N N . ASP A 1 1142 ? 14.549 -34.689 17.940 1.00 72.00 1142 ASP A N 1
ATOM 9135 C CA . ASP A 1 1142 ? 13.683 -35.017 16.805 1.00 72.00 1142 ASP A CA 1
ATOM 9136 C C . ASP A 1 1142 ? 14.174 -36.236 15.986 1.00 72.00 1142 ASP A C 1
ATOM 9138 O O . ASP A 1 1142 ? 14.687 -36.085 14.868 1.00 72.00 1142 ASP A O 1
ATOM 9142 N N . PRO A 1 1143 ? 14.036 -37.462 16.530 1.00 83.50 1143 PRO A N 1
ATOM 9143 C CA . PRO A 1 1143 ? 14.619 -38.662 15.933 1.00 83.50 1143 PRO A CA 1
ATOM 9144 C C . PRO A 1 1143 ? 13.847 -39.168 14.701 1.00 83.50 1143 PRO A C 1
ATOM 9146 O O . PRO A 1 1143 ? 12.691 -38.799 14.459 1.00 83.50 1143 PRO A O 1
ATOM 9149 N N . ILE A 1 1144 ? 14.472 -40.071 13.936 1.00 84.12 1144 ILE A N 1
ATOM 9150 C CA . ILE A 1 1144 ? 13.768 -40.923 12.965 1.00 84.12 1144 ILE A CA 1
ATOM 9151 C C . ILE A 1 1144 ? 13.039 -42.023 13.732 1.00 84.12 1144 ILE A C 1
ATOM 9153 O O . ILE A 1 1144 ? 13.669 -42.782 14.466 1.00 84.12 1144 ILE A O 1
ATOM 9157 N N . VAL A 1 1145 ? 11.719 -42.122 13.556 1.00 85.25 1145 VAL A N 1
ATOM 9158 C CA . VAL A 1 1145 ? 10.889 -43.112 14.252 1.00 85.25 1145 VAL A CA 1
ATOM 9159 C C . VAL A 1 1145 ? 10.489 -44.226 13.285 1.00 85.25 1145 VAL A C 1
ATOM 9161 O O . VAL A 1 1145 ? 9.735 -43.998 12.339 1.00 85.25 1145 VAL A O 1
ATOM 9164 N N . ILE A 1 1146 ? 10.987 -45.436 13.536 1.00 87.75 1146 ILE A N 1
ATOM 9165 C CA . ILE A 1 1146 ? 10.661 -46.662 12.799 1.00 87.75 1146 ILE A CA 1
ATOM 9166 C C . ILE A 1 1146 ? 9.505 -47.361 13.522 1.00 87.75 1146 ILE A C 1
ATOM 9168 O O . ILE A 1 1146 ? 9.568 -47.610 14.724 1.00 87.75 1146 ILE A O 1
ATOM 9172 N N . THR A 1 1147 ? 8.443 -47.689 12.797 1.00 82.94 1147 THR A N 1
ATOM 9173 C CA . THR A 1 1147 ? 7.222 -48.339 13.300 1.00 82.94 1147 THR A CA 1
ATOM 9174 C C . THR A 1 1147 ? 6.864 -49.523 12.405 1.00 82.94 1147 THR A C 1
ATOM 9176 O O . THR A 1 1147 ? 7.365 -49.623 11.291 1.00 82.94 1147 THR A O 1
ATOM 9179 N N . GLY A 1 1148 ? 6.025 -50.454 12.858 1.00 80.75 1148 GLY A N 1
ATOM 9180 C CA . GLY A 1 1148 ? 5.685 -51.637 12.061 1.00 80.75 1148 GLY A CA 1
ATOM 9181 C C . GLY A 1 1148 ? 5.496 -52.889 12.900 1.00 80.75 1148 GLY A C 1
ATOM 9182 O O . GLY A 1 1148 ? 5.439 -52.817 14.128 1.00 80.75 1148 GLY A O 1
ATOM 9183 N N . LYS A 1 1149 ? 5.381 -54.031 12.218 1.00 77.38 1149 LYS A N 1
ATOM 9184 C CA . LYS A 1 1149 ? 5.119 -55.336 12.845 1.00 77.38 1149 LYS A CA 1
ATOM 9185 C C . LYS A 1 1149 ? 6.223 -56.368 12.596 1.00 77.38 1149 LYS A C 1
ATOM 9187 O O . LYS A 1 1149 ? 6.242 -57.369 13.302 1.00 77.38 1149 LYS A O 1
ATOM 9192 N N . ASP A 1 1150 ? 7.115 -56.136 11.630 1.00 83.44 1150 ASP A N 1
ATOM 9193 C CA . ASP A 1 1150 ? 8.185 -57.072 11.267 1.00 83.44 1150 ASP A CA 1
ATOM 9194 C C . ASP A 1 1150 ? 9.551 -56.627 11.842 1.00 83.44 1150 ASP A C 1
ATOM 9196 O O . ASP A 1 1150 ? 10.148 -55.662 11.344 1.00 83.44 1150 ASP A O 1
ATOM 9200 N N . PRO A 1 1151 ? 10.066 -57.303 12.890 1.00 82.44 1151 PRO A N 1
ATOM 9201 C CA . PRO A 1 1151 ? 11.334 -56.939 13.516 1.00 82.44 1151 PRO A CA 1
ATOM 9202 C C . PRO A 1 1151 ? 12.559 -57.208 12.628 1.00 82.44 1151 PRO A C 1
ATOM 9204 O O . PRO A 1 1151 ? 13.549 -56.490 12.756 1.00 82.44 1151 PRO A O 1
ATOM 9207 N N . GLU A 1 1152 ? 12.519 -58.178 11.707 1.00 83.69 1152 GLU A N 1
ATOM 9208 C CA . GLU A 1 1152 ? 13.647 -58.466 10.806 1.00 83.69 1152 GLU A CA 1
ATOM 9209 C C . GLU A 1 1152 ? 13.769 -57.393 9.725 1.00 83.69 1152 GLU A C 1
ATOM 9211 O O . GLU A 1 1152 ? 14.859 -56.898 9.439 1.00 83.69 1152 GLU A O 1
ATOM 9216 N N . LYS A 1 1153 ? 12.642 -56.949 9.167 1.00 86.88 1153 LYS A N 1
ATOM 9217 C CA . LYS A 1 1153 ? 12.628 -55.843 8.201 1.00 86.88 1153 LYS A CA 1
ATOM 9218 C C . LYS A 1 1153 ? 12.982 -54.500 8.847 1.00 86.88 1153 LYS A C 1
ATOM 9220 O O . LYS A 1 1153 ? 13.591 -53.650 8.196 1.00 86.88 1153 LYS A O 1
ATOM 9225 N N . ALA A 1 1154 ? 12.685 -54.319 10.136 1.00 86.31 1154 ALA A N 1
ATOM 9226 C CA . ALA A 1 1154 ? 13.067 -53.121 10.882 1.00 86.31 1154 ALA A CA 1
ATOM 9227 C C . ALA A 1 1154 ? 14.594 -52.968 11.023 1.00 86.31 1154 ALA A C 1
ATOM 9229 O O . ALA A 1 1154 ? 15.091 -51.838 10.984 1.00 86.31 1154 ALA A O 1
ATOM 9230 N N . LYS A 1 1155 ? 15.344 -54.081 11.093 1.00 88.56 1155 LYS A N 1
ATOM 9231 C CA . LYS A 1 1155 ? 16.820 -54.073 11.106 1.00 88.56 1155 LYS A CA 1
ATOM 9232 C C . LYS A 1 1155 ? 17.409 -53.453 9.840 1.00 88.56 1155 LYS A C 1
ATOM 9234 O O . LYS A 1 1155 ? 18.363 -52.686 9.941 1.00 88.56 1155 LYS A O 1
ATOM 9239 N N . PHE A 1 1156 ? 16.825 -53.722 8.666 1.00 90.75 1156 PHE A N 1
ATOM 9240 C CA . PHE A 1 1156 ? 17.273 -53.132 7.397 1.00 90.75 1156 PHE A CA 1
ATOM 9241 C C . PHE A 1 1156 ? 17.093 -51.610 7.377 1.00 90.75 1156 PHE A C 1
ATOM 9243 O O . PHE A 1 1156 ? 18.009 -50.894 6.982 1.00 90.75 1156 PHE A O 1
ATOM 9250 N N . VAL A 1 1157 ? 15.947 -51.102 7.844 1.00 89.56 1157 VAL A N 1
ATOM 9251 C CA . VAL A 1 1157 ? 15.685 -49.651 7.910 1.00 89.56 1157 VAL A CA 1
ATOM 9252 C C . VAL A 1 1157 ? 16.606 -48.972 8.925 1.00 89.56 1157 VAL A C 1
ATOM 9254 O O . VAL A 1 1157 ? 17.168 -47.915 8.647 1.00 89.56 1157 VAL A O 1
ATOM 9257 N N . TRP A 1 1158 ? 16.815 -49.595 10.088 1.00 91.88 1158 TRP A N 1
ATOM 9258 C CA . TRP A 1 1158 ? 17.740 -49.083 11.098 1.00 91.88 1158 TRP A CA 1
ATOM 9259 C C . TRP A 1 1158 ? 19.189 -49.047 10.591 1.00 91.88 1158 TRP A C 1
ATOM 9261 O O . TRP A 1 1158 ? 19.854 -48.021 10.716 1.00 91.88 1158 TRP A O 1
ATOM 9271 N N . ALA A 1 1159 ? 19.666 -50.122 9.959 1.00 88.81 1159 ALA A N 1
ATOM 9272 C CA . ALA A 1 1159 ? 21.014 -50.176 9.398 1.00 88.81 1159 ALA A CA 1
ATOM 9273 C C . ALA A 1 1159 ? 21.209 -49.183 8.239 1.00 88.81 1159 ALA A C 1
ATOM 9275 O O . ALA A 1 1159 ? 22.282 -48.593 8.128 1.00 88.81 1159 ALA A O 1
ATOM 9276 N N . ALA A 1 1160 ? 20.170 -48.921 7.438 1.00 89.19 1160 ALA A N 1
ATOM 9277 C CA . ALA A 1 1160 ? 20.193 -47.868 6.424 1.00 89.19 1160 ALA A CA 1
ATOM 9278 C C . ALA A 1 1160 ? 20.369 -46.467 7.043 1.00 89.19 1160 ALA A C 1
ATOM 9280 O O . ALA A 1 1160 ? 21.181 -45.679 6.561 1.00 89.19 1160 ALA A O 1
ATOM 9281 N N . CYS A 1 1161 ? 19.691 -46.157 8.156 1.00 88.38 1161 CYS A N 1
ATOM 9282 C CA . CYS A 1 1161 ? 19.911 -44.908 8.899 1.00 88.38 1161 CYS A CA 1
ATOM 9283 C C . CYS A 1 1161 ? 21.371 -44.752 9.358 1.00 88.38 1161 CYS A C 1
ATOM 9285 O O . CYS A 1 1161 ? 21.957 -43.679 9.202 1.00 88.38 1161 CYS A O 1
ATOM 9287 N N . ILE A 1 1162 ? 21.975 -45.827 9.874 1.00 88.06 1162 ILE A N 1
ATOM 9288 C CA . ILE A 1 1162 ? 23.393 -45.841 10.261 1.00 88.06 1162 ILE A CA 1
ATOM 9289 C C . ILE A 1 1162 ? 24.305 -45.628 9.041 1.00 88.06 1162 ILE A C 1
ATOM 9291 O O . ILE A 1 1162 ? 25.250 -44.845 9.126 1.00 88.06 1162 ILE A O 1
ATOM 9295 N N . ALA A 1 1163 ? 23.994 -46.242 7.894 1.00 85.56 1163 ALA A N 1
ATOM 9296 C CA . ALA A 1 1163 ? 24.744 -46.074 6.644 1.00 85.56 1163 ALA A CA 1
ATOM 9297 C C . ALA A 1 1163 ? 24.771 -44.614 6.152 1.00 85.56 1163 ALA A C 1
ATOM 9299 O O . ALA A 1 1163 ? 25.801 -44.132 5.680 1.00 85.56 1163 ALA A O 1
ATOM 9300 N N . TYR A 1 1164 ? 23.673 -43.870 6.331 1.00 81.38 1164 TYR A N 1
ATOM 9301 C CA . TYR A 1 1164 ? 23.609 -42.430 6.043 1.00 81.38 1164 TYR A CA 1
ATOM 9302 C C . TYR A 1 1164 ? 24.335 -41.545 7.076 1.00 81.38 1164 TYR A C 1
ATOM 9304 O O . TYR A 1 1164 ? 24.366 -40.322 6.925 1.00 81.38 1164 TYR A O 1
ATOM 9312 N N . GLY A 1 1165 ? 24.951 -42.134 8.106 1.00 79.69 1165 GLY A N 1
ATOM 9313 C CA . GLY A 1 1165 ? 25.709 -41.419 9.134 1.00 79.69 1165 GLY A CA 1
ATOM 9314 C C . GLY A 1 1165 ? 24.846 -40.817 10.243 1.00 79.69 1165 GLY A C 1
ATOM 9315 O O . GLY A 1 1165 ? 25.281 -39.884 10.916 1.00 79.69 1165 GLY A O 1
ATOM 9316 N N . ILE A 1 1166 ? 23.623 -41.316 10.435 1.00 84.94 1166 ILE A N 1
ATOM 9317 C CA . ILE A 1 1166 ? 22.748 -40.876 11.523 1.00 84.94 1166 ILE A CA 1
ATOM 9318 C C . ILE A 1 1166 ? 23.221 -41.516 12.827 1.00 84.94 1166 ILE A C 1
ATOM 9320 O O . ILE A 1 1166 ? 23.417 -42.729 12.899 1.00 84.94 1166 ILE A O 1
ATOM 9324 N N . SER A 1 1167 ? 23.382 -40.700 13.869 1.00 83.50 1167 SER A N 1
ATOM 9325 C CA . SER A 1 1167 ? 23.776 -41.196 15.188 1.00 83.50 1167 SER A CA 1
ATOM 9326 C C . SER A 1 1167 ? 22.723 -42.173 15.741 1.00 83.50 1167 SER A C 1
ATOM 9328 O O . SER A 1 1167 ? 21.527 -41.888 15.625 1.00 83.50 1167 SER A O 1
ATOM 9330 N N . PRO A 1 1168 ? 23.114 -43.307 16.359 1.00 84.38 1168 PRO A N 1
ATOM 9331 C CA . PRO A 1 1168 ? 22.164 -44.290 16.879 1.00 84.38 1168 PRO A CA 1
ATOM 9332 C C . PRO A 1 1168 ? 21.127 -43.727 17.860 1.00 84.38 1168 PRO A C 1
ATOM 9334 O O . PRO A 1 1168 ? 19.991 -44.189 17.880 1.00 84.38 1168 PRO A O 1
ATOM 9337 N N . ASP A 1 1169 ? 21.489 -42.709 18.644 1.00 82.25 1169 ASP A N 1
ATOM 9338 C CA . ASP A 1 1169 ? 20.600 -42.031 19.594 1.00 82.25 1169 ASP A CA 1
ATOM 9339 C C . ASP A 1 1169 ? 19.609 -41.052 18.933 1.00 82.25 1169 ASP A C 1
ATOM 9341 O O . ASP A 1 1169 ? 18.715 -40.533 19.601 1.00 82.25 1169 ASP A O 1
ATOM 9345 N N . HIS A 1 1170 ? 19.727 -40.824 17.621 1.00 87.12 1170 HIS A N 1
ATOM 9346 C CA . HIS A 1 1170 ? 18.776 -40.065 16.802 1.00 87.12 1170 HIS A CA 1
ATOM 9347 C C . HIS A 1 1170 ? 17.781 -40.985 16.066 1.00 87.12 1170 HIS A C 1
ATOM 9349 O O . HIS A 1 1170 ? 17.037 -40.527 15.194 1.00 87.12 1170 HIS A O 1
ATOM 9355 N N . ILE A 1 1171 ? 17.757 -42.283 16.388 1.00 87.19 1171 ILE A N 1
ATOM 9356 C CA . ILE A 1 1171 ? 16.870 -43.278 15.777 1.00 87.19 1171 ILE A CA 1
ATOM 9357 C C . ILE A 1 1171 ? 16.079 -43.980 16.881 1.00 87.19 1171 ILE A C 1
ATOM 9359 O O . ILE A 1 1171 ? 16.639 -44.506 17.838 1.00 87.19 1171 ILE A O 1
ATOM 9363 N N . VAL A 1 1172 ? 14.759 -44.030 16.735 1.00 87.44 1172 VAL A N 1
ATOM 9364 C CA . VAL A 1 1172 ? 13.849 -44.694 17.672 1.00 87.44 1172 VAL A CA 1
ATOM 9365 C C . VAL A 1 1172 ? 13.101 -45.795 16.932 1.00 87.44 1172 VAL A C 1
ATOM 9367 O O . VAL A 1 1172 ? 12.402 -45.526 15.962 1.00 87.44 1172 VAL A O 1
ATOM 9370 N N . SER A 1 1173 ? 13.203 -47.038 17.403 1.00 85.56 1173 SER A N 1
ATOM 9371 C CA . SER A 1 1173 ? 12.364 -48.145 16.925 1.00 85.56 1173 SER A CA 1
ATOM 9372 C C . SER A 1 1173 ? 11.203 -48.375 17.888 1.00 85.56 1173 SER A C 1
ATOM 9374 O O . SER A 1 1173 ? 11.409 -48.539 19.088 1.00 85.56 1173 SER A O 1
ATOM 9376 N N . ARG A 1 1174 ? 9.983 -48.417 17.352 1.00 84.81 1174 ARG A N 1
ATOM 9377 C CA . ARG A 1 1174 ? 8.746 -48.824 18.035 1.00 84.81 1174 ARG A CA 1
ATOM 9378 C C . ARG A 1 1174 ? 8.182 -50.125 17.449 1.00 84.81 1174 ARG A C 1
ATOM 9380 O O . ARG A 1 1174 ? 6.979 -50.358 17.513 1.00 84.81 1174 ARG A O 1
ATOM 9387 N N . VAL A 1 1175 ? 9.031 -50.946 16.832 1.00 83.62 1175 VAL A N 1
ATOM 9388 C CA . VAL A 1 1175 ? 8.648 -52.253 16.280 1.00 83.62 1175 VAL A CA 1
ATOM 9389 C C . VAL A 1 1175 ? 8.769 -53.315 17.380 1.00 83.62 1175 VAL A C 1
ATOM 9391 O O . VAL A 1 1175 ? 9.876 -53.527 17.886 1.00 83.62 1175 VAL A O 1
ATOM 9394 N N . PRO A 1 1176 ? 7.673 -53.994 17.774 1.00 77.31 1176 PRO A N 1
ATOM 9395 C CA . PRO A 1 1176 ? 7.733 -55.064 18.767 1.00 77.31 1176 PRO A CA 1
ATOM 9396 C C . PRO A 1 1176 ? 8.721 -56.161 18.345 1.00 77.31 1176 PRO A C 1
ATOM 9398 O O . PRO A 1 1176 ? 8.665 -56.649 17.221 1.00 77.31 1176 PRO A O 1
ATOM 9401 N N . GLY A 1 1177 ? 9.637 -56.541 19.239 1.00 78.31 1177 GLY A N 1
ATOM 9402 C CA . GLY A 1 1177 ? 10.650 -57.573 18.976 1.00 78.31 1177 GLY A CA 1
ATOM 9403 C C . GLY A 1 1177 ? 11.980 -57.074 18.393 1.00 78.31 1177 GLY A C 1
ATOM 9404 O O . GLY A 1 1177 ? 12.928 -57.853 18.346 1.00 78.31 1177 GLY A O 1
ATOM 9405 N N . PHE A 1 1178 ? 12.108 -55.792 18.022 1.00 87.31 1178 PHE A N 1
ATOM 9406 C CA . PHE A 1 1178 ? 13.386 -55.200 17.603 1.00 87.31 1178 PHE A CA 1
ATOM 9407 C C . PHE A 1 1178 ? 13.799 -54.030 18.508 1.00 87.31 1178 PHE A C 1
ATOM 9409 O O . PHE A 1 1178 ? 13.185 -52.961 18.486 1.00 87.31 1178 PHE A O 1
ATOM 9416 N N . ASN A 1 1179 ? 14.878 -54.224 19.276 1.00 83.12 1179 ASN A N 1
ATOM 9417 C CA . ASN A 1 1179 ? 15.494 -53.196 20.118 1.00 83.12 1179 ASN A CA 1
ATOM 9418 C C . ASN A 1 1179 ? 16.874 -52.797 19.557 1.00 83.12 1179 ASN A C 1
ATOM 9420 O O . ASN A 1 1179 ? 17.823 -53.572 19.706 1.00 83.12 1179 ASN A O 1
ATOM 9424 N N . PRO A 1 1180 ? 17.019 -51.590 18.976 1.00 83.75 1180 PRO A N 1
ATOM 9425 C CA . PRO A 1 1180 ? 18.285 -51.082 18.449 1.00 83.75 1180 PRO A CA 1
ATOM 9426 C C . PRO A 1 1180 ? 19.453 -51.097 19.435 1.00 83.75 1180 PRO A C 1
ATOM 9428 O O . PRO A 1 1180 ? 20.599 -51.212 19.016 1.00 83.75 1180 PRO A O 1
ATOM 9431 N N . ASN A 1 1181 ? 19.192 -51.020 20.745 1.00 81.62 1181 ASN A N 1
ATOM 9432 C CA . ASN A 1 1181 ? 20.252 -51.056 21.755 1.00 81.62 1181 ASN A CA 1
ATOM 9433 C C . ASN A 1 1181 ? 21.029 -52.380 21.756 1.00 81.62 1181 ASN A C 1
ATOM 9435 O O . ASN A 1 1181 ? 22.182 -52.398 22.178 1.00 81.62 1181 ASN A O 1
ATOM 9439 N N . ASN A 1 1182 ? 20.435 -53.466 21.249 1.00 84.75 1182 ASN A N 1
ATOM 9440 C CA . ASN A 1 1182 ? 21.106 -54.760 21.119 1.00 84.75 1182 ASN A CA 1
ATOM 9441 C C . ASN A 1 1182 ? 22.170 -54.765 20.005 1.00 84.75 1182 ASN A C 1
ATOM 9443 O O . ASN A 1 1182 ? 23.046 -55.623 20.003 1.00 84.75 1182 ASN A O 1
ATOM 9447 N N . GLU A 1 1183 ? 22.122 -53.799 19.084 1.00 86.00 1183 GLU A N 1
ATOM 9448 C CA . GLU A 1 1183 ? 23.089 -53.621 17.992 1.00 86.00 1183 GLU A CA 1
ATOM 9449 C C . GLU A 1 1183 ? 24.247 -52.673 18.384 1.00 86.00 1183 GLU A C 1
ATOM 9451 O O . GLU A 1 1183 ? 25.138 -52.384 17.578 1.00 86.00 1183 GLU A O 1
ATOM 9456 N N . LEU A 1 1184 ? 24.250 -52.166 19.627 1.00 84.88 1184 LEU A N 1
ATOM 9457 C CA . LEU A 1 1184 ? 25.198 -51.172 20.137 1.00 84.88 1184 LEU A CA 1
ATOM 9458 C C . LEU A 1 1184 ? 26.055 -51.733 21.285 1.00 84.88 1184 LEU A C 1
ATOM 9460 O O . LEU A 1 1184 ? 25.596 -52.503 22.122 1.00 84.88 1184 LEU A O 1
ATOM 9464 N N . LYS A 1 1185 ? 27.310 -51.281 21.386 1.00 81.12 1185 LYS A N 1
ATOM 9465 C CA . LYS A 1 1185 ? 28.213 -51.534 22.522 1.00 81.12 1185 LYS A CA 1
ATOM 9466 C C . LYS A 1 1185 ? 28.779 -50.201 23.007 1.00 81.12 1185 LYS A C 1
ATOM 9468 O O . LYS A 1 1185 ? 29.481 -49.528 22.264 1.00 81.12 1185 LYS A O 1
ATOM 9473 N N . LYS A 1 1186 ? 28.477 -49.806 24.252 1.00 74.62 1186 LYS A N 1
ATOM 9474 C CA . LYS A 1 1186 ? 28.842 -48.485 24.822 1.00 74.62 1186 LYS A CA 1
ATOM 9475 C C . LYS A 1 1186 ? 28.379 -47.288 23.961 1.00 74.62 1186 LYS A C 1
ATOM 9477 O O . LYS A 1 1186 ? 29.099 -46.306 23.831 1.00 74.62 1186 LYS A O 1
ATOM 9482 N N . GLY A 1 1187 ? 27.189 -47.378 23.362 1.00 68.06 1187 GLY A N 1
ATOM 9483 C CA . GLY A 1 1187 ? 26.588 -46.287 22.579 1.00 68.06 1187 GLY A CA 1
ATOM 9484 C C . GLY A 1 1187 ? 27.083 -46.153 21.133 1.00 68.06 1187 GLY A C 1
ATOM 9485 O O . GLY A 1 1187 ? 26.573 -45.309 20.407 1.00 68.06 1187 GLY A O 1
ATOM 9486 N N . VAL A 1 1188 ? 28.021 -46.996 20.689 1.00 75.81 1188 VAL A N 1
ATOM 9487 C CA . VAL A 1 1188 ? 28.476 -47.075 19.290 1.00 75.81 1188 VAL A CA 1
ATOM 9488 C C . VAL A 1 1188 ? 28.097 -48.416 18.665 1.00 75.81 1188 VAL A C 1
ATOM 9490 O O . VAL A 1 1188 ? 27.865 -49.394 19.375 1.00 75.81 1188 VAL A O 1
ATOM 9493 N N . VAL A 1 1189 ? 28.020 -48.463 17.335 1.00 84.00 1189 VAL A N 1
ATOM 9494 C CA . VAL A 1 1189 ? 27.628 -49.655 16.565 1.00 84.00 1189 VAL A CA 1
ATOM 9495 C C . VAL A 1 1189 ? 28.577 -50.820 16.862 1.00 84.00 1189 VAL A C 1
ATOM 9497 O O . VAL A 1 1189 ? 29.786 -50.707 16.661 1.00 84.00 1189 VAL A O 1
ATOM 9500 N N . ALA A 1 1190 ? 28.040 -51.935 17.368 1.00 84.50 1190 ALA A N 1
ATOM 9501 C CA . ALA A 1 1190 ? 28.841 -53.088 17.776 1.00 84.50 1190 ALA A CA 1
ATOM 9502 C C . ALA A 1 1190 ? 29.476 -53.793 16.564 1.00 84.50 1190 ALA A C 1
ATOM 9504 O O . ALA A 1 1190 ? 28.899 -53.831 15.478 1.00 84.50 1190 ALA A O 1
ATOM 9505 N N . GLU A 1 1191 ? 30.653 -54.400 16.740 1.00 79.38 1191 GLU A N 1
ATOM 9506 C CA . GLU A 1 1191 ? 31.398 -55.069 15.659 1.00 79.38 1191 GLU A CA 1
ATOM 9507 C C . GLU A 1 1191 ? 30.598 -56.206 14.996 1.00 79.38 1191 GLU A C 1
ATOM 9509 O O . GLU A 1 1191 ? 30.596 -56.319 13.776 1.00 79.38 1191 GLU A O 1
ATOM 9514 N N . GLY A 1 1192 ? 29.821 -56.960 15.783 1.00 80.19 1192 GLY A N 1
ATOM 9515 C CA . GLY A 1 1192 ? 28.903 -58.001 15.299 1.00 80.19 1192 GLY A CA 1
ATOM 9516 C C . GLY A 1 1192 ? 27.492 -57.523 14.935 1.00 80.19 1192 GLY A C 1
ATOM 9517 O O . GLY A 1 1192 ? 26.603 -58.358 14.804 1.00 80.19 1192 GLY A O 1
ATOM 9518 N N . SER A 1 1193 ? 27.253 -56.213 14.826 1.00 86.50 1193 SER A N 1
ATOM 9519 C CA . SER A 1 1193 ? 25.923 -55.678 14.500 1.00 86.50 1193 SER A CA 1
ATOM 9520 C C . SER A 1 1193 ? 25.477 -56.018 13.076 1.00 86.50 1193 SER A C 1
ATOM 9522 O O . SER A 1 1193 ? 26.294 -56.236 12.173 1.00 86.50 1193 SER A O 1
ATOM 9524 N N . PHE A 1 1194 ? 24.166 -55.974 12.845 1.00 87.75 1194 PHE A N 1
ATOM 9525 C CA . PHE A 1 1194 ? 23.559 -56.163 11.528 1.00 87.75 1194 PHE A CA 1
ATOM 9526 C C . PHE A 1 1194 ? 24.116 -55.181 10.479 1.00 87.75 1194 PHE A C 1
ATOM 9528 O O . PHE A 1 1194 ? 24.381 -55.560 9.341 1.00 87.75 1194 PHE A O 1
ATOM 9535 N N . TYR A 1 1195 ? 24.389 -53.928 10.863 1.00 88.38 1195 TYR A N 1
ATOM 9536 C CA . TYR A 1 1195 ? 25.020 -52.948 9.971 1.00 88.38 1195 TYR A CA 1
ATOM 9537 C C . TYR A 1 1195 ? 26.415 -53.400 9.506 1.00 88.38 1195 TYR A C 1
ATOM 9539 O O . TYR A 1 1195 ? 26.689 -53.420 8.305 1.00 88.38 1195 TYR A O 1
ATOM 9547 N N . ASN A 1 1196 ? 27.290 -53.789 10.440 1.00 85.19 1196 ASN A N 1
ATOM 9548 C CA . ASN A 1 1196 ? 28.672 -54.162 10.121 1.00 85.19 1196 ASN A CA 1
ATOM 9549 C C . ASN A 1 1196 ? 28.770 -55.476 9.333 1.00 85.19 1196 ASN A C 1
ATOM 9551 O O . ASN A 1 1196 ? 29.715 -55.653 8.568 1.00 85.19 1196 ASN A O 1
ATOM 9555 N N . THR A 1 1197 ? 27.804 -56.377 9.501 1.00 85.75 1197 THR A N 1
ATOM 9556 C CA . THR A 1 1197 ? 27.788 -57.692 8.846 1.00 85.75 1197 THR A CA 1
ATOM 9557 C C . THR A 1 1197 ? 27.093 -57.680 7.482 1.00 85.75 1197 THR A C 1
ATOM 9559 O O . THR A 1 1197 ? 27.535 -58.391 6.582 1.00 85.75 1197 THR A O 1
ATOM 9562 N N . VAL A 1 1198 ? 26.052 -56.856 7.294 1.00 84.12 1198 VAL A N 1
ATOM 9563 C CA . VAL A 1 1198 ? 25.198 -56.877 6.088 1.00 84.12 1198 VAL A CA 1
ATOM 9564 C C . VAL A 1 1198 ? 25.364 -55.638 5.199 1.00 84.12 1198 VAL A C 1
ATOM 9566 O O . VAL A 1 1198 ? 25.432 -55.773 3.975 1.00 84.12 1198 VAL A O 1
ATOM 9569 N N . PHE A 1 1199 ? 25.454 -54.435 5.779 1.00 87.19 1199 PHE A N 1
ATOM 9570 C CA . PHE A 1 1199 ? 25.514 -53.169 5.027 1.00 87.19 1199 PHE A CA 1
ATOM 9571 C C . PHE A 1 1199 ? 26.949 -52.733 4.726 1.00 87.19 1199 PHE A C 1
ATOM 9573 O O . PHE A 1 1199 ? 27.273 -52.452 3.575 1.00 87.19 1199 PHE A O 1
ATOM 9580 N N . LYS A 1 1200 ? 27.826 -52.712 5.736 1.00 83.69 1200 LYS A N 1
ATOM 9581 C CA . LYS A 1 1200 ? 29.213 -52.233 5.609 1.00 83.69 1200 LYS A CA 1
ATOM 9582 C C . LYS A 1 1200 ? 30.030 -52.944 4.512 1.00 83.69 1200 LYS A C 1
ATOM 9584 O O . LYS A 1 1200 ? 30.722 -52.253 3.774 1.00 83.69 1200 LYS A O 1
ATOM 9589 N N . PRO A 1 1201 ? 29.925 -54.273 4.295 1.00 84.69 1201 PRO A N 1
ATOM 9590 C CA . PRO A 1 1201 ? 30.630 -54.937 3.191 1.00 84.69 1201 PRO A CA 1
ATOM 9591 C C . PRO A 1 1201 ? 30.140 -54.528 1.793 1.00 84.69 1201 PRO A C 1
ATOM 9593 O O . PRO A 1 1201 ? 30.774 -54.863 0.797 1.00 84.69 1201 PRO A O 1
ATOM 9596 N N . LYS A 1 1202 ? 28.988 -53.853 1.706 1.00 81.12 1202 LYS A N 1
ATOM 9597 C CA . LYS A 1 1202 ? 28.330 -53.432 0.463 1.00 81.12 1202 LYS A CA 1
ATOM 9598 C C . LYS A 1 1202 ? 28.270 -51.907 0.338 1.00 81.12 1202 LYS A C 1
ATOM 9600 O O . LYS A 1 1202 ? 27.521 -51.411 -0.498 1.00 81.12 1202 LYS A O 1
ATOM 9605 N N . GLU A 1 1203 ? 29.051 -51.181 1.140 1.00 74.75 1203 GLU A N 1
ATOM 9606 C CA . GLU A 1 1203 ? 29.032 -49.716 1.221 1.00 74.75 1203 GLU A CA 1
ATOM 9607 C C . GLU A 1 1203 ? 29.204 -49.047 -0.147 1.00 74.75 1203 GLU A C 1
ATOM 9609 O O . GLU A 1 1203 ? 28.454 -48.133 -0.478 1.00 74.75 1203 GLU A O 1
ATOM 9614 N N . ASP A 1 1204 ? 30.074 -49.585 -1.006 1.00 70.25 1204 ASP A N 1
ATOM 9615 C CA . ASP A 1 1204 ? 30.287 -49.078 -2.367 1.00 70.25 1204 ASP A CA 1
ATOM 9616 C C . ASP A 1 1204 ? 29.018 -49.080 -3.239 1.00 70.25 1204 ASP A C 1
ATOM 9618 O O . ASP A 1 1204 ? 28.887 -48.227 -4.115 1.00 70.25 1204 ASP A O 1
ATOM 9622 N N . LYS A 1 1205 ? 28.045 -49.974 -2.989 1.00 66.81 1205 LYS A N 1
ATOM 9623 C CA . LYS A 1 1205 ? 26.780 -50.019 -3.752 1.00 66.81 1205 LYS A CA 1
ATOM 9624 C C . LYS A 1 1205 ? 25.903 -48.793 -3.514 1.00 66.81 1205 LYS A C 1
ATOM 9626 O O . LYS A 1 1205 ? 25.126 -48.416 -4.386 1.00 66.81 1205 LYS A O 1
ATOM 9631 N N . PHE A 1 1206 ? 25.992 -48.204 -2.326 1.00 66.31 1206 PHE A N 1
ATOM 9632 C CA . PHE A 1 1206 ? 25.154 -47.080 -1.914 1.00 66.31 1206 PHE A CA 1
ATOM 9633 C C . PHE A 1 1206 ? 25.958 -45.836 -1.528 1.00 66.31 1206 PHE A C 1
ATOM 9635 O O . PHE A 1 1206 ? 25.381 -44.826 -1.126 1.00 66.31 1206 PHE A O 1
ATOM 9642 N N . LYS A 1 1207 ? 27.280 -45.884 -1.708 1.00 67.00 1207 LYS A N 1
ATOM 9643 C CA . LYS A 1 1207 ? 28.215 -44.791 -1.453 1.00 67.00 1207 LYS A CA 1
ATOM 9644 C C . LYS A 1 1207 ? 27.821 -43.515 -2.180 1.00 67.00 1207 LYS A C 1
ATOM 9646 O O . LYS A 1 1207 ? 27.798 -42.468 -1.554 1.00 67.00 1207 LYS A O 1
ATOM 9651 N N . THR A 1 1208 ? 27.393 -43.600 -3.439 1.00 59.59 1208 THR A N 1
ATOM 9652 C CA . THR A 1 1208 ? 26.895 -42.436 -4.192 1.00 59.59 1208 THR A CA 1
ATOM 9653 C C . THR A 1 1208 ? 25.681 -41.790 -3.519 1.00 59.59 1208 THR A C 1
ATOM 9655 O O . THR A 1 1208 ? 25.644 -40.573 -3.384 1.00 59.59 1208 THR A O 1
ATOM 9658 N N . TYR A 1 1209 ? 24.725 -42.579 -3.010 1.00 61.66 1209 TYR A N 1
ATOM 9659 C CA . TYR A 1 1209 ? 23.552 -42.043 -2.305 1.00 61.66 1209 TYR A CA 1
ATOM 9660 C C . TYR A 1 1209 ? 23.939 -41.342 -0.998 1.00 61.66 1209 TYR A C 1
ATOM 9662 O O . TYR A 1 1209 ? 23.374 -40.305 -0.643 1.00 61.66 1209 TYR A O 1
ATOM 9670 N N . VAL A 1 1210 ? 24.890 -41.926 -0.266 1.00 67.12 1210 VAL A N 1
ATOM 9671 C CA . VAL A 1 1210 ? 25.391 -41.401 1.008 1.00 67.12 1210 VAL A CA 1
ATOM 9672 C C . VAL A 1 1210 ? 26.241 -40.147 0.791 1.00 67.12 1210 VAL A C 1
ATOM 9674 O O . VAL A 1 1210 ? 26.061 -39.167 1.513 1.00 67.12 1210 VAL A O 1
ATOM 9677 N N . ASP A 1 1211 ? 27.124 -40.151 -0.204 1.00 66.88 1211 ASP A N 1
ATOM 9678 C CA . ASP A 1 1211 ? 27.999 -39.032 -0.557 1.00 66.88 1211 ASP A CA 1
ATOM 9679 C C . ASP A 1 1211 ? 27.200 -37.859 -1.126 1.00 66.88 1211 ASP A C 1
ATOM 9681 O O . ASP A 1 1211 ? 27.477 -36.725 -0.754 1.00 66.88 1211 ASP A O 1
ATOM 9685 N N . ASP A 1 1212 ? 26.149 -38.096 -1.917 1.00 60.69 1212 ASP A N 1
ATOM 9686 C CA . ASP A 1 1212 ? 25.261 -37.029 -2.398 1.00 60.69 1212 ASP A CA 1
ATOM 9687 C C . ASP A 1 1212 ? 24.443 -36.409 -1.255 1.00 60.69 1212 ASP A C 1
ATOM 9689 O O . ASP A 1 1212 ? 24.292 -35.187 -1.183 1.00 60.69 1212 ASP A O 1
ATOM 9693 N N . TYR A 1 1213 ? 23.944 -37.222 -0.313 1.00 64.75 1213 TYR A N 1
ATOM 9694 C CA . TYR A 1 1213 ? 23.290 -36.706 0.894 1.00 64.75 1213 TYR A CA 1
ATOM 9695 C C . TYR A 1 1213 ? 24.265 -35.888 1.752 1.00 64.75 1213 TYR A C 1
ATOM 9697 O O . TYR A 1 1213 ? 23.939 -34.769 2.150 1.00 64.75 1213 TYR A O 1
ATOM 9705 N N . LYS A 1 1214 ? 25.477 -36.403 1.999 1.00 66.88 1214 LYS A N 1
ATOM 9706 C CA . LYS A 1 1214 ? 26.526 -35.697 2.751 1.00 66.88 1214 LYS A CA 1
ATOM 9707 C C . LYS A 1 1214 ? 26.973 -34.423 2.043 1.00 66.88 1214 LYS A C 1
ATOM 9709 O O . LYS A 1 1214 ? 27.136 -33.413 2.718 1.00 66.88 1214 LYS A O 1
ATOM 9714 N N . THR A 1 1215 ? 27.101 -34.447 0.718 1.00 63.62 1215 THR A N 1
ATOM 9715 C CA . THR A 1 1215 ? 27.400 -33.275 -0.113 1.00 63.62 1215 THR A CA 1
ATOM 9716 C C . THR A 1 1215 ? 26.301 -32.239 0.031 1.00 63.62 1215 THR A C 1
ATOM 9718 O O . THR A 1 1215 ? 26.625 -31.097 0.284 1.00 63.62 1215 THR A O 1
ATOM 9721 N N . LYS A 1 1216 ? 25.014 -32.606 0.015 1.00 61.06 1216 LYS A N 1
ATOM 9722 C CA . LYS A 1 1216 ? 23.912 -31.647 0.227 1.00 61.06 1216 LYS A CA 1
ATOM 9723 C C . LYS A 1 1216 ? 23.814 -31.113 1.655 1.00 61.06 1216 LYS A C 1
ATOM 9725 O O . LYS A 1 1216 ? 23.533 -29.934 1.849 1.00 61.06 1216 LYS A O 1
ATOM 9730 N N . VAL A 1 1217 ? 24.046 -31.952 2.669 1.00 61.34 1217 VAL A N 1
ATOM 9731 C CA . VAL A 1 1217 ? 24.173 -31.506 4.071 1.00 61.34 1217 VAL A CA 1
ATOM 9732 C C . VAL A 1 1217 ? 25.337 -30.521 4.186 1.00 61.34 1217 VAL A C 1
ATOM 9734 O O . VAL A 1 1217 ? 25.200 -29.483 4.832 1.00 61.34 1217 VAL A O 1
ATOM 9737 N N . GLN A 1 1218 ? 26.460 -30.823 3.526 1.00 59.19 1218 GLN A N 1
ATOM 9738 C CA . GLN A 1 1218 ? 27.613 -29.942 3.438 1.00 59.19 1218 GLN A CA 1
ATOM 9739 C C . GLN A 1 1218 ? 27.255 -28.671 2.687 1.00 59.19 1218 GLN A C 1
ATOM 9741 O O . GLN A 1 1218 ? 27.306 -27.661 3.347 1.00 59.19 1218 GLN A O 1
ATOM 9746 N N . GLU A 1 1219 ? 26.794 -28.687 1.436 1.00 55.50 1219 GLU A N 1
ATOM 9747 C CA . GLU A 1 1219 ? 26.323 -27.547 0.630 1.00 55.50 1219 GLU A CA 1
ATOM 9748 C C . GLU A 1 1219 ? 25.308 -26.669 1.355 1.00 55.50 1219 GLU A C 1
ATOM 9750 O O . GLU A 1 1219 ? 25.319 -25.471 1.133 1.00 55.50 1219 GLU A O 1
ATOM 9755 N N . LYS A 1 1220 ? 24.451 -27.203 2.238 1.00 52.72 1220 LYS A N 1
ATOM 9756 C CA . LYS A 1 1220 ? 23.522 -26.388 3.040 1.00 52.72 1220 LYS A CA 1
ATOM 9757 C C . LYS A 1 1220 ? 24.166 -25.823 4.309 1.00 52.72 1220 LYS A C 1
ATOM 9759 O O . LYS A 1 1220 ? 23.962 -24.656 4.624 1.00 52.72 1220 LYS A O 1
ATOM 9764 N N . SER A 1 1221 ? 25.004 -26.605 4.999 1.00 48.47 1221 SER A N 1
ATOM 9765 C CA . SER A 1 1221 ? 25.833 -26.114 6.120 1.00 48.47 1221 SER A CA 1
ATOM 9766 C C . SER A 1 1221 ? 26.914 -25.132 5.658 1.00 48.47 1221 SER A C 1
ATOM 9768 O O . SER A 1 1221 ? 27.340 -24.261 6.408 1.00 48.47 1221 SER A O 1
ATOM 9770 N N . VAL A 1 1222 ? 27.348 -25.297 4.412 1.00 44.75 1222 VAL A N 1
ATOM 9771 C CA . VAL A 1 1222 ? 28.267 -24.497 3.631 1.00 44.75 1222 VAL A CA 1
ATOM 9772 C C . VAL A 1 1222 ? 27.465 -23.339 3.087 1.00 44.75 1222 VAL A C 1
ATOM 9774 O O . VAL A 1 1222 ? 27.940 -22.272 3.311 1.00 44.75 1222 VAL A O 1
ATOM 9777 N N . ALA A 1 1223 ? 26.222 -23.428 2.613 1.00 41.19 1223 ALA A N 1
ATOM 9778 C CA . ALA A 1 1223 ? 25.399 -22.255 2.290 1.00 41.19 1223 ALA A CA 1
ATOM 9779 C C . ALA A 1 1223 ? 25.100 -21.381 3.519 1.00 41.19 1223 ALA A C 1
ATOM 9781 O O . ALA A 1 1223 ? 25.080 -20.168 3.373 1.00 41.19 1223 ALA A O 1
ATOM 9782 N N . GLU A 1 1224 ? 24.942 -21.941 4.727 1.00 40.47 1224 GLU A N 1
ATOM 9783 C CA . GLU A 1 1224 ? 24.858 -21.187 5.997 1.00 40.47 1224 GLU A CA 1
ATOM 9784 C C . GLU A 1 1224 ? 26.219 -20.659 6.476 1.00 40.47 1224 GLU A C 1
ATOM 9786 O O . GLU A 1 1224 ? 26.310 -19.580 7.068 1.00 40.47 1224 GLU A O 1
ATOM 9791 N N . LYS A 1 1225 ? 27.302 -21.405 6.228 1.00 41.56 1225 LYS A N 1
ATOM 9792 C CA . LYS A 1 1225 ? 28.668 -20.952 6.511 1.00 41.56 1225 LYS A CA 1
ATOM 9793 C C . LYS A 1 1225 ? 29.241 -20.071 5.413 1.00 41.56 1225 LYS A C 1
ATOM 9795 O O . LYS A 1 1225 ? 30.168 -19.369 5.740 1.00 41.56 1225 LYS A O 1
ATOM 9800 N N . GLU A 1 1226 ? 28.708 -20.056 4.195 1.00 38.34 1226 GLU A N 1
ATOM 9801 C CA . GLU A 1 1226 ? 29.107 -19.355 2.966 1.00 38.34 1226 GLU A CA 1
ATOM 9802 C C . GLU A 1 1226 ? 28.240 -18.112 2.796 1.00 38.34 1226 GLU A C 1
ATOM 9804 O O . GLU A 1 1226 ? 28.785 -17.056 2.546 1.00 38.34 1226 GLU A O 1
ATOM 9809 N N . THR A 1 1227 ? 26.963 -18.087 3.168 1.00 37.22 1227 THR A N 1
ATOM 9810 C CA . THR A 1 1227 ? 26.366 -16.769 3.486 1.00 37.22 1227 THR A CA 1
ATOM 9811 C C . THR A 1 1227 ? 27.155 -16.050 4.590 1.00 37.22 1227 THR A C 1
ATOM 9813 O O . THR A 1 1227 ? 27.182 -14.836 4.614 1.00 37.22 1227 THR A O 1
ATOM 9816 N N . LYS A 1 1228 ? 27.913 -16.767 5.438 1.00 37.47 1228 LYS A N 1
ATOM 9817 C CA . LYS A 1 1228 ? 28.886 -16.169 6.380 1.00 37.47 1228 LYS A CA 1
ATOM 9818 C C . LYS A 1 1228 ? 30.360 -16.179 5.930 1.00 37.47 1228 LYS A C 1
ATOM 9820 O O . LYS A 1 1228 ? 31.189 -15.540 6.574 1.00 37.47 1228 LYS A O 1
ATOM 9825 N N . ALA A 1 1229 ? 30.726 -16.905 4.872 1.00 36.16 1229 ALA A N 1
ATOM 9826 C CA . ALA A 1 1229 ? 32.120 -17.139 4.458 1.00 36.16 1229 ALA A CA 1
ATOM 9827 C C . ALA A 1 1229 ? 32.365 -17.084 2.953 1.00 36.16 1229 ALA A C 1
ATOM 9829 O O . ALA A 1 1229 ? 33.520 -17.029 2.588 1.00 36.16 1229 ALA A O 1
ATOM 9830 N N . VAL A 1 1230 ? 31.345 -17.083 2.101 1.00 36.06 1230 VAL A N 1
ATOM 9831 C CA . VAL A 1 1230 ? 31.283 -16.420 0.793 1.00 36.06 1230 VAL A CA 1
ATOM 9832 C C . VAL A 1 1230 ? 31.116 -14.929 1.022 1.00 36.06 1230 VAL A C 1
ATOM 9834 O O . VAL A 1 1230 ? 31.846 -14.232 0.365 1.00 36.06 1230 VAL A O 1
ATOM 9837 N N . ASP A 1 1231 ? 30.411 -14.407 2.029 1.00 38.09 1231 ASP A N 1
ATOM 9838 C CA . ASP A 1 1231 ? 30.585 -12.974 2.367 1.00 38.09 1231 ASP A CA 1
ATOM 9839 C C . ASP A 1 1231 ? 32.052 -12.681 2.750 1.00 38.09 1231 ASP A C 1
ATOM 9841 O O . ASP A 1 1231 ? 32.697 -11.795 2.193 1.00 38.09 1231 ASP A O 1
ATOM 9845 N N . LYS A 1 1232 ? 32.665 -13.555 3.563 1.00 39.72 1232 LYS A N 1
ATOM 9846 C CA . LYS A 1 1232 ? 34.076 -13.429 3.979 1.00 39.72 1232 LYS A CA 1
ATOM 9847 C C . LYS A 1 1232 ? 35.113 -13.846 2.915 1.00 39.72 1232 LYS A C 1
ATOM 9849 O O . LYS A 1 1232 ? 36.231 -13.341 2.920 1.00 39.72 1232 LYS A O 1
ATOM 9854 N N . LYS A 1 1233 ? 34.806 -14.789 2.010 1.00 36.31 1233 LYS A N 1
ATOM 9855 C CA . LYS A 1 1233 ? 35.683 -15.232 0.899 1.00 36.31 1233 LYS A CA 1
ATOM 9856 C C . LYS A 1 1233 ? 35.453 -14.418 -0.357 1.00 36.31 1233 LYS A C 1
ATOM 9858 O O . LYS A 1 1233 ? 36.388 -14.340 -1.132 1.00 36.31 1233 LYS A O 1
ATOM 9863 N N . LEU A 1 1234 ? 34.285 -13.836 -0.587 1.00 36.56 1234 LEU A N 1
ATOM 9864 C CA . LEU A 1 1234 ? 34.055 -12.829 -1.616 1.00 36.56 1234 LEU A CA 1
ATOM 9865 C C . LEU A 1 1234 ? 34.830 -11.579 -1.201 1.00 36.56 1234 LEU A C 1
ATOM 9867 O O . LEU A 1 1234 ? 35.627 -11.128 -2.006 1.00 36.56 1234 LEU A O 1
ATOM 9871 N N . GLU A 1 1235 ? 34.812 -11.170 0.076 1.00 39.12 1235 GLU A N 1
ATOM 9872 C CA . GLU A 1 1235 ? 35.766 -10.182 0.614 1.00 39.12 1235 GLU A CA 1
ATOM 9873 C C . GLU A 1 1235 ? 37.239 -10.601 0.421 1.00 39.12 1235 GLU A C 1
ATOM 9875 O O . GLU A 1 1235 ? 38.033 -9.822 -0.100 1.00 39.12 1235 GLU A O 1
ATOM 9880 N N . GLN A 1 1236 ? 37.636 -11.840 0.756 1.00 39.06 1236 GLN A N 1
ATOM 9881 C CA . GLN A 1 1236 ? 39.038 -12.285 0.600 1.00 39.06 1236 GLN A CA 1
ATOM 9882 C C . GLN A 1 1236 ? 39.464 -12.600 -0.849 1.00 39.06 1236 GLN A C 1
ATOM 9884 O O . GLN A 1 1236 ? 40.658 -12.587 -1.143 1.00 39.06 1236 GLN A O 1
ATOM 9889 N N . THR A 1 1237 ? 38.537 -12.909 -1.758 1.00 37.88 1237 THR A N 1
ATOM 9890 C CA . THR A 1 1237 ? 38.792 -13.216 -3.181 1.00 37.88 1237 THR A CA 1
ATOM 9891 C C . THR A 1 1237 ? 38.713 -11.948 -4.018 1.00 37.88 1237 THR A C 1
ATOM 9893 O O . THR A 1 1237 ? 39.508 -11.820 -4.940 1.00 37.88 1237 THR A O 1
ATOM 9896 N N . ILE A 1 1238 ? 37.861 -10.982 -3.651 1.00 41.03 1238 ILE A N 1
ATOM 9897 C CA . ILE A 1 1238 ? 37.946 -9.591 -4.114 1.00 41.03 1238 ILE A CA 1
ATOM 9898 C C . ILE A 1 1238 ? 39.278 -9.002 -3.642 1.00 41.03 1238 ILE A C 1
ATOM 9900 O O . ILE A 1 1238 ? 40.028 -8.526 -4.482 1.00 41.03 1238 ILE A O 1
ATOM 9904 N N . GLN A 1 1239 ? 39.677 -9.179 -2.374 1.00 39.97 1239 GLN A N 1
ATOM 9905 C CA . GLN A 1 1239 ? 41.013 -8.770 -1.914 1.00 39.97 1239 GLN A CA 1
ATOM 9906 C C . GLN A 1 1239 ? 42.154 -9.528 -2.611 1.00 39.97 1239 GLN A C 1
ATOM 9908 O O . GLN A 1 1239 ? 43.149 -8.907 -2.954 1.00 39.97 1239 GLN A O 1
ATOM 9913 N N . LYS A 1 1240 ? 42.069 -10.844 -2.866 1.00 39.53 1240 LYS A N 1
ATOM 9914 C CA . LYS A 1 1240 ? 43.132 -11.592 -3.578 1.00 39.53 1240 LYS A CA 1
ATOM 9915 C C . LYS A 1 1240 ? 43.193 -11.300 -5.079 1.00 39.53 1240 LYS A C 1
ATOM 9917 O O . LYS A 1 1240 ? 44.295 -11.327 -5.617 1.00 39.53 1240 LYS A O 1
ATOM 9922 N N . LYS A 1 1241 ? 42.064 -11.026 -5.746 1.00 42.34 1241 LYS A N 1
ATOM 9923 C CA . LYS A 1 1241 ? 42.033 -10.548 -7.139 1.00 42.34 1241 LYS A CA 1
ATOM 9924 C C . LYS A 1 1241 ? 42.555 -9.117 -7.227 1.00 42.34 1241 LYS A C 1
ATOM 9926 O O . LYS A 1 1241 ? 43.452 -8.893 -8.024 1.00 42.34 1241 LYS A O 1
ATOM 9931 N N . GLN A 1 1242 ? 42.158 -8.231 -6.309 1.00 42.66 1242 GLN A N 1
ATOM 9932 C CA . GLN A 1 1242 ? 42.749 -6.897 -6.161 1.00 42.66 1242 GLN A CA 1
ATOM 9933 C C . GLN A 1 1242 ? 44.255 -6.978 -5.861 1.00 42.66 1242 GLN A C 1
ATOM 9935 O O . GLN A 1 1242 ? 45.026 -6.277 -6.493 1.00 42.66 1242 GLN A O 1
ATOM 9940 N N . TYR A 1 1243 ? 44.734 -7.878 -4.991 1.00 39.22 1243 TYR A N 1
ATOM 9941 C CA . TYR A 1 1243 ? 46.174 -8.057 -4.733 1.00 39.22 1243 TYR A CA 1
ATOM 9942 C C . TYR A 1 1243 ? 46.938 -8.719 -5.894 1.00 39.22 1243 TYR A C 1
ATOM 9944 O O . TYR A 1 1243 ? 48.136 -8.480 -6.026 1.00 39.22 1243 TYR A O 1
ATOM 9952 N N . ALA A 1 1244 ? 46.303 -9.557 -6.721 1.00 42.91 1244 ALA A N 1
ATOM 9953 C CA . ALA A 1 1244 ? 46.921 -10.142 -7.915 1.00 42.91 1244 ALA A CA 1
ATOM 9954 C C . ALA A 1 1244 ? 46.990 -9.128 -9.069 1.00 42.91 1244 ALA A C 1
ATOM 9956 O O . ALA A 1 1244 ? 48.041 -9.021 -9.698 1.00 42.91 1244 ALA A O 1
ATOM 9957 N N . GLU A 1 1245 ? 45.937 -8.329 -9.264 1.00 45.44 1245 GLU A N 1
ATOM 9958 C CA . GLU A 1 1245 ? 45.890 -7.205 -10.207 1.00 45.44 1245 GLU A CA 1
ATOM 9959 C C . GLU A 1 1245 ? 46.845 -6.082 -9.777 1.00 45.44 1245 GLU A C 1
ATOM 9961 O O . GLU A 1 1245 ? 47.647 -5.647 -10.591 1.00 45.44 1245 GLU A O 1
ATOM 9966 N N . ILE A 1 1246 ? 46.914 -5.718 -8.487 1.00 44.91 1246 ILE A N 1
ATOM 9967 C CA . ILE A 1 1246 ? 47.911 -4.771 -7.938 1.00 44.91 1246 ILE A CA 1
ATOM 9968 C C . ILE A 1 1246 ? 49.348 -5.300 -8.097 1.00 44.91 1246 ILE A C 1
ATOM 9970 O O . ILE A 1 1246 ? 50.283 -4.516 -8.256 1.00 44.91 1246 ILE A O 1
ATOM 9974 N N . ARG A 1 1247 ? 49.569 -6.623 -8.074 1.00 44.19 1247 ARG A N 1
ATOM 9975 C CA . ARG A 1 1247 ? 50.904 -7.231 -8.247 1.00 44.19 1247 ARG A CA 1
ATOM 9976 C C . ARG A 1 1247 ? 51.303 -7.371 -9.720 1.00 44.19 1247 ARG A C 1
ATOM 9978 O O . ARG A 1 1247 ? 52.495 -7.286 -10.014 1.00 44.19 1247 ARG A O 1
ATOM 9985 N N . GLU A 1 1248 ? 50.354 -7.558 -10.638 1.00 47.50 1248 GLU A N 1
ATOM 9986 C CA . GLU A 1 1248 ? 50.596 -7.451 -12.085 1.00 47.50 1248 GLU A CA 1
ATOM 9987 C C . GLU A 1 1248 ? 50.786 -5.995 -12.532 1.00 47.50 1248 GLU A C 1
ATOM 9989 O O . GLU A 1 1248 ? 51.731 -5.721 -13.273 1.00 47.50 1248 GLU A O 1
ATOM 9994 N N . ASP A 1 1249 ? 49.987 -5.055 -12.020 1.00 48.56 1249 ASP A N 1
ATOM 9995 C CA . ASP A 1 1249 ? 50.158 -3.615 -12.253 1.00 48.56 1249 ASP A CA 1
ATOM 9996 C C . ASP A 1 1249 ? 51.428 -3.076 -11.595 1.00 48.56 1249 ASP A C 1
ATOM 9998 O O . ASP A 1 1249 ? 52.113 -2.236 -12.174 1.00 48.56 1249 ASP A O 1
ATOM 10002 N N . GLY A 1 1250 ? 51.802 -3.599 -10.425 1.00 46.44 1250 GLY A N 1
ATOM 10003 C CA . GLY A 1 1250 ? 53.078 -3.317 -9.773 1.00 46.44 1250 GLY A CA 1
ATOM 10004 C C . GLY A 1 1250 ? 54.265 -3.766 -10.624 1.00 46.44 1250 GLY A C 1
ATOM 10005 O O . GLY A 1 1250 ? 55.171 -2.975 -10.858 1.00 46.44 1250 GLY A O 1
ATOM 10006 N N . LYS A 1 1251 ? 54.227 -4.983 -11.189 1.00 50.06 1251 LYS A N 1
ATOM 10007 C CA . LYS A 1 1251 ? 55.265 -5.483 -12.112 1.00 50.06 1251 LYS A CA 1
ATOM 10008 C C . LYS A 1 1251 ? 55.294 -4.737 -13.451 1.00 50.06 1251 LYS A C 1
ATOM 10010 O O . LYS A 1 1251 ? 56.369 -4.581 -14.027 1.00 50.06 1251 LYS A O 1
ATOM 10015 N N . LYS A 1 1252 ? 54.143 -4.274 -13.959 1.00 51.72 1252 LYS A N 1
ATOM 10016 C CA . LYS A 1 1252 ? 54.062 -3.418 -15.158 1.00 51.72 1252 LYS A CA 1
ATOM 10017 C C . LYS A 1 1252 ? 54.611 -2.012 -14.893 1.00 51.72 1252 LYS A C 1
ATOM 10019 O O . LYS A 1 1252 ? 55.378 -1.518 -15.714 1.00 51.72 1252 LYS A O 1
ATOM 10024 N N . LYS A 1 1253 ? 54.305 -1.410 -13.736 1.00 52.16 1253 LYS A N 1
ATOM 10025 C CA . LYS A 1 1253 ? 54.846 -0.110 -13.294 1.00 52.16 1253 LYS A CA 1
ATOM 10026 C C . LYS A 1 1253 ? 56.335 -0.173 -12.941 1.00 52.16 1253 LYS A C 1
ATOM 10028 O O . LYS A 1 1253 ? 57.043 0.796 -13.179 1.00 52.16 1253 LYS A O 1
ATOM 10033 N N . GLU A 1 1254 ? 56.829 -1.296 -12.422 1.00 50.09 1254 GLU A N 1
ATOM 10034 C CA . GLU A 1 1254 ? 58.254 -1.523 -12.138 1.00 50.09 1254 GLU A CA 1
ATOM 10035 C C . GLU A 1 1254 ? 59.058 -1.715 -13.436 1.00 50.09 1254 GLU A C 1
ATOM 10037 O O . GLU A 1 1254 ? 60.066 -1.042 -13.618 1.00 50.09 1254 GLU A O 1
ATOM 10042 N N . LYS A 1 1255 ? 58.536 -2.473 -14.418 1.00 51.81 1255 LYS A N 1
ATOM 10043 C CA . LYS A 1 1255 ? 59.097 -2.516 -15.786 1.00 51.81 1255 LYS A CA 1
ATOM 10044 C C . LYS A 1 1255 ? 59.058 -1.161 -16.503 1.00 51.81 1255 LYS A C 1
ATOM 10046 O O . LYS A 1 1255 ? 59.989 -0.847 -17.237 1.00 51.81 1255 LYS A O 1
ATOM 10051 N N . GLN A 1 1256 ? 58.006 -0.361 -16.310 1.00 52.94 1256 GLN A N 1
ATOM 10052 C CA . GLN A 1 1256 ? 57.930 1.004 -16.852 1.00 52.94 1256 GLN A CA 1
ATOM 10053 C C . GLN A 1 1256 ? 58.896 1.964 -16.147 1.00 52.94 1256 GLN A C 1
ATOM 10055 O O . GLN A 1 1256 ? 59.485 2.804 -16.817 1.00 52.94 1256 GLN A O 1
ATOM 10060 N N . ARG A 1 1257 ? 59.122 1.817 -14.833 1.00 51.50 1257 ARG A N 1
ATOM 10061 C CA . ARG A 1 1257 ? 60.139 2.580 -14.090 1.00 51.50 1257 ARG A CA 1
ATOM 10062 C C . ARG A 1 1257 ? 61.560 2.198 -14.489 1.00 51.50 1257 ARG A C 1
ATOM 10064 O O . ARG A 1 1257 ? 62.375 3.100 -14.625 1.00 51.50 1257 ARG A O 1
ATOM 10071 N N . GLU A 1 1258 ? 61.852 0.917 -14.724 1.00 51.06 1258 GLU A N 1
ATOM 10072 C CA . GLU A 1 1258 ? 63.141 0.450 -15.267 1.00 51.06 1258 GLU A CA 1
ATOM 10073 C C . GLU A 1 1258 ? 63.360 0.942 -16.710 1.00 51.06 1258 GLU A C 1
ATOM 10075 O O . GLU A 1 1258 ? 64.453 1.378 -17.058 1.00 51.06 1258 GLU A O 1
ATOM 10080 N N . GLN A 1 1259 ? 62.314 0.967 -17.547 1.00 50.06 1259 GLN A N 1
ATOM 10081 C CA . GLN A 1 1259 ? 62.387 1.560 -18.891 1.00 50.06 1259 GLN A CA 1
ATOM 10082 C C . GLN A 1 1259 ? 62.548 3.089 -18.857 1.00 50.06 1259 GLN A C 1
ATOM 10084 O O . GLN A 1 1259 ? 63.300 3.622 -19.668 1.00 50.06 1259 GLN A O 1
ATOM 10089 N N . GLN A 1 1260 ? 61.919 3.784 -17.901 1.00 48.34 1260 GLN A N 1
ATOM 10090 C CA . GLN A 1 1260 ? 62.103 5.223 -17.676 1.00 48.34 1260 GLN A CA 1
ATOM 10091 C C . GLN A 1 1260 ? 63.478 5.559 -17.090 1.00 48.34 1260 GLN A C 1
ATOM 10093 O O . GLN A 1 1260 ? 64.067 6.538 -17.525 1.00 48.34 1260 GLN A O 1
ATOM 10098 N N . THR A 1 1261 ? 64.056 4.742 -16.201 1.00 46.59 1261 THR A N 1
ATOM 10099 C CA . THR A 1 1261 ? 65.435 4.962 -15.709 1.00 46.59 1261 THR A CA 1
ATOM 10100 C C . THR A 1 1261 ? 66.477 4.712 -16.800 1.00 46.59 1261 THR A C 1
ATOM 10102 O O . THR A 1 1261 ? 67.450 5.455 -16.884 1.00 46.59 1261 THR A O 1
ATOM 10105 N N . VAL A 1 1262 ? 66.244 3.764 -17.717 1.00 47.56 1262 VAL A N 1
ATOM 10106 C CA . VAL A 1 1262 ? 67.095 3.574 -18.910 1.00 47.56 1262 VAL A CA 1
ATOM 10107 C C . VAL A 1 1262 ? 66.917 4.709 -19.936 1.00 47.56 1262 VAL A C 1
ATOM 10109 O O . VAL A 1 1262 ? 67.859 5.030 -20.657 1.00 47.56 1262 VAL A O 1
ATOM 10112 N N . GLN A 1 1263 ? 65.755 5.371 -19.987 1.00 43.44 1263 GLN A N 1
ATOM 10113 C CA . GLN A 1 1263 ? 65.530 6.566 -20.818 1.00 43.44 1263 GLN A CA 1
ATOM 10114 C C . GLN A 1 1263 ? 66.093 7.852 -20.183 1.00 43.44 1263 GLN A C 1
ATOM 10116 O O . GLN A 1 1263 ? 66.621 8.708 -20.894 1.00 43.44 1263 GLN A O 1
ATOM 10121 N N . GLU A 1 1264 ? 66.049 7.973 -18.854 1.00 42.06 1264 GLU A N 1
ATOM 10122 C CA . GLU A 1 1264 ? 66.562 9.122 -18.097 1.00 42.06 1264 GLU A CA 1
ATOM 10123 C C . GLU A 1 1264 ? 68.085 9.078 -17.891 1.00 42.06 1264 GLU A C 1
ATOM 10125 O O . GLU A 1 1264 ? 68.702 10.136 -17.817 1.00 42.06 1264 GLU A O 1
ATOM 10130 N N . GLU A 1 1265 ? 68.741 7.910 -17.924 1.00 42.06 1265 GLU A N 1
ATOM 10131 C CA . GLU A 1 1265 ? 70.215 7.823 -17.952 1.00 42.06 1265 GLU A CA 1
ATOM 10132 C C . GLU A 1 1265 ? 70.834 8.188 -19.317 1.00 42.06 1265 GLU A C 1
ATOM 10134 O O . GLU A 1 1265 ? 72.037 8.458 -19.409 1.00 42.06 1265 GLU A O 1
ATOM 10139 N N . ILE A 1 1266 ? 70.033 8.273 -20.385 1.00 44.16 1266 ILE A N 1
ATOM 10140 C CA . ILE A 1 1266 ? 70.508 8.692 -21.715 1.00 44.16 1266 ILE A CA 1
ATOM 10141 C C . ILE A 1 1266 ? 70.464 10.226 -21.872 1.00 44.16 1266 ILE A C 1
ATOM 10143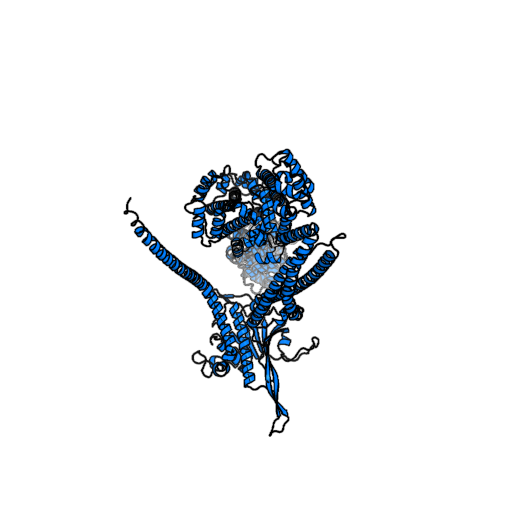 O O . ILE A 1 1266 ? 71.211 10.790 -22.676 1.00 44.16 1266 ILE A O 1
ATOM 10147 N N . SER A 1 1267 ? 69.699 10.945 -21.044 1.00 41.91 1267 SER A N 1
ATOM 10148 C CA . SER A 1 1267 ? 69.514 12.395 -21.202 1.00 41.91 1267 SER A CA 1
ATOM 10149 C C . SER A 1 1267 ? 70.600 13.316 -20.597 1.00 41.91 1267 SER A C 1
ATOM 10151 O O . SER A 1 1267 ? 70.663 14.469 -21.029 1.00 41.91 1267 SER A O 1
ATOM 10153 N N . PRO A 1 1268 ? 71.516 12.882 -19.701 1.00 36.69 1268 PRO A N 1
ATOM 10154 C CA . PRO A 1 1268 ? 72.695 13.683 -19.345 1.00 36.69 1268 PRO A CA 1
ATOM 10155 C C . PRO A 1 1268 ? 73.917 13.371 -20.218 1.00 36.69 1268 PRO A C 1
ATOM 10157 O O . PRO A 1 1268 ? 74.833 14.187 -20.302 1.00 36.69 1268 PRO A O 1
ATOM 10160 N N . ARG A 1 1269 ? 73.954 12.213 -20.898 1.00 39.12 1269 ARG A N 1
ATOM 10161 C CA . ARG A 1 1269 ? 75.108 11.808 -21.725 1.00 39.12 1269 ARG A CA 1
ATOM 10162 C C . ARG A 1 1269 ? 75.083 12.378 -23.148 1.00 39.12 1269 ARG A C 1
ATOM 10164 O O . ARG A 1 1269 ? 76.126 12.407 -23.795 1.00 39.12 1269 ARG A O 1
ATOM 10171 N N . VAL A 1 1270 ? 73.942 12.907 -23.600 1.00 41.50 1270 VAL A N 1
ATOM 10172 C CA . VAL A 1 1270 ? 73.797 13.586 -24.906 1.00 41.50 1270 VAL A CA 1
ATOM 10173 C C . VAL A 1 1270 ? 73.898 15.121 -24.792 1.00 41.50 1270 VAL A C 1
ATOM 10175 O O . VAL A 1 1270 ? 74.175 15.792 -25.781 1.00 41.50 1270 VAL A O 1
ATOM 10178 N N . ALA A 1 1271 ? 73.829 15.693 -23.583 1.00 31.14 1271 ALA A N 1
ATOM 10179 C CA . ALA A 1 1271 ? 74.079 17.123 -23.342 1.00 31.14 1271 ALA A CA 1
ATOM 10180 C C . ALA A 1 1271 ? 75.578 17.486 -23.182 1.00 31.14 1271 ALA A C 1
ATOM 10182 O O . ALA A 1 1271 ? 75.922 18.656 -23.022 1.00 31.14 1271 ALA A O 1
ATOM 10183 N N . GLY A 1 1272 ? 76.480 16.497 -23.242 1.00 35.38 1272 GLY A N 1
ATOM 10184 C CA . GLY A 1 1272 ? 77.934 16.674 -23.109 1.00 35.38 1272 GLY A CA 1
ATOM 10185 C C . GLY A 1 1272 ? 78.738 16.631 -24.415 1.00 35.38 1272 GLY A C 1
ATOM 10186 O O . GLY A 1 1272 ? 79.961 16.707 -24.351 1.00 35.38 1272 GLY A O 1
ATOM 10187 N N . LEU A 1 1273 ? 78.099 16.494 -25.586 1.00 32.56 1273 LEU A N 1
ATOM 10188 C CA . LEU A 1 1273 ? 78.794 16.246 -26.866 1.00 32.56 1273 LEU A CA 1
ATOM 10189 C C . LEU A 1 1273 ? 78.623 17.331 -27.947 1.00 32.56 1273 LEU A C 1
ATOM 10191 O O . LEU A 1 1273 ? 79.027 17.118 -29.084 1.00 32.56 1273 LEU A O 1
ATOM 10195 N N . THR A 1 1274 ? 78.110 18.520 -27.613 1.00 35.09 1274 THR A N 1
ATOM 10196 C CA . THR A 1 1274 ? 78.017 19.656 -28.563 1.00 35.09 1274 THR A CA 1
ATOM 10197 C C . THR A 1 1274 ? 78.637 20.958 -28.049 1.00 35.09 1274 THR A C 1
ATOM 10199 O O . THR A 1 1274 ? 78.183 22.059 -28.356 1.00 35.09 1274 THR A O 1
ATOM 10202 N N . ARG A 1 1275 ? 79.756 20.858 -27.322 1.00 36.31 1275 ARG A N 1
ATOM 10203 C CA . ARG A 1 1275 ? 80.734 21.954 -27.226 1.00 36.31 1275 ARG A CA 1
ATOM 10204 C C . ARG A 1 1275 ? 82.141 21.433 -27.485 1.00 36.31 1275 ARG A C 1
ATOM 10206 O O . ARG A 1 1275 ? 82.784 20.917 -26.580 1.00 36.31 1275 ARG A O 1
ATOM 10213 N N . GLY A 1 1276 ? 82.611 21.645 -28.713 1.00 29.70 1276 GLY A N 1
ATOM 10214 C CA . GLY A 1 1276 ? 84.036 21.647 -29.038 1.00 29.70 1276 GLY A CA 1
ATOM 10215 C C . GLY A 1 1276 ? 84.397 20.912 -30.322 1.00 29.70 1276 GLY A C 1
ATOM 10216 O O . GLY A 1 1276 ? 84.852 19.782 -30.232 1.00 29.70 1276 GLY A O 1
ATOM 10217 N N . SER A 1 1277 ? 84.190 21.571 -31.469 1.00 28.14 1277 SER A N 1
ATOM 10218 C CA . SER A 1 1277 ? 85.009 21.528 -32.701 1.00 28.14 1277 SER A CA 1
ATOM 10219 C C . SER A 1 1277 ? 84.206 22.251 -33.796 1.00 28.14 1277 SER A C 1
ATOM 10221 O O . SER A 1 1277 ? 83.284 21.657 -34.340 1.00 28.14 1277 SER A O 1
ATOM 10223 N N . SER A 1 1278 ? 84.257 23.578 -33.955 1.00 35.75 1278 SER A N 1
ATOM 10224 C CA . SER A 1 1278 ? 85.362 24.511 -34.269 1.00 35.75 1278 SER A CA 1
ATOM 10225 C C . SER A 1 1278 ? 85.305 24.881 -35.753 1.00 35.75 1278 SER A C 1
ATOM 10227 O O . SER A 1 1278 ? 85.429 23.977 -36.572 1.00 35.75 1278 SER A O 1
ATOM 10229 N N . GLU A 1 1279 ? 85.214 26.190 -36.023 1.00 32.28 1279 GLU A N 1
ATOM 10230 C CA . GLU A 1 1279 ? 85.137 26.856 -37.345 1.00 32.28 1279 GLU A CA 1
ATOM 10231 C C . GLU A 1 1279 ? 83.755 26.929 -38.006 1.00 32.28 1279 GLU A C 1
ATOM 10233 O O . GLU A 1 1279 ? 83.083 25.888 -38.173 1.00 32.28 1279 GLU A O 1
#

Organism: NCBI:txid45066

Radius of gyration: 58.31 Å; chains: 1; bounding box: 169×122×170 Å

Sequence (1279 aa):
MPKNTDLYDAMIELRKNKDINEKDKIDALDAILSVDLNEDGSDVDFREAIVNHKEVWEEFEDLMKDPWWTSGYFESKDFLNPEVDTKYDYSFEELQQTAAEERVKLGLAGVEPDVLITILKNNDKECRAYLATKIQVGTKTLGDVPGWNPENEDVLTSEALKNIKTEAVNVLLSKILSNKTIMAKPEMQDPQIFQDLQSGNLPKIKEAAKKIITASGYDLQGLTTDDIVNAFKKKEDLGENVIEQAEELNKEILKKANDVLLKVLSDDNLMATKPGLKDPKLYEDLNSGDKVKIQRAARIIADLAKPGDRQGLTVDNIVNAFTEGEDLAVEVTDKADERKKQRLDELCEAEFRRQLQLFESTLKDEDLLGKTDLLNQEDSKNFLRDLVNEDTPLLKEEDDKEYKERLLGLPEEKRQKIGEEVQQRLCERYLKAKLLKDGIADPTKFKDILKAKNKTEVIEKLKAGIDDHEDLIDHAVTEKNFAEFQVELVKNFIHQMGREPRPSEGDLENLKDLGQIDNLKDFQVKMAQILGTEKVDFIKDKDLPALQKEIRMQHFQLMIENSSRLGIKAHSELTQLFGTLPPAKQKEIVENPKIVSSIMNSPEKDVLKHYLGNVNVDELVKENARNDKFKKIENSAIAQALANYDPPFDLTSRQILEINGVIEDATRDDLTVERTYIDFIENIRNKLGIEKTNFYKAFNIVGNNFDPLTKSTADAIAKQHKNNEKLLEELDEPDGELNKKLVAALIRIEKEEEFSVADITHLKKVFDESKDIEEFFNEWKPKDRDLTDNDTLLKEALMKQLTPALFRAIKTEENQKAFSKAGPLDQAVIIQNTKPVLERLKKDNQTYLEFHTNLVDLGHLEESHSLALQGKPKSEILKKKEQYQDLNKECINIVRKLEDNLREIETHVLPELKSPPTDKKIKEQAEALNKELAAQKKLIEDGIVFYTALANKTAKKLQEIDEALSDKRQIYMPVGVKIYYQDRNKARNMQETVSDPNRIISDRPVPTHDVAIESKGSNDAVYKRVGKPGPNEVICFDITDKVTGRFRVGGTDDAPDIRDIPLDVKGRITYVPTSAPSSGTLQEGQIHKPNAGRIEIVFPKDKDGHLSPKMLEDKNIDTAMLAVMVELLKRLDNNNPPSKKDPIVITGKDPEKAKFVWAACIAYGISPDHIVSRVPGFNPNNELKKGVVAEGSFYNTVFKPKEDKFKTYVDDYKTKVQEKSVAEKETKAVDKKLEQTIQKKQYAEIREDGKKKEKQREQQTVQEEISPRVAGLTRGSSE

Secondary structure (DSSP, 8-state):
--SHHHHHHHHHHHTT-SSS-HHHHHHHHHHHHT--TTSTTHHHHHHHHHHTTHHHHTTSTTTSPPPTT-TTGGGSTTTS-SS--STTS--HHHHHHHHHHHHHHHHHTTS-HHHHHHHHHS-HHHHHHHHHHH-EETTEEGGGSTT--TTSSSSS-HHHHHHHHHHHHHHHHHHHHT-HHHHTSGGGG-HHHHHHHHSS-HHHHHHHHHHHHHHHT---TT--HHHHHTT--SGGGS-HHHHHHHHHHHHHHHHHHHHHHHHHHH-HHHHHH-GGGS-HHHHHHHTSS-HHHHHHHHHHHHHHS-GGGGTT--HHHHHHH--SGGGS-HHHHHHHHHHHHHHHHHHHHHHHHHHHHHHHHH--HHHHHT-HHHHT-S-HHHHHHHHHHS--TT----S-HHHHHHHHTS-HHHHHHHHHHHHHHHHHHHHHHHHHHH--S-HHHHHHHHH--SHHHHHHHHHHHSTT-HHHHHHH--TTTHHHHHHHHHHHHHHHTT-SSS--HHHHHHHHHHHH--SHHHHHHHHHHHHT-S--TT--TTTHHHHHHHHHHHHHHHHHHHH-TT-GGGGHHHHHHHHHS-HHHHHHHHT-HHHHHHHHH---HHHHHHHH-SS--HHHHHHHHHHHHHTTSSSHHHHHHHHT-SS-----HHHHHHHHHHHHHTTT--TTSHHHHHHHHHHHHHHHT--HHHHHHHTTEETTEE-TT--HHHHHHHHHHHHTHHHHHHHH-TT-SS-HHHHHHHHTS--SSPPPHHHHHHHHHHHHH-SSHHHHHHH--SSSSPPPHHHHHHHHHHHHHS-HHHHHHHHHHHHHHHHHHS-HHHHHHHHHHHHHHHHHHHHHHHHHHHHHHHHGGGGG--S--HHHHTT--HHHHHHHHHHHHHHHHHHHHHHHHHHHHHHHHHHTPPPP--STTS-HHHHHHHHHHHHHHHHHHHHHHHHHHHHHHHHHHHHHHHHHHHHHHHSS------TTEEEEEEEHHHHT-TT---S-TT------PPPPPSEEEEE-S-THHHHHHH-PPPTTEEEEEEEEEEEEEEEEEE--TTS-EEEEEEEEEEEEEEEEE--S----EEETTEEEPPP-EEEEEE----SSS-S-HHHHHHHHHHHHHHHHHHHHHHHHHTT----SSS-EEEEES-HHHHHHHHHHHHHTT--GGGEEE--TT--GGGGEETTEE-TTSHIIIIIGGGHHHHHHHHHHHHHHHHHHHHHHHHTTTHHHHHHHHHHHHHHHHHHHHHHHHHHHHHHHHHHHTTTTTSTTSSS----

pLDDT: mean 77.86, std 15.6, range [28.14, 94.94]